Protein AF-0000000087572435 (afdb_homodimer)

InterPro domains:
  IPR036866 Ribonuclease Z/Hydroxyacylglutathione hydrolase-like [G3DSA:3.60.15.10] (40-345)
  IPR036866 Ribonuclease Z/Hydroxyacylglutathione hydrolase-like [SSF56281] (48-339)

Solvent-accessible surface area (backbone atoms only — not comparable to full-atom values): 39870 Å² total; per-residue (Å²): 115,62,58,42,91,60,35,32,47,54,36,34,42,26,31,49,68,38,15,25,31,36,24,36,30,47,57,80,67,85,77,69,50,81,76,65,60,66,70,75,67,80,70,54,29,34,28,45,26,33,12,35,29,54,57,36,73,73,46,32,71,28,46,43,32,43,37,25,44,50,40,44,26,31,40,22,15,43,68,24,36,27,41,27,21,14,70,73,52,84,62,42,53,31,36,35,39,31,40,50,89,47,46,68,36,50,50,47,28,49,49,25,48,22,51,33,43,54,47,51,71,73,64,77,77,76,71,73,79,65,65,63,91,56,65,58,64,46,65,43,79,40,66,40,50,68,66,40,70,46,72,44,80,93,47,62,55,70,94,47,27,39,37,34,37,32,29,19,61,39,28,29,60,45,29,64,38,26,17,38,28,37,30,37,38,31,59,33,53,67,28,78,89,52,63,80,53,54,70,68,57,50,50,51,39,49,73,70,66,49,82,53,52,38,73,63,47,74,45,45,33,34,12,35,42,42,67,24,15,57,81,30,60,38,60,72,76,73,68,80,61,86,70,84,72,64,68,90,65,72,57,51,67,57,44,28,74,63,14,33,28,26,40,39,53,39,40,37,44,65,58,85,53,54,70,66,52,47,50,50,26,39,67,67,8,27,24,31,41,73,45,49,55,62,32,40,46,57,67,65,58,46,61,83,70,85,80,71,68,71,38,33,38,32,36,29,34,35,38,69,87,39,53,39,35,68,53,40,49,51,33,44,68,69,33,52,55,66,48,46,67,72,40,29,48,48,30,34,40,35,57,63,32,54,38,77,67,50,68,70,30,61,80,61,48,67,58,42,34,88,22,24,32,27,46,49,67,60,48,53,53,51,54,52,57,71,72,54,131,111,61,58,42,93,58,34,32,48,53,36,35,42,27,31,48,68,37,13,25,32,36,25,36,30,47,56,82,68,85,75,71,53,81,74,65,61,65,70,75,66,79,67,54,29,34,28,45,26,33,12,35,30,55,56,35,74,72,46,32,70,26,45,42,33,43,37,24,44,50,42,44,26,31,41,21,16,42,67,25,35,27,40,25,21,14,68,73,52,82,61,43,53,30,35,37,40,32,41,49,88,46,46,68,38,51,50,45,28,48,52,28,49,22,50,33,44,54,48,51,70,72,63,76,77,77,69,72,78,65,68,62,92,55,66,58,63,46,64,44,80,40,66,40,50,68,65,42,71,46,72,44,79,94,49,60,53,70,94,48,27,39,38,35,36,32,29,19,62,39,29,28,59,46,31,65,36,25,17,37,28,37,30,40,37,32,59,33,53,67,29,78,90,52,64,81,51,53,70,68,58,50,49,50,39,49,72,71,67,48,81,53,51,39,72,64,48,74,45,44,33,34,12,36,42,42,67,24,15,58,82,31,59,39,63,73,77,73,69,79,60,85,69,82,71,64,69,89,65,71,57,51,65,57,44,27,75,62,14,34,27,26,38,39,52,39,39,37,43,65,56,84,53,55,69,66,54,46,50,50,27,38,66,67,9,27,24,31,42,73,47,48,54,61,32,40,45,57,67,65,57,46,62,83,69,85,79,72,68,70,38,34,37,34,37,29,34,36,38,71,87,40,53,38,35,68,54,39,50,50,33,44,67,69,32,52,54,67,48,47,65,69,42,30,50,46,31,34,38,37,57,64,31,53,36,74,68,50,69,69,30,60,82,59,48,68,56,42,33,88,22,24,31,27,47,49,67,60,48,54,53,52,54,51,59,71,72,54,131

pLDDT: mean 88.49, std 17.12, range [31.52, 98.94]

Nearest PDB structures (foldseek):
  7xgt-assembly1_B  TM=8.348E-01  e=1.301E-19  Oryza sativa
  2e7y-assembly1_A  TM=7.370E-01  e=1.305E-14  Thermotoga maritima
  1y44-assembly1_A  TM=6.877E-01  e=3.821E-13  Bacillus subtilis
  1ww1-assembly1_B  TM=7.590E-01  e=1.812E-11  Thermotoga maritima MSB8
  2cbn-assembly1_A-2  TM=6.525E-01  e=8.274E-12  Escherichia coli

Secondary structure (DSSP, 8-state):
--B-SSEEEEEEEEETTTEEEEEEEEPPPS---GGGGGS-----EEEE---S-TTHHHHTTEEEEE--B--HHHHTTHHHHHHHHHHHTTTPPPEEEEEGGGHHHHHHHHHHHHHHHH--SS----S----TT------EEEEE-TT-EEEEEEEEETTTEEEEEEEEE--BTTB-BEEEEEEEEE---B-GGGTTS-HHHHHHHHHTT---BPPPEEEEEEEE--S--GGGTSPP-----SSS---SS--HHHHHHTSSEEEEE--B--TTS-HHHHHHHHHTT--BGGGHHHHHHHTT-SS--SS----EEEEE---GGG-SHHHHHHHHHHHS-HHHHHHSEEEEE-GGG--HHHHH-HHHHTTB-TTSEEEHHHHHHHHHHHH--/--B-SSEEEEEEEEETTTEEEEEEEEPPPS---GGGGGS-----EEEE---S-TTHHHHTTEEEEE--B--HHHHTTHHHHHHHHHHHTTTPPPEEEEEGGGHHHHHHHHHHHHHHHH--SS---------TT------EEEEE-TT-EEEEEEEEETTTEEEEEEEEE--BTTB-BEEEEEEEEE---B-GGGTTS-HHHHHHHHHTT---BPPPEEEEEEEE--S--GGGTSPP-----SSS---SS--HHHHHHTSSEEEEE--B--TTS-HHHHHHHHHTT--BGGGHHHHHHHTT-SS--SS----EEEEE---GGG-SHHHHHHHHHHHS-HHHHHHSEEEEE-GGG--HHHHH-HHHHTTB-TTSEEEHHHHHHHHHHHH--

Foldseek 3Di:
DDFFDFKDFQAFFAAAPAATKTKIWGDAAPDDDPVVVPPPPDTEMAMEFGADGPCNVVHLRHQEYEYFFDRRRRHVCVLVSLQSNCVVPVRDGGEYEYAQVCVVVVVVVQVVVLCVVPDDPPPPCPPDPPCVVSPGSGHHYDHDDAFDKDWPPPDARPDFKTKMKGWHFAAQQPTRGTKMWIKMKGWFAFDPVCVPPDPVVVVVCVVVVHDRGDHIDMATAEIGGPQAELRRQADDDPPPPPDPPPVPDGRPSLRNLRHQEYEAEEAAQAQPDDPVVSVVCNNRGHYHLLSQCRRCVNSVNLPQPPDDLRHEYEYHNYHQVQAAQLSSLVSNVVRHDPSCVVRHFYKYQRQNRHDPVQVPPPLNCVQADSNRIGTSVVSVVSVVVVVDD/DDFFDFKDFQAFFAAAPAATKTKIWGDAAPDDDPVVVPPPPDTEMAMEFGADGPCNVVHLRHQEYEYFFDRRRRHVCVLVSLQSNCVVPVRDGGEYEYAPVCVVVVVVVQVVVLCVVPDDPPPVCPPDPPCPVSPGSGHHYDHDDAFDKDWPPPDARPDFKTKMKGWHFAAQQPTRGTKMWIKMKGWFAFDPVCVPPDPVVVVVCVVVVHDRGDHIDMATAEIGGPQAELRRQADDDPPPDPDPPPVPDGRPSLRRLRHQEYEAEEAAQAQPDDPVVSVVCNNRGHYHLLSQCRRCVNSVNLPQPPDDLRHEYEYHNYHQVQAAQLSSLVSNVVSHDPSCVVRHFYKYQRQNRHDPVQVPPPLNCVQADSNRIGTSVVSVVSVVVVPDD

Organism: Thalassiosira oceanica (NCBI:txid159749)

Structure (mmCIF, N/CA/C/O backbone):
data_AF-0000000087572435-model_v1
#
loop_
_entity.id
_entity.type
_entity.pdbx_description
1 polymer 'Metallo-beta-lactamase domain-containing protein'
#
loop_
_atom_site.group_PDB
_atom_site.id
_atom_site.type_symbol
_atom_site.label_atom_id
_atom_site.label_alt_id
_atom_site.label_comp_id
_atom_site.label_asym_id
_atom_site.label_entity_id
_atom_site.label_seq_id
_atom_site.pdbx_PDB_ins_code
_atom_site.Cartn_x
_atom_site.Cartn_y
_atom_site.Cartn_z
_atom_site.occupancy
_atom_site.B_iso_or_equiv
_atom_site.auth_seq_id
_atom_site.auth_comp_id
_atom_site.auth_asym_id
_atom_site.auth_atom_id
_atom_site.pdbx_PDB_model_num
ATOM 1 N N . MET A 1 1 ? -0.764 22.094 -8 1 85.44 1 MET A N 1
ATOM 2 C CA . MET A 1 1 ? -0.539 21.203 -6.855 1 85.44 1 MET A CA 1
ATOM 3 C C . MET A 1 1 ? -0.64 21.984 -5.547 1 85.44 1 MET A C 1
ATOM 5 O O . MET A 1 1 ? -0.393 23.188 -5.516 1 85.44 1 MET A O 1
ATOM 9 N N . VAL A 1 2 ? -1.105 21.297 -4.531 1 96.38 2 VAL A N 1
ATOM 10 C CA . VAL A 1 2 ? -1.151 21.922 -3.207 1 96.38 2 VAL A CA 1
ATOM 11 C C . VAL A 1 2 ? 0.268 22.109 -2.678 1 96.38 2 VAL A C 1
ATOM 13 O O . VAL A 1 2 ? 1.104 21.203 -2.785 1 96.38 2 VAL A O 1
ATOM 16 N N . SER A 1 3 ? 0.547 23.328 -2.188 1 96.69 3 SER A N 1
ATOM 17 C CA . SER A 1 3 ? 1.91 23.562 -1.721 1 96.69 3 SER A CA 1
ATOM 18 C C . SER A 1 3 ? 1.953 24.656 -0.661 1 96.69 3 SER A C 1
ATOM 20 O O . SER A 1 3 ? 1.012 25.453 -0.534 1 96.69 3 SER A O 1
ATOM 22 N N . SER A 1 4 ? 2.941 24.625 0.146 1 96.5 4 SER A N 1
ATOM 23 C CA . SER A 1 4 ? 3.342 25.703 1.047 1 96.5 4 SER A CA 1
ATOM 24 C C . SER A 1 4 ? 4.57 26.438 0.52 1 96.5 4 SER A C 1
ATOM 26 O O . SER A 1 4 ? 4.898 26.344 -0.665 1 96.5 4 SER A O 1
ATOM 28 N N . GLU A 1 5 ? 5.148 27.219 1.38 1 94.25 5 GLU A N 1
ATOM 29 C CA . GLU A 1 5 ? 6.305 28 0.966 1 94.25 5 GLU A CA 1
ATOM 30 C C . GLU A 1 5 ? 7.457 27.094 0.537 1 94.25 5 GLU A C 1
ATOM 32 O O . GLU A 1 5 ? 8.086 27.328 -0.501 1 94.25 5 GLU A O 1
ATOM 37 N N . HIS A 1 6 ? 7.703 26.031 1.288 1 96.25 6 HIS A N 1
ATOM 38 C CA . HIS A 1 6 ? 8.922 25.266 1.032 1 96.25 6 HIS A CA 1
ATOM 39 C C . HIS A 1 6 ? 8.594 23.844 0.632 1 96.25 6 HIS A C 1
ATOM 41 O O . HIS A 1 6 ? 9.484 23.078 0.238 1 96.25 6 HIS A O 1
ATOM 47 N N . TRP A 1 7 ? 7.293 23.422 0.744 1 97.44 7 TRP A N 1
ATOM 48 C CA . TRP A 1 7 ? 6.945 22.031 0.52 1 97.44 7 TRP A CA 1
ATOM 49 C C . TRP A 1 7 ? 5.816 21.906 -0.5 1 97.44 7 TRP A C 1
ATOM 51 O O . TRP A 1 7 ? 4.895 22.719 -0.516 1 97.44 7 TRP A O 1
ATOM 61 N N . ASN A 1 8 ? 5.883 20.875 -1.285 1 97.62 8 ASN A N 1
ATOM 62 C CA . ASN A 1 8 ? 4.777 20.422 -2.129 1 97.62 8 ASN A CA 1
ATOM 63 C C . ASN A 1 8 ? 4.109 19.172 -1.564 1 97.62 8 ASN A C 1
ATOM 65 O O . ASN A 1 8 ? 4.781 18.297 -1.031 1 97.62 8 ASN A O 1
ATOM 69 N N . VAL A 1 9 ? 2.771 19.141 -1.661 1 98.5 9 VAL A N 1
ATOM 70 C CA . VAL A 1 9 ? 2.131 17.844 -1.465 1 98.5 9 VAL A CA 1
ATOM 71 C C . VAL A 1 9 ? 2.455 16.922 -2.641 1 98.5 9 VAL A C 1
ATOM 73 O O . VAL A 1 9 ? 2.074 17.203 -3.779 1 98.5 9 VAL A O 1
ATOM 76 N N . HIS A 1 10 ? 3.166 15.883 -2.326 1 97.75 10 HIS A N 1
ATOM 77 C CA . HIS A 1 10 ? 3.555 14.945 -3.375 1 97.75 10 HIS A CA 1
ATOM 78 C C . HIS A 1 10 ? 2.43 13.961 -3.676 1 97.75 10 HIS A C 1
ATOM 80 O O . HIS A 1 10 ? 2.117 13.711 -4.844 1 97.75 10 HIS A O 1
ATOM 86 N N . THR A 1 11 ? 1.876 13.398 -2.658 1 97.81 11 THR A N 1
ATOM 87 C CA . THR A 1 11 ? 0.715 12.523 -2.797 1 97.81 11 THR A CA 1
ATOM 88 C C . THR A 1 11 ? -0.183 12.617 -1.566 1 97.81 11 THR A C 1
ATOM 90 O O . THR A 1 11 ? 0.306 12.727 -0.44 1 97.81 11 THR A O 1
ATOM 93 N N . ALA A 1 12 ? -1.454 12.609 -1.806 1 98.62 12 ALA A N 1
ATOM 94 C CA . ALA A 1 12 ? -2.471 12.508 -0.761 1 98.62 12 ALA A CA 1
ATOM 95 C C . ALA A 1 12 ? -3.461 11.391 -1.065 1 98.62 12 ALA A C 1
ATOM 97 O O . ALA A 1 12 ? -4.371 11.562 -1.88 1 98.62 12 ALA A O 1
ATOM 98 N N . TRP A 1 13 ? -3.273 10.273 -0.483 1 98.69 13 TRP A N 1
ATOM 99 C CA . TRP A 1 13 ? -4.176 9.133 -0.631 1 98.69 13 TRP A CA 1
ATOM 100 C C . TRP A 1 13 ? -4.789 8.75 0.711 1 98.69 13 TRP A C 1
ATOM 102 O O . TRP A 1 13 ? -4.07 8.438 1.662 1 98.69 13 TRP A O 1
ATOM 112 N N . SER A 1 14 ? -6.07 8.844 0.78 1 98.75 14 SER A N 1
ATOM 113 C CA . SER A 1 14 ? -6.73 8.586 2.055 1 98.75 14 SER A CA 1
ATOM 114 C C . SER A 1 14 ? -8.172 8.117 1.849 1 98.75 14 SER A C 1
ATOM 116 O O . SER A 1 14 ? -8.914 8.719 1.075 1 98.75 14 SER A O 1
ATOM 118 N N . LEU A 1 15 ? -8.516 7.062 2.42 1 98.5 15 LEU A N 1
ATOM 119 C CA . LEU A 1 15 ? -9.867 6.516 2.486 1 98.5 15 LEU A CA 1
ATOM 120 C C . LEU A 1 15 ? -10.156 5.965 3.877 1 98.5 15 LEU A C 1
ATOM 122 O O . LEU A 1 15 ? -9.438 5.098 4.375 1 98.5 15 LEU A O 1
ATOM 126 N N . ALA A 1 16 ? -11.234 6.492 4.469 1 98.12 16 ALA A N 1
ATOM 127 C CA . ALA A 1 16 ? -11.586 6.133 5.844 1 98.12 16 ALA A CA 1
ATOM 128 C C . ALA A 1 16 ? -11.68 4.617 6.004 1 98.12 16 ALA A C 1
ATOM 130 O O . ALA A 1 16 ? -12.375 3.949 5.234 1 98.12 16 ALA A O 1
ATOM 131 N N . GLY A 1 17 ? -10.977 4.102 6.949 1 96.56 17 GLY A N 1
ATOM 132 C CA . GLY A 1 17 ? -11.039 2.688 7.281 1 96.56 17 GLY A CA 1
ATOM 133 C C . GLY A 1 17 ? -10.18 1.824 6.375 1 96.56 17 GLY A C 1
ATOM 134 O O . GLY A 1 17 ? -10.008 0.63 6.629 1 96.56 17 GLY A O 1
ATOM 135 N N . VAL A 1 18 ? -9.531 2.404 5.391 1 97.5 18 VAL A N 1
ATOM 136 C CA . VAL A 1 18 ? -8.844 1.613 4.375 1 97.5 18 VAL A CA 1
ATOM 137 C C . VAL A 1 18 ? -7.355 1.936 4.391 1 97.5 18 VAL A C 1
ATOM 139 O O . VAL A 1 18 ? -6.523 1.04 4.559 1 97.5 18 VAL A O 1
ATOM 142 N N . GLY A 1 19 ? -7.039 3.15 4.25 1 98.38 19 GLY A N 1
ATOM 143 C CA . GLY A 1 19 ? -5.652 3.586 4.25 1 98.38 19 GLY A CA 1
ATOM 144 C C . GLY A 1 19 ? -5.5 5.094 4.188 1 98.38 19 GLY A C 1
ATOM 145 O O . GLY A 1 19 ? -6.305 5.781 3.557 1 98.38 19 GLY A O 1
ATOM 146 N N . THR A 1 20 ? -4.441 5.617 4.824 1 98.81 20 THR A N 1
ATOM 147 C CA . THR A 1 20 ? -4.145 7.047 4.805 1 98.81 20 THR A CA 1
ATOM 148 C C . THR A 1 20 ? -2.635 7.281 4.785 1 98.81 20 THR A C 1
ATOM 150 O O . THR A 1 20 ? -1.906 6.734 5.617 1 98.81 20 THR A O 1
ATOM 153 N N . SER A 1 21 ? -2.176 7.996 3.826 1 98.88 21 SER A N 1
ATOM 154 C CA . SER A 1 21 ? -0.793 8.453 3.74 1 98.88 21 SER A CA 1
ATOM 155 C C . SER A 1 21 ? -0.692 9.766 2.969 1 98.88 21 SER A C 1
ATOM 157 O O . SER A 1 21 ? -1.186 9.875 1.845 1 98.88 21 SER A O 1
ATOM 159 N N . ILE A 1 22 ? -0.144 10.766 3.582 1 98.88 22 ILE A N 1
ATOM 160 C CA . ILE A 1 22 ? 0.121 12.055 2.953 1 98.88 22 ILE A CA 1
ATOM 161 C C . ILE A 1 22 ? 1.628 12.289 2.875 1 98.88 22 ILE A C 1
ATOM 163 O O . ILE A 1 22 ? 2.318 12.281 3.896 1 98.88 22 ILE A O 1
ATOM 167 N N . VAL A 1 23 ? 2.135 12.5 1.679 1 98.81 23 VAL A N 1
ATOM 168 C CA . VAL A 1 23 ? 3.572 12.633 1.472 1 98.81 23 VAL A CA 1
ATOM 169 C C . VAL A 1 23 ? 3.895 14.047 0.996 1 98.81 23 VAL A C 1
ATOM 171 O O . VAL A 1 23 ? 3.262 14.555 0.067 1 98.81 23 VAL A O 1
ATOM 174 N N . LEU A 1 24 ? 4.809 14.688 1.668 1 98.69 24 LEU A N 1
ATOM 175 C CA . LEU A 1 24 ? 5.301 16 1.282 1 98.69 24 LEU A CA 1
ATOM 176 C C . LEU A 1 24 ? 6.711 15.914 0.709 1 98.69 24 LEU A C 1
ATOM 178 O O . LEU A 1 24 ? 7.5 15.062 1.126 1 98.69 24 LEU A O 1
ATOM 182 N N . GLU A 1 25 ? 6.984 16.75 -0.183 1 97.94 25 GLU A N 1
ATOM 183 C CA . GLU A 1 25 ? 8.305 16.828 -0.799 1 97.94 25 GLU A CA 1
ATOM 184 C C . GLU A 1 25 ? 8.852 18.25 -0.757 1 97.94 25 GLU A C 1
ATOM 186 O O . GLU A 1 25 ? 8.148 19.203 -1.091 1 97.94 25 GLU A O 1
ATOM 191 N N . LEU A 1 26 ? 10.07 18.375 -0.339 1 97.44 26 LEU A N 1
ATOM 192 C CA . LEU A 1 26 ? 10.719 19.672 -0.265 1 97.44 26 LEU A CA 1
ATOM 193 C C . LEU A 1 26 ? 10.953 20.25 -1.66 1 97.44 26 LEU A C 1
ATOM 195 O O . LEU A 1 26 ? 11.391 19.531 -2.564 1 97.44 26 LEU A O 1
ATOM 199 N N . LYS A 1 27 ? 10.648 21.547 -1.798 1 95.31 27 LYS A N 1
ATOM 200 C CA . LYS A 1 27 ? 10.898 22.234 -3.059 1 95.31 27 LYS A CA 1
ATOM 201 C C . LYS A 1 27 ? 12.398 22.422 -3.291 1 95.31 27 LYS A C 1
ATOM 203 O O . LYS A 1 27 ? 13.18 22.469 -2.338 1 95.31 27 LYS A O 1
ATOM 208 N N . ALA A 1 28 ? 12.75 22.531 -4.605 1 89.06 28 ALA A N 1
ATOM 209 C CA . ALA A 1 28 ? 14.125 22.906 -4.93 1 89.06 28 ALA A CA 1
ATOM 210 C C . ALA A 1 28 ? 14.398 24.359 -4.594 1 89.06 28 ALA A C 1
ATOM 212 O O . ALA A 1 28 ? 13.578 25.234 -4.887 1 89.06 28 ALA A O 1
ATOM 213 N N . PRO A 1 29 ? 15.555 24.641 -3.92 1 82 29 PRO A N 1
ATOM 214 C CA . PRO A 1 29 ? 15.859 26.047 -3.643 1 82 29 PRO A CA 1
ATOM 215 C C . PRO A 1 29 ? 16.172 26.844 -4.906 1 82 29 PRO A C 1
ATOM 217 O O . PRO A 1 29 ? 16.594 26.266 -5.918 1 82 29 PRO A O 1
ATOM 220 N N . PRO A 1 30 ? 15.664 28.125 -5.102 1 67.19 30 PRO A N 1
ATOM 221 C CA . PRO A 1 30 ? 15.906 28.922 -6.301 1 67.19 30 PRO A CA 1
ATOM 222 C C . PRO A 1 30 ? 17.375 28.953 -6.719 1 67.19 30 PRO A C 1
ATOM 224 O O . PRO A 1 30 ? 17.688 28.859 -7.906 1 67.19 30 PRO A O 1
ATOM 227 N N . GLN A 1 31 ? 18.297 29.812 -6.113 1 57.97 31 GLN A N 1
ATOM 228 C CA . GLN A 1 31 ? 19.562 30.328 -6.582 1 57.97 31 GLN A CA 1
ATOM 229 C C . GLN A 1 31 ? 20.641 29.234 -6.586 1 57.97 31 GLN A C 1
ATOM 231 O O . GLN A 1 31 ? 21.828 29.531 -6.664 1 57.97 31 GLN A O 1
ATOM 236 N N . GLN A 1 32 ? 20.422 27.984 -6.41 1 49.59 32 GLN A N 1
ATOM 237 C CA . GLN A 1 32 ? 21.75 27.422 -6.254 1 49.59 32 GLN A CA 1
ATOM 238 C C . GLN A 1 32 ? 22.531 27.484 -7.566 1 49.59 32 GLN A C 1
ATOM 240 O O . GLN A 1 32 ? 21.953 27.297 -8.641 1 49.59 32 GLN A O 1
ATOM 245 N N . SER A 1 33 ? 23.609 28.125 -7.52 1 41.78 33 SER A N 1
ATOM 246 C CA . SER A 1 33 ? 24.547 28.219 -8.633 1 41.78 33 SER A CA 1
ATOM 247 C C . SER A 1 33 ? 24.656 26.891 -9.375 1 41.78 33 SER A C 1
ATOM 249 O O . SER A 1 33 ? 24.344 25.828 -8.828 1 41.78 33 SER A O 1
ATOM 251 N N . ALA A 1 34 ? 25.047 27.109 -10.703 1 42 34 ALA A N 1
ATOM 252 C CA . ALA A 1 34 ? 25.312 26.031 -11.648 1 42 34 ALA A CA 1
ATOM 253 C C . ALA A 1 34 ? 25.984 24.844 -10.953 1 42 34 ALA A C 1
ATOM 255 O O . ALA A 1 34 ? 25.891 23.703 -11.422 1 42 34 ALA A O 1
ATOM 256 N N . ALA A 1 35 ? 26.781 25.219 -10.266 1 42.72 35 ALA A N 1
ATOM 257 C CA . ALA A 1 35 ? 27.734 24.219 -9.797 1 42.72 35 ALA A CA 1
ATOM 258 C C . ALA A 1 35 ? 27.078 23.234 -8.828 1 42.72 35 ALA A C 1
ATOM 260 O O . ALA A 1 35 ? 27.547 22.109 -8.664 1 42.72 35 ALA A O 1
ATOM 261 N N . SER A 1 36 ? 26.156 23.797 -8.055 1 44.12 36 SER A N 1
ATOM 262 C CA . SER A 1 36 ? 25.641 22.828 -7.098 1 44.12 36 SER A CA 1
ATOM 263 C C . SER A 1 36 ? 24.547 21.953 -7.727 1 44.12 36 SER A C 1
ATOM 265 O O . SER A 1 36 ? 23.875 21.188 -7.035 1 44.12 36 SER A O 1
ATOM 267 N N . LYS A 1 37 ? 24.188 22.203 -8.906 1 42.12 37 LYS A N 1
ATOM 268 C CA . LYS A 1 37 ? 23.188 21.391 -9.617 1 42.12 37 LYS A CA 1
ATOM 269 C C . LYS A 1 37 ? 23.578 19.922 -9.625 1 42.12 37 LYS A C 1
ATOM 271 O O . LYS A 1 37 ? 22.781 19.062 -10.016 1 42.12 37 LYS A O 1
ATOM 276 N N . LYS A 1 38 ? 24.922 19.812 -9.633 1 40.34 38 LYS A N 1
ATOM 277 C CA . LYS A 1 38 ? 25.234 18.453 -10.047 1 40.34 38 LYS A CA 1
ATOM 278 C C . LYS A 1 38 ? 24.641 17.422 -9.086 1 40.34 38 LYS A C 1
ATOM 280 O O . LYS A 1 38 ? 24.547 16.234 -9.414 1 40.34 38 LYS A O 1
ATOM 285 N N . LYS A 1 39 ? 24.891 17.578 -7.758 1 40.84 39 LYS A N 1
ATOM 286 C CA . LYS A 1 39 ? 24.562 16.344 -7.078 1 40.84 39 LYS A CA 1
ATOM 287 C C . LYS A 1 39 ? 23.062 16.219 -6.863 1 40.84 39 LYS A C 1
ATOM 289 O O . LYS A 1 39 ? 22.438 17.062 -6.219 1 40.84 39 LYS A O 1
ATOM 294 N N . SER A 1 40 ? 22.297 15.781 -7.75 1 45.41 40 SER A N 1
ATOM 295 C CA . SER A 1 40 ? 20.938 15.305 -7.906 1 45.41 40 SER A CA 1
ATOM 296 C C . SER A 1 40 ? 20.391 14.734 -6.602 1 45.41 40 SER A C 1
ATOM 298 O O . SER A 1 40 ? 20.422 13.516 -6.391 1 45.41 40 SER A O 1
ATOM 300 N N . ARG A 1 41 ? 20.797 15.375 -5.457 1 48 41 ARG A N 1
ATOM 301 C CA . ARG A 1 41 ? 20.375 14.781 -4.188 1 48 41 ARG A CA 1
ATOM 302 C C . ARG A 1 41 ? 18.859 14.609 -4.141 1 48 41 ARG A C 1
ATOM 304 O O . ARG A 1 41 ? 18.125 15.445 -4.664 1 48 41 ARG A O 1
ATOM 311 N N . SER A 1 42 ? 18.375 13.32 -3.969 1 59.75 42 SER A N 1
ATOM 312 C CA . SER A 1 42 ? 17 12.898 -3.736 1 59.75 42 SER A CA 1
ATOM 313 C C . SER A 1 42 ? 16.25 13.906 -2.877 1 59.75 42 SER A C 1
ATOM 315 O O . SER A 1 42 ? 16.75 14.344 -1.842 1 59.75 42 SER A O 1
ATOM 317 N N . THR A 1 43 ? 15.211 14.672 -3.42 1 84 43 THR A N 1
ATOM 318 C CA . THR A 1 43 ? 14.32 15.625 -2.764 1 84 43 THR A CA 1
ATOM 319 C C . THR A 1 43 ? 13.766 15.039 -1.47 1 84 43 THR A C 1
ATOM 321 O O . THR A 1 43 ? 13.352 13.883 -1.435 1 84 43 THR A O 1
ATOM 324 N N . ALA A 1 44 ? 14.039 15.781 -0.377 1 94.88 44 ALA A N 1
ATOM 325 C CA . ALA A 1 44 ? 13.602 15.344 0.945 1 94.88 44 ALA A CA 1
ATOM 326 C C . ALA A 1 44 ? 12.086 15.156 0.985 1 94.88 44 ALA A C 1
ATOM 328 O O . ALA A 1 44 ? 11.344 15.953 0.409 1 94.88 44 ALA A O 1
ATOM 329 N N . ARG A 1 45 ? 11.719 14.008 1.628 1 98 45 ARG A N 1
ATOM 330 C CA . ARG A 1 45 ? 10.289 13.75 1.805 1 98 45 ARG A CA 1
ATOM 331 C C . ARG A 1 45 ? 9.969 13.438 3.262 1 98 45 ARG A C 1
ATOM 333 O O . ARG A 1 45 ? 10.805 12.906 3.988 1 98 45 ARG A O 1
ATOM 340 N N . VAL A 1 46 ? 8.82 13.852 3.684 1 98.81 46 VAL A N 1
ATOM 341 C CA . VAL A 1 46 ? 8.227 13.461 4.957 1 98.81 46 VAL A CA 1
ATOM 342 C C . VAL A 1 46 ? 6.805 12.961 4.734 1 98.81 46 VAL A C 1
ATOM 344 O O . VAL A 1 46 ? 6.223 13.18 3.67 1 98.81 46 VAL A O 1
ATOM 347 N N . ALA A 1 47 ? 6.293 12.234 5.73 1 98.88 47 ALA A N 1
ATOM 348 C CA . ALA A 1 47 ? 4.945 11.703 5.547 1 98.88 47 ALA A CA 1
ATOM 349 C C . ALA A 1 47 ? 4.129 11.82 6.832 1 98.88 47 ALA A C 1
ATOM 351 O O . ALA A 1 47 ? 4.676 11.758 7.934 1 98.88 47 ALA A O 1
ATOM 352 N N . PHE A 1 48 ? 2.85 12.117 6.66 1 98.94 48 PHE A N 1
ATOM 353 C CA . PHE A 1 48 ? 1.869 11.938 7.723 1 98.94 48 PHE A CA 1
ATOM 354 C C . PHE A 1 48 ? 1.156 10.594 7.574 1 98.94 48 PHE A C 1
ATOM 356 O O . PHE A 1 48 ? 0.479 10.352 6.574 1 98.94 48 PHE A O 1
ATOM 363 N N . ASP A 1 49 ? 1.339 9.695 8.547 1 98.94 49 ASP A N 1
ATOM 364 C CA . ASP A 1 49 ? 0.773 8.352 8.586 1 98.94 49 ASP A CA 1
ATOM 365 C C . ASP A 1 49 ? 1.238 7.523 7.391 1 98.94 49 ASP A C 1
ATOM 367 O O . ASP A 1 49 ? 1.553 8.07 6.332 1 98.94 49 ASP A O 1
ATOM 371 N N . ILE A 1 50 ? 1.321 6.254 7.574 1 98.75 50 ILE A N 1
ATOM 372 C CA . ILE A 1 50 ? 1.654 5.281 6.539 1 98.75 50 ILE A CA 1
ATOM 373 C C . ILE A 1 50 ? 0.674 4.109 6.598 1 98.75 50 ILE A C 1
ATOM 375 O O . ILE A 1 50 ? 0.985 3.061 7.16 1 98.75 50 ILE A O 1
ATOM 379 N N . GLY A 1 51 ? -0.476 4.293 6.078 1 98.62 51 GLY A N 1
ATOM 380 C CA . GLY A 1 51 ? -1.312 3.156 5.73 1 98.62 51 GLY A CA 1
ATOM 381 C C . GLY A 1 51 ? -0.871 2.453 4.461 1 98.62 51 GLY A C 1
ATOM 382 O O . GLY A 1 51 ? 0.02 2.936 3.758 1 98.62 51 GLY A O 1
ATOM 383 N N . ALA A 1 52 ? -1.391 1.265 4.238 1 98.19 52 ALA A N 1
ATOM 384 C CA . ALA A 1 52 ? -1.218 0.654 2.924 1 98.19 52 ALA A CA 1
ATOM 385 C C . ALA A 1 52 ? -2.094 1.343 1.881 1 98.19 52 ALA A C 1
ATOM 387 O O . ALA A 1 52 ? -3.322 1.336 1.99 1 98.19 52 ALA A O 1
ATOM 388 N N . THR A 1 53 ? -1.439 2.027 0.919 1 98.25 53 THR A N 1
ATOM 389 C CA . THR A 1 53 ? -2.168 2.846 -0.044 1 98.25 53 THR A CA 1
ATOM 390 C C . THR A 1 53 ? -1.603 2.658 -1.449 1 98.25 53 THR A C 1
ATOM 392 O O . THR A 1 53 ? -0.518 2.098 -1.618 1 98.25 53 THR A O 1
ATOM 395 N N . ASP A 1 54 ? -2.324 3.094 -2.484 1 97.06 54 ASP A N 1
ATOM 396 C CA . ASP A 1 54 ? -1.853 3.055 -3.865 1 97.06 54 ASP A CA 1
ATOM 397 C C . ASP A 1 54 ? -0.701 4.035 -4.082 1 97.06 54 ASP A C 1
ATOM 399 O O . ASP A 1 54 ? -0.078 4.043 -5.145 1 97.06 54 ASP A O 1
ATOM 403 N N . GLY A 1 55 ? -0.239 4.738 -3.199 1 94.5 55 GLY A N 1
ATOM 404 C CA . GLY A 1 55 ? 0.898 5.641 -3.262 1 94.5 55 GLY A CA 1
ATOM 405 C C . GLY A 1 55 ? 2.035 5.234 -2.346 1 94.5 55 GLY A C 1
ATOM 406 O O . GLY A 1 55 ? 2.844 6.074 -1.942 1 94.5 55 GLY A O 1
ATOM 407 N N . PHE A 1 56 ? 2.057 3.975 -2.027 1 98.06 56 PHE A N 1
ATOM 408 C CA . PHE A 1 56 ? 3.021 3.479 -1.055 1 98.06 56 PHE A CA 1
ATOM 409 C C . PHE A 1 56 ? 4.449 3.756 -1.518 1 98.06 56 PHE A C 1
ATOM 411 O O . PHE A 1 56 ? 5.293 4.176 -0.724 1 98.06 56 PHE A O 1
ATOM 418 N N . SER A 1 57 ? 4.77 3.506 -2.797 1 96.81 57 SER A N 1
ATOM 419 C CA . SER A 1 57 ? 6.125 3.686 -3.305 1 96.81 57 SER A CA 1
ATOM 420 C C . SER A 1 57 ? 6.594 5.125 -3.129 1 96.81 57 SER A C 1
ATOM 422 O O . SER A 1 57 ? 7.785 5.375 -2.918 1 96.81 57 SER A O 1
ATOM 424 N N . GLU A 1 58 ? 5.641 6.078 -3.104 1 96.38 58 GLU A N 1
ATOM 425 C CA . GLU A 1 58 ? 5.977 7.492 -2.979 1 96.38 58 GLU A CA 1
ATOM 426 C C . GLU A 1 58 ? 6.32 7.855 -1.535 1 96.38 58 GLU A C 1
ATOM 428 O O . GLU A 1 58 ? 6.938 8.891 -1.279 1 96.38 58 GLU A O 1
ATOM 433 N N . ALA A 1 59 ? 5.922 7.035 -0.63 1 98.25 59 ALA A N 1
ATOM 434 C CA . ALA A 1 59 ? 6.172 7.289 0.786 1 98.25 59 ALA A CA 1
ATOM 435 C C . ALA A 1 59 ? 7.527 6.727 1.213 1 98.25 59 ALA A C 1
ATOM 437 O O . ALA A 1 59 ? 8.062 7.109 2.256 1 98.25 59 ALA A O 1
ATOM 438 N N . ILE A 1 60 ? 8.086 5.844 0.428 1 98.19 60 ILE A N 1
ATOM 439 C CA . ILE A 1 60 ? 9.258 5.074 0.815 1 98.19 60 ILE A CA 1
ATOM 440 C C . ILE A 1 60 ? 10.422 6.02 1.108 1 98.19 60 ILE A C 1
ATOM 442 O O . ILE A 1 60 ? 11.141 5.844 2.098 1 98.19 60 ILE A O 1
ATOM 446 N N . PRO A 1 61 ? 10.609 7.137 0.36 1 97.62 61 PRO A N 1
ATOM 447 C CA . PRO A 1 61 ? 11.758 8.016 0.608 1 97.62 61 PRO A CA 1
ATOM 448 C C . PRO A 1 61 ? 11.578 8.875 1.859 1 97.62 61 PRO A C 1
ATOM 450 O O . PRO A 1 61 ? 12.516 9.562 2.279 1 97.62 61 PRO A O 1
ATOM 453 N N . ALA A 1 62 ? 10.422 8.883 2.457 1 98.44 62 ALA A N 1
ATOM 454 C CA . ALA A 1 62 ? 10.203 9.727 3.627 1 98.44 62 ALA A CA 1
ATOM 455 C C . ALA A 1 62 ? 11.125 9.336 4.773 1 98.44 62 ALA A C 1
ATOM 457 O O . ALA A 1 62 ? 11.039 8.219 5.297 1 98.44 62 ALA A O 1
ATOM 458 N N . LYS A 1 63 ? 11.914 10.289 5.148 1 97.88 63 LYS A N 1
ATOM 459 C CA . LYS A 1 63 ? 12.859 10.078 6.242 1 97.88 63 LYS A CA 1
ATOM 460 C C . LYS A 1 63 ? 12.18 10.219 7.598 1 97.88 63 LYS A C 1
ATOM 462 O O . LYS A 1 63 ? 12.555 9.555 8.562 1 97.88 63 LYS A O 1
ATOM 467 N N . TYR A 1 64 ? 11.281 11.125 7.68 1 98.81 64 TYR A N 1
ATOM 468 C CA . TYR A 1 64 ? 10.492 11.375 8.883 1 98.81 64 TYR A CA 1
ATOM 469 C C . TYR A 1 64 ? 9.016 11.094 8.625 1 98.81 64 TYR A C 1
ATOM 471 O O . TYR A 1 64 ? 8.453 11.531 7.621 1 98.81 64 TYR A O 1
ATOM 479 N N . VAL A 1 65 ? 8.461 10.305 9.5 1 98.94 65 VAL A N 1
ATOM 480 C CA . VAL A 1 65 ? 7.039 9.977 9.438 1 98.94 65 VAL A CA 1
ATOM 481 C C . VAL A 1 65 ? 6.352 10.391 10.742 1 98.94 65 VAL A C 1
ATOM 483 O O . VAL A 1 65 ? 6.824 10.062 11.828 1 98.94 65 VAL A O 1
ATOM 486 N N . PHE A 1 66 ? 5.293 11.148 10.625 1 98.94 66 PHE A N 1
ATOM 487 C CA . PHE A 1 66 ? 4.488 11.57 11.766 1 98.94 66 PHE A CA 1
ATOM 488 C C . PHE A 1 66 ? 3.227 10.719 11.875 1 98.94 66 PHE A C 1
ATOM 490 O O . PHE A 1 66 ? 2.299 10.867 11.078 1 98.94 66 PHE A O 1
ATOM 497 N N . VAL A 1 67 ? 3.176 9.867 12.875 1 98.94 67 VAL A N 1
ATOM 498 C CA . VAL A 1 67 ? 2.074 8.93 13.062 1 98.94 67 VAL A CA 1
ATOM 499 C C . VAL A 1 67 ? 1.005 9.562 13.953 1 98.94 67 VAL A C 1
ATOM 501 O O . VAL A 1 67 ? 1.278 9.93 15.094 1 98.94 67 VAL A O 1
ATOM 504 N N . SER A 1 68 ? -0.154 9.672 13.43 1 98.81 68 SER A N 1
ATOM 505 C CA . SER A 1 68 ? -1.222 10.305 14.195 1 98.81 68 SER A CA 1
ATOM 506 C C . SER A 1 68 ? -1.748 9.375 15.281 1 98.81 68 SER A C 1
ATOM 508 O O . SER A 1 68 ? -1.812 9.758 16.453 1 98.81 68 SER A O 1
ATOM 510 N N . HIS A 1 69 ? -2.111 8.148 14.891 1 98.62 69 HIS A N 1
ATOM 511 C CA . HIS A 1 69 ? -2.658 7.188 15.836 1 98.62 69 HIS A CA 1
ATOM 512 C C . HIS A 1 69 ? -2.492 5.762 15.336 1 98.62 69 HIS A C 1
ATOM 514 O O . HIS A 1 69 ? -1.844 5.531 14.305 1 98.62 69 HIS A O 1
ATOM 520 N N . GLY A 1 70 ? -3.053 4.793 16.109 1 98.19 70 GLY A N 1
ATOM 521 C CA . GLY A 1 70 ? -2.631 3.414 15.914 1 98.19 70 GLY A CA 1
ATOM 522 C C . GLY A 1 70 ? -3.604 2.602 15.078 1 98.19 70 GLY A C 1
ATOM 523 O O . GLY A 1 70 ? -3.396 1.405 14.867 1 98.19 70 GLY A O 1
ATOM 524 N N . HIS A 1 71 ? -4.66 3.219 14.578 1 97.88 71 HIS A N 1
ATOM 525 C CA . HIS A 1 71 ? -5.57 2.438 13.742 1 97.88 71 HIS A CA 1
ATOM 526 C C . HIS A 1 71 ? -4.879 1.94 12.484 1 97.88 71 HIS A C 1
ATOM 528 O O . HIS A 1 71 ? -4.066 2.656 11.891 1 97.88 71 HIS A O 1
ATOM 534 N N . VAL A 1 72 ? -5.289 0.842 11.984 1 97.94 72 VAL A N 1
ATOM 535 C CA . VAL A 1 72 ? -4.598 0.085 10.945 1 97.94 72 VAL A CA 1
ATOM 536 C C . VAL A 1 72 ? -4.574 0.889 9.648 1 97.94 72 VAL A C 1
ATOM 538 O O . VAL A 1 72 ? -3.59 0.858 8.906 1 97.94 72 VAL A O 1
ATOM 541 N N . ASP A 1 73 ? -5.641 1.61 9.367 1 97.88 73 ASP A N 1
ATOM 542 C CA . ASP A 1 73 ? -5.668 2.357 8.109 1 97.88 73 ASP A CA 1
ATOM 543 C C . ASP A 1 73 ? -4.684 3.523 8.141 1 97.88 73 ASP A C 1
ATOM 545 O O . ASP A 1 73 ? -4.402 4.133 7.105 1 97.88 73 ASP A O 1
ATOM 549 N N . HIS A 1 74 ? -4.039 3.83 9.234 1 98.81 74 HIS A N 1
ATOM 550 C CA . HIS A 1 74 ? -3.045 4.891 9.328 1 98.81 74 HIS A CA 1
ATOM 551 C C . HIS A 1 74 ? -1.646 4.32 9.539 1 98.81 74 HIS A C 1
ATOM 553 O O . HIS A 1 74 ? -0.648 5.008 9.312 1 98.81 74 HIS A O 1
ATOM 559 N N . VAL A 1 75 ? -1.551 3.029 9.938 1 98.75 75 VAL A N 1
ATOM 560 C CA . VAL A 1 75 ? -0.232 2.504 10.281 1 98.75 75 VAL A CA 1
ATOM 561 C C . VAL A 1 75 ? -0.019 1.158 9.594 1 98.75 75 VAL A C 1
ATOM 563 O O . VAL A 1 75 ? 1.01 0.508 9.789 1 98.75 75 VAL A O 1
ATOM 566 N N . GLY A 1 76 ? -0.949 0.711 8.805 1 98.31 76 GLY A N 1
ATOM 567 C CA . GLY A 1 76 ? -0.922 -0.618 8.219 1 98.31 76 GLY A CA 1
ATOM 568 C C . GLY A 1 76 ? 0.252 -0.832 7.281 1 98.31 76 GLY A C 1
ATOM 569 O O . GLY A 1 76 ? 0.567 -1.969 6.922 1 98.31 76 GLY A O 1
ATOM 570 N N . GLY A 1 77 ? 0.946 0.164 6.82 1 98.62 77 GLY A N 1
ATOM 571 C CA . GLY A 1 77 ? 2.107 0.07 5.949 1 98.62 77 GLY A CA 1
ATOM 572 C C . GLY A 1 77 ? 3.4 0.468 6.637 1 98.62 77 GLY A C 1
ATOM 573 O O . GLY A 1 77 ? 4.449 0.556 5.996 1 98.62 77 GLY A O 1
ATOM 574 N N . LEU A 1 78 ? 3.387 0.708 7.938 1 98.62 78 LEU A N 1
ATOM 575 C CA . LEU A 1 78 ? 4.492 1.313 8.672 1 98.62 78 LEU A CA 1
ATOM 576 C C . LEU A 1 78 ? 5.73 0.428 8.609 1 98.62 78 LEU A C 1
ATOM 578 O O . LEU A 1 78 ? 6.824 0.9 8.289 1 98.62 78 LEU A O 1
ATOM 582 N N . PHE A 1 79 ? 5.609 -0.862 8.836 1 98.31 79 PHE A N 1
ATOM 583 C CA . PHE A 1 79 ? 6.754 -1.758 8.938 1 98.31 79 PHE A CA 1
ATOM 584 C C . PHE A 1 79 ? 7.289 -2.117 7.555 1 98.31 79 PHE A C 1
ATOM 586 O O . PHE A 1 79 ? 8.5 -2.281 7.375 1 98.31 79 PHE A O 1
ATOM 593 N N . ALA A 1 80 ? 6.352 -2.244 6.617 1 98.56 80 ALA A N 1
ATOM 594 C CA . ALA A 1 80 ? 6.773 -2.379 5.227 1 98.56 80 ALA A CA 1
ATOM 595 C C . ALA A 1 80 ? 7.578 -1.162 4.777 1 98.56 80 ALA A C 1
ATOM 597 O O . ALA A 1 80 ? 8.57 -1.297 4.051 1 98.56 80 ALA A O 1
ATOM 598 N N . HIS A 1 81 ? 7.121 0.016 5.242 1 98.81 81 HIS A N 1
ATOM 599 C CA . HIS A 1 81 ? 7.824 1.252 4.914 1 98.81 81 HIS A CA 1
ATOM 600 C C . HIS A 1 81 ? 9.242 1.242 5.465 1 98.81 81 HIS A C 1
ATOM 602 O O . HIS A 1 81 ? 10.195 1.587 4.758 1 98.81 81 HIS A O 1
ATOM 608 N N . ALA A 1 82 ? 9.383 0.889 6.668 1 98.62 82 ALA A N 1
ATOM 609 C CA . ALA A 1 82 ? 10.695 0.85 7.305 1 98.62 82 ALA A CA 1
ATOM 610 C C . ALA A 1 82 ? 11.648 -0.068 6.539 1 98.62 82 ALA A C 1
ATOM 612 O O . ALA A 1 82 ? 12.789 0.306 6.258 1 98.62 82 ALA A O 1
ATOM 613 N N . ARG A 1 83 ? 11.141 -1.241 6.23 1 97.12 83 ARG A N 1
ATOM 614 C CA . ARG A 1 83 ? 11.953 -2.207 5.504 1 97.12 83 ARG A CA 1
ATOM 615 C C . ARG A 1 83 ? 12.305 -1.691 4.109 1 97.12 83 ARG A C 1
ATOM 617 O O . ARG A 1 83 ? 13.461 -1.729 3.701 1 97.12 83 ARG A O 1
ATOM 624 N N . ALA A 1 84 ? 11.328 -1.241 3.379 1 97.94 84 ALA A N 1
ATOM 625 C CA . ALA A 1 84 ? 11.531 -0.755 2.018 1 97.94 84 ALA A CA 1
ATOM 626 C C . ALA A 1 84 ? 12.484 0.438 1.996 1 97.94 84 ALA A C 1
ATOM 628 O O . ALA A 1 84 ? 13.336 0.544 1.112 1 97.94 84 ALA A O 1
ATOM 629 N N . HIS A 1 85 ? 12.297 1.362 2.99 1 97.81 85 HIS A N 1
ATOM 630 C CA . HIS A 1 85 ? 13.195 2.506 3.09 1 97.81 85 HIS A CA 1
ATOM 631 C C . HIS A 1 85 ? 14.633 2.059 3.318 1 97.81 85 HIS A C 1
ATOM 633 O O . HIS A 1 85 ? 15.555 2.541 2.652 1 97.81 85 HIS A O 1
ATOM 639 N N . ALA A 1 86 ? 14.836 1.155 4.219 1 95.81 86 ALA A N 1
ATOM 640 C CA . ALA A 1 86 ? 16.172 0.669 4.531 1 95.81 86 ALA A CA 1
ATOM 641 C C . ALA A 1 86 ? 16.828 0.012 3.316 1 95.81 86 ALA A C 1
ATOM 643 O O . ALA A 1 86 ? 18 0.257 3.02 1 95.81 86 ALA A O 1
ATOM 644 N N . VAL A 1 87 ? 16.047 -0.797 2.596 1 93.81 87 VAL A N 1
ATOM 645 C CA . VAL A 1 87 ? 16.547 -1.495 1.415 1 93.81 87 VAL A CA 1
ATOM 646 C C . VAL A 1 87 ? 16.906 -0.484 0.326 1 93.81 87 VAL A C 1
ATOM 648 O O . VAL A 1 87 ? 17.906 -0.637 -0.372 1 93.81 87 VAL A O 1
ATOM 651 N N . SER A 1 88 ? 16.125 0.592 0.24 1 94.38 88 SER A N 1
ATOM 652 C CA . SER A 1 88 ? 16.266 1.549 -0.854 1 94.38 88 SER A CA 1
ATOM 653 C C . SER A 1 88 ? 17.297 2.615 -0.534 1 94.38 88 SER A C 1
ATOM 655 O O . SER A 1 88 ? 17.844 3.26 -1.438 1 94.38 88 SER A O 1
ATOM 657 N N . PHE A 1 89 ? 17.547 2.814 0.765 1 94.31 89 PHE A N 1
ATOM 658 C CA . PHE A 1 89 ? 18.406 3.918 1.153 1 94.31 89 PHE A CA 1
ATOM 659 C C . PHE A 1 89 ? 19.562 3.42 2.008 1 94.31 89 PHE A C 1
ATOM 661 O O . PHE A 1 89 ? 19.891 4.023 3.031 1 94.31 89 PHE A O 1
ATOM 668 N N . GLY A 1 90 ? 20.188 2.309 1.603 1 91.75 90 GLY A N 1
ATOM 669 C CA . GLY A 1 90 ? 21.453 1.84 2.121 1 91.75 90 GLY A CA 1
ATOM 670 C C . GLY A 1 90 ? 21.375 1.383 3.564 1 91.75 90 GLY A C 1
ATOM 671 O O . GLY A 1 90 ? 22.344 1.554 4.324 1 91.75 90 GLY A O 1
ATOM 672 N N . GLY A 1 91 ? 20.25 0.984 3.949 1 93.69 91 GLY A N 1
ATOM 673 C CA . GLY A 1 91 ? 20.109 0.424 5.285 1 93.69 91 GLY A CA 1
ATOM 674 C C . GLY A 1 91 ? 19.734 1.459 6.328 1 93.69 91 GLY A C 1
ATOM 675 O O . GLY A 1 91 ? 19.641 1.143 7.52 1 93.69 91 GLY A O 1
ATOM 676 N N . GLN A 1 92 ? 19.484 2.691 5.914 1 95.25 92 GLN A N 1
ATOM 677 C CA . GLN A 1 92 ? 19.141 3.754 6.852 1 95.25 92 GLN A CA 1
ATOM 678 C C . GLN A 1 92 ? 17.734 3.555 7.414 1 95.25 92 GLN A C 1
ATOM 680 O O . GLN A 1 92 ? 16.797 3.209 6.676 1 95.25 92 GLN A O 1
ATOM 685 N N . ALA A 1 93 ? 17.594 3.725 8.711 1 97.12 93 ALA A N 1
ATOM 686 C CA . ALA A 1 93 ? 16.281 3.629 9.359 1 97.12 93 ALA A CA 1
ATOM 687 C C . ALA A 1 93 ? 15.547 4.961 9.305 1 97.12 93 ALA A C 1
ATOM 689 O O . ALA A 1 93 ? 16.109 6.008 9.617 1 97.12 93 ALA A O 1
ATOM 690 N N . PRO A 1 94 ? 14.344 4.938 8.891 1 98.19 94 PRO A N 1
ATOM 691 C CA . PRO A 1 94 ? 13.539 6.156 9.023 1 98.19 94 PRO A CA 1
ATOM 692 C C . PRO A 1 94 ? 13.164 6.453 10.477 1 98.19 94 PRO A C 1
ATOM 694 O O . PRO A 1 94 ? 13.289 5.582 11.344 1 98.19 94 PRO A O 1
ATOM 697 N N . THR A 1 95 ? 12.781 7.715 10.742 1 98.81 95 THR A N 1
ATOM 698 C CA . THR A 1 95 ? 12.336 8.133 12.062 1 98.81 95 THR A CA 1
ATOM 699 C C . THR A 1 95 ? 10.82 8.281 12.102 1 98.81 95 THR A C 1
ATOM 701 O O . THR A 1 95 ? 10.227 8.922 11.227 1 98.81 95 THR A O 1
ATOM 704 N N . TYR A 1 96 ? 10.273 7.652 13.07 1 98.88 96 TYR A N 1
ATOM 705 C CA . TYR A 1 96 ? 8.828 7.73 13.281 1 98.88 96 TYR A CA 1
ATOM 706 C C . TYR A 1 96 ? 8.516 8.445 14.586 1 98.88 96 TYR A C 1
ATOM 708 O O . TYR A 1 96 ? 8.977 8.039 15.656 1 98.88 96 TYR A O 1
ATOM 716 N N . PHE A 1 97 ? 7.793 9.531 14.516 1 98.94 97 PHE A N 1
ATOM 717 C CA . PHE A 1 97 ? 7.238 10.18 15.695 1 98.94 97 PHE A CA 1
ATOM 718 C C . PHE A 1 97 ? 5.855 9.625 16.016 1 98.94 97 PHE A C 1
ATOM 720 O O . PHE A 1 97 ? 4.953 9.672 15.172 1 98.94 97 PHE A O 1
ATOM 727 N N . VAL A 1 98 ? 5.703 9.086 17.188 1 98.81 98 VAL A N 1
ATOM 728 C CA . VAL A 1 98 ? 4.48 8.367 17.531 1 98.81 98 VAL A CA 1
ATOM 729 C C . VAL A 1 98 ? 3.939 8.875 18.859 1 98.81 98 VAL A C 1
ATOM 731 O O . VAL A 1 98 ? 4.707 9.297 19.734 1 98.81 98 VAL A O 1
ATOM 734 N N . PRO A 1 99 ? 2.602 8.906 19.031 1 98.5 99 PRO A N 1
ATOM 735 C CA . PRO A 1 99 ? 2.086 9.203 20.359 1 98.5 99 PRO A CA 1
ATOM 736 C C . PRO A 1 99 ? 2.701 8.312 21.438 1 98.5 99 PRO A C 1
ATOM 738 O O . PRO A 1 99 ? 2.777 7.094 21.281 1 98.5 99 PRO A O 1
ATOM 741 N N . ALA A 1 100 ? 3.07 8.93 22.484 1 98.38 100 ALA A N 1
ATOM 742 C CA . ALA A 1 100 ? 3.816 8.242 23.531 1 98.38 100 ALA A CA 1
ATOM 743 C C . ALA A 1 100 ? 3.064 7.012 24.031 1 98.38 100 ALA A C 1
ATOM 745 O O . ALA A 1 100 ? 3.67 5.965 24.281 1 98.38 100 ALA A O 1
ATOM 746 N N . GLN A 1 101 ? 1.778 7.027 24.125 1 97.19 101 GLN A N 1
ATOM 747 C CA . GLN A 1 101 ? 0.95 5.957 24.672 1 97.19 101 GLN A CA 1
ATOM 748 C C . GLN A 1 101 ? 0.963 4.734 23.766 1 97.19 101 GLN A C 1
ATOM 750 O O . GLN A 1 101 ? 0.615 3.631 24.188 1 97.19 101 GLN A O 1
ATOM 755 N N . LEU A 1 102 ? 1.347 4.906 22.516 1 98.06 102 LEU A N 1
ATOM 756 C CA . LEU A 1 102 ? 1.256 3.826 21.547 1 98.06 102 LEU A CA 1
ATOM 757 C C . LEU A 1 102 ? 2.613 3.156 21.344 1 98.06 102 LEU A C 1
ATOM 759 O O . LEU A 1 102 ? 2.705 2.111 20.703 1 98.06 102 LEU A O 1
ATOM 763 N N . LEU A 1 103 ? 3.674 3.742 21.891 1 98.31 103 LEU A N 1
ATOM 764 C CA . LEU A 1 103 ? 5.035 3.289 21.625 1 98.31 103 LEU A CA 1
ATOM 765 C C . LEU A 1 103 ? 5.191 1.811 21.969 1 98.31 103 LEU A C 1
ATOM 767 O O . LEU A 1 103 ? 5.688 1.031 21.156 1 98.31 103 LEU A O 1
ATOM 771 N N . PRO A 1 104 ? 4.68 1.286 23.141 1 97.75 104 PRO A N 1
ATOM 772 C CA . PRO A 1 104 ? 4.863 -0.134 23.453 1 97.75 104 PRO A CA 1
ATOM 773 C C . PRO A 1 104 ? 4.191 -1.05 22.438 1 97.75 104 PRO A C 1
ATOM 775 O O . PRO A 1 104 ? 4.762 -2.076 22.047 1 97.75 104 PRO A O 1
ATOM 778 N N . GLN A 1 105 ? 3.023 -0.657 22 1 97.25 105 GLN A N 1
ATOM 779 C CA . GLN A 1 105 ? 2.297 -1.487 21.047 1 97.25 105 GLN A CA 1
ATOM 780 C C . GLN A 1 105 ? 2.971 -1.47 19.688 1 97.25 105 GLN A C 1
ATOM 782 O O . GLN A 1 105 ? 2.992 -2.484 18.984 1 97.25 105 GLN A O 1
ATOM 787 N N . ILE A 1 106 ? 3.479 -0.325 19.297 1 98.31 106 ILE A N 1
ATOM 788 C CA . ILE A 1 106 ? 4.168 -0.23 18.016 1 98.31 106 ILE A CA 1
ATOM 789 C C . ILE A 1 106 ? 5.438 -1.08 18.047 1 98.31 106 ILE A C 1
ATOM 791 O O . ILE A 1 106 ? 5.754 -1.771 17.078 1 98.31 106 ILE A O 1
ATOM 795 N N . GLU A 1 107 ? 6.168 -1.05 19.141 1 98.12 107 GLU A N 1
ATOM 796 C CA . GLU A 1 107 ? 7.352 -1.883 19.312 1 98.12 107 GLU A CA 1
ATOM 797 C C . GLU A 1 107 ? 7 -3.365 19.266 1 98.12 107 GLU A C 1
ATOM 799 O O . GLU A 1 107 ? 7.727 -4.164 18.656 1 98.12 107 GLU A O 1
ATOM 804 N N . LYS A 1 108 ? 5.879 -3.711 19.891 1 97.75 108 LYS A N 1
ATOM 805 C CA . LYS A 1 108 ? 5.414 -5.094 19.828 1 97.75 108 LYS A CA 1
ATOM 806 C C . LYS A 1 108 ? 5.129 -5.523 18.391 1 97.75 108 LYS A C 1
ATOM 808 O O . LYS A 1 108 ? 5.469 -6.641 18 1 97.75 108 LYS A O 1
ATOM 813 N N . CYS A 1 109 ? 4.488 -4.672 17.688 1 98.06 109 CYS A N 1
ATOM 814 C CA . CYS A 1 109 ? 4.223 -4.957 16.281 1 98.06 109 CYS A CA 1
ATOM 815 C C . CYS A 1 109 ? 5.523 -5.129 15.516 1 98.06 109 CYS A C 1
ATOM 817 O O . CYS A 1 109 ? 5.664 -6.074 14.734 1 98.06 109 CYS A O 1
ATOM 819 N N . ARG A 1 110 ? 6.457 -4.172 15.695 1 97.88 110 ARG A N 1
ATOM 820 C CA . ARG A 1 110 ? 7.766 -4.254 15.055 1 97.88 110 ARG A CA 1
ATOM 821 C C . ARG A 1 110 ? 8.445 -5.582 15.352 1 97.88 110 ARG A C 1
ATOM 823 O O . ARG A 1 110 ? 8.961 -6.238 14.445 1 97.88 110 ARG A O 1
ATOM 830 N N . ASP A 1 111 ? 8.43 -5.973 16.594 1 97.31 111 ASP A N 1
ATOM 831 C CA . ASP A 1 111 ? 9.094 -7.203 17.016 1 97.31 111 ASP A CA 1
ATOM 832 C C . ASP A 1 111 ? 8.422 -8.43 16.406 1 97.31 111 ASP A C 1
ATOM 834 O O . ASP A 1 111 ? 9.102 -9.359 15.969 1 97.31 111 ASP A O 1
ATOM 838 N N . ALA A 1 112 ? 7.105 -8.453 16.391 1 97.56 112 ALA A N 1
ATOM 839 C CA . ALA A 1 112 ? 6.371 -9.562 15.789 1 97.56 112 ALA A CA 1
ATOM 840 C C . ALA A 1 112 ? 6.68 -9.695 14.305 1 97.56 112 ALA A C 1
ATOM 842 O O . ALA A 1 112 ? 6.965 -10.789 13.82 1 97.56 112 ALA A O 1
ATOM 843 N N . MET A 1 113 ? 6.633 -8.609 13.609 1 97.31 113 MET A N 1
ATOM 844 C CA . MET A 1 113 ? 6.93 -8.617 12.18 1 97.31 113 MET A CA 1
ATOM 845 C C . MET A 1 113 ? 8.367 -9.055 11.922 1 97.31 113 MET A C 1
ATOM 847 O O . MET A 1 113 ? 8.641 -9.773 10.961 1 97.31 113 MET A O 1
ATOM 851 N N . SER A 1 114 ? 9.266 -8.586 12.766 1 96.56 114 SER A N 1
ATOM 852 C CA . SER A 1 114 ? 10.664 -8.969 12.656 1 96.56 114 SER A CA 1
ATOM 853 C C . SER A 1 114 ? 10.844 -10.469 12.836 1 96.56 114 SER A C 1
ATOM 855 O O . SER A 1 114 ? 11.625 -11.102 12.125 1 96.56 114 SER A O 1
ATOM 857 N N . SER A 1 115 ? 10.141 -10.953 13.781 1 95.5 115 SER A N 1
ATOM 858 C CA . SER A 1 115 ? 10.211 -12.391 14.047 1 95.5 115 SER A CA 1
ATOM 859 C C . SER A 1 115 ? 9.688 -13.195 12.859 1 95.5 115 SER A C 1
ATOM 861 O O . SER A 1 115 ? 10.273 -14.219 12.492 1 95.5 115 SER A O 1
ATOM 863 N N . LEU A 1 116 ? 8.641 -12.766 12.281 1 96.31 116 LEU A N 1
ATOM 864 C CA . LEU A 1 116 ? 8.078 -13.414 11.102 1 96.31 116 LEU A CA 1
ATOM 865 C C . LEU A 1 116 ? 9.062 -13.383 9.938 1 96.31 116 LEU A C 1
ATOM 867 O O . LEU A 1 116 ? 9.266 -14.398 9.266 1 96.31 116 LEU A O 1
ATOM 871 N N . ASP A 1 117 ? 9.656 -12.289 9.781 1 93.5 117 ASP A N 1
ATOM 872 C CA . ASP A 1 117 ? 10.609 -12.07 8.695 1 93.5 117 ASP A CA 1
ATOM 873 C C . ASP A 1 117 ? 11.852 -12.945 8.867 1 93.5 117 ASP A C 1
ATOM 875 O O . ASP A 1 117 ? 12.453 -13.375 7.879 1 93.5 117 ASP A O 1
ATOM 879 N N . ALA A 1 118 ? 12.227 -13.273 10.055 1 91.19 118 ALA A N 1
ATOM 880 C CA . ALA A 1 118 ? 13.508 -13.898 10.359 1 91.19 118 ALA A CA 1
ATOM 881 C C . ALA A 1 118 ? 13.352 -15.414 10.516 1 91.19 118 ALA A C 1
ATOM 883 O O . ALA A 1 118 ? 14.344 -16.125 10.727 1 91.19 118 ALA A O 1
ATOM 884 N N . VAL A 1 119 ? 12.195 -15.906 10.398 1 84.12 119 VAL A N 1
ATOM 885 C CA . VAL A 1 119 ? 12.008 -17.344 10.602 1 84.12 119 VAL A CA 1
ATOM 886 C C . VAL A 1 119 ? 12.93 -18.125 9.672 1 84.12 119 VAL A C 1
ATOM 888 O O . VAL A 1 119 ? 13.094 -17.766 8.5 1 84.12 119 VAL A O 1
ATOM 891 N N . CYS A 1 120 ? 13.656 -19.094 10.18 1 73.19 120 CYS A N 1
ATOM 892 C CA . CYS A 1 120 ? 14.516 -19.984 9.391 1 73.19 120 CYS A CA 1
ATOM 893 C C . CYS A 1 120 ? 14.25 -21.453 9.734 1 73.19 120 CYS A C 1
ATOM 895 O O . CYS A 1 120 ? 14.289 -21.828 10.906 1 73.19 120 CYS A O 1
ATOM 897 N N . ALA A 1 121 ? 13.742 -22.359 8.883 1 59.62 121 ALA A N 1
ATOM 898 C CA . ALA A 1 121 ? 13.453 -23.781 9.086 1 59.62 121 ALA A CA 1
ATOM 899 C C . ALA A 1 121 ? 14.711 -24.547 9.477 1 59.62 121 ALA A C 1
ATOM 901 O O . ALA A 1 121 ? 14.633 -25.578 10.148 1 59.62 121 ALA A O 1
ATOM 902 N N . THR A 1 122 ? 15.969 -24.406 8.992 1 50.62 122 THR A N 1
ATOM 903 C CA . THR A 1 122 ? 17.141 -25.25 9.211 1 50.62 122 THR A CA 1
ATOM 904 C C . THR A 1 122 ? 17.781 -24.938 10.562 1 50.62 122 THR A C 1
ATOM 906 O O . THR A 1 122 ? 18.75 -25.594 10.961 1 50.62 122 THR A O 1
ATOM 909 N N . SER A 1 123 ? 17.547 -23.938 11.156 1 45.56 123 SER A N 1
ATOM 910 C CA . SER A 1 123 ? 18.359 -23.75 12.352 1 45.56 123 SER A CA 1
ATOM 911 C C . SER A 1 123 ? 17.797 -24.547 13.523 1 45.56 123 SER A C 1
ATOM 913 O O . SER A 1 123 ? 16.656 -24.344 13.945 1 45.56 123 SER A O 1
ATOM 915 N N . ALA A 1 124 ? 18.203 -25.938 13.688 1 36.66 124 ALA A N 1
ATOM 916 C CA . ALA A 1 124 ? 18.062 -26.812 14.844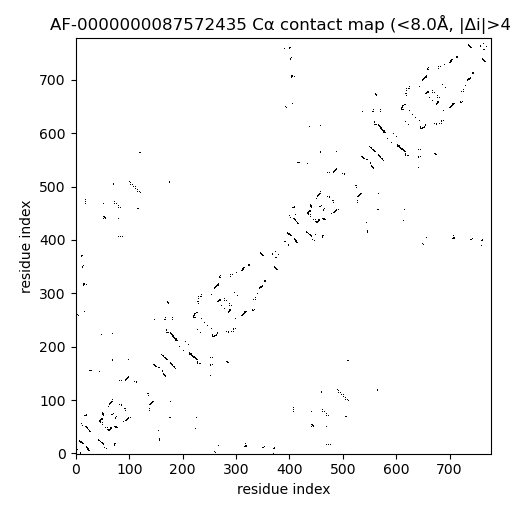 1 36.66 124 ALA A CA 1
ATOM 917 C C . ALA A 1 124 ? 18.094 -26.016 16.141 1 36.66 124 ALA A C 1
ATOM 919 O O . ALA A 1 124 ? 17.875 -26.562 17.234 1 36.66 124 ALA A O 1
ATOM 920 N N . ASP A 1 125 ? 19.078 -25.125 16.438 1 35.44 125 ASP A N 1
ATOM 921 C CA . ASP A 1 125 ? 19.234 -24.562 17.766 1 35.44 125 ASP A CA 1
ATOM 922 C C . ASP A 1 125 ? 17.969 -23.844 18.219 1 35.44 125 ASP A C 1
ATOM 924 O O . ASP A 1 125 ? 17.703 -22.719 17.781 1 35.44 125 ASP A O 1
ATOM 928 N N . GLU A 1 126 ? 16.891 -24.578 18.359 1 38.47 126 GLU A N 1
ATOM 929 C CA . GLU A 1 126 ? 15.656 -24.219 19.047 1 38.47 126 GLU A CA 1
ATOM 930 C C . GLU A 1 126 ? 15.914 -23.203 20.156 1 38.47 126 GLU A C 1
ATOM 932 O O . GLU A 1 126 ? 14.992 -22.547 20.625 1 38.47 126 GLU A O 1
ATOM 937 N N . ASN A 1 127 ? 16.875 -23.625 21.156 1 33.38 127 ASN A N 1
ATOM 938 C CA . ASN A 1 127 ? 17.016 -23.141 22.531 1 33.38 127 ASN A CA 1
ATOM 939 C C . ASN A 1 127 ? 17.359 -21.641 22.562 1 33.38 127 ASN A C 1
ATOM 941 O O . ASN A 1 127 ? 17.25 -21 23.609 1 33.38 127 ASN A O 1
ATOM 945 N N . ASP A 1 128 ? 18.766 -21.391 22.156 1 31.59 128 ASP A N 1
ATOM 946 C CA . ASP A 1 128 ? 19.203 -20.109 22.703 1 31.59 128 ASP A CA 1
ATOM 947 C C . ASP A 1 128 ? 18.312 -18.969 22.188 1 31.59 128 ASP A C 1
ATOM 949 O O . ASP A 1 128 ? 17.969 -18.938 21.016 1 31.59 128 ASP A O 1
ATOM 953 N N . GLY A 1 129 ? 17.344 -18.484 22.734 1 34.66 129 GLY A N 1
ATOM 954 C CA . GLY A 1 129 ? 16.656 -17.203 22.906 1 34.66 129 GLY A CA 1
ATOM 955 C C . GLY A 1 129 ? 17.281 -16.078 22.094 1 34.66 129 GLY A C 1
ATOM 956 O O . GLY A 1 129 ? 16.875 -14.922 22.25 1 34.66 129 GLY A O 1
ATOM 957 N N . SER A 1 130 ? 18.625 -16.219 22.016 1 33.53 130 SER A N 1
ATOM 958 C CA . SER A 1 130 ? 19.297 -15.047 21.453 1 33.53 130 SER A CA 1
ATOM 959 C C . SER A 1 130 ? 18.828 -14.773 20.031 1 33.53 130 SER A C 1
ATOM 961 O O . SER A 1 130 ? 18.797 -15.68 19.188 1 33.53 130 SER A O 1
ATOM 963 N N . LEU A 1 131 ? 17.812 -14.102 19.844 1 39.28 131 LEU A N 1
ATOM 964 C CA . LEU A 1 131 ? 17.484 -13.32 18.656 1 39.28 131 LEU A CA 1
ATOM 965 C C . LEU A 1 131 ? 18.719 -13.125 17.781 1 39.28 131 LEU A C 1
ATOM 967 O O . LEU A 1 131 ? 19.453 -12.148 17.938 1 39.28 131 LEU A O 1
ATOM 971 N N . ARG A 1 132 ? 19.781 -14.047 17.922 1 37.44 132 ARG A N 1
ATOM 972 C CA . ARG A 1 132 ? 21.016 -13.727 17.234 1 37.44 132 ARG A CA 1
ATOM 973 C C . ARG A 1 132 ? 20.781 -12.711 16.125 1 37.44 132 ARG A C 1
ATOM 975 O O . ARG A 1 132 ? 20.516 -11.539 16.391 1 37.44 132 ARG A O 1
ATOM 982 N N . GLY A 1 133 ? 21.25 -13.117 14.672 1 40.53 133 GLY A N 1
ATOM 983 C CA . GLY A 1 133 ? 21.234 -12.117 13.609 1 40.53 133 GLY A CA 1
ATOM 984 C C . GLY A 1 133 ? 19.875 -11.516 13.375 1 40.53 133 GLY A C 1
ATOM 985 O O . GLY A 1 133 ? 19.359 -11.531 12.25 1 40.53 133 GLY A O 1
ATOM 986 N N . LYS A 1 134 ? 18.969 -11.719 14.125 1 49.53 134 LYS A N 1
ATOM 987 C CA . LYS A 1 134 ? 17.562 -11.289 14.031 1 49.53 134 LYS A CA 1
ATOM 988 C C . LYS A 1 134 ? 17.469 -9.852 13.547 1 49.53 134 LYS A C 1
ATOM 990 O O . LYS A 1 134 ? 17.922 -8.922 14.227 1 49.53 134 LYS A O 1
ATOM 995 N N . SER A 1 135 ? 17.516 -9.711 12.258 1 64.31 135 SER A N 1
ATOM 996 C CA . SER A 1 135 ? 17.484 -8.422 11.578 1 64.31 135 SER A CA 1
ATOM 997 C C . SER A 1 135 ? 16.172 -7.699 11.812 1 64.31 135 SER A C 1
ATOM 999 O O . SER A 1 135 ? 15.133 -8.086 11.258 1 64.31 135 SER A O 1
ATOM 1001 N N . LEU A 1 136 ? 16.109 -7.152 13.102 1 75.44 136 LEU A N 1
ATOM 1002 C CA . LEU A 1 136 ? 14.992 -6.254 13.391 1 75.44 136 LEU A CA 1
ATOM 1003 C C . LEU A 1 136 ? 14.797 -5.25 12.266 1 75.44 136 LEU A C 1
ATOM 1005 O O . LEU A 1 136 ? 15.766 -4.781 11.664 1 75.44 136 LEU A O 1
ATOM 1009 N N . ILE A 1 137 ? 13.508 -5.176 12.016 1 93.56 137 ILE A N 1
ATOM 1010 C CA . ILE A 1 137 ? 13.18 -4.051 11.141 1 93.56 137 ILE A CA 1
ATOM 1011 C C . ILE A 1 137 ? 13.727 -2.758 11.75 1 93.56 137 ILE A C 1
ATOM 1013 O O . ILE A 1 137 ? 13.398 -2.414 12.891 1 93.56 137 ILE A O 1
ATOM 1017 N N . LYS A 1 138 ? 14.547 -2.121 11.086 1 94.38 138 LYS A N 1
ATOM 1018 C CA . LYS A 1 138 ? 15.219 -0.917 11.57 1 94.38 138 LYS A CA 1
ATOM 1019 C C . LYS A 1 138 ? 14.281 0.282 11.555 1 94.38 138 LYS A C 1
ATOM 1021 O O . LYS A 1 138 ? 13.867 0.742 10.484 1 94.38 138 LYS A O 1
ATOM 1026 N N . MET A 1 139 ? 13.914 0.773 12.734 1 97.69 139 MET A N 1
ATOM 1027 C CA . MET A 1 139 ? 13.047 1.933 12.938 1 97.69 139 MET A CA 1
ATOM 1028 C C . MET A 1 139 ? 13.586 2.824 14.047 1 97.69 139 MET A C 1
ATOM 1030 O O . MET A 1 139 ? 13.945 2.334 15.125 1 97.69 139 MET A O 1
ATOM 1034 N N . ASN A 1 140 ? 13.742 4.062 13.797 1 98.38 140 ASN A N 1
ATOM 1035 C CA . ASN A 1 140 ? 13.93 5.027 14.875 1 98.38 140 ASN A CA 1
ATOM 1036 C C . ASN A 1 140 ? 12.594 5.531 15.414 1 98.38 140 ASN A C 1
ATOM 1038 O O . ASN A 1 140 ? 11.969 6.406 14.82 1 98.38 140 ASN A O 1
ATOM 1042 N N . LEU A 1 141 ? 12.172 4.973 16.547 1 98.62 141 LEU A N 1
ATOM 1043 C CA . LEU A 1 141 ? 10.898 5.352 17.156 1 98.62 141 LEU A CA 1
ATOM 1044 C C . LEU A 1 141 ? 11.094 6.438 18.203 1 98.62 141 LEU A C 1
ATOM 1046 O O . LEU A 1 141 ? 11.883 6.27 19.141 1 98.62 141 LEU A O 1
ATOM 1050 N N . VAL A 1 142 ? 10.398 7.547 18 1 98.75 142 VAL A N 1
ATOM 1051 C CA . VAL A 1 142 ? 10.461 8.664 18.938 1 98.75 142 VAL A CA 1
ATOM 1052 C C . VAL A 1 142 ? 9.062 8.961 19.469 1 98.75 142 VAL A C 1
ATOM 1054 O O . VAL A 1 142 ? 8.148 9.289 18.703 1 98.75 142 VAL A O 1
ATOM 1057 N N . SER A 1 143 ? 8.828 8.828 20.703 1 98.31 143 SER A N 1
ATOM 1058 C CA . SER A 1 143 ? 7.531 9.148 21.297 1 98.31 143 SER A CA 1
ATOM 1059 C C . SER A 1 143 ? 7.371 10.656 21.484 1 98.31 143 SER A C 1
ATOM 1061 O O . SER A 1 143 ? 8.336 11.344 21.844 1 98.31 143 SER A O 1
ATOM 1063 N N . VAL A 1 144 ? 6.266 11.164 21.234 1 98.5 144 VAL A N 1
ATOM 1064 C CA . VAL A 1 144 ? 5.973 12.586 21.406 1 98.5 144 VAL A CA 1
ATOM 1065 C C . VAL A 1 144 ? 4.629 12.758 22.109 1 98.5 144 VAL A C 1
ATOM 1067 O O . VAL A 1 144 ? 3.779 11.867 22.062 1 98.5 144 VAL A O 1
ATOM 1070 N N . GLU A 1 145 ? 4.504 13.852 22.797 1 97.69 145 GLU A N 1
ATOM 1071 C CA . GLU A 1 145 ? 3.283 14.289 23.469 1 97.69 145 GLU A CA 1
ATOM 1072 C C . GLU A 1 145 ? 2.863 15.68 23 1 97.69 145 GLU A C 1
ATOM 1074 O O . GLU A 1 145 ? 3.59 16.328 22.25 1 97.69 145 GLU A O 1
ATOM 1079 N N . ASP A 1 146 ? 1.684 16.031 23.422 1 96.44 146 ASP A N 1
ATOM 1080 C CA . ASP A 1 146 ? 1.157 17.344 23.047 1 96.44 146 ASP A CA 1
ATOM 1081 C C . ASP A 1 146 ? 2.174 18.453 23.328 1 96.44 146 ASP A C 1
ATOM 1083 O O . ASP A 1 146 ? 2.721 18.531 24.422 1 96.44 146 ASP A O 1
ATOM 1087 N N . GLY A 1 147 ? 2.465 19.203 22.344 1 95.56 147 GLY A N 1
ATOM 1088 C CA . GLY A 1 147 ? 3.32 20.359 22.516 1 95.56 147 GLY A CA 1
ATOM 1089 C C . GLY A 1 147 ? 4.785 20.078 22.234 1 95.56 147 GLY A C 1
ATOM 1090 O O . GLY A 1 147 ? 5.582 21 22.062 1 95.56 147 GLY A O 1
ATOM 1091 N N . ASP A 1 148 ? 5.207 18.75 22.172 1 97.62 148 ASP A N 1
ATOM 1092 C CA . ASP A 1 148 ? 6.594 18.406 21.891 1 97.62 148 ASP A CA 1
ATOM 1093 C C . ASP A 1 148 ? 7.008 18.922 20.5 1 97.62 148 ASP A C 1
ATOM 1095 O O . ASP A 1 148 ? 6.234 18.828 19.547 1 97.62 148 ASP A O 1
ATOM 1099 N N . GLU A 1 149 ? 8.148 19.516 20.438 1 97.56 149 GLU A N 1
ATOM 1100 C CA . GLU A 1 149 ? 8.742 19.953 19.188 1 97.56 149 GLU A CA 1
ATOM 1101 C C . GLU A 1 149 ? 9.945 19.094 18.812 1 97.56 149 GLU A C 1
ATOM 1103 O O . GLU A 1 149 ? 10.773 18.781 19.672 1 97.56 149 GLU A O 1
ATOM 1108 N N . VAL A 1 150 ? 10.016 18.688 17.578 1 98.06 150 VAL A N 1
ATOM 1109 C CA . VAL A 1 150 ? 11.164 17.938 17.078 1 98.06 150 VAL A CA 1
ATOM 1110 C C . VAL A 1 150 ? 11.758 18.641 15.859 1 98.06 150 VAL A C 1
ATOM 1112 O O . VAL A 1 150 ? 11.023 19.219 15.047 1 98.06 150 VAL A O 1
ATOM 1115 N N . GLN A 1 151 ? 13.07 18.578 15.766 1 97.56 151 GLN A N 1
ATOM 1116 C CA . GLN A 1 151 ? 13.758 19.141 14.609 1 97.56 151 GLN A CA 1
ATOM 1117 C C . GLN A 1 151 ? 13.953 18.094 13.516 1 97.56 151 GLN A C 1
ATOM 1119 O O . GLN A 1 151 ? 14.258 16.938 13.812 1 97.56 151 GLN A O 1
ATOM 1124 N N . LEU A 1 152 ? 13.719 18.438 12.336 1 98.12 152 LEU A N 1
ATOM 1125 C CA . LEU A 1 152 ? 13.984 17.547 11.211 1 98.12 152 LEU A CA 1
ATOM 1126 C C . LEU A 1 152 ? 15.43 17.703 10.734 1 98.12 152 LEU A C 1
ATOM 1128 O O . LEU A 1 152 ? 15.672 18.297 9.672 1 98.12 152 LEU A O 1
ATOM 1132 N N . LYS A 1 153 ? 16.266 17.062 11.43 1 96.56 153 LYS A N 1
ATOM 1133 C CA . LYS A 1 153 ? 17.688 17.172 11.172 1 96.56 153 LYS A CA 1
ATOM 1134 C C . LYS A 1 153 ? 18.031 16.672 9.766 1 96.56 153 LYS A C 1
ATOM 1136 O O . LYS A 1 153 ? 17.5 15.664 9.312 1 96.56 153 LYS A O 1
ATOM 1141 N N . GLY A 1 154 ? 18.875 17.391 9.117 1 94.19 154 GLY A N 1
ATOM 1142 C CA . GLY A 1 154 ? 19.328 16.969 7.805 1 94.19 154 GLY A CA 1
ATOM 1143 C C . GLY A 1 154 ? 18.469 17.5 6.672 1 94.19 154 GLY A C 1
ATOM 1144 O O . GLY A 1 154 ? 18.797 17.328 5.5 1 94.19 154 GLY A O 1
ATOM 1145 N N . ILE A 1 155 ? 17.359 18.062 6.992 1 96.12 155 ILE A N 1
ATOM 1146 C CA . ILE A 1 155 ? 16.516 18.672 5.984 1 96.12 155 ILE A CA 1
ATOM 1147 C C . ILE A 1 155 ? 16.578 20.188 6.105 1 96.12 155 ILE A C 1
ATOM 1149 O O . ILE A 1 155 ? 16.188 20.766 7.129 1 96.12 155 ILE A O 1
ATOM 1153 N N . GLN A 1 156 ? 17.062 20.828 5.027 1 94.25 156 GLN A N 1
ATOM 1154 C CA . GLN A 1 156 ? 17.219 22.281 5.012 1 94.25 156 GLN A CA 1
ATOM 1155 C C . GLN A 1 156 ? 16.875 22.859 3.641 1 94.25 156 GLN A C 1
ATOM 1157 O O . GLN A 1 156 ? 16.969 22.156 2.627 1 94.25 156 GLN A O 1
ATOM 1162 N N . TYR A 1 157 ? 16.312 23.984 3.684 1 94.19 157 TYR A N 1
ATOM 1163 C CA . TYR A 1 157 ? 16.125 24.766 2.469 1 94.19 157 TYR A CA 1
ATOM 1164 C C . TYR A 1 157 ? 17.125 25.906 2.391 1 94.19 157 TYR A C 1
ATOM 1166 O O . TYR A 1 157 ? 17.031 26.875 3.137 1 94.19 157 TYR A O 1
ATOM 1174 N N . GLY A 1 158 ? 18.031 25.812 1.518 1 88.25 158 GLY A N 1
ATOM 1175 C CA . GLY A 1 158 ? 19.156 26.734 1.537 1 88.25 158 GLY A CA 1
ATOM 1176 C C . GLY A 1 158 ? 20.016 26.625 2.783 1 88.25 158 GLY A C 1
ATOM 1177 O O . GLY A 1 158 ? 20.094 25.547 3.381 1 88.25 158 GLY A O 1
ATOM 1178 N N . SER A 1 159 ? 20.688 27.688 3.084 1 85.88 159 SER A N 1
ATOM 1179 C CA . SER A 1 159 ? 21.594 27.656 4.227 1 85.88 159 SER A CA 1
ATOM 1180 C C . SER A 1 159 ? 20.922 28.219 5.477 1 85.88 159 SER A C 1
ATOM 1182 O O . SER A 1 159 ? 21.453 28.094 6.582 1 85.88 159 SER A O 1
ATOM 1184 N N . LYS A 1 160 ? 19.781 28.672 5.352 1 88.56 160 LYS A N 1
ATOM 1185 C CA . LYS A 1 160 ? 19.266 29.484 6.461 1 88.56 160 LYS A CA 1
ATOM 1186 C C . LYS A 1 160 ? 17.969 28.906 7.02 1 88.56 160 LYS A C 1
ATOM 1188 O O . LYS A 1 160 ? 17.531 29.281 8.102 1 88.56 160 LYS A O 1
ATOM 1193 N N . THR A 1 161 ? 17.359 28 6.262 1 94.94 161 THR A N 1
ATOM 1194 C CA . THR A 1 161 ? 16.031 27.578 6.672 1 94.94 161 THR A CA 1
ATOM 1195 C C . THR A 1 161 ? 16.047 26.109 7.117 1 94.94 161 THR A C 1
ATOM 1197 O O . THR A 1 161 ? 16.484 25.234 6.367 1 94.94 161 THR A O 1
ATOM 1200 N N . SER A 1 162 ? 15.625 25.875 8.344 1 96.75 162 SER A N 1
ATOM 1201 C CA . SER A 1 162 ? 15.453 24.547 8.898 1 96.75 162 SER A CA 1
ATOM 1202 C C . SER A 1 162 ? 13.977 24.25 9.164 1 96.75 162 SER A C 1
ATOM 1204 O O . SER A 1 162 ? 13.125 25.109 9.008 1 96.75 162 SER A O 1
ATOM 1206 N N . PHE A 1 163 ? 13.711 22.969 9.508 1 98 163 PHE A N 1
ATOM 1207 C CA . PHE A 1 163 ? 12.32 22.562 9.672 1 98 163 PHE A CA 1
ATOM 1208 C C . PHE A 1 163 ? 12.109 21.859 11.008 1 98 163 PHE A C 1
ATOM 1210 O O . PHE A 1 163 ? 13.031 21.219 11.531 1 98 163 PHE A O 1
ATOM 1217 N N . TYR A 1 164 ? 10.883 22.062 11.508 1 97.81 164 TYR A N 1
ATOM 1218 C CA . TYR A 1 164 ? 10.492 21.406 12.758 1 97.81 164 TYR A CA 1
ATOM 1219 C C . TYR A 1 164 ? 9.055 20.906 12.68 1 97.81 164 TYR A C 1
ATOM 1221 O O . TYR A 1 164 ? 8.312 21.281 11.773 1 97.81 164 TYR A O 1
ATOM 1229 N N . ALA A 1 165 ? 8.711 20 13.578 1 98.38 165 ALA A N 1
ATOM 1230 C CA . ALA A 1 165 ? 7.336 19.531 13.734 1 98.38 165 ALA A CA 1
ATOM 1231 C C . ALA A 1 165 ? 6.902 19.594 15.195 1 98.38 165 ALA A C 1
ATOM 1233 O O . ALA A 1 165 ? 7.719 19.391 16.094 1 98.38 165 ALA A O 1
ATOM 1234 N N . ARG A 1 166 ? 5.691 19.953 15.406 1 98.12 166 ARG A N 1
ATOM 1235 C CA . ARG A 1 166 ? 5.102 19.984 16.75 1 98.12 166 ARG A CA 1
ATOM 1236 C C . ARG A 1 166 ? 3.871 19.078 16.812 1 98.12 166 ARG A C 1
ATOM 1238 O O . ARG A 1 166 ? 3.059 19.062 15.891 1 98.12 166 ARG A O 1
ATOM 1245 N N . ALA A 1 167 ? 3.809 18.312 17.859 1 98.5 167 ALA A N 1
ATOM 1246 C CA . ALA A 1 167 ? 2.639 17.469 18.078 1 98.5 167 ALA A CA 1
ATOM 1247 C C . ALA A 1 167 ? 1.495 18.266 18.688 1 98.5 167 ALA A C 1
ATOM 1249 O O . ALA A 1 167 ? 1.721 19.125 19.547 1 98.5 167 ALA A O 1
ATOM 1250 N N . VAL A 1 168 ? 0.312 18 18.297 1 97.62 168 VAL A N 1
ATOM 1251 C CA . VAL A 1 168 ? -0.88 18.703 18.75 1 97.62 168 VAL A CA 1
ATOM 1252 C C . VAL A 1 168 ? -1.92 17.688 19.234 1 97.62 168 VAL A C 1
ATOM 1254 O O . VAL A 1 168 ? -2.299 16.781 18.5 1 97.62 168 VAL A O 1
ATOM 1257 N N . GLN A 1 169 ? -2.365 17.859 20.422 1 96.81 169 GLN A N 1
ATOM 1258 C CA . GLN A 1 169 ? -3.396 16.984 20.953 1 96.81 169 GLN A CA 1
ATOM 1259 C C . GLN A 1 169 ? -4.73 17.203 20.234 1 96.81 169 GLN A C 1
ATOM 1261 O O . GLN A 1 169 ? -5.215 18.328 20.156 1 96.81 169 GLN A O 1
ATOM 1266 N N . VAL A 1 170 ? -5.281 16.141 19.719 1 97.62 170 VAL A N 1
ATOM 1267 C CA . VAL A 1 170 ? -6.633 16.141 19.172 1 97.62 170 VAL A CA 1
ATOM 1268 C C . VAL A 1 170 ? -7.461 15.055 19.859 1 97.62 170 VAL A C 1
ATOM 1270 O O . VAL A 1 170 ? -7.141 14.633 20.969 1 97.62 170 VAL A O 1
ATOM 1273 N N . ASP A 1 171 ? -8.688 14.742 19.219 1 96.62 171 ASP A N 1
ATOM 1274 C CA . ASP A 1 171 ? -9.578 13.828 19.922 1 96.62 171 ASP A CA 1
ATOM 1275 C C . ASP A 1 171 ? -10.172 12.797 18.969 1 96.62 171 ASP A C 1
ATOM 1277 O O . ASP A 1 171 ? -10.961 13.141 18.078 1 96.62 171 ASP A O 1
ATOM 1281 N N . HIS A 1 172 ? -9.812 11.57 19.172 1 97.25 172 HIS A N 1
ATOM 1282 C CA . HIS A 1 172 ? -10.289 10.484 18.328 1 97.25 172 HIS A CA 1
ATOM 1283 C C . HIS A 1 172 ? -11 9.414 19.156 1 97.25 172 HIS A C 1
ATOM 1285 O O . HIS A 1 172 ? -10.672 8.234 19.078 1 97.25 172 HIS A O 1
ATOM 1291 N N . ALA A 1 173 ? -11.891 9.875 19.984 1 92.62 173 ALA A N 1
ATOM 1292 C CA . ALA A 1 173 ? -12.844 9.07 20.75 1 92.62 173 ALA A CA 1
ATOM 1293 C C . ALA A 1 173 ? -12.125 8.07 21.641 1 92.62 173 ALA A C 1
ATOM 1295 O O . ALA A 1 173 ? -12.438 6.879 21.641 1 92.62 173 ALA A O 1
ATOM 1296 N N . GLY A 1 174 ? -11.141 8.5 22.328 1 91.19 174 GLY A N 1
ATOM 1297 C CA . GLY A 1 174 ? -10.492 7.688 23.359 1 91.19 174 GLY A CA 1
ATOM 1298 C C . GLY A 1 174 ? -9.211 7.043 22.875 1 91.19 174 GLY A C 1
ATOM 1299 O O . GLY A 1 174 ? -8.359 6.664 23.688 1 91.19 174 GLY A O 1
ATOM 1300 N N . HIS A 1 175 ? -9.023 6.863 21.609 1 94.69 175 HIS A N 1
ATOM 1301 C CA . HIS A 1 175 ? -7.773 6.336 21.078 1 94.69 175 HIS A CA 1
ATOM 1302 C C . HIS A 1 175 ? -6.672 7.391 21.109 1 94.69 175 HIS A C 1
ATOM 1304 O O . HIS A 1 175 ? -6.887 8.531 20.688 1 94.69 175 HIS A O 1
ATOM 1310 N N . PRO A 1 176 ? -5.531 7.035 21.719 1 97.25 176 PRO A N 1
ATOM 1311 C CA . PRO A 1 176 ? -4.445 8.016 21.672 1 97.25 176 PRO A CA 1
ATOM 1312 C C . PRO A 1 176 ? -4.188 8.555 20.266 1 97.25 176 PRO A C 1
ATOM 1314 O O . PRO A 1 176 ? -4.039 7.781 19.328 1 97.25 176 PRO A O 1
ATOM 1317 N N . THR A 1 177 ? -4.242 9.828 20.125 1 98.06 177 THR A N 1
ATOM 1318 C CA . THR A 1 177 ? -4.148 10.445 18.812 1 98.06 177 THR A CA 1
ATOM 1319 C C . THR A 1 177 ? -3.488 11.812 18.891 1 98.06 177 THR A C 1
ATOM 1321 O O . THR A 1 177 ? -3.641 12.523 19.891 1 98.06 177 THR A O 1
ATOM 1324 N N . LEU A 1 178 ? -2.684 12.094 17.938 1 98.56 178 LEU A N 1
ATOM 1325 C CA . LEU A 1 178 ? -2.061 13.406 17.781 1 98.56 178 LEU A CA 1
ATOM 1326 C C . LEU A 1 178 ? -2.229 13.922 16.359 1 98.56 178 LEU A C 1
ATOM 1328 O O . LEU A 1 178 ? -2.25 13.141 15.414 1 98.56 178 LEU A O 1
ATOM 1332 N N . GLY A 1 179 ? -2.436 15.203 16.219 1 98.69 179 GLY A N 1
ATOM 1333 C CA . GLY A 1 179 ? -2.105 15.906 14.992 1 98.69 179 GLY A CA 1
ATOM 1334 C C . GLY A 1 179 ? -0.689 16.453 14.977 1 98.69 179 GLY A C 1
ATOM 1335 O O . GLY A 1 179 ? 0.061 16.266 15.938 1 98.69 179 GLY A O 1
ATOM 1336 N N . TYR A 1 180 ? -0.351 17.141 13.859 1 98.81 180 TYR A N 1
ATOM 1337 C CA . TYR A 1 180 ? 1.006 17.656 13.75 1 98.81 180 TYR A CA 1
ATOM 1338 C C . TYR A 1 180 ? 1.02 18.984 12.992 1 98.81 180 TYR A C 1
ATOM 1340 O O . TYR A 1 180 ? 0.156 19.219 12.148 1 98.81 180 TYR A O 1
ATOM 1348 N N . VAL A 1 181 ? 1.963 19.766 13.375 1 97.81 181 VAL A N 1
ATOM 1349 C CA . VAL A 1 181 ? 2.318 20.984 12.656 1 97.81 181 VAL A CA 1
ATOM 1350 C C . VAL A 1 181 ? 3.73 20.859 12.086 1 97.81 181 VAL A C 1
ATOM 1352 O O . VAL A 1 181 ? 4.645 20.406 12.781 1 97.81 181 VAL A O 1
ATOM 1355 N N . LEU A 1 182 ? 3.891 21.125 10.836 1 98.44 182 LEU A N 1
ATOM 1356 C CA . LEU A 1 182 ? 5.199 21.25 10.203 1 98.44 182 LEU A CA 1
ATOM 1357 C C . LEU A 1 182 ? 5.535 22.719 9.938 1 98.44 182 LEU A C 1
ATOM 1359 O O . LEU A 1 182 ? 4.762 23.422 9.289 1 98.44 182 LEU A O 1
ATOM 1363 N N . GLY A 1 183 ? 6.625 23.141 10.492 1 97.5 183 GLY A N 1
ATOM 1364 C CA . GLY A 1 183 ? 6.992 24.531 10.352 1 97.5 183 GLY A CA 1
ATOM 1365 C C . GLY A 1 183 ? 8.414 24.734 9.852 1 97.5 183 GLY A C 1
ATOM 1366 O O . GLY A 1 183 ? 9.188 23.781 9.781 1 97.5 183 GLY A O 1
ATOM 1367 N N . SER A 1 184 ? 8.719 25.906 9.43 1 97.38 184 SER A N 1
ATOM 1368 C CA . SER A 1 184 ? 10.055 26.328 9.023 1 97.38 184 SER A CA 1
ATOM 1369 C C . SER A 1 184 ? 10.594 27.422 9.938 1 97.38 184 SER A C 1
ATOM 1371 O O . SER A 1 184 ? 9.82 28.203 10.5 1 97.38 184 SER A O 1
ATOM 1373 N N . ARG A 1 185 ? 11.82 27.406 10.141 1 95.94 185 ARG A N 1
ATOM 1374 C CA . ARG A 1 185 ? 12.555 28.438 10.867 1 95.94 185 ARG A CA 1
ATOM 1375 C C . ARG A 1 185 ? 13.688 29 10.016 1 95.94 185 ARG A C 1
ATOM 1377 O O . ARG A 1 185 ? 14.617 28.281 9.656 1 95.94 185 ARG A O 1
ATOM 1384 N N . THR A 1 186 ? 13.57 30.25 9.703 1 94.31 186 THR A N 1
ATOM 1385 C CA . THR A 1 186 ? 14.594 30.922 8.898 1 94.31 186 THR A CA 1
ATOM 1386 C C . THR A 1 186 ? 15.43 31.859 9.758 1 94.31 186 THR A C 1
ATOM 1388 O O . THR A 1 186 ? 14.883 32.719 10.469 1 94.31 186 THR A O 1
ATOM 1391 N N . ALA A 1 187 ? 16.75 31.656 9.68 1 90.88 187 ALA A N 1
ATOM 1392 C CA . ALA A 1 187 ? 17.641 32.531 10.453 1 90.88 187 ALA A CA 1
ATOM 1393 C C . ALA A 1 187 ? 17.5 33.969 10.031 1 90.88 187 ALA A C 1
ATOM 1395 O O . ALA A 1 187 ? 17.328 34.281 8.852 1 90.88 187 ALA A O 1
ATOM 1396 N N . GLY A 1 188 ? 17.578 34.719 11.062 1 86.88 188 GLY A N 1
ATOM 1397 C CA . GLY A 1 188 ? 17.5 36.156 10.781 1 86.88 188 GLY A CA 1
ATOM 1398 C C . GLY A 1 188 ? 18.75 36.656 10.078 1 86.88 188 GLY A C 1
ATOM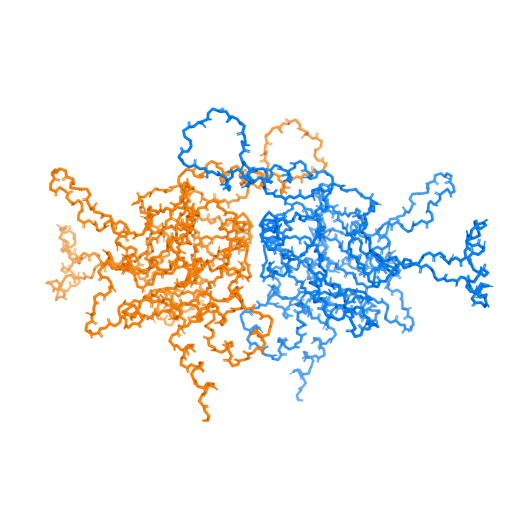 1399 O O . GLY A 1 188 ? 19.844 36.156 10.281 1 86.88 188 GLY A O 1
ATOM 1400 N N . GLY A 1 189 ? 18.578 37.531 9.148 1 83.25 189 GLY A N 1
ATOM 1401 C CA . GLY A 1 189 ? 19.703 38.219 8.547 1 83.25 189 GLY A CA 1
ATOM 1402 C C . GLY A 1 189 ? 20.297 39.281 9.453 1 83.25 189 GLY A C 1
ATOM 1403 O O . GLY A 1 189 ? 19.922 39.406 10.617 1 83.25 189 GLY A O 1
ATOM 1404 N N . LEU A 1 190 ? 21.312 39.875 8.914 1 85.88 190 LEU A N 1
ATOM 1405 C CA . LEU A 1 190 ? 21.922 40.969 9.648 1 85.88 190 LEU A CA 1
ATOM 1406 C C . LEU A 1 190 ? 20.891 42.062 9.977 1 85.88 190 LEU A C 1
ATOM 1408 O O . LEU A 1 190 ? 20.094 42.438 9.117 1 85.88 190 LEU A O 1
ATOM 1412 N N . LYS A 1 191 ? 20.891 42.406 11.219 1 88.94 191 LYS A N 1
ATOM 1413 C CA . LYS A 1 191 ? 20.016 43.531 11.609 1 88.94 191 LYS A CA 1
ATOM 1414 C C . LYS A 1 191 ? 20.281 44.75 10.758 1 88.94 191 LYS A C 1
ATOM 1416 O O . LYS A 1 191 ? 21.406 45 10.32 1 88.94 191 LYS A O 1
ATOM 1421 N N . PRO A 1 192 ? 19.172 45.469 10.523 1 86.62 192 PRO A N 1
ATOM 1422 C CA . PRO A 1 192 ? 19.297 46.625 9.648 1 86.62 192 PRO A CA 1
ATOM 1423 C C . PRO A 1 192 ? 20.406 47.594 10.094 1 86.62 192 PRO A C 1
ATOM 1425 O O . PRO A 1 192 ? 21.094 48.156 9.25 1 86.62 192 PRO A O 1
ATOM 1428 N N . GLU A 1 193 ? 20.625 47.688 11.359 1 87.38 193 GLU A N 1
ATOM 1429 C CA . GLU A 1 193 ? 21.578 48.656 11.898 1 87.38 193 GLU A CA 1
ATOM 1430 C C . GLU A 1 193 ? 23.016 48.219 11.578 1 87.38 193 GLU A C 1
ATOM 1432 O O . GLU A 1 193 ? 23.922 49.062 11.586 1 87.38 193 GLU A O 1
ATOM 1437 N N . TYR A 1 194 ? 23.109 46.969 11.258 1 89.25 194 TYR A N 1
ATOM 1438 C CA . TYR A 1 194 ? 24.469 46.5 11.016 1 89.25 194 TYR A CA 1
ATOM 1439 C C . TYR A 1 194 ? 24.703 46.281 9.531 1 89.25 194 TYR A C 1
ATOM 1441 O O . TYR A 1 194 ? 25.797 45.875 9.133 1 89.25 194 TYR A O 1
ATOM 1449 N N . ARG A 1 195 ? 23.719 46.438 8.641 1 85.81 195 ARG A N 1
ATOM 1450 C CA . ARG A 1 195 ? 23.781 46.094 7.23 1 85.81 195 ARG A CA 1
ATOM 1451 C C . ARG A 1 195 ? 24.797 46.969 6.492 1 85.81 195 ARG A C 1
ATOM 1453 O O . ARG A 1 195 ? 25.344 46.562 5.461 1 85.81 195 ARG A O 1
ATOM 1460 N N . GLN A 1 196 ? 25.109 48.062 7.031 1 86.12 196 GLN A N 1
ATOM 1461 C CA . GLN A 1 196 ? 26.016 49 6.359 1 86.12 196 GLN A CA 1
ATOM 1462 C C . GLN A 1 196 ? 27.469 48.75 6.785 1 86.12 196 GLN A C 1
ATOM 1464 O O . GLN A 1 196 ? 28.391 49.344 6.227 1 86.12 196 GLN A O 1
ATOM 1469 N N . LEU A 1 197 ? 27.578 47.938 7.723 1 86.19 197 LEU A N 1
ATOM 1470 C CA . LEU A 1 197 ? 28.922 47.688 8.234 1 86.19 197 LEU A CA 1
ATOM 1471 C C . LEU A 1 197 ? 29.688 46.719 7.336 1 86.19 197 LEU A C 1
ATOM 1473 O O . LEU A 1 197 ? 29.078 45.906 6.641 1 86.19 197 LEU A O 1
ATOM 1477 N N . ASN A 1 198 ? 30.984 47.031 7.234 1 86 198 ASN A N 1
ATOM 1478 C CA . ASN A 1 198 ? 31.797 46.125 6.441 1 86 198 ASN A CA 1
ATOM 1479 C C . ASN A 1 198 ? 32.062 44.812 7.191 1 86 198 ASN A C 1
ATOM 1481 O O . ASN A 1 198 ? 31.781 44.719 8.391 1 86 198 ASN A O 1
ATOM 1485 N N . GLY A 1 199 ? 32.562 43.75 6.559 1 85.5 199 GLY A N 1
ATOM 1486 C CA . GLY A 1 199 ? 32.781 42.438 7.078 1 85.5 199 GLY A CA 1
ATOM 1487 C C . GLY A 1 199 ? 33.688 42.406 8.297 1 85.5 199 GLY A C 1
ATOM 1488 O O . GLY A 1 199 ? 33.406 41.656 9.25 1 85.5 199 GLY A O 1
ATOM 1489 N N . ALA A 1 200 ? 34.688 43.219 8.266 1 87.44 200 ALA A N 1
ATOM 1490 C CA . ALA A 1 200 ? 35.625 43.25 9.383 1 87.44 200 ALA A CA 1
ATOM 1491 C C . ALA A 1 200 ? 34.969 43.75 10.656 1 87.44 200 ALA A C 1
ATOM 1493 O O . ALA A 1 200 ? 35.156 43.188 11.734 1 87.44 200 ALA A O 1
ATOM 1494 N N . ARG A 1 201 ? 34.156 44.781 10.492 1 88.44 201 ARG A N 1
ATOM 1495 C CA . ARG A 1 201 ? 33.438 45.344 11.633 1 88.44 201 ARG A CA 1
ATOM 1496 C C . ARG A 1 201 ? 32.406 44.375 12.164 1 88.44 201 ARG A C 1
ATOM 1498 O O . ARG A 1 201 ? 32.219 44.25 13.383 1 88.44 201 ARG A O 1
ATOM 1505 N N . ILE A 1 202 ? 31.766 43.688 11.234 1 89.94 202 ILE A N 1
ATOM 1506 C CA . ILE A 1 202 ? 30.766 42.688 11.609 1 89.94 202 ILE A CA 1
ATOM 1507 C C . ILE A 1 202 ? 31.406 41.562 12.414 1 89.94 202 ILE A C 1
ATOM 1509 O O . ILE A 1 202 ? 30.891 41.156 13.453 1 89.94 202 ILE A O 1
ATOM 1513 N N . ARG A 1 203 ? 32.562 41.219 12.008 1 89.5 203 ARG A N 1
ATOM 1514 C CA . ARG A 1 203 ? 33.312 40.156 12.711 1 89.5 203 ARG A CA 1
ATOM 1515 C C . ARG A 1 203 ? 33.656 40.625 14.117 1 89.5 203 ARG A C 1
ATOM 1517 O O . ARG A 1 203 ? 33.594 39.812 15.062 1 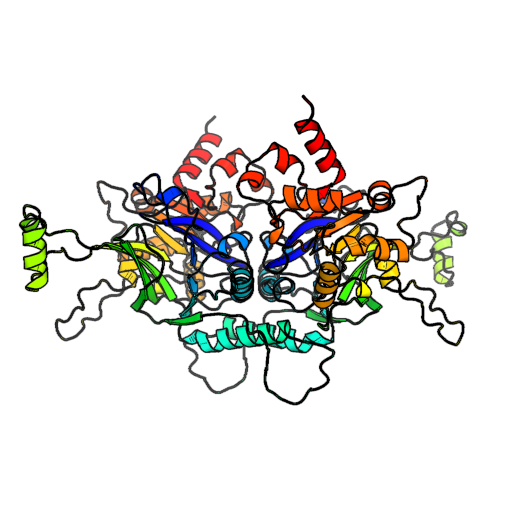89.5 203 ARG A O 1
ATOM 1524 N N . GLU A 1 204 ? 34.031 41.812 14.188 1 88.69 204 GLU A N 1
ATOM 1525 C CA . GLU A 1 204 ? 34.406 42.375 15.484 1 88.69 204 GLU A CA 1
ATOM 1526 C C . GLU A 1 204 ? 33.188 42.375 16.438 1 88.69 204 GLU A C 1
ATOM 1528 O O . GLU A 1 204 ? 33.344 42.094 17.625 1 88.69 204 GLU A O 1
ATOM 1533 N N . LEU A 1 205 ? 32.156 42.781 15.828 1 89.94 205 LEU A N 1
ATOM 1534 C CA . LEU A 1 205 ? 30.938 42.844 16.641 1 89.94 205 LEU A CA 1
ATOM 1535 C C . LEU A 1 205 ? 30.516 41.469 17.125 1 89.94 205 LEU A C 1
ATOM 1537 O O . LEU A 1 205 ? 30.156 41.312 18.281 1 89.94 205 LEU A O 1
ATOM 1541 N N . VAL A 1 206 ? 30.609 40.5 16.234 1 87.38 206 VAL A N 1
ATOM 1542 C CA . VAL A 1 206 ? 30.25 39.125 16.578 1 87.38 206 VAL A CA 1
ATOM 1543 C C . VAL A 1 206 ? 31.188 38.594 17.656 1 87.38 206 VAL A C 1
ATOM 1545 O O . VAL A 1 206 ? 30.75 37.969 18.625 1 87.38 206 VAL A O 1
ATOM 1548 N N . LYS A 1 207 ? 32.406 38.938 17.594 1 89.56 207 LYS A N 1
ATOM 1549 C CA . LYS A 1 207 ? 33.406 38.5 18.562 1 89.56 207 LYS A CA 1
ATOM 1550 C C . LYS A 1 207 ? 33.156 39.125 19.922 1 89.56 207 LYS A C 1
ATOM 1552 O O . LYS A 1 207 ? 33.469 38.531 20.953 1 89.56 207 LYS A O 1
ATOM 1557 N N . SER A 1 208 ? 32.594 40.25 19.891 1 90.25 208 SER A N 1
ATOM 1558 C CA . SER A 1 208 ? 32.344 41 21.141 1 90.25 208 SER A CA 1
ATOM 1559 C C . SER A 1 208 ? 31.047 40.531 21.781 1 90.25 208 SER A C 1
ATOM 1561 O O . SER A 1 208 ? 30.656 41.031 22.844 1 90.25 208 SER A O 1
ATOM 1563 N N . GLY A 1 209 ? 30.281 39.625 21.078 1 87.25 209 GLY A N 1
ATOM 1564 C CA . GLY A 1 209 ? 29.094 39.031 21.672 1 87.25 209 GLY A CA 1
ATOM 1565 C C . GLY A 1 209 ? 27.812 39.75 21.297 1 87.25 209 GLY A C 1
ATOM 1566 O O . GLY A 1 209 ? 26.766 39.5 21.875 1 87.25 209 GLY A O 1
ATOM 1567 N N . VAL A 1 210 ? 28 40.812 20.406 1 86.88 210 VAL A N 1
ATOM 1568 C CA . VAL A 1 210 ? 26.828 41.562 19.984 1 86.88 210 VAL A CA 1
ATOM 1569 C C . VAL A 1 210 ? 25.984 40.719 19.047 1 86.88 210 VAL A C 1
ATOM 1571 O O . VAL A 1 210 ? 26.516 40.094 18.125 1 86.88 210 VAL A O 1
ATOM 1574 N N . SER A 1 211 ? 24.688 40.625 19.344 1 85.44 211 SER A N 1
ATOM 1575 C CA . SER A 1 211 ? 23.766 39.906 18.453 1 85.44 211 SER A CA 1
ATOM 1576 C C . SER A 1 211 ? 23.469 40.719 17.203 1 85.44 211 SER A C 1
ATOM 1578 O O . SER A 1 211 ? 22.672 41.656 17.234 1 85.44 211 SER A O 1
ATOM 1580 N N . ILE A 1 212 ? 24.109 40.406 16.109 1 87.12 212 ILE A N 1
ATOM 1581 C CA . ILE A 1 212 ? 24 41.219 14.891 1 87.12 212 ILE A CA 1
ATOM 1582 C C . ILE A 1 212 ? 22.922 40.625 13.984 1 87.12 212 ILE A C 1
ATOM 1584 O O . ILE A 1 212 ? 22.484 41.281 13.031 1 87.12 212 ILE A O 1
ATOM 1588 N N . LYS A 1 213 ? 22.516 39.438 14.281 1 87.38 213 LYS A N 1
ATOM 1589 C CA . LYS A 1 213 ? 21.5 38.781 13.445 1 87.38 213 LYS A CA 1
ATOM 1590 C C . LYS A 1 213 ? 20.109 38.969 14.039 1 87.38 213 LYS A C 1
ATOM 1592 O O . LYS A 1 213 ? 19.953 39.031 15.258 1 87.38 213 LYS A O 1
ATOM 1597 N N . GLY A 1 214 ? 19.156 39.156 13.164 1 86.12 214 GLY A N 1
ATOM 1598 C CA . GLY A 1 214 ? 17.781 39.219 13.602 1 86.12 214 GLY A CA 1
ATOM 1599 C C . GLY A 1 214 ? 17.281 37.906 14.156 1 86.12 214 GLY A C 1
ATOM 1600 O O . GLY A 1 214 ? 17.953 36.875 14.031 1 86.12 214 GLY A O 1
ATOM 1601 N N . ASP A 1 215 ? 16.156 38 14.883 1 87.69 215 ASP A N 1
ATOM 1602 C CA . ASP A 1 215 ? 15.531 36.781 15.398 1 87.69 215 ASP A CA 1
ATOM 1603 C C . ASP A 1 215 ? 15.055 35.875 14.258 1 87.69 215 ASP A C 1
ATOM 1605 O O . ASP A 1 215 ? 14.633 36.375 13.211 1 87.69 215 ASP A O 1
ATOM 1609 N N . PRO A 1 216 ? 15.172 34.656 14.477 1 90.81 216 PRO A N 1
ATOM 1610 C CA . PRO A 1 216 ? 14.641 33.719 13.461 1 90.81 216 PRO A CA 1
ATOM 1611 C C . PRO A 1 216 ? 13.141 33.906 13.242 1 90.81 216 PRO A C 1
ATOM 1613 O O . PRO A 1 216 ? 12.414 34.25 14.172 1 90.81 216 PRO A O 1
ATOM 1616 N N . VAL A 1 217 ? 12.727 33.75 12.047 1 92.12 217 VAL A N 1
ATOM 1617 C CA . VAL A 1 217 ? 11.32 33.812 11.688 1 92.12 217 VAL A CA 1
ATOM 1618 C C . VAL A 1 217 ? 10.75 32.406 11.5 1 92.12 217 VAL A C 1
ATOM 1620 O O . VAL A 1 217 ? 11.312 31.609 10.75 1 92.12 217 VAL A O 1
ATOM 1623 N N . GLU A 1 218 ? 9.656 32.156 12.227 1 92.94 218 GLU A N 1
ATOM 1624 C CA . GLU A 1 218 ? 8.992 30.859 12.109 1 92.94 218 GLU A CA 1
ATOM 1625 C C . GLU A 1 218 ? 7.719 30.969 11.273 1 92.94 218 GLU A C 1
ATOM 1627 O O . GLU A 1 218 ? 7.004 31.969 11.344 1 92.94 218 GLU A O 1
ATOM 1632 N N . ARG A 1 219 ? 7.473 30.031 10.5 1 93.44 219 ARG A N 1
ATOM 1633 C CA . ARG A 1 219 ? 6.242 29.906 9.727 1 93.44 219 ARG A CA 1
ATOM 1634 C C . ARG A 1 219 ? 5.668 28.484 9.828 1 93.44 219 ARG A C 1
ATOM 1636 O O . ARG A 1 219 ? 6.414 27.516 9.805 1 93.44 219 ARG A O 1
ATOM 1643 N N . VAL A 1 220 ? 4.355 28.438 10.008 1 95.5 220 VAL A N 1
ATOM 1644 C CA . VAL A 1 220 ? 3.682 27.141 10 1 95.5 220 VAL A CA 1
ATOM 1645 C C . VAL A 1 220 ? 3.268 26.797 8.57 1 95.5 220 VAL A C 1
ATOM 1647 O O . VAL A 1 220 ? 2.406 27.453 7.984 1 95.5 220 VAL A O 1
ATOM 1650 N N . GLU A 1 221 ? 3.877 25.812 8.094 1 97.19 221 GLU A N 1
ATOM 1651 C CA . GLU A 1 221 ? 3.668 25.484 6.688 1 97.19 221 GLU A CA 1
ATOM 1652 C C . GLU A 1 221 ? 2.486 24.531 6.512 1 97.19 221 GLU A C 1
ATOM 1654 O O . GLU A 1 221 ? 1.582 24.797 5.715 1 97.19 221 GLU A O 1
ATOM 1659 N N . PHE A 1 222 ? 2.482 23.469 7.348 1 98.31 222 PHE A N 1
ATOM 1660 C CA . PHE A 1 222 ? 1.398 22.5 7.254 1 98.31 222 PHE A CA 1
ATOM 1661 C C . PHE A 1 222 ? 0.8 22.219 8.625 1 98.31 222 PHE A C 1
ATOM 1663 O O . PHE A 1 222 ? 1.519 22.188 9.633 1 98.31 222 PHE A O 1
ATOM 1670 N N . GLY A 1 223 ? -0.464 22.062 8.688 1 98.31 223 GLY A N 1
ATOM 1671 C CA . GLY A 1 223 ? -1.183 21.406 9.773 1 98.31 223 GLY A CA 1
ATOM 1672 C C . GLY A 1 223 ? -1.837 20.109 9.359 1 98.31 223 GLY A C 1
ATOM 1673 O O . GLY A 1 223 ? -2.381 20 8.258 1 98.31 223 GLY A O 1
ATOM 1674 N N . TYR A 1 224 ? -1.759 19.094 10.195 1 98.81 224 TYR A N 1
ATOM 1675 C CA . TYR A 1 224 ? -2.34 17.781 9.977 1 98.81 224 TYR A CA 1
ATOM 1676 C C . TYR A 1 224 ? -3.17 17.344 11.18 1 98.81 224 TYR A C 1
ATOM 1678 O O . TYR A 1 224 ? -2.631 17.109 12.266 1 98.81 224 TYR A O 1
ATOM 1686 N N . THR A 1 225 ? -4.43 17.156 10.953 1 98.75 225 THR A N 1
ATOM 1687 C CA . THR A 1 225 ? -5.301 16.922 12.102 1 98.75 225 THR A CA 1
ATOM 1688 C C . THR A 1 225 ? -5.242 15.469 12.555 1 98.75 225 THR A C 1
ATOM 1690 O O . THR A 1 225 ? -5.516 15.156 13.711 1 98.75 225 THR A O 1
ATOM 1693 N N . GLY A 1 226 ? -4.863 14.523 11.609 1 98.56 226 GLY A N 1
ATOM 1694 C CA . GLY A 1 226 ? -5.207 13.133 11.883 1 98.56 226 GLY A CA 1
ATOM 1695 C C . GLY A 1 226 ? -6.707 12.898 11.953 1 98.56 226 GLY A C 1
ATOM 1696 O O . GLY A 1 226 ? -7.492 13.695 11.438 1 98.56 226 GLY A O 1
ATOM 1697 N N . ASP A 1 227 ? -7.062 11.758 12.461 1 98.5 227 ASP A N 1
ATOM 1698 C CA . ASP A 1 227 ? -8.469 11.523 12.75 1 98.5 227 ASP A CA 1
ATOM 1699 C C . ASP A 1 227 ? -8.883 12.195 14.062 1 98.5 227 ASP A C 1
ATOM 1701 O O . ASP A 1 227 ? -8.156 12.117 15.055 1 98.5 227 ASP A O 1
ATOM 1705 N N . THR A 1 228 ? -9.969 12.875 14 1 98.31 228 THR A N 1
ATOM 1706 C CA . THR A 1 228 ? -10.391 13.633 15.18 1 98.31 228 THR A CA 1
ATOM 1707 C C . THR A 1 228 ? -11.859 14.023 15.07 1 98.31 228 THR A C 1
ATOM 1709 O O . THR A 1 228 ? -12.43 14.031 13.977 1 98.31 228 THR A O 1
ATOM 1712 N N . CYS A 1 229 ? -12.477 14.297 16.188 1 97.12 229 CYS A N 1
ATOM 1713 C CA . CYS A 1 229 ? -13.812 14.867 16.219 1 97.12 229 CYS A CA 1
ATOM 1714 C C . CYS A 1 229 ? -13.758 16.375 16.469 1 97.12 229 CYS A C 1
ATOM 1716 O O . CYS A 1 229 ? -12.672 16.953 16.531 1 97.12 229 CYS A O 1
ATOM 1718 N N . ALA A 1 230 ? -14.891 17 16.562 1 95.38 230 ALA A N 1
ATOM 1719 C CA . ALA A 1 230 ? -14.992 18.438 16.672 1 95.38 230 ALA A CA 1
ATOM 1720 C C . ALA A 1 230 ? -14.297 18.953 17.938 1 95.38 230 ALA A C 1
ATOM 1722 O O . ALA A 1 230 ? -13.609 19.969 17.906 1 95.38 230 ALA A O 1
ATOM 1723 N N . ARG A 1 231 ? -14.375 18.219 19 1 93.88 231 ARG A N 1
ATOM 1724 C CA . ARG A 1 231 ? -13.797 18.625 20.281 1 93.88 231 ARG A CA 1
ATOM 1725 C C . ARG A 1 231 ? -12.281 18.75 20.188 1 93.88 231 ARG A C 1
ATOM 1727 O O . ARG A 1 231 ? -11.672 19.578 20.875 1 93.88 231 ARG A O 1
ATOM 1734 N N . GLY A 1 232 ? -11.734 17.969 19.297 1 95.44 232 GLY A N 1
ATOM 1735 C CA . GLY A 1 232 ? -10.281 17.969 19.156 1 95.44 232 GLY A CA 1
ATOM 1736 C C . GLY A 1 232 ? -9.75 19.156 18.375 1 95.44 232 GLY A C 1
ATOM 1737 O O . GLY A 1 232 ? -8.547 19.406 18.359 1 95.44 232 GLY A O 1
ATOM 1738 N N . LEU A 1 233 ? -10.656 19.953 17.781 1 96.44 233 LEU A N 1
ATOM 1739 C CA . LEU A 1 233 ? -10.164 20.969 16.875 1 96.44 233 LEU A CA 1
ATOM 1740 C C . LEU A 1 233 ? -10.648 22.359 17.297 1 96.44 233 LEU A C 1
ATOM 1742 O O . LEU A 1 233 ? -10.141 23.375 16.828 1 96.44 233 LEU A O 1
ATOM 1746 N N . VAL A 1 234 ? -11.586 22.422 18.203 1 93.62 234 VAL A N 1
ATOM 1747 C CA . VAL A 1 234 ? -12.078 23.719 18.656 1 93.62 234 VAL A CA 1
ATOM 1748 C C . VAL A 1 234 ? -11 24.422 19.469 1 93.62 234 VAL A C 1
ATOM 1750 O O . VAL A 1 234 ? -10.211 23.781 20.156 1 93.62 234 VAL A O 1
ATOM 1753 N N . LYS A 1 235 ? -11.023 25.703 19.312 1 89.75 235 LYS A N 1
ATOM 1754 C CA . LYS A 1 235 ? -10.047 26.516 20.031 1 89.75 235 LYS A CA 1
ATOM 1755 C C . LYS A 1 235 ? -10.156 26.281 21.547 1 89.75 235 LYS A C 1
ATOM 1757 O O . LYS A 1 235 ? -11.258 26.234 22.094 1 89.75 235 LYS A O 1
ATOM 1762 N N . ARG A 1 236 ? -9.008 25.984 22.094 1 76.88 236 ARG A N 1
ATOM 1763 C CA . ARG A 1 236 ? -8.977 25.75 23.531 1 76.88 236 ARG A CA 1
ATOM 1764 C C . ARG A 1 236 ? -8.758 27.047 24.312 1 76.88 236 ARG A C 1
ATOM 1766 O O . ARG A 1 236 ? -8.016 27.922 23.859 1 76.88 236 ARG A O 1
ATOM 1773 N N . GLN A 1 237 ? -9.773 27.328 25.156 1 63.22 237 GLN A N 1
ATOM 1774 C CA . GLN A 1 237 ? -9.617 28.5 26.016 1 63.22 237 GLN A CA 1
ATOM 1775 C C . GLN A 1 237 ? -8.367 28.391 26.875 1 63.22 237 GLN A C 1
ATOM 1777 O O . GLN A 1 237 ? -8.062 27.312 27.406 1 63.22 237 GLN A O 1
ATOM 1782 N N . ALA A 1 238 ? -7.371 29.062 26.562 1 53.69 238 ALA A N 1
ATOM 1783 C CA . ALA A 1 238 ? -6.184 29.078 27.422 1 53.69 238 ALA A CA 1
ATOM 1784 C C . ALA A 1 238 ? -6.562 29.047 28.891 1 53.69 238 ALA A C 1
ATOM 1786 O O . ALA A 1 238 ? -7.461 29.781 29.328 1 53.69 238 ALA A O 1
ATOM 1787 N N . ALA A 1 239 ? -6.516 27.859 29.562 1 47.84 239 ALA A N 1
ATOM 1788 C CA . ALA A 1 239 ? -6.699 27.953 31.016 1 47.84 239 ALA A CA 1
ATOM 1789 C C . ALA A 1 239 ? -5.988 29.188 31.578 1 47.84 239 ALA A C 1
ATOM 1791 O O . ALA A 1 239 ? -4.852 29.469 31.188 1 47.84 239 ALA A O 1
ATOM 1792 N N . PRO A 1 240 ? -6.777 30.047 32.156 1 42.12 240 PRO A N 1
ATOM 1793 C CA . PRO A 1 240 ? -6.062 31.141 32.812 1 42.12 240 PRO A CA 1
ATOM 1794 C C . PRO A 1 240 ? -4.898 30.641 33.656 1 42.12 240 PRO A C 1
ATOM 1796 O O . PRO A 1 240 ? -5.066 29.734 34.469 1 42.12 240 PRO A O 1
ATOM 1799 N N . THR A 1 241 ? -3.754 30.281 33.094 1 41.5 241 THR A N 1
ATOM 1800 C CA . THR A 1 241 ? -2.723 30.016 34.094 1 41.5 241 THR A CA 1
ATOM 1801 C C . THR A 1 241 ? -2.719 31.094 35.188 1 41.5 241 THR A C 1
ATOM 1803 O O . THR A 1 241 ? -3.109 32.25 34.906 1 41.5 241 THR A O 1
ATOM 1806 N N . GLU A 1 242 ? -2.695 30.672 36.5 1 38.31 242 GLU A N 1
ATOM 1807 C CA . GLU A 1 242 ? -2.52 31.734 37.5 1 38.31 242 GLU A CA 1
ATOM 1808 C C . GLU A 1 242 ? -1.691 32.875 36.938 1 38.31 242 GLU A C 1
ATOM 1810 O O . GLU A 1 242 ? -2.092 34.062 37.031 1 38.31 242 GLU A O 1
ATOM 1815 N N . GLU A 1 243 ? -0.229 32.781 37.469 1 36.78 243 GLU A N 1
ATOM 1816 C CA . GLU A 1 243 ? 0.688 33.875 37.125 1 36.78 243 GLU A CA 1
ATOM 1817 C C . GLU A 1 243 ? 0.812 34.094 35.625 1 36.78 243 GLU A C 1
ATOM 1819 O O . GLU A 1 243 ? 0.605 33.156 34.844 1 36.78 243 GLU A O 1
ATOM 1824 N N . GLY A 1 244 ? 0.815 35.25 35.062 1 35.16 244 GLY A N 1
ATOM 1825 C CA . GLY A 1 244 ? 1.094 35.969 33.844 1 35.16 244 GLY A CA 1
ATOM 1826 C C . GLY A 1 244 ? 1.87 35.156 32.812 1 35.16 244 GLY A C 1
ATOM 1827 O O . GLY A 1 244 ? 2.453 35.688 31.891 1 35.16 244 GLY A O 1
ATOM 1828 N N . LEU A 1 245 ? 2.541 34.062 33.281 1 33.28 245 LEU A N 1
ATOM 1829 C CA . LEU A 1 245 ? 3.512 33.594 32.281 1 33.28 245 LEU A CA 1
ATOM 1830 C C . LEU A 1 245 ? 2.811 32.938 31.109 1 33.28 245 LEU A C 1
ATOM 1832 O O . LEU A 1 245 ? 2.361 31.781 31.203 1 33.28 245 LEU A O 1
ATOM 1836 N N . CYS A 1 246 ? 1.794 33.562 30.516 1 34.47 246 CYS A N 1
ATOM 1837 C CA . CYS A 1 246 ? 1.437 33.156 29.156 1 34.47 246 CYS A CA 1
ATOM 1838 C C . CYS A 1 246 ? 2.656 32.656 28.406 1 34.47 246 CYS A C 1
ATOM 1840 O O . CYS A 1 246 ? 3.619 33.406 28.203 1 34.47 246 CYS A O 1
ATOM 1842 N N . SER A 1 247 ? 3.166 31.578 28.641 1 37.06 247 SER A N 1
ATOM 1843 C CA . SER A 1 247 ? 4.164 31.219 27.641 1 37.06 247 SER A CA 1
ATOM 1844 C C . SER A 1 247 ? 3.793 31.781 26.266 1 37.06 247 SER A C 1
ATOM 1846 O O . SER A 1 247 ? 2.629 31.719 25.859 1 37.06 247 SER A O 1
ATOM 1848 N N . ASP A 1 248 ? 4.301 32.812 25.75 1 43.69 248 ASP A N 1
ATOM 1849 C CA . ASP A 1 248 ? 4.262 33.625 24.516 1 43.69 248 ASP A CA 1
ATOM 1850 C C . ASP A 1 248 ? 3.852 32.75 23.328 1 43.69 248 ASP A C 1
ATOM 1852 O O . ASP A 1 248 ? 3.648 33.281 22.219 1 43.69 248 ASP A O 1
ATOM 1856 N N . GLY A 1 249 ? 3.791 31.406 23.312 1 56.47 249 GLY A N 1
ATOM 1857 C CA . GLY A 1 249 ? 3.58 30.734 22.047 1 56.47 249 GLY A CA 1
ATOM 1858 C C . GLY A 1 249 ? 2.164 30.219 21.875 1 56.47 249 GLY A C 1
ATOM 1859 O O . GLY A 1 249 ? 1.448 30.016 22.859 1 56.47 249 GLY A O 1
ATOM 1860 N N . LEU A 1 250 ? 1.37 30.5 20.797 1 67.12 250 LEU A N 1
ATOM 1861 C CA . LEU A 1 250 ? 0.058 29.969 20.422 1 67.12 250 LEU A CA 1
ATOM 1862 C C . LEU A 1 250 ? -0.061 28.5 20.766 1 67.12 250 LEU A C 1
ATOM 1864 O O . LEU A 1 250 ? 0.88 27.734 20.547 1 67.12 250 LEU A O 1
ATOM 1868 N N . PRO A 1 251 ? -1.192 28.203 21.562 1 79.88 251 PRO A N 1
ATOM 1869 C CA . PRO A 1 251 ? -1.425 26.766 21.75 1 79.88 251 PRO A CA 1
ATOM 1870 C C . PRO A 1 251 ? -1.265 25.969 20.469 1 79.88 251 PRO A C 1
ATOM 1872 O O . PRO A 1 251 ? -1.512 26.5 19.375 1 79.88 251 PRO A O 1
ATOM 1875 N N . PRO A 1 252 ? -0.779 24.828 20.609 1 84.31 252 PRO A N 1
ATOM 1876 C CA . PRO A 1 252 ? -0.489 24.031 19.422 1 84.31 252 PRO A CA 1
ATOM 1877 C C . PRO A 1 252 ? -1.675 23.938 18.469 1 84.31 252 PRO A C 1
ATOM 1879 O O . PRO A 1 252 ? -1.494 23.984 17.25 1 84.31 252 PRO A O 1
ATOM 1882 N N . ILE A 1 253 ? -2.832 23.906 18.984 1 89.88 253 ILE A N 1
ATOM 1883 C CA . ILE A 1 253 ? -4.012 23.766 18.125 1 89.88 253 ILE A CA 1
ATOM 1884 C C . ILE A 1 253 ? -4.215 25.047 17.312 1 89.88 253 ILE A C 1
ATOM 1886 O O . ILE A 1 253 ? -4.633 25 16.156 1 89.88 253 ILE A O 1
ATOM 1890 N N . ASP A 1 254 ? -3.891 26.203 17.938 1 89.12 254 ASP A N 1
ATOM 1891 C CA . ASP A 1 254 ? -4.008 27.469 17.234 1 89.12 254 ASP A CA 1
ATOM 1892 C C . ASP A 1 254 ? -2.971 27.578 16.109 1 89.12 254 ASP A C 1
ATOM 1894 O O . ASP A 1 254 ? -3.25 28.125 15.047 1 89.12 254 ASP A O 1
ATOM 1898 N N . GLN A 1 255 ? -1.833 27.062 16.391 1 89.69 255 GLN A N 1
ATOM 1899 C CA . GLN A 1 255 ? -0.789 27.047 15.375 1 89.69 255 GLN A CA 1
ATOM 1900 C C . GLN A 1 255 ? -1.22 26.219 14.164 1 89.69 255 GLN A C 1
ATOM 1902 O O . GLN A 1 255 ? -0.986 26.609 13.016 1 89.69 255 GLN A O 1
ATOM 1907 N N . MET A 1 256 ? -1.844 25.109 14.391 1 94.5 256 MET A N 1
ATOM 1908 C CA . MET A 1 256 ? -2.297 24.234 13.312 1 94.5 256 MET A CA 1
ATOM 1909 C C . MET A 1 256 ? -3.223 24.984 12.359 1 94.5 256 MET A C 1
ATOM 1911 O O . MET A 1 256 ? -3.08 24.891 11.141 1 94.5 256 MET A O 1
ATOM 1915 N N . PHE A 1 257 ? -4.09 25.844 12.883 1 93.12 257 PHE A N 1
ATOM 1916 C CA . PHE A 1 257 ? -5.078 26.547 12.07 1 93.12 257 PHE A CA 1
ATOM 1917 C C . PHE A 1 257 ? -4.469 27.781 11.422 1 93.12 257 PHE A C 1
ATOM 1919 O O . PHE A 1 257 ? -5.086 28.391 10.547 1 93.12 257 PHE A O 1
ATOM 1926 N N . SER A 1 258 ? -3.271 28.141 11.781 1 91 258 SER A N 1
ATOM 1927 C CA . SER A 1 258 ? -2.559 29.234 11.141 1 91 258 SER A CA 1
ATOM 1928 C C . SER A 1 258 ? -1.692 28.734 9.984 1 91 258 SER A C 1
ATOM 1930 O O . SER A 1 258 ? -1.025 29.531 9.32 1 91 258 SER A O 1
ATOM 1932 N N . ALA A 1 259 ? -1.711 27.438 9.727 1 95.5 259 ALA A N 1
ATOM 1933 C CA . ALA A 1 259 ? -0.859 26.828 8.719 1 95.5 259 ALA A CA 1
ATOM 1934 C C . ALA A 1 259 ? -1.211 27.344 7.32 1 95.5 259 ALA A C 1
ATOM 1936 O O . ALA A 1 259 ? -2.367 27.672 7.051 1 95.5 259 ALA A O 1
ATOM 1937 N N . GLN A 1 260 ? -0.216 27.391 6.48 1 95.88 260 GLN A N 1
ATOM 1938 C CA . GLN A 1 260 ? -0.455 27.719 5.078 1 95.88 260 GLN A CA 1
ATOM 1939 C C . GLN A 1 260 ? -1.356 26.688 4.414 1 95.88 260 GLN A C 1
ATOM 1941 O O . GLN A 1 260 ? -2.215 27.031 3.6 1 95.88 260 GLN A O 1
ATOM 1946 N N . VAL A 1 261 ? -1.158 25.422 4.742 1 98 261 VAL A N 1
ATOM 1947 C CA . VAL A 1 261 ? -2.004 24.328 4.27 1 98 261 VAL A CA 1
ATOM 1948 C C . VAL A 1 261 ? -2.465 23.484 5.453 1 98 261 VAL A C 1
ATOM 1950 O O . VAL A 1 261 ? -1.64 22.938 6.191 1 98 261 VAL A O 1
ATOM 1953 N N . LEU A 1 262 ? -3.717 23.406 5.625 1 97.75 262 LEU A N 1
ATOM 1954 C CA . LEU A 1 262 ? -4.289 22.562 6.668 1 97.75 262 LEU A CA 1
ATOM 1955 C C . LEU A 1 262 ? -4.906 21.297 6.074 1 97.75 262 LEU A C 1
ATOM 1957 O O . LEU A 1 262 ? -5.844 21.375 5.273 1 97.75 262 LEU A O 1
ATOM 1961 N N . PHE A 1 263 ? -4.355 20.141 6.402 1 98.75 263 PHE A N 1
ATOM 1962 C CA . PHE A 1 263 ? -5.035 18.875 6.145 1 98.75 263 PHE A CA 1
ATOM 1963 C C . PHE A 1 263 ? -6.055 18.578 7.238 1 98.75 263 PHE A C 1
ATOM 1965 O O . PHE A 1 263 ? -5.688 18.344 8.391 1 98.75 263 PHE A O 1
ATOM 1972 N N . CYS A 1 264 ? -7.281 18.516 6.871 1 98.56 264 CYS A N 1
ATOM 1973 C CA . CYS A 1 264 ? -8.367 18.359 7.828 1 98.56 264 CYS A CA 1
ATOM 1974 C C . CYS A 1 264 ? -9.219 17.141 7.492 1 98.56 264 CYS A C 1
ATOM 1976 O O . CYS A 1 264 ? -9.781 17.047 6.395 1 98.56 264 CYS A O 1
ATOM 1978 N N . GLU A 1 265 ? -9.336 16.188 8.406 1 98.06 265 GLU A N 1
ATOM 1979 C CA . GLU A 1 265 ? -10.18 15.031 8.109 1 98.06 265 GLU A CA 1
ATOM 1980 C C . GLU A 1 265 ? -11.641 15.438 7.969 1 98.06 265 GLU A C 1
ATOM 1982 O O . GLU A 1 265 ? -12.102 16.359 8.633 1 98.06 265 GLU A O 1
ATOM 1987 N N . LEU A 1 266 ? -12.312 14.867 7.125 1 98.06 266 LEU A N 1
ATOM 1988 C CA . LEU A 1 266 ? -13.742 15.062 6.902 1 98.06 266 LEU A CA 1
ATOM 1989 C C . LEU A 1 266 ? -14.406 13.766 6.469 1 98.06 266 LEU A C 1
ATOM 1991 O O . LEU A 1 266 ? -14.648 13.555 5.277 1 98.06 266 LEU A O 1
ATOM 1995 N N . THR A 1 267 ? -14.781 12.922 7.438 1 98 267 THR A N 1
ATOM 1996 C CA . THR A 1 267 ? -15.25 11.562 7.184 1 98 267 THR A CA 1
ATOM 1997 C C . THR A 1 267 ? -16.719 11.57 6.758 1 98 267 THR A C 1
ATOM 1999 O O . THR A 1 267 ? -17.109 10.852 5.836 1 98 267 THR A O 1
ATOM 2002 N N . PHE A 1 268 ? -17.562 12.438 7.41 1 97.5 268 PHE A N 1
ATOM 2003 C CA . PHE A 1 268 ? -18.984 12.445 7.152 1 97.5 268 PHE A CA 1
ATOM 2004 C C . PHE A 1 268 ? -19.406 13.703 6.391 1 97.5 268 PHE A C 1
ATOM 2006 O O . PHE A 1 268 ? -19.141 14.82 6.844 1 97.5 268 PHE A O 1
ATOM 2013 N N . LEU A 1 269 ? -20.156 13.523 5.281 1 97.12 269 LEU A N 1
ATOM 2014 C CA . LEU A 1 269 ? -20.25 14.625 4.332 1 97.12 269 LEU A CA 1
ATOM 2015 C C . LEU A 1 269 ? -21.703 15.07 4.16 1 97.12 269 LEU A C 1
ATOM 2017 O O . LEU A 1 269 ? -21.969 16.109 3.555 1 97.12 269 LEU A O 1
ATOM 2021 N N . ASP A 1 270 ? -22.672 14.359 4.621 1 94.56 270 ASP A N 1
ATOM 2022 C CA . ASP A 1 270 ? -24.062 14.664 4.32 1 94.56 270 ASP A CA 1
ATOM 2023 C C . ASP A 1 270 ? -24.609 15.727 5.266 1 94.56 270 ASP A C 1
ATOM 2025 O O . ASP A 1 270 ? -25.016 15.422 6.387 1 94.56 270 ASP A O 1
ATOM 2029 N N . SER A 1 271 ? -24.766 16.891 4.762 1 92.69 271 SER A N 1
ATOM 2030 C CA . SER A 1 271 ? -25.156 18.031 5.578 1 92.69 271 SER A CA 1
ATOM 2031 C C . SER A 1 271 ? -26.641 17.953 5.953 1 92.69 271 SER A C 1
ATOM 2033 O O . SER A 1 271 ? -27.094 18.672 6.848 1 92.69 271 SER A O 1
ATOM 2035 N N . ASN A 1 272 ? -27.344 17.125 5.234 1 89.56 272 ASN A N 1
ATOM 2036 C CA . ASN A 1 272 ? -28.781 17.031 5.477 1 89.56 272 ASN A CA 1
ATOM 2037 C C . ASN A 1 272 ? -29.094 16.094 6.633 1 89.56 272 ASN A C 1
ATOM 2039 O O . ASN A 1 272 ? -30.25 15.992 7.062 1 89.56 272 ASN A O 1
ATOM 2043 N N . GLU A 1 273 ? -28.031 15.477 7.055 1 82.56 273 GLU A N 1
ATOM 2044 C CA . GLU A 1 273 ? -28.234 14.555 8.164 1 82.56 273 GLU A CA 1
ATOM 2045 C C . GLU A 1 273 ? -28.531 15.305 9.461 1 82.56 273 GLU A C 1
ATOM 2047 O O . GLU A 1 273 ? -28.125 16.453 9.617 1 82.56 273 GLU A O 1
ATOM 2052 N N . ASP A 1 274 ? -29.219 14.711 10.305 1 78.75 274 ASP A N 1
ATOM 2053 C CA . ASP A 1 274 ? -29.688 15.359 11.516 1 78.75 274 ASP A CA 1
ATOM 2054 C C . ASP A 1 274 ? -28.594 15.422 12.578 1 78.75 274 ASP A C 1
ATOM 2056 O O . ASP A 1 274 ? -27.453 15.055 12.312 1 78.75 274 ASP A O 1
ATOM 2060 N N . GLU A 1 275 ? -28.953 15.984 13.641 1 86.44 275 GLU A N 1
ATOM 2061 C CA . GLU A 1 275 ? -28.031 16.172 14.758 1 86.44 275 GLU A CA 1
ATOM 2062 C C . GLU A 1 275 ? -27.531 14.844 15.305 1 86.44 275 GLU A C 1
ATOM 2064 O O . GLU A 1 275 ? -26.406 14.75 15.805 1 86.44 275 GLU A O 1
ATOM 2069 N N . LEU A 1 276 ? -28.344 13.906 15.094 1 87.5 276 LEU A N 1
ATOM 2070 C CA . LEU A 1 276 ? -27.953 12.578 15.562 1 87.5 276 LEU A CA 1
ATOM 2071 C C . LEU A 1 276 ? -26.766 12.039 14.773 1 87.5 276 LEU A C 1
ATOM 2073 O O . LEU A 1 276 ? -25.891 11.391 15.336 1 87.5 276 LEU A O 1
ATOM 2077 N N . ALA A 1 277 ? -26.734 12.398 13.516 1 87.56 277 ALA A N 1
ATOM 2078 C CA . ALA A 1 277 ? -25.625 11.969 12.68 1 87.56 277 ALA A CA 1
ATOM 2079 C C . ALA A 1 277 ? -24.328 12.664 13.102 1 87.56 277 ALA A C 1
ATOM 2081 O O . ALA A 1 277 ? -23.25 12.055 13.094 1 87.56 277 ALA A O 1
ATOM 2082 N N . GLN A 1 278 ? -24.438 13.883 13.453 1 90.56 278 GLN A N 1
ATOM 2083 C CA . GLN A 1 278 ? -23.281 14.625 13.945 1 90.56 278 GLN A CA 1
ATOM 2084 C C . GLN A 1 278 ? -22.766 14.039 15.25 1 90.56 278 GLN A C 1
ATOM 2086 O O . GLN A 1 278 ? -21.562 13.898 15.438 1 90.56 278 GLN A O 1
ATOM 2091 N N . GLN A 1 279 ? -23.703 13.719 16.062 1 91.56 279 GLN A N 1
ATOM 2092 C CA . GLN A 1 279 ? -23.328 13.109 17.344 1 91.56 279 GLN A CA 1
ATOM 2093 C C . GLN A 1 279 ? -22.656 11.766 17.141 1 91.56 279 GLN A C 1
ATOM 2095 O O . GLN A 1 279 ? -21.688 11.438 17.828 1 91.56 279 GLN A O 1
ATOM 2100 N N . LYS A 1 280 ? -23.188 11.078 16.234 1 90.81 280 LYS A N 1
ATOM 2101 C CA . LYS A 1 280 ? -22.578 9.789 15.922 1 90.81 280 LYS A CA 1
ATOM 2102 C C . LYS A 1 280 ? -21.156 9.953 15.398 1 90.81 280 LYS A C 1
ATOM 2104 O O . LYS A 1 280 ? -20.266 9.172 15.734 1 90.81 280 LYS A O 1
ATOM 2109 N N . ALA A 1 281 ? -20.953 10.914 14.539 1 93.69 281 ALA A N 1
ATOM 2110 C CA . ALA A 1 281 ? -19.609 11.211 14.039 1 93.69 281 ALA A CA 1
ATOM 2111 C C . ALA A 1 281 ? -18.656 11.523 15.188 1 93.69 281 ALA A C 1
ATOM 2113 O O . ALA A 1 281 ? -17.547 11 15.234 1 93.69 281 ALA A O 1
ATOM 2114 N N . ASP A 1 282 ? -19.141 12.297 16.141 1 92.75 282 ASP A N 1
ATOM 2115 C CA . ASP A 1 282 ? -18.344 12.664 17.297 1 92.75 282 ASP A CA 1
ATOM 2116 C C . ASP A 1 282 ? -18.016 11.445 18.156 1 92.75 282 ASP A C 1
ATOM 2118 O O . ASP A 1 282 ? -16.891 11.289 18.625 1 92.75 282 ASP A O 1
ATOM 2122 N N . GLU A 1 283 ? -18.984 10.625 18.328 1 92.56 283 GLU A N 1
ATOM 2123 C CA . GLU A 1 283 ? -18.812 9.422 19.141 1 92.56 283 GLU A CA 1
ATOM 2124 C C . GLU A 1 283 ? -17.812 8.469 18.5 1 92.56 283 GLU A C 1
ATOM 2126 O O . GLU A 1 283 ? -17.109 7.727 19.203 1 92.56 283 GLU A O 1
ATOM 2131 N N . ARG A 1 284 ? -17.703 8.57 17.25 1 92.88 284 ARG A N 1
ATOM 2132 C CA . ARG A 1 284 ? -16.766 7.719 16.531 1 92.88 284 ARG A CA 1
ATOM 2133 C C . ARG A 1 284 ? -15.414 8.406 16.359 1 92.88 284 ARG A C 1
ATOM 2135 O O . ARG A 1 284 ? -14.492 7.832 15.766 1 92.88 284 ARG A O 1
ATOM 2142 N N . GLY A 1 285 ? -15.328 9.609 16.844 1 96.81 285 GLY A N 1
ATOM 2143 C CA . GLY A 1 285 ? -14.062 10.328 16.797 1 96.81 285 GLY A CA 1
ATOM 2144 C C . GLY A 1 285 ? -13.766 10.914 15.422 1 96.81 285 GLY A C 1
ATOM 2145 O O . GLY A 1 285 ? -12.602 10.977 15.008 1 96.81 285 GLY A O 1
ATOM 2146 N N . HIS A 1 286 ? -14.789 11.297 14.672 1 98 286 HIS A N 1
ATOM 2147 C CA . HIS A 1 286 ? -14.594 11.836 13.328 1 98 286 HIS A CA 1
ATOM 2148 C C . HIS A 1 286 ? -15.383 13.133 13.141 1 98 286 HIS A C 1
ATOM 2150 O O . HIS A 1 286 ? -16.219 13.477 13.977 1 98 286 HIS A O 1
ATOM 2156 N N . LEU A 1 287 ? -15.133 13.812 12.086 1 97.56 287 LEU A N 1
ATOM 2157 C CA . LEU A 1 287 ? -15.773 15.086 11.789 1 97.56 287 LEU A CA 1
ATOM 2158 C C . LEU A 1 287 ? -16.938 14.898 10.82 1 97.56 287 LEU A C 1
ATOM 2160 O O . LEU A 1 287 ? -16.875 14.07 9.914 1 97.56 287 LEU A O 1
ATOM 2164 N N . HIS A 1 288 ? -17.953 15.617 11.102 1 97.19 288 HIS A N 1
ATOM 2165 C CA . HIS A 1 288 ? -19.062 15.836 10.188 1 97.19 288 HIS A CA 1
ATOM 2166 C C . HIS A 1 288 ? -19 17.219 9.555 1 97.19 288 HIS A C 1
ATOM 2168 O O . HIS A 1 288 ? -18.547 18.172 10.188 1 97.19 288 HIS A O 1
ATOM 2174 N N . VAL A 1 289 ? -19.391 17.297 8.336 1 97.25 289 VAL A N 1
ATOM 2175 C CA . VAL A 1 289 ? -19.281 18.547 7.578 1 97.25 289 VAL A CA 1
ATOM 2176 C C . VAL A 1 289 ? -19.953 19.688 8.344 1 97.25 289 VAL A C 1
ATOM 2178 O O . VAL A 1 289 ? -19.5 20.828 8.289 1 97.25 289 VAL A O 1
ATOM 2181 N N . ASN A 1 290 ? -20.953 19.438 9.125 1 95.88 290 ASN A N 1
ATOM 2182 C CA . ASN A 1 290 ? -21.688 20.453 9.867 1 95.88 290 ASN A CA 1
ATOM 2183 C C . ASN A 1 290 ? -20.891 20.969 11.062 1 95.88 290 ASN A C 1
ATOM 2185 O O . ASN A 1 290 ? -21.234 21.984 11.648 1 95.88 290 ASN A O 1
ATOM 2189 N N . HIS A 1 291 ? -19.812 20.297 11.398 1 96.25 291 HIS A N 1
ATOM 2190 C CA . HIS A 1 291 ? -18.953 20.734 12.5 1 96.25 291 HIS A CA 1
ATOM 2191 C C . HIS A 1 291 ? -18.047 21.875 12.07 1 96.25 291 HIS A C 1
ATOM 2193 O O . HIS A 1 291 ? -17.5 22.594 12.914 1 96.25 291 HIS A O 1
ATOM 2199 N N . LEU A 1 292 ? -17.875 22.078 10.797 1 96.06 292 LEU A N 1
ATOM 2200 C CA . LEU A 1 292 ? -16.828 22.953 10.266 1 96.06 292 LEU A CA 1
ATOM 2201 C C . LEU A 1 292 ? -17.109 24.406 10.633 1 96.06 292 LEU A C 1
ATOM 2203 O O . LEU A 1 292 ? -16.172 25.172 10.93 1 96.06 292 LEU A O 1
ATOM 2207 N N . GLU A 1 293 ? -18.344 24.797 10.633 1 94 293 GLU A N 1
ATOM 2208 C CA . GLU A 1 293 ? -18.672 26.188 10.945 1 94 293 GLU A CA 1
ATOM 2209 C C . GLU A 1 293 ? -18.219 26.547 12.352 1 94 293 GLU A C 1
ATOM 2211 O O . GLU A 1 293 ? -17.562 27.578 12.555 1 94 293 GLU A O 1
ATOM 2216 N N . SER A 1 294 ? -18.594 25.703 13.273 1 93.69 294 SER A N 1
ATOM 2217 C CA . SER A 1 294 ? -18.219 25.953 14.664 1 93.69 294 SER A CA 1
ATOM 2218 C C . SER A 1 294 ? -16.703 25.891 14.852 1 93.69 294 SER A C 1
ATOM 2220 O O . SER A 1 294 ? -16.125 26.719 15.555 1 93.69 294 SER A O 1
ATOM 2222 N N . ILE A 1 295 ? -16 24.953 14.25 1 95.19 295 ILE A N 1
ATOM 2223 C CA . ILE A 1 295 ? -14.562 24.75 14.398 1 95.19 295 ILE A CA 1
ATOM 2224 C C . ILE A 1 295 ? -13.828 25.969 13.82 1 95.19 295 ILE A C 1
ATOM 2226 O O . ILE A 1 295 ? -13.062 26.625 14.531 1 95.19 295 ILE A O 1
ATOM 2230 N N . PHE A 1 296 ? -14.094 26.328 12.602 1 93.75 296 PHE A N 1
ATOM 2231 C CA . PHE A 1 296 ? -13.359 27.406 11.945 1 93.75 296 PHE A CA 1
ATOM 2232 C C . PHE A 1 296 ? -13.766 28.75 12.516 1 93.75 296 PHE A C 1
ATOM 2234 O O . PHE A 1 296 ? -12.953 29.688 12.578 1 93.75 296 PHE A O 1
ATOM 2241 N N . GLY A 1 297 ? -15.008 28.859 12.969 1 91.44 297 GLY A N 1
ATOM 2242 C CA . GLY A 1 297 ? -15.43 30.062 13.688 1 91.44 297 GLY A CA 1
ATOM 2243 C C . GLY A 1 297 ? -14.672 30.281 14.977 1 91.44 297 GLY A C 1
ATOM 2244 O O . GLY A 1 297 ? -14.305 31.406 15.297 1 91.44 297 GLY A O 1
ATOM 2245 N N . SER A 1 298 ? -14.445 29.219 15.688 1 92.38 298 SER A N 1
ATOM 2246 C CA . SER A 1 298 ? -13.75 29.312 16.969 1 92.38 298 SER A CA 1
ATOM 2247 C C . SER A 1 298 ? -12.32 29.812 16.797 1 92.38 298 SER A C 1
ATOM 2249 O O . SER A 1 298 ? -11.734 30.375 17.719 1 92.38 298 SER A O 1
ATOM 2251 N N . HIS A 1 299 ? -11.742 29.609 15.609 1 90.81 299 HIS A N 1
ATOM 2252 C CA . HIS A 1 299 ? -10.391 30.047 15.312 1 90.81 299 HIS A CA 1
ATOM 2253 C C . HIS A 1 299 ? -10.391 31.375 14.547 1 90.81 299 HIS A C 1
ATOM 2255 O O . HIS A 1 299 ? -9.359 31.781 13.992 1 90.81 299 HIS A O 1
ATOM 2261 N N . ASP A 1 300 ? -11.562 32.031 14.391 1 87.25 300 ASP A N 1
ATOM 2262 C CA . ASP A 1 300 ? -11.742 33.344 13.758 1 87.25 300 ASP A CA 1
ATOM 2263 C C . ASP A 1 300 ? -11.359 33.281 12.281 1 87.25 300 ASP A C 1
ATOM 2265 O O . ASP A 1 300 ? -10.695 34.188 11.773 1 87.25 300 ASP A O 1
ATOM 2269 N N . LEU A 1 301 ? -11.727 32.188 11.68 1 86.81 301 LEU A N 1
ATOM 2270 C CA . LEU A 1 301 ? -11.336 32 10.289 1 86.81 301 LEU A CA 1
ATOM 2271 C C . LEU A 1 301 ? -12.531 32.156 9.359 1 86.81 301 LEU A C 1
ATOM 2273 O O . LEU A 1 301 ? -12.445 31.844 8.172 1 86.81 301 LEU A O 1
ATOM 2277 N N . LEU A 1 302 ? -13.648 32.531 9.898 1 86.31 302 LEU A N 1
ATOM 2278 C CA . LEU A 1 302 ? -14.836 32.719 9.07 1 86.31 302 LEU A CA 1
ATOM 2279 C C . LEU A 1 302 ? -15.109 34.219 8.852 1 86.31 302 LEU A C 1
ATOM 2281 O O . LEU A 1 302 ? -16.016 34.594 8.109 1 86.31 302 LEU A O 1
ATOM 2285 N N . ALA A 1 303 ? -14.43 35 9.633 1 76 303 ALA A N 1
ATOM 2286 C CA . ALA A 1 303 ? -14.641 36.406 9.445 1 76 303 ALA A CA 1
ATOM 2287 C C . ALA A 1 303 ? -14.109 36.875 8.086 1 76 303 ALA A C 1
ATOM 2289 O O . ALA A 1 303 ? -13.117 36.344 7.586 1 76 303 ALA A O 1
ATOM 2290 N N . SER A 1 304 ? -15 37.594 7.359 1 61.53 304 SER A N 1
ATOM 2291 C CA . SER A 1 304 ? -14.695 38.125 6.027 1 61.53 304 SER A CA 1
ATOM 2292 C C . SER A 1 304 ? -13.383 38.875 6.012 1 61.53 304 SER A C 1
ATOM 2294 O O . SER A 1 304 ? -13.156 39.75 6.852 1 61.53 304 SER A O 1
ATOM 2296 N N . ARG A 1 305 ? -12.352 38.188 5.809 1 57.06 305 ARG A N 1
ATOM 2297 C CA . ARG A 1 305 ? -11.125 38.969 5.629 1 57.06 305 ARG A CA 1
ATOM 2298 C C . ARG A 1 305 ? -11.094 39.625 4.254 1 57.06 305 ARG A C 1
ATOM 2300 O O . ARG A 1 305 ? -11.5 39 3.26 1 57.06 305 ARG A O 1
ATOM 2307 N N . ALA A 1 306 ? -11.359 40.844 4.203 1 49.34 306 ALA A N 1
ATOM 2308 C CA . ALA A 1 306 ? -11.438 41.688 3.014 1 49.34 306 ALA A CA 1
ATOM 2309 C C . ALA A 1 306 ? -10.461 41.219 1.938 1 49.34 306 ALA A C 1
ATOM 2311 O O . ALA A 1 306 ? -10.758 41.281 0.745 1 49.34 306 ALA A O 1
ATOM 2312 N N . GLU A 1 307 ? -9.219 41.156 2.086 1 52.06 307 GLU A N 1
ATOM 2313 C CA . GLU A 1 307 ? -8.336 41.219 0.926 1 52.06 307 GLU A CA 1
ATOM 2314 C C . GLU A 1 307 ? -7.824 39.812 0.546 1 52.06 307 GLU A C 1
ATOM 2316 O O . GLU A 1 307 ? -7.762 39.5 -0.637 1 52.06 307 GLU A O 1
ATOM 2321 N N . SER A 1 308 ? -6.906 39.125 1.158 1 50.12 308 SER A N 1
ATOM 2322 C CA . SER A 1 308 ? -6.023 38.125 0.584 1 50.12 308 SER A CA 1
ATOM 2323 C C . SER A 1 308 ? -6.336 36.719 1.138 1 50.12 308 SER A C 1
ATOM 2325 O O . SER A 1 308 ? -6.508 36.562 2.346 1 50.12 308 SER A O 1
ATOM 2327 N N . VAL A 1 309 ? -7.047 35.875 0.268 1 53.47 309 VAL A N 1
ATOM 2328 C CA . VAL A 1 309 ? -7.148 34.438 0.532 1 53.47 309 VAL A CA 1
ATOM 2329 C C . VAL A 1 309 ? -5.844 33.938 1.151 1 53.47 309 VAL A C 1
ATOM 2331 O O . VAL A 1 309 ? -4.773 34.094 0.554 1 53.47 309 VAL A O 1
ATOM 2334 N N . SER A 1 310 ? -5.93 33.781 2.643 1 65.19 310 SER A N 1
ATOM 2335 C CA . SER A 1 310 ? -4.695 33.344 3.287 1 65.19 310 SER A CA 1
ATOM 2336 C C . SER A 1 310 ? -4.746 31.859 3.619 1 65.19 310 SER A C 1
ATOM 2338 O O . SER A 1 310 ? -5.641 31.406 4.34 1 65.19 310 SER A O 1
ATOM 2340 N N . GLY A 1 311 ? -4.168 30.922 2.734 1 87 311 GLY A N 1
ATOM 2341 C CA . GLY A 1 311 ? -3.883 29.531 3.082 1 87 311 GLY A CA 1
ATOM 2342 C C . GLY A 1 311 ? -4.809 28.547 2.402 1 87 311 GLY A C 1
ATOM 2343 O O . GLY A 1 311 ? -5.676 28.938 1.616 1 87 311 GLY A O 1
ATOM 2344 N N . SER A 1 312 ? -4.676 27.344 2.455 1 95.38 312 SER A N 1
ATOM 2345 C CA . SER A 1 312 ? -5.418 26.266 1.822 1 95.38 312 SER A CA 1
ATOM 2346 C C . SER A 1 312 ? -5.848 25.219 2.846 1 95.38 312 SER A C 1
ATOM 2348 O O . SER A 1 312 ? -5.207 25.062 3.887 1 95.38 312 SER A O 1
ATOM 2350 N N . ILE A 1 313 ? -7.012 24.656 2.613 1 97.19 313 ILE A N 1
ATOM 2351 C CA . ILE A 1 313 ? -7.473 23.5 3.373 1 97.19 313 ILE A CA 1
ATOM 2352 C C . ILE A 1 313 ? -7.609 22.297 2.447 1 97.19 313 ILE A C 1
ATOM 2354 O O . ILE A 1 313 ? -8.133 22.422 1.337 1 97.19 313 ILE A O 1
ATOM 2358 N N . VAL A 1 314 ? -7.094 21.188 2.834 1 98.75 314 VAL A N 1
ATOM 2359 C CA . VAL A 1 314 ? -7.254 19.938 2.111 1 98.75 314 VAL A CA 1
ATOM 2360 C C . VAL A 1 314 ? -8.078 18.953 2.951 1 98.75 314 VAL A C 1
ATOM 2362 O O . VAL A 1 314 ? -7.621 18.5 4.004 1 98.75 314 VAL A O 1
ATOM 2365 N N . PHE A 1 315 ? -9.258 18.641 2.479 1 98.75 315 PHE A N 1
ATOM 2366 C CA . PHE A 1 315 ? -10.07 17.641 3.154 1 98.75 315 PHE A CA 1
ATOM 2367 C C . PHE A 1 315 ? -9.695 16.234 2.689 1 98.75 315 PHE A C 1
ATOM 2369 O O . PHE A 1 315 ? -9.453 16.016 1.5 1 98.75 315 PHE A O 1
ATOM 2376 N N . TYR A 1 316 ? -9.562 15.305 3.637 1 98.75 316 TYR A N 1
ATOM 2377 C CA . TYR 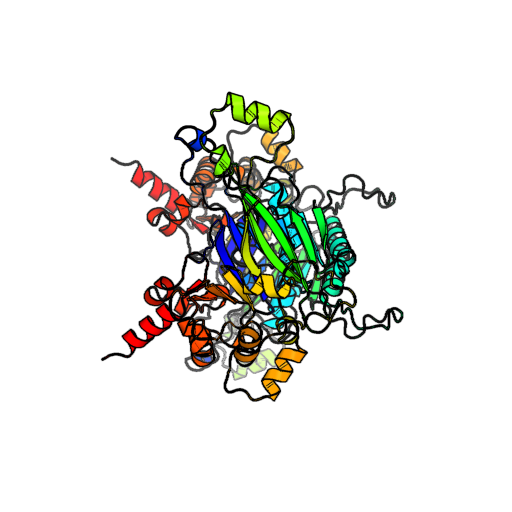A 1 316 ? -9.203 13.914 3.359 1 98.75 316 TYR A CA 1
ATOM 2378 C C . TYR A 1 316 ? -9.969 12.969 4.273 1 98.75 316 TYR A C 1
ATOM 2380 O O . TYR A 1 316 ? -10.852 13.391 5.023 1 98.75 316 TYR A O 1
ATOM 2388 N N . HIS A 1 317 ? -9.672 11.68 4.23 1 98.75 317 HIS A N 1
ATOM 2389 C CA . HIS A 1 317 ? -10.227 10.633 5.074 1 98.75 317 HIS A CA 1
ATOM 2390 C C . HIS A 1 317 ? -11.734 10.508 4.871 1 98.75 317 HIS A C 1
ATOM 2392 O O . HIS A 1 317 ? -12.484 10.336 5.832 1 98.75 317 HIS A O 1
ATOM 2398 N N . LEU A 1 318 ? -12.172 10.711 3.611 1 98.62 318 LEU A N 1
ATOM 2399 C CA . LEU A 1 318 ? -13.578 10.57 3.244 1 98.62 318 LEU A CA 1
ATOM 2400 C C . LEU A 1 318 ? -14.031 9.117 3.35 1 98.62 318 LEU A C 1
ATOM 2402 O O . LEU A 1 318 ? -13.266 8.203 3.057 1 98.62 318 LEU A O 1
ATOM 2406 N N . SER A 1 319 ? -15.289 8.938 3.707 1 97.19 319 SER A N 1
ATOM 2407 C CA . SER A 1 319 ? -15.867 7.598 3.754 1 97.19 319 SER A CA 1
ATOM 2408 C C . SER A 1 319 ? -16.188 7.082 2.354 1 97.19 319 SER A C 1
ATOM 2410 O O . SER A 1 319 ? -16.672 7.832 1.509 1 97.19 319 SER A O 1
ATOM 2412 N N . ALA A 1 320 ? -15.992 5.832 2.191 1 97 320 ALA A N 1
ATOM 2413 C CA . ALA A 1 320 ? -16.25 5.199 0.9 1 97 320 ALA A CA 1
ATOM 2414 C C . ALA A 1 320 ? -17.734 5.246 0.554 1 97 320 ALA A C 1
ATOM 2416 O O . ALA A 1 320 ? -18.109 5.109 -0.612 1 97 320 ALA A O 1
ATOM 2417 N N . LYS A 1 321 ? -18.625 5.461 1.494 1 95.56 321 LYS A N 1
ATOM 2418 C CA . LYS A 1 321 ? -20.062 5.473 1.249 1 95.56 321 LYS A CA 1
ATOM 2419 C C . LYS A 1 321 ? -20.453 6.648 0.358 1 95.56 321 LYS A C 1
ATOM 2421 O O . LYS A 1 321 ? -21.562 6.672 -0.192 1 95.56 321 LYS A O 1
ATOM 2426 N N . TYR A 1 322 ? -19.562 7.562 0.219 1 97.62 322 TYR A N 1
ATOM 2427 C CA . TYR A 1 322 ? -19.875 8.742 -0.582 1 97.62 322 TYR A CA 1
ATOM 2428 C C . TYR A 1 322 ? -19.281 8.633 -1.977 1 97.62 322 TYR A C 1
ATOM 2430 O O . TYR A 1 322 ? -19.312 9.586 -2.756 1 97.62 322 TYR A O 1
ATOM 2438 N N . ARG A 1 323 ? -18.625 7.516 -2.312 1 97.06 323 ARG A N 1
ATOM 2439 C CA . ARG A 1 323 ? -18.156 7.289 -3.676 1 97.06 323 ARG A CA 1
ATOM 2440 C C . ARG A 1 323 ? -19.312 7.348 -4.668 1 97.06 323 ARG A C 1
ATOM 2442 O O . ARG A 1 323 ? -20.453 7.027 -4.328 1 97.06 323 ARG A O 1
ATOM 2449 N N . PRO A 1 324 ? -19.016 7.797 -5.883 1 98 324 PRO A N 1
ATOM 2450 C CA . PRO A 1 324 ? -17.688 8.109 -6.434 1 98 324 PRO A CA 1
ATOM 2451 C C . PRO A 1 324 ? -17.234 9.523 -6.09 1 98 324 PRO A C 1
ATOM 2453 O O . PRO A 1 324 ? -17.875 10.211 -5.293 1 98 324 PRO A O 1
ATOM 2456 N N . ALA A 1 325 ? -16.062 9.953 -6.574 1 98.69 325 ALA A N 1
ATOM 2457 C CA . ALA A 1 325 ? -15.406 11.211 -6.223 1 98.69 325 ALA A CA 1
ATOM 2458 C C . ALA A 1 325 ? -16.344 12.398 -6.465 1 98.69 325 ALA A C 1
ATOM 2460 O O . ALA A 1 325 ? -16.484 13.266 -5.602 1 98.69 325 ALA A O 1
ATOM 2461 N N . ARG A 1 326 ? -17 12.438 -7.555 1 98.31 326 ARG A N 1
ATOM 2462 C CA . ARG A 1 326 ? -17.875 13.555 -7.891 1 98.31 326 ARG A CA 1
ATOM 2463 C C . ARG A 1 326 ? -19 13.703 -6.863 1 98.31 326 ARG A C 1
ATOM 2465 O O . ARG A 1 326 ? -19.344 14.82 -6.48 1 98.31 326 ARG A O 1
ATOM 2472 N N . ARG A 1 327 ? -19.562 12.57 -6.449 1 98.31 327 ARG A N 1
ATOM 2473 C CA . ARG A 1 327 ? -20.609 12.594 -5.434 1 98.31 327 ARG A CA 1
ATOM 2474 C C . ARG A 1 327 ? -20.094 13.188 -4.129 1 98.31 327 ARG A C 1
ATOM 2476 O O . ARG A 1 327 ? -20.75 14.031 -3.516 1 98.31 327 ARG A O 1
ATOM 2483 N N . ALA A 1 328 ? -18.922 12.742 -3.707 1 98.62 328 ALA A N 1
ATOM 2484 C CA . ALA A 1 328 ? -18.312 13.273 -2.488 1 98.62 328 ALA A CA 1
ATOM 2485 C C . ALA A 1 328 ? -18.078 14.781 -2.602 1 98.62 328 ALA A C 1
ATOM 2487 O O . ALA A 1 328 ? -18.359 15.531 -1.664 1 98.62 328 ALA A O 1
ATOM 2488 N N . LEU A 1 329 ? -17.578 15.18 -3.732 1 98.62 329 LEU A N 1
ATOM 2489 C CA . LEU A 1 329 ? -17.312 16.594 -3.973 1 98.62 329 LEU A CA 1
ATOM 2490 C C . LEU A 1 329 ? -18.594 17.406 -3.91 1 98.62 329 LEU A C 1
ATOM 2492 O O . LEU A 1 329 ? -18.609 18.531 -3.377 1 98.62 329 LEU A O 1
ATOM 2496 N N . ASP A 1 330 ? -19.672 16.875 -4.43 1 98.12 330 ASP A N 1
ATOM 2497 C CA . ASP A 1 330 ? -20.953 17.562 -4.367 1 98.12 330 ASP A CA 1
ATOM 2498 C C . ASP A 1 330 ? -21.406 17.734 -2.92 1 98.12 330 ASP A C 1
ATOM 2500 O O . ASP A 1 330 ? -21.891 18.812 -2.545 1 98.12 330 ASP A O 1
ATOM 2504 N N . PHE A 1 331 ? -21.281 16.656 -2.17 1 98 331 PHE A N 1
ATOM 2505 C CA . PHE A 1 331 ? -21.641 16.734 -0.762 1 98 331 PHE A CA 1
ATOM 2506 C C . PHE A 1 331 ? -20.844 17.828 -0.053 1 98 331 PHE A C 1
ATOM 2508 O O . PHE A 1 331 ? -21.391 18.594 0.728 1 98 331 PHE A O 1
ATOM 2515 N N . ILE A 1 332 ? -19.562 17.906 -0.335 1 98 332 ILE A N 1
ATOM 2516 C CA . ILE A 1 332 ? -18.688 18.859 0.322 1 98 332 ILE A CA 1
ATOM 2517 C C . ILE A 1 332 ? -19.047 20.281 -0.105 1 98 332 ILE A C 1
ATOM 2519 O O . ILE A 1 332 ? -19.172 21.172 0.733 1 98 332 ILE A O 1
ATOM 2523 N N . ALA A 1 333 ? -19.25 20.469 -1.38 1 96.94 333 ALA A N 1
ATOM 2524 C CA . ALA A 1 333 ? -19.609 21.797 -1.903 1 96.94 333 ALA A CA 1
ATOM 2525 C C . ALA A 1 333 ? -20.906 22.297 -1.268 1 96.94 333 ALA A C 1
ATOM 2527 O O . ALA A 1 333 ? -21.031 23.484 -0.982 1 96.94 333 ALA A O 1
ATOM 2528 N N . GLU A 1 334 ? -21.766 21.406 -1.063 1 95.75 334 GLU A N 1
ATOM 2529 C CA . GLU A 1 334 ? -23.078 21.766 -0.5 1 95.75 334 GLU A CA 1
ATOM 2530 C C . GLU A 1 334 ? -22.969 22.047 0.996 1 95.75 334 GLU A C 1
ATOM 2532 O O . GLU A 1 334 ? -23.688 22.891 1.523 1 95.75 334 GLU A O 1
ATOM 2537 N N . GLY A 1 335 ? -22.125 21.391 1.636 1 95.56 335 GLY A N 1
ATOM 2538 C CA . GLY A 1 335 ? -22.109 21.422 3.09 1 95.56 335 GLY A CA 1
ATOM 2539 C C . GLY A 1 335 ? -21.156 22.438 3.664 1 95.56 335 GLY A C 1
ATOM 2540 O O . GLY A 1 335 ? -21.281 22.844 4.824 1 95.56 335 GLY A O 1
ATOM 2541 N N . LEU A 1 336 ? -20.219 22.953 2.961 1 95.81 336 LEU A N 1
ATOM 2542 C CA . LEU A 1 336 ? -19.203 23.859 3.473 1 95.81 336 LEU A CA 1
ATOM 2543 C C . LEU A 1 336 ? -19.781 25.234 3.771 1 95.81 336 LEU A C 1
ATOM 2545 O O . LEU A 1 336 ? -20.641 25.734 3.025 1 95.81 336 LEU A O 1
ATOM 2549 N N . PRO A 1 337 ? -19.312 25.859 4.855 1 92.62 337 PRO A N 1
ATOM 2550 C CA . PRO A 1 337 ? -19.703 27.25 5.09 1 92.62 337 PRO A CA 1
ATOM 2551 C C . PRO A 1 337 ? -19.281 28.188 3.951 1 92.62 337 PRO A C 1
ATOM 2553 O O . PRO A 1 337 ? -18.125 28.125 3.494 1 92.62 337 PRO A O 1
ATOM 2556 N N . LYS A 1 338 ? -20.094 29.047 3.562 1 89.38 338 LYS A N 1
ATOM 2557 C CA . LYS A 1 338 ? -19.859 29.938 2.434 1 89.38 338 LYS A CA 1
ATOM 2558 C C . LYS A 1 338 ? -18.625 30.812 2.672 1 89.38 338 LYS A C 1
ATOM 2560 O O . LYS A 1 338 ? -17.844 31.062 1.749 1 89.38 338 LYS A O 1
ATOM 2565 N N . GLN A 1 339 ? -18.453 31.25 3.859 1 88.62 339 GLN A N 1
ATOM 2566 C CA . GLN A 1 339 ? -17.328 32.125 4.195 1 88.62 339 GLN A CA 1
ATOM 2567 C C . GLN A 1 339 ? -15.992 31.406 3.975 1 88.62 339 GLN A C 1
ATOM 2569 O O . GLN A 1 339 ? -15.008 32.031 3.568 1 88.62 339 GLN A O 1
ATOM 2574 N N . LEU A 1 340 ? -16.031 30.094 4.273 1 88.44 340 LEU A N 1
ATOM 2575 C CA . LEU A 1 340 ? -14.812 29.297 4.074 1 88.44 340 LEU A CA 1
ATOM 2576 C C . LEU A 1 340 ? -14.461 29.219 2.594 1 88.44 340 LEU A C 1
ATOM 2578 O O . LEU A 1 340 ? -13.281 29.297 2.227 1 88.44 340 LEU A O 1
ATOM 2582 N N . LEU A 1 341 ? -15.438 29.094 1.778 1 86.06 341 LEU A N 1
ATOM 2583 C CA . LEU A 1 341 ? -15.258 28.984 0.334 1 86.06 341 LEU A CA 1
ATOM 2584 C C . LEU A 1 341 ? -14.719 30.297 -0.244 1 86.06 341 LEU A C 1
ATOM 2586 O O . LEU A 1 341 ? -14.023 30.281 -1.261 1 86.06 341 LEU A O 1
ATOM 2590 N N . LEU A 1 342 ? -14.992 31.359 0.439 1 82.5 342 LEU A N 1
ATOM 2591 C CA . LEU A 1 342 ? -14.609 32.688 -0.046 1 82.5 342 LEU A CA 1
ATOM 2592 C C . LEU A 1 342 ? -13.211 33.062 0.437 1 82.5 342 LEU A C 1
ATOM 2594 O O . LEU A 1 342 ? -12.484 33.781 -0.24 1 82.5 342 LEU A O 1
ATOM 2598 N N . ASN A 1 343 ? -12.805 32.531 1.565 1 82.69 343 ASN A N 1
ATOM 2599 C CA . ASN A 1 343 ? -11.609 33 2.238 1 82.69 343 ASN A CA 1
ATOM 2600 C C . ASN A 1 343 ? -10.422 32.094 2.025 1 82.69 343 ASN A C 1
ATOM 2602 O O . ASN A 1 343 ? -9.273 32.469 2.273 1 82.69 343 ASN A O 1
ATOM 2606 N N . ARG A 1 344 ? -10.68 30.875 1.572 1 86.75 344 ARG A N 1
ATOM 2607 C CA . ARG A 1 344 ? -9.625 29.875 1.482 1 86.75 344 ARG A CA 1
ATOM 2608 C C . ARG A 1 344 ? -9.742 29.062 0.198 1 86.75 344 ARG A C 1
ATOM 2610 O O . ARG A 1 344 ? -10.836 28.922 -0.351 1 86.75 344 ARG A O 1
ATOM 2617 N N . ARG A 1 345 ? -8.609 28.688 -0.233 1 93.31 345 ARG A N 1
ATOM 2618 C CA . ARG A 1 345 ? -8.633 27.672 -1.285 1 93.31 345 ARG A CA 1
ATOM 2619 C C . ARG A 1 345 ? -8.922 26.297 -0.709 1 93.31 345 ARG A C 1
ATOM 2621 O O . ARG A 1 345 ? -8.242 25.844 0.215 1 93.31 345 ARG A O 1
ATOM 2628 N N . ILE A 1 346 ? -9.93 25.688 -1.238 1 96.88 346 ILE A N 1
ATO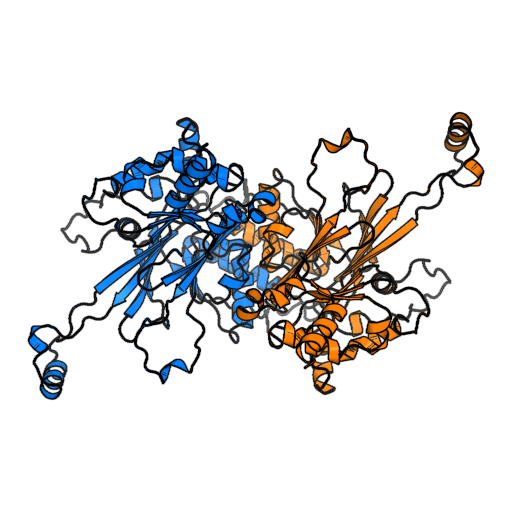M 2629 C CA . ILE A 1 346 ? -10.367 24.391 -0.71 1 96.88 346 ILE A CA 1
ATOM 2630 C C . ILE A 1 346 ? -9.969 23.281 -1.676 1 96.88 346 ILE A C 1
ATOM 2632 O O . ILE A 1 346 ? -10.289 23.328 -2.863 1 96.88 346 ILE A O 1
ATOM 2636 N N . PHE A 1 347 ? -9.258 22.281 -1.136 1 98.5 347 PHE A N 1
ATOM 2637 C CA . PHE A 1 347 ? -8.898 21.094 -1.895 1 98.5 347 PHE A CA 1
ATOM 2638 C C . PHE A 1 347 ? -9.469 19.844 -1.246 1 98.5 347 PHE A C 1
ATOM 2640 O O . PHE A 1 347 ? -9.797 19.844 -0.058 1 98.5 347 PHE A O 1
ATOM 2647 N N . VAL A 1 348 ? -9.656 18.812 -2.051 1 98.81 348 VAL A N 1
ATOM 2648 C CA . VAL A 1 348 ? -10.125 17.531 -1.561 1 98.81 348 VAL A CA 1
ATOM 2649 C C . VAL A 1 348 ? -9.234 16.406 -2.113 1 98.81 348 VAL A C 1
ATOM 2651 O O . VAL A 1 348 ? -8.977 16.359 -3.318 1 98.81 348 VAL A O 1
ATOM 2654 N N . ALA A 1 349 ? -8.734 15.555 -1.222 1 98.75 349 ALA A N 1
ATOM 2655 C CA . ALA A 1 349 ? -8.023 14.359 -1.673 1 98.75 349 ALA A CA 1
ATOM 2656 C C . ALA A 1 349 ? -8.992 13.328 -2.24 1 98.75 349 ALA A C 1
ATOM 2658 O O . ALA A 1 349 ? -9.703 12.656 -1.49 1 98.75 349 ALA A O 1
ATOM 2659 N N . VAL A 1 350 ? -8.938 13.086 -3.557 1 98.56 350 VAL A N 1
ATOM 2660 C CA . VAL A 1 350 ? -10.008 12.297 -4.156 1 98.56 350 VAL A CA 1
ATOM 2661 C C . VAL A 1 350 ? -9.414 11.062 -4.84 1 98.56 350 VAL A C 1
ATOM 2663 O O . VAL A 1 350 ? -10.148 10.266 -5.43 1 98.56 350 VAL A O 1
ATOM 2666 N N . ALA A 1 351 ? -8.125 10.883 -4.781 1 97.62 351 ALA A N 1
ATOM 2667 C CA . ALA A 1 351 ? -7.473 9.789 -5.5 1 97.62 351 ALA A CA 1
ATOM 2668 C C . ALA A 1 351 ? -8.086 8.445 -5.121 1 97.62 351 ALA A C 1
ATOM 2670 O O . ALA A 1 351 ? -8.234 7.562 -5.969 1 97.62 351 ALA A O 1
ATOM 2671 N N . SER A 1 352 ? -8.461 8.266 -3.891 1 97.75 352 SER A N 1
ATOM 2672 C CA . SER A 1 352 ? -8.984 7.004 -3.369 1 97.75 352 SER A CA 1
ATOM 2673 C C . SER A 1 352 ? -10.469 6.855 -3.664 1 97.75 352 SER A C 1
ATOM 2675 O O . SER A 1 352 ? -11.047 5.785 -3.457 1 97.75 352 SER A O 1
ATOM 2677 N N . MET A 1 353 ? -11.117 7.91 -4.188 1 98.06 353 MET A N 1
ATOM 2678 C CA . MET A 1 353 ? -12.578 7.965 -4.297 1 98.06 353 MET A CA 1
ATOM 2679 C C . MET A 1 353 ? -13.023 7.676 -5.727 1 98.06 353 MET A C 1
ATOM 2681 O O . MET A 1 353 ? -14.219 7.543 -5.992 1 98.06 353 MET A O 1
ATOM 2685 N N . LEU A 1 354 ? -12.102 7.52 -6.613 1 97.69 354 LEU A N 1
ATOM 2686 C CA . LEU A 1 354 ? -12.438 7.441 -8.031 1 97.69 354 LEU A CA 1
ATOM 2687 C C . LEU A 1 354 ? -13.078 6.098 -8.359 1 97.69 354 LEU A C 1
ATOM 2689 O O . LEU A 1 354 ? -12.555 5.043 -7.984 1 97.69 354 LEU A O 1
ATOM 2693 N N . SER A 1 355 ? -14.164 6.125 -9.039 1 95.94 355 SER A N 1
ATOM 2694 C CA . SER A 1 355 ? -14.688 4.926 -9.688 1 95.94 355 SER A CA 1
ATOM 2695 C C . SER A 1 355 ? -13.906 4.59 -10.953 1 95.94 355 SER A C 1
ATOM 2697 O O . SER A 1 355 ? -13.188 5.438 -11.484 1 95.94 355 SER A O 1
ATOM 2699 N N . PRO A 1 356 ? -14.109 3.354 -11.398 1 90.75 356 PRO A N 1
ATOM 2700 C CA . PRO A 1 356 ? -13.453 3.018 -12.664 1 90.75 356 PRO A CA 1
ATOM 2701 C C . PRO A 1 356 ? -13.875 3.939 -13.805 1 90.75 356 PRO A C 1
ATOM 2703 O O . PRO A 1 356 ? -13.039 4.348 -14.617 1 90.75 356 PRO A O 1
ATOM 2706 N N . ASP A 1 357 ? -15.109 4.316 -13.859 1 94.75 357 ASP A N 1
ATOM 2707 C CA . ASP A 1 357 ? -15.609 5.207 -14.906 1 94.75 357 ASP A CA 1
ATOM 2708 C C . ASP A 1 357 ? -14.977 6.594 -14.789 1 94.75 357 ASP A C 1
ATOM 2710 O O . ASP A 1 357 ? -14.602 7.191 -15.805 1 94.75 357 ASP A O 1
ATOM 2714 N N . GLU A 1 358 ? -14.836 7.086 -13.609 1 97.31 358 GLU A N 1
ATOM 2715 C CA . GLU A 1 358 ? -14.234 8.398 -13.391 1 97.31 358 GLU A CA 1
ATOM 2716 C C . GLU A 1 358 ? -12.758 8.398 -13.766 1 97.31 358 GLU A C 1
ATOM 2718 O O . GLU A 1 358 ? -12.242 9.383 -14.312 1 97.31 358 GLU A O 1
ATOM 2723 N N . ALA A 1 359 ? -12.109 7.301 -13.461 1 94.56 359 ALA A N 1
ATOM 2724 C CA . ALA A 1 359 ? -10.688 7.188 -13.758 1 94.56 359 ALA A CA 1
ATOM 2725 C C . ALA A 1 359 ? -10.43 7.215 -15.258 1 94.56 359 ALA A C 1
ATOM 2727 O O . ALA A 1 359 ? -9.359 7.645 -15.703 1 94.56 359 ALA A O 1
ATOM 2728 N N . GLU A 1 360 ? -11.391 6.836 -16.047 1 93.44 360 GLU A N 1
ATOM 2729 C CA . GLU A 1 360 ? -11.25 6.785 -17.5 1 93.44 360 GLU A CA 1
ATOM 2730 C C . GLU A 1 360 ? -11.797 8.055 -18.141 1 93.44 360 GLU A C 1
ATOM 2732 O O . GLU A 1 360 ? -11.664 8.242 -19.359 1 93.44 360 GLU A O 1
ATOM 2737 N N . ASP A 1 361 ? -12.422 8.898 -17.328 1 96.31 361 ASP A N 1
ATOM 2738 C CA . ASP A 1 361 ? -12.969 10.156 -17.812 1 96.31 361 ASP A CA 1
ATOM 2739 C C . ASP A 1 361 ? -11.898 11.242 -17.844 1 96.31 361 ASP A C 1
ATOM 2741 O O . ASP A 1 361 ? -11.68 11.938 -16.859 1 96.31 361 ASP A O 1
ATOM 2745 N N . GLY A 1 362 ? -11.32 11.414 -18.938 1 95.12 362 GLY A N 1
ATOM 2746 C CA . GLY A 1 362 ? -10.242 12.375 -19.094 1 95.12 362 GLY A CA 1
ATOM 2747 C C . GLY A 1 362 ? -10.633 13.781 -18.688 1 95.12 362 GLY A C 1
ATOM 2748 O O . GLY A 1 362 ? -9.828 14.516 -18.109 1 95.12 362 GLY A O 1
ATOM 2749 N N . ALA A 1 363 ? -11.828 14.227 -19.031 1 96.12 363 ALA A N 1
ATOM 2750 C CA . ALA A 1 363 ? -12.305 15.562 -18.672 1 96.12 363 ALA A CA 1
ATOM 2751 C C . ALA A 1 363 ? -12.336 15.75 -17.172 1 96.12 363 ALA A C 1
ATOM 2753 O O . ALA A 1 363 ? -12 16.828 -16.656 1 96.12 363 ALA A O 1
ATOM 2754 N N . PHE A 1 364 ? -12.711 14.766 -16.484 1 97.44 364 PHE A N 1
ATOM 2755 C CA . PHE A 1 364 ? -12.766 14.852 -15.031 1 97.44 364 PHE A CA 1
ATOM 2756 C C . PHE A 1 364 ? -11.375 14.734 -14.43 1 97.44 364 PHE A C 1
ATOM 2758 O O . PHE A 1 364 ? -11.008 15.5 -13.531 1 97.44 364 PHE A O 1
ATOM 2765 N N . THR A 1 365 ? -10.609 13.688 -14.914 1 96.75 365 THR A N 1
ATOM 2766 C CA . THR A 1 365 ? -9.297 13.445 -14.32 1 96.75 365 THR A CA 1
ATOM 2767 C C . THR A 1 365 ? -8.359 14.625 -14.562 1 96.75 365 THR A C 1
ATOM 2769 O O . THR A 1 365 ? -7.387 14.812 -13.836 1 96.75 365 THR A O 1
ATOM 2772 N N . ASP A 1 366 ? -8.633 15.445 -15.523 1 96.94 366 ASP A N 1
ATOM 2773 C CA . ASP A 1 366 ? -7.84 16.641 -15.789 1 96.94 366 ASP A CA 1
ATOM 2774 C C . ASP A 1 366 ? -7.953 17.656 -14.648 1 96.94 366 ASP A C 1
ATOM 2776 O O . ASP A 1 366 ? -7.125 18.547 -14.523 1 96.94 366 ASP A O 1
ATOM 2780 N N . LEU A 1 367 ? -9.008 17.547 -13.859 1 98 367 LEU A N 1
ATOM 2781 C CA . LEU A 1 367 ? -9.195 18.438 -12.719 1 98 367 LEU A CA 1
ATOM 2782 C C . LEU A 1 367 ? -8.328 18.016 -11.539 1 98 367 LEU A C 1
ATOM 2784 O O . LEU A 1 367 ? -8.141 18.766 -10.594 1 98 367 LEU A O 1
ATOM 2788 N N . ILE A 1 368 ? -7.895 16.781 -11.594 1 98.31 368 ILE A N 1
ATOM 2789 C CA . ILE A 1 368 ? -7.172 16.219 -10.461 1 98.31 368 ILE A CA 1
ATOM 2790 C C . ILE A 1 368 ? -5.684 16.516 -10.586 1 98.31 368 ILE A C 1
ATOM 2792 O O . ILE A 1 368 ? -5.066 16.203 -11.609 1 98.31 368 ILE A O 1
ATOM 2796 N N . HIS A 1 369 ? -5.176 17.172 -9.547 1 97.62 369 HIS A N 1
ATOM 2797 C CA . HIS A 1 369 ? -3.744 17.453 -9.508 1 97.62 369 HIS A CA 1
ATOM 2798 C C . HIS A 1 369 ? -2.943 16.156 -9.398 1 97.62 369 HIS A C 1
ATOM 2800 O O . HIS A 1 369 ? -3.48 15.117 -9.008 1 97.62 369 HIS A O 1
ATOM 2806 N N . LYS A 1 370 ? -1.691 16.188 -9.711 1 94.94 370 LYS A N 1
ATOM 2807 C CA . LYS A 1 370 ? -0.801 15.023 -9.625 1 94.94 370 LYS A CA 1
ATOM 2808 C C . LYS A 1 370 ? -0.732 14.492 -8.195 1 94.94 370 LYS A C 1
ATOM 2810 O O . LYS A 1 370 ? -0.5 13.305 -7.98 1 94.94 370 LYS A O 1
ATOM 2815 N N . ASP A 1 371 ? -0.99 15.32 -7.242 1 97.75 371 ASP A N 1
ATOM 2816 C CA . ASP A 1 371 ? -0.908 14.914 -5.844 1 97.75 371 ASP A CA 1
ATOM 2817 C C . ASP A 1 371 ? -2.168 14.172 -5.414 1 97.75 371 ASP A C 1
ATOM 2819 O O . ASP A 1 371 ? -2.256 13.688 -4.281 1 97.75 371 ASP A O 1
ATOM 2823 N N . GLY A 1 372 ? -3.15 14.078 -6.25 1 98.06 372 GLY A N 1
ATOM 2824 C CA . GLY A 1 372 ? -4.371 13.344 -5.965 1 98.06 372 GLY A CA 1
ATOM 2825 C C . GLY A 1 372 ? -5.484 14.219 -5.43 1 98.06 372 GLY A C 1
ATOM 2826 O O . GLY A 1 372 ? -6.539 13.719 -5.031 1 98.06 372 GLY A O 1
ATOM 2827 N N . CYS A 1 373 ? -5.301 15.57 -5.441 1 98.69 373 CYS A N 1
ATOM 2828 C CA . CYS A 1 373 ? -6.293 16.484 -4.902 1 98.69 373 CYS A CA 1
ATOM 2829 C C . CYS A 1 373 ? -7.008 17.234 -6.02 1 98.69 373 CYS A C 1
ATOM 2831 O O . CYS A 1 373 ? -6.484 17.344 -7.129 1 98.69 373 CYS A O 1
ATOM 2833 N N . ILE A 1 374 ? -8.164 17.672 -5.727 1 98.5 374 ILE A N 1
ATOM 2834 C CA . ILE A 1 374 ? -8.922 18.531 -6.613 1 98.5 374 ILE A CA 1
ATOM 2835 C C . ILE A 1 374 ? -9.273 19.844 -5.895 1 98.5 374 ILE A C 1
ATOM 2837 O O . ILE A 1 374 ? -9.625 19.828 -4.711 1 98.5 374 ILE A O 1
ATOM 2841 N N . GLU A 1 375 ? -9.078 20.922 -6.582 1 97.75 375 GLU A N 1
ATOM 2842 C CA . GLU A 1 375 ? -9.586 22.188 -6.059 1 97.75 375 GLU A CA 1
ATOM 2843 C C . GLU A 1 375 ? -11.102 22.281 -6.215 1 97.75 375 GLU A C 1
ATOM 2845 O O . GLU A 1 375 ? -11.617 22.188 -7.328 1 97.75 375 GLU A O 1
ATOM 2850 N N . LEU A 1 376 ? -11.781 22.5 -5.164 1 97.75 376 LEU A N 1
ATOM 2851 C CA . LEU A 1 376 ? -13.242 22.422 -5.152 1 97.75 376 LEU A CA 1
ATOM 2852 C C . LEU A 1 376 ? -13.844 23.484 -6.07 1 97.75 376 LEU A C 1
ATOM 2854 O O . LEU A 1 376 ? -14.797 23.203 -6.801 1 97.75 376 LEU A O 1
ATOM 2858 N N . GLU A 1 377 ? -13.336 24.703 -6.074 1 95.62 377 GLU A N 1
ATOM 2859 C CA . GLU A 1 377 ? -13.852 25.766 -6.926 1 95.62 377 GLU A CA 1
ATOM 2860 C C . GLU A 1 377 ? -13.773 25.391 -8.398 1 95.62 377 GLU A C 1
ATOM 2862 O O . GLU A 1 377 ? -14.719 25.625 -9.156 1 95.62 377 GLU A O 1
ATOM 2867 N N . ARG A 1 378 ? -12.68 24.828 -8.781 1 96.38 378 ARG A N 1
ATOM 2868 C CA . ARG A 1 378 ? -12.508 24.406 -10.164 1 96.38 378 ARG A CA 1
ATOM 2869 C C . ARG A 1 378 ? -13.516 23.312 -10.531 1 96.38 378 ARG A C 1
ATOM 2871 O O . ARG A 1 378 ? -14.055 23.312 -11.633 1 96.38 378 ARG A O 1
ATOM 2878 N N . TYR A 1 379 ? -13.734 22.469 -9.641 1 97.88 379 TYR A N 1
ATOM 2879 C CA . TYR A 1 379 ? -14.711 21.422 -9.875 1 97.88 379 TYR A CA 1
ATOM 2880 C C . TYR A 1 379 ? -16.109 22 -10.07 1 97.88 379 TYR A C 1
ATOM 2882 O O . TYR A 1 379 ? -16.812 21.625 -11.008 1 97.88 379 TYR A O 1
ATOM 2890 N N . VAL A 1 380 ? -16.484 22.812 -9.195 1 96.5 380 VAL A N 1
ATOM 2891 C CA . VAL A 1 380 ? -17.812 23.406 -9.25 1 96.5 380 VAL A CA 1
ATOM 2892 C C . VAL A 1 380 ? -18 24.156 -10.57 1 96.5 380 VAL A C 1
ATOM 2894 O O . VAL A 1 380 ? -19.031 24.031 -11.234 1 96.5 380 VAL A O 1
ATOM 2897 N N . LYS A 1 381 ? -17 24.922 -10.969 1 96.12 381 LYS A N 1
ATOM 2898 C CA . LYS A 1 381 ? -17.062 25.641 -12.234 1 96.12 381 LYS A CA 1
ATOM 2899 C C . LYS A 1 381 ? -17.188 24.672 -13.414 1 96.12 381 LYS A C 1
ATOM 2901 O O . LYS A 1 381 ? -17.953 24.922 -14.344 1 96.12 381 LYS A O 1
ATOM 2906 N N . TRP A 1 382 ? -16.391 23.656 -13.344 1 97.06 382 TRP A N 1
ATOM 2907 C CA . TRP A 1 382 ? -16.422 22.641 -14.383 1 97.06 382 TRP A CA 1
ATOM 2908 C C . TRP A 1 382 ? -17.797 22 -14.469 1 97.06 382 TRP A C 1
ATOM 2910 O O . TRP A 1 382 ? -18.359 21.844 -15.562 1 97.06 382 TRP A O 1
ATOM 2920 N N . LYS A 1 383 ? -18.391 21.641 -13.352 1 95.69 383 LYS A N 1
ATOM 2921 C CA . LYS A 1 383 ? -19.703 21.016 -13.305 1 95.69 383 LYS A CA 1
ATOM 2922 C C . LYS A 1 383 ? -20.766 21.953 -13.875 1 95.69 383 LYS A C 1
ATOM 2924 O O . LYS A 1 383 ? -21.641 21.516 -14.633 1 95.69 383 LYS A O 1
ATOM 2929 N N . ASP A 1 384 ? -20.672 23.156 -13.531 1 94.75 384 ASP A N 1
ATOM 2930 C CA . ASP A 1 384 ? -21.625 24.156 -14.023 1 94.75 384 ASP A CA 1
ATOM 2931 C C . ASP A 1 384 ? -21.547 24.297 -15.539 1 94.75 384 ASP A C 1
ATOM 2933 O O . ASP A 1 384 ? -22.547 24.578 -16.203 1 94.75 384 ASP A O 1
ATOM 2937 N N . SER A 1 385 ? -20.375 24.141 -16.094 1 93.31 385 SER A N 1
ATOM 2938 C CA . SER A 1 385 ? -20.188 24.266 -17.531 1 93.31 385 SER A CA 1
ATOM 2939 C C . SER A 1 385 ? -20.828 23.094 -18.281 1 93.31 385 SER A C 1
ATOM 2941 O O . SER A 1 385 ? -21.156 23.219 -19.469 1 93.31 385 SER A O 1
ATOM 2943 N N . LEU A 1 386 ? -20.922 21.953 -17.625 1 90.44 386 LEU A N 1
ATOM 2944 C CA . LEU A 1 386 ? -21.578 20.812 -18.234 1 90.44 386 LEU A CA 1
ATOM 2945 C C . LEU A 1 386 ? -23.078 21.016 -18.312 1 90.44 386 LEU A C 1
ATOM 2947 O O . LEU A 1 386 ? -23.734 20.484 -19.203 1 90.44 386 LEU A O 1
ATOM 2951 N N . ASP A 1 387 ? -23.703 21.688 -17.375 1 83.19 387 ASP A N 1
ATOM 2952 C CA . ASP A 1 387 ? -25.141 21.906 -17.266 1 83.19 387 ASP A CA 1
ATOM 2953 C C . ASP A 1 387 ? -25.578 23.078 -18.109 1 83.19 387 ASP A C 1
ATOM 2955 O O . ASP A 1 387 ? -26.781 23.281 -18.344 1 83.19 387 ASP A O 1
ATOM 2959 N N . SER A 1 388 ? -24.672 23.922 -18.594 1 75.44 388 SER A N 1
ATOM 2960 C CA . SER A 1 388 ? -25.062 25.062 -19.438 1 75.44 388 SER A CA 1
ATOM 2961 C C . SER A 1 388 ? -25.344 24.609 -20.875 1 75.44 388 SER A C 1
ATOM 2963 O O . SER A 1 388 ? -24.547 23.875 -21.469 1 75.44 388 SER A O 1
ATOM 2965 N N . PRO A 1 389 ? -26.656 24.781 -21.469 1 63.28 389 PRO A N 1
ATOM 2966 C CA . PRO A 1 389 ? -27.062 24.453 -22.844 1 63.28 389 PRO A CA 1
ATOM 2967 C C . PRO A 1 389 ? -26.156 25.125 -23.875 1 63.28 389 PRO A C 1
ATOM 2969 O O . PRO A 1 389 ? -25.578 26.188 -23.609 1 63.28 389 PRO A O 1
ATOM 2972 N N . MET B 1 1 ? -3.766 -8.195 -22.047 1 85.56 1 MET B N 1
ATOM 2973 C CA . MET B 1 1 ? -3.57 -8.531 -20.641 1 85.56 1 MET B CA 1
ATOM 2974 C C . MET B 1 1 ? -3.221 -10.008 -20.469 1 85.56 1 MET B C 1
ATOM 2976 O O . MET B 1 1 ? -3.596 -10.836 -21.312 1 85.56 1 MET B O 1
ATOM 2980 N N . VAL B 1 2 ? -2.416 -10.289 -19.484 1 96.5 2 VAL B N 1
ATOM 2981 C CA . VAL B 1 2 ? -2.094 -11.68 -19.188 1 96.5 2 VAL B CA 1
ATOM 2982 C C . VAL B 1 2 ? -3.33 -12.391 -18.625 1 96.5 2 VAL B C 1
ATOM 2984 O O . VAL B 1 2 ? -4.043 -11.844 -17.781 1 96.5 2 VAL B O 1
ATOM 2987 N N . SER B 1 3 ? -3.627 -13.578 -19.203 1 96.75 3 SER B N 1
ATOM 2988 C CA . SER B 1 3 ? -4.832 -14.258 -18.734 1 96.75 3 SER B CA 1
ATOM 2989 C C . SER B 1 3 ? -4.723 -15.766 -18.938 1 96.75 3 SER B C 1
ATOM 2991 O O . SER B 1 3 ? -3.889 -16.234 -19.703 1 96.75 3 SER B O 1
ATOM 2993 N N . SER B 1 4 ? -5.441 -16.484 -18.172 1 96.5 4 SER B N 1
ATOM 2994 C CA . SER B 1 4 ? -5.715 -17.906 -18.344 1 96.5 4 SER B CA 1
ATOM 2995 C C . SER B 1 4 ? -7.125 -18.125 -18.891 1 96.5 4 SER B C 1
ATOM 2997 O O . SER B 1 4 ? -7.742 -17.219 -19.422 1 96.5 4 SER B O 1
ATOM 2999 N N . GLU B 1 5 ? -7.543 -19.359 -18.812 1 94.25 5 GLU B N 1
ATOM 3000 C CA . GLU B 1 5 ? -8.859 -19.688 -19.344 1 94.25 5 GLU B CA 1
ATOM 3001 C C . GLU B 1 5 ? -9.961 -18.938 -18.594 1 94.25 5 GLU B C 1
ATOM 3003 O O . GLU B 1 5 ? -10.867 -18.375 -19.219 1 94.25 5 GLU B O 1
ATOM 3008 N N . HIS B 1 6 ? -9.859 -18.875 -17.281 1 96.25 6 HIS B N 1
ATOM 3009 C CA . HIS B 1 6 ? -10.992 -18.344 -16.516 1 96.25 6 HIS B CA 1
ATOM 3010 C C . HIS B 1 6 ? -10.602 -17.094 -15.75 1 96.25 6 HIS B C 1
ATOM 3012 O O . HIS B 1 6 ? -11.461 -16.438 -15.164 1 96.25 6 HIS B O 1
ATOM 3018 N N . TRP B 1 7 ? -9.273 -16.75 -15.719 1 97.44 7 TRP B N 1
ATOM 3019 C CA . TRP B 1 7 ? -8.82 -15.648 -14.875 1 97.44 7 TRP B CA 1
ATOM 3020 C C . TRP B 1 7 ? -8.008 -14.648 -15.688 1 97.44 7 TRP B C 1
ATOM 3022 O O . TRP B 1 7 ? -7.242 -15.031 -16.578 1 97.44 7 TRP B O 1
ATOM 3032 N N . ASN B 1 8 ? -8.148 -13.406 -15.344 1 97.62 8 ASN B N 1
ATOM 3033 C CA . ASN B 1 8 ? -7.27 -12.336 -15.797 1 97.62 8 ASN B CA 1
ATOM 3034 C C . ASN B 1 8 ? -6.316 -11.883 -14.695 1 97.62 8 ASN B C 1
ATOM 3036 O O . ASN B 1 8 ? -6.695 -11.82 -13.531 1 97.62 8 ASN B O 1
ATOM 3040 N N . VAL B 1 9 ? -5.066 -11.609 -15.078 1 98.5 9 VAL B N 1
ATOM 3041 C CA . VAL B 1 9 ? -4.234 -10.852 -14.148 1 98.5 9 VAL B CA 1
ATOM 3042 C C . VAL B 1 9 ? -4.742 -9.414 -14.047 1 98.5 9 VAL B C 1
ATOM 3044 O O . VAL B 1 9 ? -4.738 -8.68 -15.031 1 98.5 9 VAL B O 1
ATOM 3047 N N . HIS B 1 10 ? -5.195 -9.094 -12.883 1 97.75 10 HIS B N 1
ATOM 3048 C CA . HIS B 1 10 ? -5.73 -7.75 -12.68 1 97.75 10 HIS B CA 1
ATOM 3049 C C . HIS B 1 10 ? -4.617 -6.746 -12.406 1 97.75 10 HIS B C 1
ATOM 3051 O O . HIS B 1 10 ? -4.605 -5.652 -12.977 1 97.75 10 HIS B O 1
ATOM 3057 N N . THR B 1 11 ? -3.734 -7.086 -11.531 1 97.81 11 THR B N 1
ATOM 3058 C CA . THR B 1 11 ? -2.555 -6.273 -11.266 1 97.81 11 THR B CA 1
ATOM 3059 C C . THR B 1 11 ? -1.372 -7.152 -10.859 1 97.81 11 THR B C 1
ATOM 3061 O O . THR B 1 11 ? -1.541 -8.141 -10.148 1 97.81 11 THR B O 1
ATOM 3064 N N . ALA B 1 12 ? -0.234 -6.797 -11.344 1 98.62 12 ALA B N 1
ATOM 3065 C CA . ALA B 1 12 ? 1.034 -7.395 -10.93 1 98.62 12 ALA B CA 1
ATOM 3066 C C . ALA B 1 12 ? 2.041 -6.324 -10.523 1 98.62 12 ALA B C 1
ATOM 3068 O O . ALA B 1 12 ? 2.66 -5.688 -11.383 1 98.62 12 ALA B O 1
ATOM 3069 N N . TRP B 1 13 ? 2.17 -6.078 -9.273 1 98.69 13 TRP B N 1
ATOM 3070 C CA . TRP B 1 13 ? 3.137 -5.129 -8.742 1 98.69 13 TRP B CA 1
ATOM 3071 C C . TRP B 1 13 ? 4.137 -5.824 -7.828 1 98.69 13 TRP B C 1
ATOM 3073 O O . TRP B 1 13 ? 3.754 -6.445 -6.832 1 98.69 13 TRP B O 1
ATOM 3083 N N . SER B 1 14 ? 5.375 -5.777 -8.203 1 98.75 14 SER B N 1
ATOM 3084 C CA . SER B 1 14 ? 6.387 -6.5 -7.441 1 98.75 14 SER B CA 1
ATOM 3085 C C . SER B 1 14 ? 7.758 -5.855 -7.598 1 98.75 14 SER B C 1
ATOM 3087 O O . SER B 1 14 ? 8.18 -5.543 -8.711 1 98.75 14 SER B O 1
ATOM 3089 N N . LEU B 1 15 ? 8.383 -5.574 -6.559 1 98.5 15 LEU B N 1
ATOM 3090 C CA . LEU B 1 15 ? 9.758 -5.102 -6.473 1 98.5 15 LEU B CA 1
ATOM 3091 C C . LEU B 1 15 ? 10.5 -5.773 -5.32 1 98.5 15 LEU B C 1
ATOM 3093 O O . LEU B 1 15 ? 10.062 -5.695 -4.168 1 98.5 15 LEU B O 1
ATOM 3097 N N . ALA B 1 16 ? 11.609 -6.422 -5.672 1 98.12 16 ALA B N 1
ATOM 3098 C CA . ALA B 1 16 ? 12.367 -7.195 -4.688 1 98.12 16 ALA B CA 1
ATOM 3099 C C . ALA B 1 16 ? 12.703 -6.344 -3.465 1 98.12 16 ALA B C 1
ATOM 3101 O O . ALA B 1 16 ? 13.242 -5.242 -3.598 1 98.12 16 ALA B O 1
ATOM 3102 N N . GLY B 1 17 ? 12.359 -6.832 -2.318 1 96.56 17 GLY B N 1
ATOM 3103 C CA . GLY B 1 17 ? 12.695 -6.18 -1.062 1 96.56 17 GLY B CA 1
ATOM 3104 C C . GLY B 1 17 ? 11.742 -5.051 -0.704 1 96.56 17 GLY B C 1
ATOM 3105 O O . GLY B 1 17 ? 11.805 -4.508 0.4 1 96.56 17 GLY B O 1
ATOM 3106 N N . VAL B 1 18 ? 10.773 -4.754 -1.55 1 97.56 18 VAL B N 1
ATOM 3107 C CA . VAL B 1 18 ? 9.945 -3.57 -1.357 1 97.56 18 VAL B CA 1
ATOM 3108 C C . VAL B 1 18 ? 8.484 -3.982 -1.183 1 97.56 18 VAL B C 1
ATOM 3110 O O . VAL B 1 18 ? 7.852 -3.648 -0.178 1 97.56 18 VAL B O 1
ATOM 3113 N N . GLY B 1 19 ? 7.988 -4.691 -2.1 1 98.38 19 GLY B N 1
ATOM 3114 C CA . GLY B 1 19 ? 6.609 -5.148 -2.053 1 98.38 19 GLY B CA 1
ATOM 3115 C C . GLY B 1 19 ? 6.25 -6.078 -3.197 1 98.38 19 GLY B C 1
ATOM 3116 O O . GLY B 1 19 ? 6.758 -5.926 -4.309 1 98.38 19 GLY B O 1
ATOM 3117 N N . THR B 1 20 ? 5.355 -7.039 -2.934 1 98.81 20 THR B N 1
ATOM 3118 C CA . THR B 1 20 ? 4.875 -7.965 -3.953 1 98.81 20 THR B CA 1
ATOM 3119 C C . THR B 1 20 ? 3.404 -8.305 -3.73 1 98.81 20 THR B C 1
ATOM 3121 O O . THR B 1 20 ? 3.01 -8.688 -2.627 1 98.81 20 THR B O 1
ATOM 3124 N N . SER B 1 21 ? 2.617 -8.086 -4.711 1 98.88 21 SER B N 1
ATOM 3125 C CA . SER B 1 21 ? 1.216 -8.492 -4.734 1 98.88 21 SER B CA 1
ATOM 3126 C C . SER B 1 21 ? 0.737 -8.75 -6.16 1 98.88 21 SER B C 1
ATOM 3128 O O . SER B 1 21 ? 0.889 -7.895 -7.035 1 98.88 21 SER B O 1
ATOM 3130 N N . ILE B 1 22 ? 0.239 -9.914 -6.414 1 98.88 22 ILE B N 1
ATOM 3131 C CA . ILE B 1 22 ? -0.354 -10.289 -7.695 1 98.88 22 ILE B CA 1
ATOM 3132 C C . ILE B 1 22 ? -1.842 -10.57 -7.512 1 98.88 22 ILE B C 1
ATOM 3134 O O . ILE B 1 22 ? -2.221 -11.438 -6.719 1 98.88 22 ILE B O 1
ATOM 3138 N N . VAL B 1 23 ? -2.672 -9.859 -8.242 1 98.81 23 VAL B N 1
ATOM 3139 C CA . VAL B 1 23 ? -4.117 -9.977 -8.07 1 98.81 23 VAL B CA 1
ATOM 3140 C C . VAL B 1 23 ? -4.738 -10.555 -9.344 1 98.81 23 VAL B C 1
ATOM 3142 O O . VAL B 1 23 ? -4.453 -10.094 -10.445 1 98.81 23 VAL B O 1
ATOM 3145 N N . LEU B 1 24 ? -5.516 -11.594 -9.18 1 98.69 24 LEU B N 1
ATOM 3146 C CA . LEU B 1 24 ? -6.262 -12.203 -10.281 1 98.69 24 LEU B CA 1
ATOM 3147 C C . LEU B 1 24 ? -7.754 -11.891 -10.156 1 98.69 24 LEU B C 1
ATOM 3149 O O . LEU B 1 24 ? -8.281 -11.781 -9.047 1 98.69 24 LEU B O 1
ATOM 3153 N N . GLU B 1 25 ? -8.359 -11.781 -11.242 1 97.94 25 GLU B N 1
ATOM 3154 C CA . GLU B 1 25 ? -9.797 -11.531 -11.305 1 97.94 25 GLU B CA 1
ATOM 3155 C C . GLU B 1 25 ? -10.492 -12.539 -12.211 1 97.94 25 GLU B C 1
ATOM 3157 O O . GLU B 1 25 ? -10.039 -12.789 -13.328 1 97.94 25 GLU B O 1
ATOM 3162 N N . LEU B 1 26 ? -11.555 -13.102 -11.734 1 97.44 26 LEU B N 1
ATOM 3163 C CA . LEU B 1 26 ? -12.32 -14.062 -12.508 1 97.44 26 LEU B CA 1
ATOM 3164 C C . LEU B 1 26 ? -13.008 -13.391 -13.695 1 97.44 26 LEU B C 1
ATOM 3166 O O . LEU B 1 26 ? -13.57 -12.305 -13.555 1 97.44 26 LEU B O 1
ATOM 3170 N N . LYS B 1 27 ? -12.914 -14.07 -14.859 1 95.31 27 LYS B N 1
ATOM 3171 C CA . LYS B 1 27 ? -13.594 -13.578 -16.047 1 95.31 27 LYS B CA 1
ATOM 3172 C C . LYS B 1 27 ? -15.109 -13.711 -15.922 1 95.31 27 LYS B C 1
ATOM 3174 O O . LYS B 1 27 ? -15.602 -14.57 -15.188 1 95.31 27 LYS B O 1
ATOM 3179 N N . ALA B 1 28 ? -15.82 -12.82 -16.672 1 89 28 ALA B N 1
ATOM 3180 C CA . ALA B 1 28 ? -17.266 -12.984 -16.766 1 89 28 ALA B CA 1
ATOM 3181 C C . ALA B 1 28 ? -17.625 -14.203 -17.609 1 89 28 ALA B C 1
ATOM 3183 O O . ALA B 1 28 ? -17.031 -14.438 -18.672 1 89 28 ALA B O 1
ATOM 3184 N N . PRO B 1 29 ? -18.578 -15.047 -17.109 1 81.94 29 PRO B N 1
ATOM 3185 C CA . PRO B 1 29 ? -18.984 -16.188 -17.938 1 81.94 29 PRO B CA 1
ATOM 3186 C C . PRO B 1 29 ? -19.734 -15.766 -19.203 1 81.94 29 PRO B C 1
ATOM 3188 O O . PRO B 1 29 ? -20.328 -14.688 -19.234 1 81.94 29 PRO B O 1
ATOM 3191 N N . PRO B 1 30 ? -19.469 -16.375 -20.438 1 67 30 PRO B N 1
ATOM 3192 C CA . PRO B 1 30 ? -20.141 -15.992 -21.688 1 67 30 PRO B CA 1
ATOM 3193 C C . PRO B 1 30 ? -21.656 -15.875 -21.547 1 67 30 PRO B C 1
ATOM 3195 O O . PRO B 1 30 ? -22.25 -14.93 -22.062 1 67 30 PRO B O 1
ATOM 3198 N N . GLN B 1 31 ? -22.484 -16.984 -21.641 1 57.5 31 GLN B N 1
ATOM 3199 C CA . GLN B 1 31 ? -23.891 -17.109 -21.969 1 57.5 31 GLN B CA 1
ATOM 3200 C C . GLN B 1 31 ? -24.766 -16.547 -20.844 1 57.5 31 GLN B C 1
ATOM 3202 O O . GLN B 1 31 ? -25.969 -16.797 -20.812 1 57.5 31 GLN B O 1
ATOM 3207 N N . GLN B 1 32 ? -24.344 -15.914 -19.812 1 49.19 32 GLN B N 1
ATOM 3208 C CA . GLN B 1 32 ? -25.531 -15.859 -18.938 1 49.19 32 GLN B CA 1
ATOM 3209 C C . GLN B 1 32 ? -26.609 -14.961 -19.547 1 49.19 32 GLN B C 1
ATOM 3211 O O . GLN B 1 32 ? -26.297 -13.945 -20.172 1 49.19 32 GLN B O 1
ATOM 3216 N N . SER B 1 33 ? -27.719 -15.516 -19.734 1 41.53 33 SER B N 1
ATOM 3217 C CA . SER B 1 33 ? -28.922 -14.828 -20.203 1 41.53 33 SER B CA 1
ATOM 3218 C C . SER B 1 33 ? -29.031 -13.43 -19.609 1 41.53 33 SER B C 1
ATOM 3220 O O . SER B 1 33 ? -28.438 -13.156 -18.547 1 41.53 33 SER B O 1
ATOM 3222 N N . ALA B 1 34 ? -29.766 -12.602 -20.453 1 41.75 34 ALA B N 1
ATOM 3223 C CA . ALA B 1 34 ? -30.109 -11.227 -20.125 1 41.75 34 ALA B CA 1
ATOM 3224 C C . ALA B 1 34 ? -30.422 -11.086 -18.641 1 41.75 34 ALA B C 1
ATOM 3226 O O . ALA B 1 34 ? -30.391 -9.977 -18.094 1 41.75 34 ALA B O 1
ATOM 3227 N N . ALA B 1 35 ? -31.031 -11.953 -18.281 1 43.19 35 ALA B N 1
ATOM 3228 C CA . ALA B 1 35 ? -31.719 -11.773 -17 1 43.19 35 ALA B CA 1
ATOM 3229 C C . ALA B 1 35 ? -30.719 -11.797 -15.852 1 43.19 35 ALA B C 1
ATOM 3231 O O . ALA B 1 35 ? -31 -11.281 -14.766 1 43.19 35 ALA B O 1
ATOM 3232 N N . SER B 1 36 ? -29.688 -12.602 -16.047 1 44.09 36 SER B N 1
ATOM 3233 C CA . SER B 1 36 ? -28.844 -12.609 -14.867 1 44.09 36 SER B CA 1
ATOM 3234 C C . SER B 1 36 ? -27.859 -11.438 -14.875 1 44.09 36 SER B C 1
ATOM 3236 O O . SER B 1 36 ? -26.953 -11.375 -14.047 1 44.09 36 SER B O 1
ATOM 3238 N N . LYS B 1 37 ? -27.844 -10.672 -15.852 1 42 37 LYS B N 1
ATOM 3239 C CA . LYS B 1 37 ? -26.984 -9.492 -15.93 1 42 37 LYS B CA 1
ATOM 3240 C C . LYS B 1 37 ? -27.172 -8.602 -14.703 1 42 37 LYS B C 1
ATOM 3242 O O . LYS B 1 37 ? -26.406 -7.66 -14.5 1 42 37 LYS B O 1
ATOM 3247 N N . LYS B 1 38 ? -28.438 -8.719 -14.258 1 40.75 38 LYS B N 1
ATOM 3248 C CA . LYS B 1 38 ? -28.672 -7.57 -13.391 1 40.75 38 LYS B CA 1
ATOM 3249 C C . LYS B 1 38 ? -27.719 -7.578 -12.195 1 40.75 38 LYS B C 1
ATOM 3251 O O . LYS B 1 38 ? -27.562 -6.57 -11.508 1 40.75 38 LYS B O 1
ATOM 3256 N N . LYS B 1 39 ? -27.609 -8.742 -11.492 1 41.12 39 LYS B N 1
ATOM 3257 C CA . LYS B 1 39 ? -26.938 -8.438 -10.234 1 41.12 39 LYS B CA 1
ATOM 3258 C C . LYS B 1 39 ? -25.438 -8.344 -10.43 1 41.12 39 LYS B C 1
ATOM 3260 O O . LYS B 1 39 ? -24.797 -9.305 -10.859 1 41.12 39 LYS B O 1
ATOM 3265 N N . SER B 1 40 ? -24.859 -7.316 -10.828 1 45.53 40 SER B N 1
ATOM 3266 C CA . SER B 1 40 ? -23.531 -6.73 -10.93 1 45.53 40 SER B CA 1
ATOM 3267 C C . SER B 1 40 ? -22.594 -7.289 -9.867 1 45.53 40 SER B C 1
ATOM 3269 O O . SER B 1 40 ? -22.391 -6.672 -8.82 1 45.53 40 SER B O 1
ATOM 3271 N N . ARG B 1 41 ? -22.766 -8.594 -9.578 1 48.19 41 ARG B N 1
ATOM 3272 C CA . ARG B 1 41 ? -21.953 -9.148 -8.492 1 48.19 41 ARG B CA 1
ATOM 3273 C C . ARG B 1 41 ? -20.469 -8.898 -8.734 1 48.19 41 ARG B C 1
ATOM 3275 O O . ARG B 1 41 ? -20 -8.953 -9.875 1 48.19 41 ARG B O 1
ATOM 3282 N N . SER B 1 42 ? -19.781 -8.164 -7.777 1 59.69 42 SER B N 1
ATOM 3283 C CA . SER B 1 42 ? -18.344 -7.906 -7.691 1 59.69 42 SER B CA 1
ATOM 3284 C C . SER B 1 42 ? -17.547 -9.109 -8.156 1 59.69 42 SER B C 1
ATOM 3286 O O . SER B 1 42 ? -17.812 -10.242 -7.734 1 59.69 42 SER B O 1
ATOM 3288 N N . THR B 1 43 ? -16.812 -9.078 -9.336 1 84.06 43 THR B N 1
ATOM 3289 C CA . THR B 1 43 ? -15.922 -10.078 -9.914 1 84.06 43 THR B CA 1
ATOM 3290 C C . THR B 1 43 ? -14.953 -10.617 -8.859 1 84.06 43 THR B C 1
ATOM 3292 O O . THR B 1 43 ? -14.406 -9.852 -8.062 1 84.06 43 THR B O 1
ATOM 3295 N N . ALA B 1 44 ? -15.023 -11.945 -8.711 1 94.94 44 ALA B N 1
ATOM 3296 C CA . ALA B 1 44 ? -14.188 -12.617 -7.715 1 94.94 44 ALA B CA 1
ATOM 3297 C C . ALA B 1 44 ? -12.711 -12.336 -7.957 1 94.94 44 ALA B C 1
ATOM 3299 O O . ALA B 1 44 ? -12.258 -12.305 -9.102 1 94.94 44 ALA B O 1
ATOM 3300 N N . ARG B 1 45 ? -12.023 -12.047 -6.812 1 98 45 ARG B N 1
ATOM 3301 C CA . ARG B 1 45 ? -10.586 -11.828 -6.902 1 98 45 ARG B CA 1
ATOM 3302 C C . ARG B 1 45 ? -9.836 -12.695 -5.895 1 98 45 ARG B C 1
ATOM 3304 O O . ARG B 1 45 ? -10.375 -13.031 -4.836 1 98 45 ARG B O 1
ATOM 3311 N N . VAL B 1 46 ? -8.688 -13.125 -6.27 1 98.81 46 VAL B N 1
ATOM 3312 C CA . VAL B 1 46 ? -7.723 -13.773 -5.383 1 98.81 46 VAL B CA 1
ATOM 3313 C C . VAL B 1 46 ? -6.359 -13.094 -5.523 1 98.81 46 VAL B C 1
ATOM 3315 O O . VAL B 1 46 ? -6.125 -12.352 -6.477 1 98.81 46 VAL B O 1
ATOM 3318 N N . ALA B 1 47 ? -5.504 -13.328 -4.527 1 98.94 47 ALA B N 1
ATOM 3319 C CA . ALA B 1 47 ? -4.203 -12.672 -4.598 1 98.94 47 ALA B CA 1
ATOM 3320 C C . ALA B 1 47 ? -3.088 -13.625 -4.16 1 98.94 47 ALA B C 1
ATOM 3322 O O . ALA B 1 47 ? -3.305 -14.5 -3.318 1 98.94 47 ALA B O 1
ATOM 3323 N N . PHE B 1 48 ? -1.955 -13.516 -4.832 1 98.94 48 PHE B N 1
ATOM 3324 C CA . PHE B 1 48 ? -0.706 -14.078 -4.336 1 98.94 48 PHE B CA 1
ATOM 3325 C C . PHE B 1 48 ? 0.109 -13.031 -3.594 1 98.94 48 PHE B C 1
ATOM 3327 O O . PHE B 1 48 ? 0.514 -12.023 -4.18 1 98.94 48 PHE B O 1
ATOM 3334 N N . ASP B 1 49 ? 0.324 -13.227 -2.285 1 98.94 49 ASP B N 1
ATOM 3335 C CA . ASP B 1 49 ? 1.05 -12.336 -1.39 1 98.94 49 ASP B CA 1
ATOM 3336 C C . ASP B 1 49 ? 0.386 -10.961 -1.329 1 98.94 49 ASP B C 1
ATOM 3338 O O . ASP B 1 49 ? -0.284 -10.547 -2.277 1 98.94 49 ASP B O 1
ATOM 3342 N N . ILE B 1 50 ? 0.532 -10.305 -0.234 1 98.75 50 ILE B N 1
ATOM 3343 C CA . ILE B 1 50 ? 0.056 -8.945 -0.005 1 98.75 50 ILE B CA 1
ATOM 3344 C C . ILE B 1 50 ? 1.158 -8.117 0.649 1 98.75 50 ILE B C 1
ATOM 3346 O O . ILE B 1 50 ? 1.159 -7.922 1.867 1 98.75 50 ILE B O 1
ATOM 3350 N N . GLY B 1 51 ? 2.088 -7.676 -0.107 1 98.62 51 GLY B N 1
ATOM 3351 C CA . GLY B 1 51 ? 2.939 -6.582 0.327 1 98.62 51 GLY B CA 1
ATOM 3352 C C . GLY B 1 51 ? 2.264 -5.227 0.23 1 98.62 51 GLY B C 1
ATOM 3353 O O . GLY B 1 51 ? 1.166 -5.113 -0.319 1 98.62 51 GLY B O 1
ATOM 3354 N N . ALA B 1 52 ? 2.836 -4.234 0.868 1 98.12 52 ALA B N 1
ATOM 3355 C CA . ALA B 1 52 ? 2.391 -2.869 0.607 1 98.12 52 ALA B CA 1
ATOM 3356 C C . ALA B 1 52 ? 2.854 -2.393 -0.766 1 98.12 52 ALA B C 1
ATOM 3358 O O . ALA B 1 52 ? 4.055 -2.322 -1.032 1 98.12 52 ALA B O 1
ATOM 3359 N N . THR B 1 53 ? 1.885 -2.172 -1.676 1 98.25 53 THR B N 1
ATOM 3360 C CA . THR B 1 53 ? 2.211 -1.855 -3.062 1 98.25 53 THR B CA 1
ATOM 3361 C C . THR B 1 53 ? 1.315 -0.737 -3.588 1 98.25 53 THR B C 1
ATOM 3363 O O . THR B 1 53 ? 0.312 -0.392 -2.959 1 98.25 53 THR B O 1
ATOM 3366 N N . ASP B 1 54 ? 1.664 -0.125 -4.723 1 97.06 54 ASP B N 1
ATOM 3367 C CA . ASP B 1 54 ? 0.842 0.89 -5.375 1 97.06 54 ASP B CA 1
ATOM 3368 C C . ASP B 1 54 ? -0.444 0.282 -5.93 1 97.06 54 ASP B C 1
ATOM 3370 O O . ASP B 1 54 ? -1.329 1.005 -6.391 1 97.06 54 ASP B O 1
ATOM 3374 N N . GLY B 1 55 ? -0.729 -0.905 -5.812 1 94.56 55 GLY B N 1
ATOM 3375 C CA . GLY B 1 55 ? -1.946 -1.581 -6.234 1 94.56 55 GLY B CA 1
ATOM 3376 C C . GLY B 1 55 ? -2.729 -2.176 -5.078 1 94.56 55 GLY B C 1
ATOM 3377 O O . GLY B 1 55 ? -3.504 -3.113 -5.262 1 94.56 55 GLY B O 1
ATOM 3378 N N . PHE B 1 56 ? -2.49 -1.639 -3.92 1 98.12 56 PHE B N 1
ATOM 3379 C CA . PHE B 1 56 ? -3.084 -2.195 -2.711 1 98.12 56 PHE B CA 1
ATOM 3380 C C . PHE B 1 56 ? -4.605 -2.201 -2.807 1 98.12 56 PHE B C 1
ATOM 3382 O O . PHE B 1 56 ? -5.25 -3.182 -2.432 1 98.12 56 PHE B O 1
ATOM 3389 N N . SER B 1 57 ? -5.227 -1.104 -3.279 1 96.81 57 SER B N 1
ATOM 3390 C CA . SER B 1 57 ? -6.68 -1.006 -3.346 1 96.81 57 SER B CA 1
ATOM 3391 C C . SER B 1 57 ? -7.27 -2.113 -4.211 1 96.81 57 SER B C 1
ATOM 3393 O O . SER B 1 57 ? -8.383 -2.586 -3.953 1 96.81 57 SER B O 1
ATOM 3395 N N . GLU B 1 58 ? -6.488 -2.607 -5.18 1 96.38 58 GLU B N 1
ATOM 3396 C CA . GLU B 1 58 ? -6.961 -3.643 -6.094 1 96.38 58 GLU B CA 1
ATOM 3397 C C . GLU B 1 58 ? -6.941 -5.016 -5.43 1 96.38 58 GLU B C 1
ATOM 3399 O O . GLU B 1 58 ? -7.59 -5.953 -5.902 1 96.38 58 GLU B O 1
ATOM 3404 N N . ALA B 1 59 ? -6.203 -5.145 -4.387 1 98.25 59 ALA B N 1
ATOM 3405 C CA . ALA B 1 59 ? -6.086 -6.414 -3.682 1 98.25 59 ALA B CA 1
ATOM 3406 C C . ALA B 1 59 ? -7.184 -6.566 -2.633 1 98.25 59 ALA B C 1
ATOM 3408 O O . ALA B 1 59 ? -7.457 -7.672 -2.164 1 98.25 59 ALA B O 1
ATOM 3409 N N . ILE B 1 60 ? -7.809 -5.48 -2.262 1 98.19 60 ILE B N 1
ATOM 3410 C CA . ILE B 1 60 ? -8.727 -5.441 -1.127 1 98.19 60 ILE B CA 1
ATOM 3411 C C . ILE B 1 60 ? -9.875 -6.418 -1.359 1 98.19 60 ILE B C 1
ATOM 3413 O O . ILE B 1 60 ? -10.266 -7.156 -0.453 1 98.19 60 ILE B O 1
ATOM 3417 N N . PRO B 1 61 ? -10.406 -6.57 -2.604 1 97.62 61 PRO B N 1
ATOM 3418 C CA . PRO B 1 61 ? -11.539 -7.469 -2.818 1 97.62 61 PRO B CA 1
ATOM 3419 C C . PRO B 1 61 ? -11.148 -8.945 -2.787 1 97.62 61 PRO B C 1
ATOM 3421 O O . PRO B 1 61 ? -12.016 -9.82 -2.809 1 97.62 61 PRO B O 1
ATOM 3424 N N . ALA B 1 62 ? -9.891 -9.25 -2.762 1 98.44 62 ALA B N 1
ATOM 3425 C CA . ALA B 1 62 ? -9.469 -10.648 -2.785 1 98.44 62 ALA B CA 1
ATOM 3426 C C . ALA B 1 62 ? -9.984 -11.398 -1.562 1 98.44 62 ALA B C 1
ATOM 3428 O O . ALA B 1 62 ? -9.609 -11.086 -0.429 1 98.44 62 ALA B O 1
ATOM 3429 N N . LYS B 1 63 ? -10.766 -12.391 -1.849 1 97.88 63 LYS B N 1
ATOM 3430 C CA . LYS B 1 63 ? -11.336 -13.219 -0.789 1 97.88 63 LYS B CA 1
ATOM 3431 C C . LYS B 1 63 ? -10.336 -14.25 -0.288 1 97.88 63 LYS B C 1
ATOM 3433 O O . LYS B 1 63 ? -10.344 -14.617 0.889 1 97.88 63 LYS B O 1
ATOM 3438 N N . TYR B 1 64 ? -9.578 -14.773 -1.183 1 98.81 64 TYR B N 1
ATOM 3439 C CA . TYR B 1 64 ? -8.531 -15.742 -0.884 1 98.81 64 TYR B CA 1
ATOM 3440 C C . TYR B 1 64 ? -7.156 -15.18 -1.216 1 98.81 64 TYR B C 1
ATOM 3442 O O . TYR B 1 64 ? -6.953 -14.609 -2.293 1 98.81 64 TYR B O 1
ATOM 3450 N N . VAL B 1 65 ? -6.285 -15.273 -0.253 1 98.94 65 VAL B N 1
ATOM 3451 C CA . VAL B 1 65 ? -4.906 -14.828 -0.427 1 98.94 65 VAL B CA 1
ATOM 3452 C C . VAL B 1 65 ? -3.951 -15.992 -0.165 1 98.94 65 VAL B C 1
ATOM 3454 O O . VAL B 1 65 ? -4.059 -16.672 0.857 1 98.94 65 VAL B O 1
ATOM 3457 N N . PHE B 1 66 ? -3.074 -16.25 -1.096 1 98.94 66 PHE B N 1
ATOM 3458 C CA . PHE B 1 66 ? -2.049 -17.281 -0.97 1 98.94 66 PHE B CA 1
ATOM 3459 C C . PHE B 1 66 ? -0.705 -16.656 -0.6 1 98.94 66 PHE B C 1
ATOM 3461 O O . PHE B 1 66 ? -0.059 -16.031 -1.433 1 98.94 66 PHE B O 1
ATOM 3468 N N . VAL B 1 67 ? -0.28 -16.875 0.62 1 98.94 67 VAL B N 1
ATOM 3469 C CA . VAL B 1 67 ? 0.945 -16.281 1.144 1 98.94 67 VAL B CA 1
ATOM 3470 C C . VAL B 1 67 ? 2.123 -17.219 0.893 1 98.94 67 VAL B C 1
ATOM 3472 O O . VAL B 1 67 ? 2.127 -18.359 1.358 1 98.94 67 VAL B O 1
ATOM 3475 N N . SER B 1 68 ? 3.082 -16.734 0.184 1 98.81 68 SER B N 1
ATOM 3476 C CA . SER B 1 68 ? 4.227 -17.578 -0.142 1 98.81 68 SER B CA 1
ATOM 3477 C C . SER B 1 68 ? 5.145 -17.766 1.062 1 98.81 68 SER B C 1
ATOM 3479 O O . SER B 1 68 ? 5.477 -18.891 1.438 1 98.81 68 SER B O 1
ATOM 3481 N N . HIS B 1 69 ? 5.543 -16.625 1.668 1 98.62 69 HIS B N 1
ATOM 3482 C CA . HIS B 1 69 ? 6.449 -16.672 2.809 1 98.62 69 HIS B CA 1
ATOM 3483 C C . HIS B 1 69 ? 6.344 -15.398 3.646 1 98.62 69 HIS B C 1
ATOM 3485 O O . HIS B 1 69 ? 5.48 -14.562 3.395 1 98.62 69 HIS B O 1
ATOM 3491 N N . GLY B 1 70 ? 7.215 -15.305 4.676 1 98.19 70 GLY B N 1
ATOM 3492 C CA . GLY B 1 70 ? 6.938 -14.344 5.73 1 98.19 70 GLY B CA 1
ATOM 3493 C C . GLY B 1 70 ? 7.746 -13.062 5.602 1 98.19 70 GLY B C 1
ATOM 3494 O O . GLY B 1 70 ? 7.652 -12.172 6.445 1 98.19 70 GLY B O 1
ATOM 3495 N N . HIS B 1 71 ? 8.539 -12.922 4.547 1 97.88 71 HIS B N 1
ATOM 3496 C CA . HIS B 1 71 ? 9.281 -11.672 4.41 1 97.88 71 HIS B CA 1
ATOM 3497 C C . HIS B 1 71 ? 8.344 -10.492 4.242 1 97.88 71 HIS B C 1
ATOM 3499 O O . HIS B 1 71 ? 7.312 -10.602 3.57 1 97.88 71 HIS B O 1
ATOM 3505 N N . VAL B 1 72 ? 8.734 -9.359 4.68 1 97.94 72 VAL B N 1
ATOM 3506 C CA . VAL B 1 72 ? 7.887 -8.18 4.836 1 97.94 72 VAL B CA 1
ATOM 3507 C C . VAL B 1 72 ? 7.406 -7.707 3.465 1 97.94 72 VAL B C 1
ATOM 3509 O O . VAL B 1 72 ? 6.27 -7.254 3.322 1 97.94 72 VAL B O 1
ATOM 3512 N N . ASP B 1 73 ? 8.258 -7.805 2.457 1 97.88 73 ASP B N 1
ATOM 3513 C CA . ASP B 1 73 ? 7.848 -7.316 1.144 1 97.88 73 ASP B CA 1
ATOM 3514 C C . ASP B 1 73 ? 6.766 -8.211 0.54 1 97.88 73 ASP B C 1
ATOM 3516 O O . ASP B 1 73 ? 6.137 -7.848 -0.455 1 97.88 73 ASP B O 1
ATOM 3520 N N . HIS B 1 74 ? 6.398 -9.312 1.125 1 98.81 74 HIS B N 1
ATOM 3521 C CA . HIS B 1 74 ? 5.336 -10.188 0.639 1 98.81 74 HIS B CA 1
ATOM 3522 C C . HIS B 1 74 ? 4.137 -10.172 1.581 1 98.81 74 HIS B C 1
ATOM 3524 O O . HIS B 1 74 ? 3.035 -10.562 1.194 1 98.81 74 HIS B O 1
ATOM 3530 N N . VAL B 1 75 ? 4.332 -9.672 2.828 1 98.75 75 VAL B N 1
ATOM 3531 C CA . VAL B 1 75 ? 3.236 -9.766 3.787 1 98.75 75 VAL B CA 1
ATOM 3532 C C . VAL B 1 75 ? 3.025 -8.414 4.469 1 98.75 75 VAL B C 1
ATOM 3534 O O . VAL B 1 75 ? 2.186 -8.289 5.359 1 98.75 75 VAL B O 1
ATOM 3537 N N . GLY B 1 76 ? 3.756 -7.418 4.094 1 98.31 76 GLY B N 1
ATOM 3538 C CA . GLY B 1 76 ? 3.746 -6.129 4.762 1 98.31 76 GLY B CA 1
ATOM 3539 C C . GLY B 1 76 ? 2.402 -5.43 4.695 1 98.31 76 GLY B C 1
ATOM 3540 O O . GLY B 1 76 ? 2.154 -4.477 5.434 1 98.31 76 GLY B O 1
ATOM 3541 N N . GLY B 1 77 ? 1.48 -5.805 3.857 1 98.62 77 GLY B N 1
ATOM 3542 C CA . GLY B 1 77 ? 0.147 -5.238 3.736 1 98.62 77 GLY B CA 1
ATOM 3543 C C . GLY B 1 77 ? -0.948 -6.184 4.188 1 98.62 77 GLY B C 1
ATOM 3544 O O . GLY B 1 77 ? -2.135 -5.891 4.031 1 98.62 77 GLY B O 1
ATOM 3545 N N . LEU B 1 78 ? -0.609 -7.316 4.762 1 98.62 78 LEU B N 1
ATOM 3546 C CA . LEU B 1 78 ? -1.539 -8.406 5.031 1 98.62 78 LEU B CA 1
ATOM 3547 C C . LEU B 1 78 ? -2.621 -7.973 6.012 1 98.62 78 LEU B C 1
ATOM 3549 O O . LEU B 1 78 ? -3.811 -8.172 5.762 1 98.62 78 LEU B O 1
ATOM 3553 N N . PHE B 1 79 ? -2.27 -7.312 7.094 1 98.38 79 PHE B N 1
ATOM 3554 C CA . PHE B 1 79 ? -3.215 -6.977 8.148 1 98.38 79 PHE B CA 1
ATOM 3555 C C . PHE B 1 79 ? -4.055 -5.766 7.758 1 98.38 79 PHE B C 1
ATOM 3557 O O . PHE B 1 79 ? -5.234 -5.688 8.109 1 98.38 79 PHE B O 1
ATOM 3564 N N . ALA B 1 80 ? -3.412 -4.84 7.059 1 98.62 80 ALA B N 1
ATOM 3565 C CA . ALA B 1 80 ? -4.184 -3.754 6.461 1 98.62 80 ALA B CA 1
ATOM 3566 C C . ALA B 1 80 ? -5.23 -4.293 5.492 1 98.62 80 ALA B C 1
ATOM 3568 O O . ALA B 1 80 ? -6.355 -3.785 5.441 1 98.62 80 ALA B O 1
ATOM 3569 N N . HIS B 1 81 ? -4.828 -5.332 4.738 1 98.81 81 HIS B N 1
ATOM 3570 C CA . HIS B 1 81 ? -5.746 -5.957 3.795 1 98.81 81 HIS B CA 1
ATOM 3571 C C . HIS B 1 81 ? -6.949 -6.559 4.512 1 98.81 81 HIS B C 1
ATOM 3573 O O . HIS B 1 81 ? -8.094 -6.359 4.094 1 98.81 81 HIS B O 1
ATOM 3579 N N . ALA B 1 82 ? -6.703 -7.27 5.527 1 98.69 82 ALA B N 1
ATOM 3580 C CA . ALA B 1 82 ? -7.777 -7.898 6.289 1 98.69 82 ALA B CA 1
ATOM 3581 C C . ALA B 1 82 ? -8.773 -6.859 6.801 1 98.69 82 ALA B C 1
ATOM 3583 O O . ALA B 1 82 ? -9.984 -7.031 6.66 1 98.69 82 ALA B O 1
ATOM 3584 N N . ARG B 1 83 ? -8.219 -5.816 7.371 1 97.19 83 ARG B N 1
ATOM 3585 C CA . ARG B 1 83 ? -9.062 -4.758 7.906 1 97.19 83 ARG B CA 1
ATOM 3586 C C . ARG B 1 83 ? -9.844 -4.066 6.793 1 97.19 83 ARG B C 1
ATOM 3588 O O . ARG B 1 83 ? -11.055 -3.885 6.895 1 97.19 83 ARG B O 1
ATOM 3595 N N . ALA B 1 84 ? -9.18 -3.66 5.754 1 97.94 84 ALA B N 1
ATOM 3596 C CA . ALA B 1 84 ? -9.805 -2.953 4.645 1 97.94 84 ALA B CA 1
ATOM 3597 C C . ALA B 1 84 ? -10.875 -3.816 3.98 1 97.94 84 ALA B C 1
ATOM 3599 O O . ALA B 1 84 ? -11.945 -3.32 3.613 1 97.94 84 ALA B O 1
ATOM 3600 N N . HIS B 1 85 ? -10.555 -5.145 3.801 1 97.81 85 HIS B N 1
ATOM 3601 C CA . HIS B 1 85 ? -11.531 -6.059 3.23 1 97.81 85 HIS B CA 1
ATOM 3602 C C . HIS B 1 85 ? -12.781 -6.141 4.098 1 97.81 85 HIS B C 1
ATOM 3604 O O . HIS B 1 85 ? -13.906 -6.059 3.592 1 97.81 85 HIS B O 1
ATOM 3610 N N . ALA B 1 86 ? -12.609 -6.281 5.375 1 95.75 86 ALA B N 1
ATOM 3611 C CA . ALA B 1 86 ? -13.734 -6.387 6.297 1 95.75 86 ALA B CA 1
ATOM 3612 C C . ALA B 1 86 ? -14.594 -5.125 6.258 1 95.75 86 ALA B C 1
ATOM 3614 O O . ALA B 1 86 ? -15.82 -5.207 6.219 1 95.75 86 ALA B O 1
ATOM 3615 N N . VAL B 1 87 ? -13.938 -3.963 6.246 1 93.69 87 VAL B N 1
ATOM 3616 C CA . VAL B 1 87 ? -14.641 -2.686 6.219 1 93.69 87 VAL B CA 1
ATOM 3617 C C . VAL B 1 87 ? -15.406 -2.543 4.906 1 93.69 87 VAL B C 1
ATOM 3619 O O . VAL B 1 87 ? -16.547 -2.051 4.887 1 93.69 87 VAL B O 1
ATOM 3622 N N . SER B 1 88 ? -14.844 -3.051 3.82 1 94.25 88 SER B N 1
ATOM 3623 C CA . SER B 1 88 ? -15.391 -2.838 2.484 1 94.25 88 SER B CA 1
ATOM 3624 C C . SER B 1 88 ? -16.438 -3.893 2.145 1 94.25 88 SER B C 1
ATOM 3626 O O . SER B 1 88 ? -17.281 -3.682 1.267 1 94.25 88 SER B O 1
ATOM 3628 N N . PHE B 1 89 ? -16.344 -5.039 2.812 1 94.25 89 PHE B N 1
ATOM 3629 C CA . PHE B 1 89 ? -17.219 -6.148 2.436 1 94.25 89 PHE B CA 1
ATOM 3630 C C . PHE B 1 89 ? -18.016 -6.637 3.633 1 94.25 89 PHE B C 1
ATOM 3632 O O . PHE B 1 89 ? -18.125 -7.844 3.863 1 94.25 89 PHE B O 1
ATOM 3639 N N . GLY B 1 90 ? -18.562 -5.711 4.414 1 91.62 90 GLY B N 1
ATOM 3640 C CA . GLY B 1 90 ? -19.578 -5.977 5.422 1 91.62 90 GLY B CA 1
ATOM 3641 C C . GLY B 1 90 ? -19.047 -6.777 6.598 1 91.62 90 GLY B C 1
ATOM 3642 O O . GLY B 1 90 ? -19.781 -7.586 7.18 1 91.62 90 GLY B O 1
ATOM 3643 N N . GLY B 1 91 ? -17.797 -6.672 6.812 1 93.62 91 GLY B N 1
ATOM 3644 C CA . GLY B 1 91 ? -17.234 -7.32 7.984 1 93.62 91 GLY B CA 1
ATOM 3645 C C . GLY B 1 91 ? -16.734 -8.727 7.703 1 93.62 91 GLY B C 1
ATOM 3646 O O . GLY B 1 91 ? -16.281 -9.414 8.617 1 93.62 91 GLY B O 1
ATOM 3647 N N . GLN B 1 92 ? -16.766 -9.164 6.457 1 95.12 92 GLN B N 1
ATOM 3648 C CA . GLN B 1 92 ? -16.328 -10.5 6.098 1 95.12 92 GLN B CA 1
ATOM 3649 C C . GLN B 1 92 ? -14.805 -10.625 6.199 1 95.12 92 GLN B C 1
ATOM 3651 O O . GLN B 1 92 ? -14.078 -9.719 5.781 1 95.12 92 GLN B O 1
ATOM 3656 N N . ALA B 1 93 ? -14.352 -11.695 6.789 1 97.12 93 ALA B N 1
ATOM 3657 C CA . ALA B 1 93 ? -12.914 -11.969 6.895 1 97.12 93 ALA B CA 1
ATOM 3658 C C . ALA B 1 93 ? -12.398 -12.664 5.641 1 97.12 93 ALA B C 1
ATOM 3660 O O . ALA B 1 93 ? -12.984 -13.648 5.18 1 97.12 93 ALA B O 1
ATOM 3661 N N . PRO B 1 94 ? -11.367 -12.18 5.082 1 98.19 94 PRO B N 1
ATOM 3662 C CA . PRO B 1 94 ? -10.727 -12.953 4.016 1 98.19 94 PRO B CA 1
ATOM 3663 C C . PRO B 1 94 ? -10.008 -14.195 4.535 1 98.19 94 PRO B C 1
ATOM 3665 O O . PRO B 1 94 ? -9.773 -14.32 5.742 1 98.19 94 PRO B O 1
ATOM 3668 N N . THR B 1 95 ? -9.734 -15.141 3.635 1 98.81 95 THR B N 1
ATOM 3669 C CA . THR B 1 95 ? -9.008 -16.359 3.971 1 98.81 95 THR B CA 1
ATOM 3670 C C . THR B 1 95 ? -7.566 -16.281 3.463 1 98.81 95 THR B C 1
ATOM 3672 O O . THR B 1 95 ? -7.332 -15.945 2.301 1 98.81 95 THR B O 1
ATOM 3675 N N . TYR B 1 96 ? -6.703 -16.562 4.355 1 98.88 96 TYR B N 1
ATOM 3676 C CA . TYR B 1 96 ? -5.281 -16.578 4.023 1 98.88 96 TYR B CA 1
ATOM 3677 C C . TYR B 1 96 ? -4.715 -17.984 4.156 1 98.88 96 TYR B C 1
ATOM 3679 O O . TYR B 1 96 ? -4.812 -18.609 5.223 1 98.88 96 TYR B O 1
ATOM 3687 N N . PHE B 1 97 ? -4.176 -18.516 3.096 1 98.94 97 PHE B N 1
ATOM 3688 C CA . PHE B 1 97 ? -3.408 -19.75 3.145 1 98.94 97 PHE B CA 1
ATOM 3689 C C . PHE B 1 97 ? -1.929 -19.469 3.371 1 98.94 97 PHE B C 1
ATOM 3691 O O . PHE B 1 97 ? -1.307 -18.734 2.598 1 98.94 97 PHE B O 1
ATOM 3698 N N . VAL B 1 98 ? -1.396 -20 4.426 1 98.81 98 VAL B N 1
ATOM 3699 C CA . VAL B 1 98 ? -0.042 -19.641 4.836 1 98.81 98 VAL B CA 1
ATOM 3700 C C . VAL B 1 98 ? 0.773 -20.906 5.09 1 98.81 98 VAL B C 1
ATOM 3702 O O . VAL B 1 98 ? 0.223 -21.938 5.488 1 98.81 98 VAL B O 1
ATOM 3705 N N . PRO B 1 99 ? 2.096 -20.875 4.797 1 98.5 99 PRO B N 1
ATOM 3706 C CA . PRO B 1 99 ? 2.914 -22.016 5.219 1 98.5 99 PRO B CA 1
ATOM 3707 C C . PRO B 1 99 ? 2.738 -22.359 6.695 1 98.5 99 PRO B C 1
ATOM 3709 O O . PRO B 1 99 ? 2.775 -21.469 7.547 1 98.5 99 PRO B O 1
ATOM 3712 N N . ALA B 1 100 ? 2.584 -23.578 6.938 1 98.31 100 ALA B N 1
ATOM 3713 C CA . ALA B 1 100 ? 2.246 -24.047 8.281 1 98.31 100 ALA B CA 1
ATOM 3714 C C . ALA B 1 100 ? 3.258 -23.547 9.305 1 98.31 100 ALA B C 1
ATOM 3716 O O . ALA B 1 100 ? 2.885 -23.156 10.414 1 98.31 100 ALA B O 1
ATOM 3717 N N . GLN B 1 101 ? 4.504 -23.469 9 1 97.19 101 GLN B N 1
ATOM 3718 C CA . GLN B 1 101 ? 5.582 -23.094 9.914 1 97.19 101 GLN B CA 1
ATOM 3719 C C . GLN B 1 101 ? 5.48 -21.625 10.312 1 97.19 101 GLN B C 1
ATOM 3721 O O . GLN B 1 101 ? 6.07 -21.203 11.312 1 97.19 101 GLN B O 1
ATOM 3726 N N . LEU B 1 102 ? 4.766 -20.844 9.562 1 98.06 102 LEU B N 1
ATOM 3727 C CA . LEU B 1 102 ? 4.727 -19.406 9.789 1 98.06 102 LEU B CA 1
ATOM 3728 C C . LEU B 1 102 ? 3.469 -19 10.555 1 98.06 102 LEU B C 1
ATOM 3730 O O . LEU B 1 102 ? 3.342 -17.859 11 1 98.06 102 LEU B O 1
ATOM 3734 N N . LEU B 1 103 ? 2.523 -19.938 10.719 1 98.25 103 LEU B N 1
ATOM 3735 C CA . LEU B 1 103 ? 1.214 -19.625 11.281 1 98.25 103 LEU B CA 1
ATOM 3736 C C . LEU B 1 103 ? 1.35 -18.969 12.648 1 98.25 103 LEU B C 1
ATOM 3738 O O . LEU B 1 103 ? 0.755 -17.906 12.898 1 98.25 103 LEU B O 1
ATOM 3742 N N . PRO B 1 104 ? 2.23 -19.469 13.594 1 97.75 104 PRO B N 1
ATOM 3743 C CA . PRO B 1 104 ? 2.324 -18.828 14.906 1 97.75 104 PRO B CA 1
ATOM 3744 C C . PRO B 1 104 ? 2.809 -17.375 14.828 1 97.75 104 PRO B C 1
ATOM 3746 O O . PRO B 1 104 ? 2.299 -16.516 15.539 1 97.75 104 PRO B O 1
ATOM 3749 N N . GLN B 1 105 ? 3.752 -17.141 13.961 1 97.25 105 GLN B N 1
ATOM 3750 C CA . GLN B 1 105 ? 4.293 -15.789 13.836 1 97.25 105 GLN B CA 1
ATOM 3751 C C . GLN B 1 105 ? 3.277 -14.844 13.203 1 97.25 105 GLN B C 1
ATOM 3753 O O . GLN B 1 105 ? 3.199 -13.672 13.57 1 97.25 105 GLN B O 1
ATOM 3758 N N . ILE B 1 106 ? 2.535 -15.344 12.242 1 98.31 106 ILE B N 1
ATOM 3759 C CA . ILE B 1 106 ? 1.515 -14.516 11.609 1 98.31 106 ILE B CA 1
ATOM 3760 C C . ILE B 1 106 ? 0.428 -14.172 12.617 1 98.31 106 ILE B C 1
ATOM 3762 O O . ILE B 1 106 ? -0.047 -13.031 12.664 1 98.31 106 ILE B O 1
ATOM 3766 N N . GLU B 1 107 ? 0.026 -15.117 13.438 1 98.12 107 GLU B N 1
ATOM 3767 C CA . GLU B 1 107 ? -0.95 -14.875 14.492 1 98.12 107 GLU B CA 1
ATOM 3768 C C . GLU B 1 107 ? -0.432 -13.852 15.5 1 98.12 107 GLU B C 1
ATOM 3770 O O . GLU B 1 107 ? -1.183 -12.984 15.953 1 98.12 107 GLU B O 1
ATOM 3775 N N . LYS B 1 108 ? 0.85 -13.961 15.828 1 97.75 108 LYS B N 1
ATOM 3776 C CA . LYS B 1 108 ? 1.459 -12.984 16.719 1 97.75 108 LYS B CA 1
ATOM 3777 C C . LYS B 1 108 ? 1.396 -11.578 16.125 1 97.75 108 LYS B C 1
ATOM 3779 O O . LYS B 1 108 ? 1.111 -10.617 16.844 1 97.75 108 LYS B O 1
ATOM 3784 N N . CYS B 1 109 ? 1.709 -11.5 14.883 1 98.06 109 CYS B N 1
ATOM 3785 C CA . CYS B 1 109 ? 1.617 -10.211 14.203 1 98.06 109 CYS B CA 1
ATOM 3786 C C . CYS B 1 109 ? 0.189 -9.68 14.234 1 98.06 109 CYS B C 1
ATOM 3788 O O . CYS B 1 109 ? -0.034 -8.5 14.539 1 98.06 109 CYS B O 1
ATOM 3790 N N . ARG B 1 110 ? -0.776 -10.547 13.875 1 97.81 110 ARG B N 1
ATOM 3791 C CA . ARG B 1 110 ? -2.188 -10.18 13.914 1 97.81 110 ARG B CA 1
ATOM 3792 C C . ARG B 1 110 ? -2.58 -9.648 15.289 1 97.81 110 ARG B C 1
ATOM 3794 O O . ARG B 1 110 ? -3.236 -8.609 15.398 1 97.81 110 ARG B O 1
ATOM 3801 N N . ASP B 1 111 ? -2.18 -10.344 16.312 1 97.31 111 ASP B N 1
ATOM 3802 C CA . ASP B 1 111 ? -2.537 -9.977 17.672 1 97.31 111 ASP B CA 1
ATOM 3803 C C . ASP B 1 111 ? -1.906 -8.641 18.078 1 97.31 111 ASP B C 1
ATOM 3805 O O . ASP B 1 111 ? -2.551 -7.812 18.719 1 97.31 111 ASP B O 1
ATOM 3809 N N . ALA B 1 112 ? -0.647 -8.445 17.719 1 97.56 112 ALA B N 1
ATOM 3810 C CA . ALA B 1 112 ? 0.035 -7.191 18.016 1 97.56 112 ALA B CA 1
ATOM 3811 C C . ALA B 1 112 ? -0.65 -6.016 17.328 1 97.56 112 ALA B C 1
ATOM 3813 O O . ALA B 1 112 ? -0.911 -4.984 17.953 1 97.56 112 ALA B O 1
ATOM 3814 N N . MET B 1 113 ? -0.939 -6.172 16.078 1 97.38 113 MET B N 1
ATOM 3815 C CA . MET B 1 113 ? -1.609 -5.117 15.32 1 97.38 113 MET B CA 1
ATOM 3816 C C . MET B 1 113 ? -2.994 -4.832 15.898 1 97.38 113 MET B C 1
ATOM 3818 O O . MET B 1 113 ? -3.42 -3.68 15.961 1 97.38 113 MET B O 1
ATOM 3822 N N . SER B 1 114 ? -3.674 -5.887 16.281 1 96.62 114 SER B N 1
ATOM 3823 C CA . SER B 1 114 ? -4.992 -5.738 16.891 1 96.62 114 SER B CA 1
ATOM 3824 C C . SER B 1 114 ? -4.914 -4.953 18.188 1 96.62 114 SER B C 1
ATOM 3826 O O . SER B 1 114 ? -5.77 -4.109 18.469 1 96.62 114 SER B O 1
ATOM 3828 N N . SER B 1 115 ? -3.926 -5.277 18.922 1 95.56 115 SER B N 1
ATOM 3829 C CA . SER B 1 115 ? -3.732 -4.578 20.188 1 95.56 115 SER B CA 1
ATOM 3830 C C . SER B 1 115 ? -3.457 -3.096 19.969 1 95.56 115 SER B C 1
ATOM 3832 O O . SER B 1 115 ? -3.975 -2.244 20.688 1 95.56 115 SER B O 1
ATOM 3834 N N . LEU B 1 116 ? -2.668 -2.785 19 1 96.31 116 LEU B N 1
ATOM 3835 C CA . LEU B 1 116 ? -2.365 -1.403 18.656 1 96.31 116 LEU B CA 1
ATOM 3836 C C . LEU B 1 116 ? -3.627 -0.663 18.219 1 96.31 116 LEU B C 1
ATOM 3838 O O . LEU B 1 116 ? -3.867 0.467 18.656 1 96.31 116 LEU B O 1
ATOM 3842 N N . ASP B 1 117 ? -4.387 -1.311 17.469 1 93.5 117 ASP B N 1
ATOM 3843 C CA . ASP B 1 117 ? -5.617 -0.749 16.922 1 93.5 117 ASP B CA 1
ATOM 3844 C C . ASP B 1 117 ? -6.641 -0.493 18.031 1 93.5 117 ASP B C 1
ATOM 3846 O O . ASP B 1 117 ? -7.438 0.442 17.938 1 93.5 117 ASP B O 1
ATOM 3850 N N . ALA B 1 118 ? -6.613 -1.235 19.078 1 91.25 118 ALA B N 1
ATOM 3851 C CA . ALA B 1 118 ? -7.668 -1.248 20.094 1 91.25 118 ALA B CA 1
ATOM 3852 C C . ALA B 1 118 ? -7.289 -0.388 21.297 1 91.25 118 ALA B C 1
ATOM 3854 O O . ALA B 1 118 ? -8.078 -0.233 22.234 1 91.25 118 ALA B O 1
ATOM 3855 N N . VAL B 1 119 ? -6.152 0.172 21.281 1 84.5 119 VAL B N 1
ATOM 3856 C CA . VAL B 1 119 ? -5.73 0.945 22.453 1 84.5 119 VAL B CA 1
ATOM 3857 C C . VAL B 1 119 ? -6.762 2.029 22.75 1 84.5 119 VAL B C 1
ATOM 3859 O O . VAL B 1 119 ? -7.277 2.674 21.844 1 84.5 119 VAL B O 1
ATOM 3862 N N . CYS B 1 120 ? -7.203 2.162 23.984 1 73.75 120 CYS B N 1
ATOM 3863 C CA . CYS B 1 120 ? -8.117 3.207 24.438 1 73.75 120 CYS B CA 1
ATOM 3864 C C . CYS B 1 120 ? -7.59 3.893 25.688 1 73.75 120 CYS B C 1
ATOM 3866 O O . CYS B 1 120 ? -7.25 3.229 26.672 1 73.75 120 CYS B O 1
ATOM 3868 N N . ALA B 1 121 ? -7.211 5.191 25.766 1 59.94 121 ALA B N 1
ATOM 3869 C CA . ALA B 1 121 ? -6.703 5.961 26.906 1 59.94 121 ALA B CA 1
ATOM 3870 C C . ALA B 1 121 ? -7.699 5.965 28.062 1 59.94 121 ALA B C 1
ATOM 3872 O O . ALA B 1 121 ? -7.312 6.098 29.219 1 59.94 121 ALA B O 1
ATOM 3873 N N . THR B 1 122 ? -9.047 6.066 28.016 1 51.25 122 THR B N 1
ATOM 3874 C CA . THR B 1 122 ? -9.992 6.262 29.125 1 51.25 122 THR B CA 1
ATOM 3875 C C . THR B 1 122 ? -10.266 4.941 29.828 1 51.25 122 THR B C 1
ATOM 3877 O O . THR B 1 122 ? -10.992 4.906 30.828 1 51.25 122 THR B O 1
ATOM 3880 N N . SER B 1 123 ? -10.031 3.914 29.328 1 46.09 123 SER B N 1
ATOM 3881 C CA . SER B 1 123 ? -10.5 2.771 30.109 1 46.09 123 SER B CA 1
ATOM 3882 C C . SER B 1 123 ? -9.516 2.428 31.234 1 46.09 123 SER B C 1
ATOM 3884 O O . SER B 1 123 ? -8.367 2.07 30.969 1 46.09 123 SER B O 1
ATOM 3886 N N . ALA B 1 124 ? -9.641 3.158 32.5 1 36.81 124 ALA B N 1
ATOM 3887 C CA . ALA B 1 124 ? -9.039 2.83 33.781 1 36.81 124 ALA B CA 1
ATOM 3888 C C . ALA B 1 124 ? -8.844 1.324 33.938 1 36.81 124 ALA B C 1
ATOM 3890 O O . ALA B 1 124 ? -8.266 0.862 34.906 1 36.81 124 ALA B O 1
ATOM 3891 N N . ASP B 1 125 ? -9.836 0.442 33.688 1 35.62 125 ASP B N 1
ATOM 3892 C CA . ASP B 1 125 ? -9.703 -0.959 34.062 1 35.62 125 ASP B CA 1
ATOM 3893 C C . ASP B 1 125 ? -8.484 -1.599 33.406 1 35.62 125 ASP B C 1
ATOM 3895 O O . ASP B 1 125 ? -8.539 -1.973 32.219 1 35.62 125 ASP B O 1
ATOM 3899 N N . GLU B 1 126 ? -7.32 -1.11 33.719 1 38.34 126 GLU B N 1
ATOM 3900 C CA . GLU B 1 126 ? -6.008 -1.706 33.469 1 38.34 126 GLU B CA 1
ATOM 3901 C C . GLU B 1 126 ? -6.09 -3.23 33.469 1 38.34 126 GLU B C 1
ATOM 3903 O O . GLU B 1 126 ? -5.18 -3.898 32.969 1 38.34 126 GLU B O 1
ATOM 3908 N N . ASN B 1 127 ? -6.66 -3.838 34.625 1 33.5 127 ASN B N 1
ATOM 3909 C CA . ASN B 1 127 ? -6.453 -5.195 35.125 1 33.5 127 ASN B CA 1
ATOM 3910 C C . ASN B 1 127 ? -6.977 -6.234 34.125 1 33.5 127 ASN B C 1
ATOM 3912 O O . ASN B 1 127 ? -6.66 -7.422 34.25 1 33.5 127 ASN B O 1
ATOM 3916 N N . ASP B 1 128 ? -8.461 -6.277 34.062 1 31.52 128 ASP B N 1
ATOM 3917 C CA . ASP B 1 128 ? -8.875 -7.582 33.562 1 31.52 128 ASP B CA 1
ATOM 3918 C C . ASP B 1 128 ? -8.32 -7.832 32.156 1 31.52 128 ASP B C 1
ATOM 3920 O O . ASP B 1 128 ? -8.297 -6.926 31.312 1 31.52 128 ASP B O 1
ATOM 3924 N N . GLY B 1 129 ? -7.309 -8.422 31.844 1 34.66 129 GLY B N 1
ATOM 3925 C CA . GLY B 1 129 ? -6.754 -9.297 30.828 1 34.66 129 GLY B CA 1
ATOM 3926 C C . GLY B 1 129 ? -7.688 -9.5 29.641 1 34.66 129 GLY B C 1
ATOM 3927 O O . GLY B 1 129 ? -7.395 -10.289 28.75 1 34.66 129 GLY B O 1
ATOM 3928 N N . SER B 1 130 ? -8.992 -9.586 30.047 1 33.56 130 SER B N 1
ATOM 3929 C CA . SER B 1 130 ? -9.914 -10.016 29 1 33.56 130 SER B CA 1
ATOM 3930 C C . SER B 1 130 ? -9.906 -9.047 27.812 1 33.56 130 SER B C 1
ATOM 3932 O O . SER B 1 130 ? -10.055 -7.836 28 1 33.56 130 SER B O 1
ATOM 3934 N N . LEU B 1 131 ? -9.055 -9.148 26.938 1 39.53 131 LEU B N 1
ATOM 3935 C CA . LEU B 1 131 ? -9.18 -8.695 25.547 1 39.53 131 LEU B CA 1
ATOM 3936 C C . LEU B 1 131 ? -10.633 -8.406 25.203 1 39.53 131 LEU B C 1
ATOM 3938 O O . LEU B 1 131 ? -11.289 -9.203 24.531 1 39.53 131 LEU B O 1
ATOM 3942 N N . ARG B 1 132 ? -11.516 -8.195 26.234 1 37.28 132 ARG B N 1
ATOM 3943 C CA . ARG B 1 132 ? -12.945 -8.148 25.922 1 37.28 132 ARG B CA 1
ATOM 3944 C C . ARG B 1 132 ? -13.164 -7.781 24.453 1 37.28 132 ARG B C 1
ATOM 3946 O O . ARG B 1 132 ? -13.109 -8.648 23.578 1 37.28 132 ARG B O 1
ATOM 3953 N N . GLY B 1 133 ? -14.023 -6.492 24.172 1 40.34 133 GLY B N 1
ATOM 3954 C CA . GLY B 1 133 ? -14.477 -6.219 22.828 1 40.34 133 GLY B CA 1
ATOM 3955 C C . GLY B 1 133 ? -13.344 -6.109 21.828 1 40.34 133 GLY B C 1
ATOM 3956 O O . GLY B 1 133 ? -13.258 -5.133 21.078 1 40.34 133 GLY B O 1
ATOM 3957 N N . LYS B 1 134 ? -12.195 -6.332 22.141 1 49.62 134 LYS B N 1
ATOM 3958 C CA . LYS B 1 134 ? -10.953 -6.199 21.375 1 49.62 134 LYS B CA 1
ATOM 3959 C C . LYS B 1 134 ? -11.117 -6.73 19.953 1 49.62 134 LYS B C 1
ATOM 3961 O O . LYS B 1 134 ? -11.406 -7.91 19.766 1 49.62 134 LYS B O 1
ATOM 3966 N N . SER B 1 135 ? -11.547 -5.852 19.109 1 64 135 SER B N 1
ATOM 3967 C CA . SER B 1 135 ? -11.867 -6.109 17.703 1 64 135 SER B CA 1
ATOM 3968 C C . SER B 1 135 ? -10.641 -6.59 16.938 1 64 135 SER B C 1
ATOM 3970 O O . SER B 1 135 ? -9.75 -5.801 16.625 1 64 135 SER B O 1
ATOM 3972 N N . LEU B 1 136 ? -10.289 -7.918 17.25 1 75.88 136 LEU B N 1
ATOM 3973 C CA . LEU B 1 136 ? -9.273 -8.578 16.438 1 75.88 136 LEU B CA 1
ATOM 3974 C C . LEU B 1 136 ? -9.531 -8.336 14.945 1 75.88 136 LEU B C 1
ATOM 3976 O O . LEU B 1 136 ? -10.688 -8.305 14.508 1 75.88 136 LEU B O 1
ATOM 3980 N N . ILE B 1 137 ? -8.375 -8.031 14.383 1 93.75 137 ILE B N 1
ATOM 3981 C CA . ILE B 1 137 ? -8.453 -8.047 12.93 1 93.75 137 ILE B CA 1
ATOM 3982 C C . ILE B 1 137 ? -8.977 -9.398 12.453 1 93.75 137 ILE B C 1
ATOM 3984 O O . ILE B 1 137 ? -8.398 -10.438 12.766 1 93.75 137 ILE B O 1
ATOM 3988 N N . LYS B 1 138 ? -10.031 -9.414 11.812 1 94.44 138 LYS B N 1
ATOM 3989 C CA . LYS B 1 138 ? -10.695 -10.633 11.359 1 94.44 138 LYS B CA 1
ATOM 3990 C C . LYS B 1 138 ? -9.953 -11.258 10.18 1 94.44 138 LYS B C 1
ATOM 3992 O O . LYS B 1 138 ? -9.906 -10.68 9.094 1 94.44 138 LYS B O 1
ATOM 3997 N N . MET B 1 139 ? -9.352 -12.422 10.398 1 97.75 139 MET B N 1
ATOM 3998 C CA . MET B 1 139 ? -8.625 -13.195 9.398 1 97.75 139 MET B CA 1
ATOM 3999 C C . MET B 1 139 ? -8.945 -14.68 9.523 1 97.75 139 MET B C 1
ATOM 4001 O O . MET B 1 139 ? -8.93 -15.234 10.617 1 97.75 139 MET B O 1
ATOM 4005 N N . ASN B 1 140 ? -9.32 -15.297 8.469 1 98.38 140 ASN B N 1
ATOM 4006 C CA . ASN B 1 140 ? -9.336 -16.766 8.414 1 98.38 140 ASN B CA 1
ATOM 4007 C C . ASN B 1 140 ? -7.977 -17.312 7.984 1 98.38 140 ASN B C 1
ATOM 4009 O O . ASN B 1 140 ? -7.656 -17.328 6.793 1 98.38 140 ASN B O 1
ATOM 4013 N N . LEU B 1 141 ? -7.195 -17.766 8.961 1 98.62 141 LEU B N 1
ATOM 4014 C CA . LEU B 1 141 ? -5.867 -18.297 8.68 1 98.62 141 LEU B CA 1
ATOM 4015 C C . LEU B 1 141 ? -5.91 -19.812 8.523 1 98.62 141 LEU B C 1
ATOM 4017 O O . LEU B 1 141 ? -6.383 -20.516 9.414 1 98.62 141 LEU B O 1
ATOM 4021 N N . VAL B 1 142 ? -5.453 -20.266 7.375 1 98.75 142 VAL B N 1
ATOM 4022 C CA . VAL B 1 142 ? -5.398 -21.688 7.086 1 98.75 142 VAL B CA 1
ATOM 4023 C C . VAL B 1 142 ? -3.959 -22.109 6.789 1 98.75 142 VAL B C 1
ATOM 4025 O O . VAL B 1 142 ? -3.342 -21.609 5.848 1 98.75 142 VAL B O 1
ATOM 4028 N N . SER B 1 143 ? -3.383 -22.938 7.547 1 98.25 143 SER B N 1
ATOM 4029 C CA . SER B 1 143 ? -2.029 -23.422 7.289 1 98.25 143 SER B CA 1
ATOM 4030 C C . SER B 1 143 ? -2.021 -24.5 6.211 1 98.25 143 SER B C 1
ATOM 4032 O O . SER B 1 143 ? -2.934 -25.328 6.148 1 98.25 143 SER B O 1
ATOM 4034 N N . VAL B 1 144 ? -1.098 -24.469 5.367 1 98.5 144 VAL B N 1
ATOM 4035 C CA . VAL B 1 144 ? -0.958 -25.469 4.305 1 98.5 144 VAL B CA 1
ATOM 4036 C C . VAL B 1 144 ? 0.493 -25.938 4.223 1 98.5 144 VAL B C 1
ATOM 4038 O O . VAL B 1 144 ? 1.407 -25.219 4.648 1 98.5 144 VAL B O 1
ATOM 4041 N N . GLU B 1 145 ? 0.663 -27.125 3.752 1 97.75 145 GLU B N 1
ATOM 4042 C CA . GLU B 1 145 ? 1.953 -27.75 3.479 1 97.75 145 GLU B CA 1
ATOM 4043 C C . GLU B 1 145 ? 2.041 -28.234 2.029 1 97.75 145 GLU B C 1
ATOM 4045 O O . GLU B 1 145 ? 1.058 -28.156 1.289 1 97.75 145 GLU B O 1
ATOM 4050 N N . ASP B 1 146 ? 3.229 -28.625 1.688 1 96.44 146 ASP B N 1
ATOM 4051 C CA . ASP B 1 146 ? 3.453 -29.109 0.326 1 96.44 146 ASP B CA 1
ATOM 4052 C C . ASP B 1 146 ? 2.412 -30.141 -0.071 1 96.44 146 ASP B C 1
ATOM 4054 O O . ASP B 1 146 ? 2.178 -31.109 0.666 1 96.44 146 ASP B O 1
ATOM 4058 N N . GLY B 1 147 ? 1.764 -29.906 -1.153 1 95.56 147 GLY B N 1
ATOM 4059 C CA . GLY B 1 147 ? 0.841 -30.875 -1.7 1 95.56 147 GLY B CA 1
ATOM 4060 C C . GLY B 1 147 ? -0.59 -30.672 -1.241 1 95.56 147 GLY B C 1
ATOM 4061 O O . GLY B 1 147 ? -1.521 -31.234 -1.822 1 95.56 147 GLY B O 1
ATOM 4062 N N . ASP B 1 148 ? -0.831 -29.859 -0.161 1 97.62 148 ASP B N 1
ATOM 4063 C CA . ASP B 1 148 ? -2.188 -29.594 0.312 1 97.62 148 ASP B CA 1
ATOM 4064 C C . ASP B 1 148 ? -3.025 -28.922 -0.768 1 97.62 148 ASP B C 1
ATOM 4066 O O . ASP B 1 148 ? -2.539 -28.031 -1.468 1 97.62 148 ASP B O 1
ATOM 4070 N N . GLU B 1 149 ? -4.211 -29.406 -0.945 1 97.56 149 GLU B N 1
ATOM 4071 C CA . GLU B 1 149 ? -5.176 -28.781 -1.855 1 97.56 149 GLU B CA 1
ATOM 4072 C C . GLU B 1 149 ? -6.312 -28.125 -1.089 1 97.56 149 GLU B C 1
ATOM 4074 O O . GLU B 1 149 ? -6.828 -28.688 -0.12 1 97.56 149 GLU B O 1
ATOM 4079 N N . VAL B 1 150 ? -6.668 -26.938 -1.494 1 98.06 150 VAL B N 1
ATOM 4080 C CA . VAL B 1 150 ? -7.797 -26.234 -0.899 1 98.06 150 VAL B CA 1
ATOM 4081 C C . VAL B 1 150 ? -8.789 -25.828 -1.989 1 98.06 150 VAL B C 1
ATOM 4083 O O . VAL B 1 150 ? -8.391 -25.469 -3.1 1 98.06 150 VAL B O 1
ATOM 4086 N N . GLN B 1 151 ? -10.062 -25.891 -1.636 1 97.56 151 GLN B N 1
ATOM 4087 C CA . GLN B 1 151 ? -11.109 -25.453 -2.555 1 97.56 151 GLN B CA 1
ATOM 4088 C C . GLN B 1 151 ? -11.461 -23.984 -2.344 1 97.56 151 GLN B C 1
ATOM 4090 O O . GLN B 1 151 ? -11.523 -23.516 -1.207 1 97.56 151 GLN B O 1
ATOM 4095 N N . LEU B 1 152 ? -11.586 -23.281 -3.371 1 98.12 152 LEU B N 1
ATOM 4096 C CA . LEU B 1 152 ? -12.031 -21.891 -3.279 1 98.12 152 LEU B CA 1
ATOM 4097 C C . LEU B 1 152 ? -13.555 -21.812 -3.285 1 98.12 152 LEU B C 1
ATOM 4099 O O . LEU B 1 152 ? -14.156 -21.406 -4.285 1 98.12 152 LEU B O 1
ATOM 4103 N N . LYS B 1 153 ? -14.078 -22.047 -2.16 1 96.62 153 LYS B N 1
ATOM 4104 C CA . LYS B 1 153 ? -15.531 -22.109 -2.006 1 96.62 153 LYS B CA 1
ATOM 4105 C C . LYS B 1 153 ? -16.172 -20.766 -2.352 1 96.62 153 LYS B C 1
ATOM 4107 O O . LYS B 1 153 ? -15.648 -19.703 -1.99 1 96.62 153 LYS B O 1
ATOM 4112 N N . GLY B 1 154 ? -17.25 -20.828 -3.055 1 94.19 154 GLY B N 1
ATOM 4113 C CA . GLY B 1 154 ? -17.984 -19.625 -3.385 1 94.19 154 GLY B CA 1
ATOM 4114 C C . GLY B 1 154 ? -17.531 -18.984 -4.684 1 94.19 154 GLY B C 1
ATOM 4115 O O . GLY B 1 154 ? -18.156 -18.016 -5.156 1 94.19 154 GLY B O 1
ATOM 4116 N N . ILE B 1 155 ? -16.469 -19.438 -5.219 1 96.25 155 ILE B N 1
ATOM 4117 C CA . ILE B 1 155 ? -16.016 -18.938 -6.516 1 96.25 155 ILE B CA 1
ATOM 4118 C C . ILE B 1 155 ? -16.25 -20 -7.582 1 96.25 155 ILE B C 1
ATOM 4120 O O . ILE B 1 155 ? -15.672 -21.094 -7.52 1 96.25 155 ILE B O 1
ATOM 4124 N N . GLN B 1 156 ? -17.078 -19.656 -8.57 1 94.25 156 GLN B N 1
ATOM 4125 C CA . GLN B 1 156 ? -17.422 -20.578 -9.641 1 94.25 156 GLN B CA 1
ATOM 4126 C C . GLN B 1 156 ? -17.531 -19.844 -10.977 1 94.25 156 GLN B C 1
ATOM 4128 O O . GLN B 1 156 ? -17.812 -18.656 -11.016 1 94.25 156 GLN B O 1
ATOM 4133 N N . TYR B 1 157 ? -17.156 -20.531 -11.953 1 94.12 157 TYR B N 1
ATOM 4134 C CA . TYR B 1 157 ? -17.406 -20.078 -13.32 1 94.12 157 TYR B CA 1
ATOM 4135 C C . TYR B 1 157 ? -18.531 -20.875 -13.969 1 94.12 157 TYR B C 1
ATOM 4137 O O . TYR B 1 157 ? -18.359 -22.047 -14.297 1 94.12 157 TYR B O 1
ATOM 4145 N N . GLY B 1 158 ? -19.609 -20.25 -14.164 1 88.19 158 GLY B N 1
ATOM 4146 C CA . GLY B 1 158 ? -20.781 -21 -14.562 1 88.19 158 GLY B CA 1
ATOM 4147 C C . GLY B 1 158 ? -21.25 -21.984 -13.508 1 88.19 158 GLY B C 1
ATOM 4148 O O . GLY B 1 158 ? -21.047 -21.766 -12.312 1 88.19 158 GLY B O 1
ATOM 4149 N N . SER B 1 159 ? -21.953 -22.984 -13.961 1 85.69 159 SER B N 1
ATOM 4150 C CA . SER B 1 159 ? -22.5 -23.953 -13.016 1 85.69 159 SER B CA 1
ATOM 4151 C C . SER B 1 159 ? -21.609 -25.188 -12.898 1 85.69 159 SER B C 1
ATOM 4153 O O . SER B 1 159 ? -21.797 -26.016 -12.016 1 85.69 159 SER B O 1
ATOM 4155 N N . LYS B 1 160 ? -20.594 -25.219 -13.625 1 88.62 160 LYS B N 1
ATOM 4156 C CA . LYS B 1 160 ? -19.922 -26.516 -13.727 1 88.62 160 LYS B CA 1
ATOM 4157 C C . LYS B 1 160 ? -18.453 -26.391 -13.305 1 88.62 160 LYS B C 1
ATOM 4159 O O . LYS B 1 160 ? -17.797 -27.406 -13.086 1 88.62 160 LYS B O 1
ATOM 4164 N N . THR B 1 161 ? -17.969 -25.172 -13.242 1 94.94 161 THR B N 1
ATOM 4165 C CA . THR B 1 161 ? -16.531 -25.047 -13.031 1 94.94 161 THR B CA 1
ATOM 4166 C C . THR B 1 161 ? -16.234 -24.453 -11.656 1 94.94 161 THR B C 1
ATOM 4168 O O . THR B 1 161 ? -16.75 -23.391 -11.305 1 94.94 161 THR B O 1
ATOM 4171 N N . SER B 1 162 ? -15.461 -25.188 -10.867 1 96.69 162 SER B N 1
ATOM 4172 C CA . SER B 1 162 ? -14.969 -24.75 -9.57 1 96.69 162 SER B CA 1
ATOM 4173 C C . SER B 1 162 ? -13.461 -24.562 -9.586 1 96.69 162 SER B C 1
ATOM 4175 O O . SER B 1 162 ? -12.797 -24.891 -10.578 1 96.69 162 SER B O 1
ATOM 4177 N N . PHE B 1 163 ? -12.945 -23.984 -8.477 1 98 163 PHE B N 1
ATOM 4178 C CA . PHE B 1 163 ? -11.523 -23.672 -8.453 1 98 163 PHE B CA 1
ATOM 4179 C C . PHE B 1 163 ? -10.867 -24.219 -7.191 1 98 163 PHE B C 1
ATOM 4181 O O . PHE B 1 163 ? -11.516 -24.328 -6.148 1 98 163 PHE B O 1
ATOM 4188 N N . TYR B 1 164 ? -9.586 -24.562 -7.379 1 97.75 164 TYR B N 1
ATOM 4189 C CA . TYR B 1 164 ? -8.789 -25.047 -6.262 1 97.75 164 TYR B CA 1
ATOM 4190 C C . TYR B 1 164 ? -7.371 -24.484 -6.309 1 97.75 164 TYR B C 1
ATOM 4192 O O . TYR B 1 164 ? -6.953 -23.922 -7.324 1 97.75 164 TYR B O 1
ATOM 4200 N N . ALA B 1 165 ? -6.68 -24.547 -5.188 1 98.38 165 ALA B N 1
ATOM 4201 C CA . ALA B 1 165 ? -5.266 -24.203 -5.117 1 98.38 165 ALA B CA 1
ATOM 4202 C C . ALA B 1 165 ? -4.461 -25.297 -4.422 1 98.38 165 ALA B C 1
ATOM 4204 O O . ALA B 1 165 ? -4.965 -25.969 -3.516 1 98.38 165 ALA B O 1
ATOM 4205 N N . ARG B 1 166 ? -3.291 -25.516 -4.898 1 98.06 166 ARG B N 1
ATOM 4206 C CA . ARG B 1 166 ? -2.369 -26.484 -4.293 1 98.06 166 ARG B CA 1
ATOM 4207 C C . ARG B 1 166 ? -1.06 -25.797 -3.898 1 98.06 166 ARG B C 1
ATOM 4209 O O . ARG B 1 166 ? -0.531 -24.984 -4.648 1 98.06 166 ARG B O 1
ATOM 4216 N N . ALA B 1 167 ? -0.624 -26.094 -2.732 1 98.5 167 ALA B N 1
ATOM 4217 C CA . ALA B 1 167 ? 0.661 -25.578 -2.271 1 98.5 167 ALA B CA 1
ATOM 4218 C C . ALA B 1 167 ? 1.817 -26.406 -2.824 1 98.5 167 ALA B C 1
ATOM 4220 O O . ALA B 1 167 ? 1.724 -27.641 -2.916 1 98.5 167 ALA B O 1
ATOM 4221 N N . VAL B 1 168 ? 2.873 -25.781 -3.172 1 97.62 168 VAL B N 1
ATOM 4222 C CA . VAL B 1 168 ? 4.043 -26.422 -3.76 1 97.62 168 VAL B CA 1
ATOM 4223 C C . VAL B 1 168 ? 5.297 -26.016 -2.99 1 97.62 168 VAL B C 1
ATOM 4225 O O . VAL B 1 168 ? 5.578 -24.812 -2.834 1 97.62 168 VAL B O 1
ATOM 4228 N N . GLN B 1 169 ? 6.023 -26.953 -2.545 1 96.81 169 GLN B N 1
ATOM 4229 C CA . GLN B 1 169 ? 7.266 -26.656 -1.844 1 96.81 169 GLN B CA 1
ATOM 4230 C C . GLN B 1 169 ? 8.312 -26.094 -2.797 1 96.81 169 GLN B C 1
ATOM 4232 O O . GLN B 1 169 ? 8.609 -26.688 -3.834 1 96.81 169 GLN B O 1
ATOM 4237 N N . VAL B 1 170 ? 8.836 -24.953 -2.449 1 97.56 170 VAL B N 1
ATOM 4238 C CA . VAL B 1 170 ? 9.977 -24.344 -3.135 1 97.56 170 VAL B CA 1
ATOM 4239 C C . VAL B 1 170 ? 11.094 -24.078 -2.131 1 97.56 170 VAL B C 1
ATOM 4241 O O . VAL B 1 170 ? 11.141 -24.688 -1.06 1 97.56 170 VAL B O 1
ATOM 4244 N N . ASP B 1 171 ? 12.141 -23.234 -2.605 1 96.56 171 ASP B N 1
ATOM 4245 C CA . ASP B 1 171 ? 13.305 -23.078 -1.74 1 96.56 171 ASP B CA 1
ATOM 4246 C C . ASP B 1 171 ? 13.742 -21.609 -1.681 1 96.56 171 ASP B C 1
ATOM 4248 O O . ASP B 1 171 ? 14.203 -21.062 -2.678 1 96.56 171 ASP B O 1
ATOM 4252 N N . HIS B 1 172 ? 13.602 -21.031 -0.525 1 97.25 172 HIS B N 1
ATOM 4253 C CA . HIS B 1 172 ? 13.977 -19.641 -0.322 1 97.25 172 HIS B CA 1
ATOM 4254 C C . HIS B 1 172 ? 15.016 -19.516 0.785 1 97.25 172 HIS B C 1
ATOM 4256 O O . HIS B 1 172 ? 14.828 -18.734 1.729 1 97.25 172 HIS B O 1
ATOM 4262 N N . ALA B 1 173 ? 16.047 -20.312 0.67 1 92.62 173 ALA B N 1
ATOM 4263 C CA . ALA B 1 173 ? 17.25 -20.25 1.478 1 92.62 173 ALA B CA 1
ATOM 4264 C C . ALA B 1 173 ? 16.938 -20.406 2.961 1 92.62 173 ALA B C 1
ATOM 4266 O O . ALA B 1 173 ? 17.375 -19.609 3.783 1 92.62 173 ALA B O 1
ATOM 4267 N N . GLY B 1 174 ? 16.141 -21.344 3.297 1 91.19 174 GLY B N 1
ATOM 4268 C CA . GLY B 1 174 ? 15.906 -21.703 4.688 1 91.19 174 GLY B CA 1
ATOM 4269 C C . GLY B 1 174 ? 14.633 -21.094 5.254 1 91.19 174 GLY B C 1
ATOM 4270 O O . GLY B 1 174 ? 14.102 -21.578 6.25 1 91.19 174 GLY B O 1
ATOM 4271 N N . HIS B 1 175 ? 14.141 -20.031 4.695 1 94.75 175 HIS B N 1
ATOM 4272 C CA . HIS B 1 175 ? 12.875 -19.453 5.133 1 94.75 175 HIS B CA 1
ATOM 4273 C C . HIS B 1 175 ? 11.695 -20.297 4.648 1 94.75 175 HIS B C 1
ATOM 4275 O O . HIS B 1 175 ? 11.633 -20.672 3.477 1 94.75 175 HIS B O 1
ATOM 4281 N N . PRO B 1 176 ? 10.82 -20.672 5.59 1 97.25 176 PRO B N 1
ATOM 4282 C CA . PRO B 1 176 ? 9.641 -21.406 5.117 1 97.25 176 PRO B CA 1
ATOM 4283 C C . PRO B 1 176 ? 8.938 -20.719 3.951 1 97.25 176 PRO B C 1
ATOM 4285 O O . PRO B 1 176 ? 8.641 -19.516 4.031 1 97.25 176 PRO B O 1
ATOM 4288 N N . THR B 1 177 ? 8.789 -21.406 2.885 1 98.06 177 THR B N 1
ATOM 4289 C CA . THR B 1 177 ? 8.258 -20.797 1.668 1 98.06 177 THR B CA 1
ATOM 4290 C C . THR B 1 177 ? 7.473 -21.828 0.85 1 98.06 177 THR B C 1
ATOM 4292 O O . THR B 1 177 ? 7.805 -23.016 0.852 1 98.06 177 THR B O 1
ATOM 4295 N N . LEU B 1 178 ? 6.414 -21.375 0.301 1 98.56 178 LEU B N 1
ATOM 4296 C CA . LEU B 1 178 ? 5.605 -22.172 -0.618 1 98.56 178 LEU B CA 1
ATOM 4297 C C . LEU B 1 178 ? 5.309 -21.391 -1.895 1 98.56 178 LEU B C 1
ATOM 4299 O O . LEU B 1 178 ? 5.18 -20.172 -1.862 1 98.56 178 LEU B O 1
ATOM 4303 N N . GLY B 1 179 ? 5.293 -22.062 -3.014 1 98.69 179 GLY B N 1
ATOM 4304 C CA . GLY B 1 179 ? 4.555 -21.625 -4.184 1 98.69 179 GLY B CA 1
ATOM 4305 C C . GLY B 1 179 ? 3.129 -22.141 -4.219 1 98.69 179 GLY B C 1
ATOM 4306 O O . GLY B 1 179 ? 2.701 -22.859 -3.316 1 98.69 179 GLY B O 1
ATOM 4307 N N . TYR B 1 180 ? 2.408 -21.766 -5.301 1 98.81 180 TYR B N 1
ATOM 4308 C CA . TYR B 1 180 ? 1.016 -22.188 -5.395 1 98.81 180 TYR B CA 1
ATOM 4309 C C . TYR B 1 180 ? 0.623 -22.453 -6.848 1 98.81 180 TYR B C 1
ATOM 4311 O O . TYR B 1 180 ? 1.182 -21.844 -7.766 1 98.81 180 TYR B O 1
ATOM 4319 N N . VAL B 1 181 ? -0.271 -23.375 -6.961 1 97.75 181 VAL B N 1
ATOM 4320 C CA . VAL B 1 181 ? -0.963 -23.625 -8.219 1 97.75 181 VAL B CA 1
ATOM 4321 C C . VAL B 1 181 ? -2.447 -23.312 -8.07 1 97.75 181 VAL B C 1
ATOM 4323 O O . VAL B 1 181 ? -3.072 -23.672 -7.07 1 97.75 181 VAL B O 1
ATOM 4326 N N . LEU B 1 182 ? -2.977 -22.531 -8.969 1 98.44 182 LEU B N 1
ATOM 4327 C CA . LEU B 1 182 ? -4.414 -22.312 -9.078 1 98.44 182 LEU B CA 1
ATOM 4328 C C . LEU B 1 182 ? -4.996 -23.078 -10.258 1 98.44 182 LEU B C 1
ATOM 4330 O O . LEU B 1 182 ? -4.531 -22.922 -11.391 1 98.44 182 LEU B O 1
ATOM 4334 N N . GLY B 1 183 ? -5.945 -23.906 -9.969 1 97.5 183 GLY B N 1
ATOM 4335 C CA . GLY B 1 183 ? -6.52 -24.734 -11.016 1 97.5 183 GLY B CA 1
ATOM 4336 C C . GLY B 1 183 ? -8.039 -24.656 -11.07 1 97.5 183 GLY B C 1
ATOM 4337 O O . GLY B 1 183 ? -8.672 -24.094 -10.172 1 97.5 183 GLY B O 1
ATOM 4338 N N . SER B 1 184 ? -8.586 -25.125 -12.133 1 97.38 184 SER B N 1
ATOM 4339 C CA . SER B 1 184 ? -10.031 -25.266 -12.328 1 97.38 184 SER B CA 1
ATOM 4340 C C . SER B 1 184 ? -10.438 -26.719 -12.484 1 97.38 184 SER B C 1
ATOM 4342 O O . SER B 1 184 ? -9.648 -27.547 -12.953 1 97.38 184 SER B O 1
ATOM 4344 N N . ARG B 1 185 ? -11.539 -27.031 -12.023 1 95.94 185 ARG B N 1
ATOM 4345 C CA . ARG B 1 185 ? -12.18 -28.328 -12.18 1 95.94 185 ARG B CA 1
ATOM 4346 C C . ARG B 1 185 ? -13.57 -28.188 -12.797 1 95.94 185 ARG B C 1
ATOM 4348 O O . ARG B 1 185 ? -14.453 -27.578 -12.203 1 95.94 185 ARG B O 1
ATOM 4355 N N . THR B 1 186 ? -13.711 -28.719 -13.977 1 94.25 186 THR B N 1
ATOM 4356 C CA . THR B 1 186 ? -14.984 -28.672 -14.672 1 94.25 186 THR B CA 1
ATOM 4357 C C . THR B 1 186 ? -15.672 -30.031 -14.664 1 94.25 186 THR B C 1
ATOM 4359 O O . THR B 1 186 ? -15.062 -31.047 -15.039 1 94.25 186 THR B O 1
ATOM 4362 N N . ALA B 1 187 ? -16.922 -30.016 -14.195 1 90.75 187 ALA B N 1
ATOM 4363 C CA . ALA B 1 187 ? -17.688 -31.266 -14.156 1 90.75 187 ALA B CA 1
ATOM 4364 C C . ALA B 1 187 ? -17.844 -31.844 -15.555 1 90.75 187 ALA B C 1
ATOM 4366 O O . ALA B 1 187 ? -18.047 -31.109 -16.531 1 90.75 187 ALA B O 1
ATOM 4367 N N . GLY B 1 188 ? -17.719 -33.094 -15.5 1 86.5 188 GLY B N 1
ATOM 4368 C CA . GLY B 1 188 ? -17.922 -33.781 -16.766 1 86.5 188 GLY B CA 1
ATOM 4369 C C . GLY B 1 188 ? -19.359 -33.75 -17.25 1 86.5 188 GLY B C 1
ATOM 4370 O O . GLY B 1 188 ? -20.297 -33.688 -16.438 1 86.5 188 GLY B O 1
ATOM 4371 N N . GLY B 1 189 ? -19.578 -33.562 -18.484 1 83.06 189 GLY B N 1
ATOM 4372 C CA . GLY B 1 189 ? -20.906 -33.688 -19.062 1 83.06 189 GLY B CA 1
ATOM 4373 C C . GLY B 1 189 ? -21.359 -35.125 -19.188 1 83.06 189 GLY B C 1
ATOM 4374 O O . GLY B 1 189 ? -20.703 -36.031 -18.688 1 83.06 189 GLY B O 1
ATOM 4375 N N . LEU B 1 190 ? -22.547 -35.219 -19.672 1 85.62 190 LEU B N 1
ATOM 4376 C CA . LEU B 1 190 ? -23.094 -36.562 -19.906 1 85.62 190 LEU B CA 1
ATOM 4377 C C . LEU B 1 190 ? -22.172 -37.375 -20.812 1 85.62 190 LEU B C 1
ATOM 4379 O O . LEU B 1 190 ? -21.703 -36.844 -21.844 1 85.62 190 LEU B O 1
ATOM 4383 N N . LYS B 1 191 ? -21.859 -38.531 -20.359 1 88.81 191 LYS B N 1
ATOM 4384 C CA . LYS B 1 191 ? -21.078 -39.438 -21.219 1 88.81 191 LYS B CA 1
ATOM 4385 C C . LYS B 1 191 ? -21.734 -39.594 -22.594 1 88.81 191 LYS B C 1
ATOM 4387 O O . LYS B 1 191 ? -22.953 -39.562 -22.703 1 88.81 191 LYS B O 1
ATOM 4392 N N . PRO B 1 192 ? -20.844 -39.719 -23.562 1 86.5 192 PRO B N 1
ATOM 4393 C CA . PRO B 1 192 ? -21.359 -39.812 -24.938 1 86.5 192 PRO B CA 1
ATOM 4394 C C . PRO B 1 192 ? -22.422 -40.906 -25.094 1 86.5 192 PRO B C 1
ATOM 4396 O O . PRO B 1 192 ? -23.391 -40.719 -25.828 1 86.5 192 PRO B O 1
ATOM 4399 N N . GLU B 1 193 ? -22.297 -41.969 -24.344 1 87.12 193 GLU B N 1
ATOM 4400 C CA . GLU B 1 193 ? -23.188 -43.125 -24.5 1 87.12 193 GLU B CA 1
ATOM 4401 C C . GLU B 1 193 ? -24.578 -42.781 -23.984 1 87.12 193 GLU B C 1
ATOM 4403 O O . GLU B 1 193 ? -25.547 -43.469 -24.359 1 87.12 193 GLU B O 1
ATOM 4408 N N . TYR B 1 194 ? -24.578 -41.75 -23.219 1 89.06 194 TYR B N 1
ATOM 4409 C CA . TYR B 1 194 ? -25.875 -41.469 -22.625 1 89.06 194 TYR B CA 1
ATOM 4410 C C . TYR B 1 194 ? -26.484 -40.219 -23.234 1 89.06 194 TYR B C 1
ATOM 4412 O O . TYR B 1 194 ? -27.594 -39.781 -22.875 1 89.06 194 TYR B O 1
ATOM 4420 N N . ARG B 1 195 ? -25.828 -39.531 -24.172 1 85.62 195 ARG B N 1
ATOM 4421 C CA . ARG B 1 195 ? -26.234 -38.219 -24.719 1 85.62 195 ARG B CA 1
ATOM 4422 C C . ARG B 1 195 ? -27.516 -38.344 -25.531 1 85.62 195 ARG B C 1
ATOM 4424 O O . ARG B 1 195 ? -28.266 -37.375 -25.672 1 85.62 195 ARG B O 1
ATOM 4431 N N . GLN B 1 196 ? -27.812 -39.5 -25.953 1 86.12 196 GLN B N 1
ATOM 4432 C CA . GLN B 1 196 ? -28.984 -39.719 -26.797 1 86.12 196 GLN B CA 1
ATOM 4433 C C . GLN B 1 196 ? -30.219 -40.062 -25.969 1 86.12 196 GLN B C 1
ATOM 4435 O O . GLN B 1 196 ? -31.328 -40.125 -26.5 1 86.12 196 GLN B O 1
ATOM 4440 N N . LEU B 1 197 ? -29.953 -40.25 -24.781 1 85.94 197 LEU B N 1
ATOM 4441 C CA . LEU B 1 197 ? -31.062 -40.656 -23.922 1 85.94 197 LEU B CA 1
ATOM 4442 C C . LEU B 1 197 ? -31.906 -39.469 -23.5 1 85.94 197 LEU B C 1
ATOM 4444 O O . LEU B 1 197 ? -31.391 -38.344 -23.453 1 85.94 197 LEU B O 1
ATOM 4448 N N . ASN B 1 198 ? -33.219 -39.75 -23.422 1 85.88 198 ASN B N 1
ATOM 4449 C CA . ASN B 1 198 ? -34.062 -38.656 -22.969 1 85.88 198 ASN B CA 1
ATOM 4450 C C . ASN B 1 198 ? -33.938 -38.438 -21.469 1 85.88 198 ASN B C 1
ATOM 4452 O O . ASN B 1 198 ? -33.344 -39.219 -20.766 1 85.88 198 ASN B O 1
ATOM 4456 N N . GLY B 1 199 ? -34.438 -37.344 -20.906 1 85.44 199 GLY B N 1
ATOM 4457 C CA . GLY B 1 199 ? -34.312 -36.938 -19.531 1 85.44 199 GLY B CA 1
ATOM 4458 C C . GLY B 1 199 ? -34.844 -37.938 -18.531 1 85.44 199 GLY B C 1
ATOM 4459 O O . GLY B 1 199 ? -34.25 -38.156 -17.484 1 85.44 199 GLY B O 1
ATOM 4460 N N . ALA B 1 200 ? -35.906 -38.562 -18.891 1 87.44 200 ALA B N 1
ATOM 4461 C CA . ALA B 1 200 ? -36.531 -39.562 -18.016 1 87.44 200 ALA B CA 1
ATOM 4462 C C . ALA B 1 200 ? -35.594 -40.781 -17.828 1 87.44 200 ALA B C 1
ATOM 4464 O O . ALA B 1 200 ? -35.438 -41.25 -16.719 1 87.44 200 ALA B O 1
ATOM 4465 N N . ARG B 1 201 ? -35.031 -41.188 -18.922 1 88.38 201 ARG B N 1
ATOM 4466 C CA . ARG B 1 201 ? -34.125 -42.344 -18.875 1 88.38 201 ARG B CA 1
ATOM 4467 C C . ARG B 1 201 ? -32.844 -42 -18.109 1 88.38 201 ARG B C 1
ATOM 4469 O O . ARG B 1 201 ? -32.312 -42.812 -17.359 1 88.38 201 ARG B O 1
ATOM 4476 N N . ILE B 1 202 ? -32.406 -40.75 -18.312 1 89.75 202 ILE B N 1
ATOM 4477 C CA . ILE B 1 202 ? -31.203 -40.281 -17.609 1 89.75 202 ILE B CA 1
ATOM 4478 C C . ILE B 1 202 ? -31.453 -40.281 -16.109 1 89.75 202 ILE B C 1
ATOM 4480 O O . ILE B 1 202 ? -30.609 -40.719 -15.328 1 89.75 202 ILE B O 1
ATOM 4484 N N . ARG B 1 203 ? -32.594 -39.875 -15.758 1 89.44 203 ARG B N 1
ATOM 4485 C CA . ARG B 1 203 ? -32.969 -39.844 -14.352 1 89.44 203 ARG B CA 1
ATOM 4486 C C . ARG B 1 203 ? -33 -41.25 -13.758 1 89.44 203 ARG B C 1
ATOM 4488 O O . ARG B 1 203 ? -32.562 -41.469 -12.625 1 89.44 203 ARG B O 1
ATOM 4495 N N . GLU B 1 204 ? -33.5 -42.094 -14.523 1 88.62 204 GLU B N 1
ATOM 4496 C CA . GLU B 1 204 ? -33.562 -43.5 -14.086 1 88.62 204 GLU B CA 1
ATOM 4497 C C . GLU B 1 204 ? -32.156 -44.094 -13.875 1 88.62 204 GLU B C 1
ATOM 4499 O O . GLU B 1 204 ? -31.938 -44.812 -12.898 1 88.62 204 GLU B O 1
ATOM 4504 N N . LEU B 1 205 ? -31.375 -43.75 -14.812 1 89.88 205 LEU B N 1
ATOM 4505 C CA . LEU B 1 205 ? -30.016 -44.25 -14.734 1 89.88 205 LEU B CA 1
ATOM 4506 C C . LEU B 1 205 ? -29.297 -43.688 -13.508 1 89.88 205 LEU B C 1
ATOM 4508 O O . LEU B 1 205 ? -28.609 -44.406 -12.789 1 89.88 205 LEU B O 1
ATOM 4512 N N . VAL B 1 206 ? -29.5 -42.406 -13.266 1 87.44 206 VAL B N 1
ATOM 4513 C CA . VAL B 1 206 ? -28.875 -41.719 -12.117 1 87.44 206 VAL B CA 1
ATOM 4514 C C . VAL B 1 206 ? -29.406 -42.344 -10.82 1 87.44 206 VAL B C 1
ATOM 4516 O O . VAL B 1 206 ? -28.641 -42.625 -9.898 1 87.44 206 VAL B O 1
ATOM 4519 N N . LYS B 1 207 ? -30.625 -42.656 -10.789 1 89.44 207 LYS B N 1
ATOM 4520 C CA . LYS B 1 207 ? -31.266 -43.25 -9.617 1 89.44 207 LYS B CA 1
ATOM 4521 C C . LYS B 1 207 ? -30.75 -44.656 -9.367 1 89.44 207 LYS B C 1
ATOM 4523 O O . LYS B 1 207 ? -30.672 -45.094 -8.219 1 89.44 207 LYS B O 1
ATOM 4528 N N . SER B 1 208 ? -30.375 -45.281 -10.391 1 90.25 208 SER B N 1
ATOM 4529 C CA . SER B 1 208 ? -29.891 -46.656 -10.289 1 90.25 208 SER B CA 1
ATOM 4530 C C . SER B 1 208 ? -28.406 -46.688 -9.914 1 90.25 208 SER B C 1
ATOM 4532 O O . SER B 1 208 ? -27.828 -47.75 -9.781 1 90.25 208 SER B O 1
ATOM 4534 N N . GLY B 1 209 ? -27.766 -45.469 -9.844 1 87.06 209 GLY B N 1
ATOM 4535 C CA . GLY B 1 209 ? -26.391 -45.406 -9.367 1 87.06 209 GLY B CA 1
ATOM 4536 C C . GLY B 1 209 ? -25.359 -45.406 -10.492 1 87.06 209 GLY B C 1
ATOM 4537 O O . GLY B 1 209 ? -24.172 -45.562 -10.25 1 87.06 209 GLY B O 1
ATOM 4538 N N . VAL B 1 210 ? -25.922 -45.438 -11.758 1 86.88 210 VAL B N 1
ATOM 4539 C CA . VAL B 1 210 ? -25.016 -45.438 -12.906 1 86.88 210 VAL B CA 1
ATOM 4540 C C . VAL B 1 210 ? -24.359 -44.062 -13.055 1 86.88 210 VAL B C 1
ATOM 4542 O O . VAL B 1 210 ? -25.031 -43.031 -12.977 1 86.88 210 VAL B O 1
ATOM 4545 N N . SER B 1 211 ? -23.031 -44.062 -13.156 1 85.25 211 SER B N 1
ATOM 4546 C CA . SER B 1 211 ? -22.312 -42.812 -13.398 1 85.25 211 SER B CA 1
ATOM 4547 C C . SER B 1 211 ? -22.484 -42.344 -14.836 1 85.25 211 SER B C 1
ATOM 4549 O O . SER B 1 211 ? -21.828 -42.875 -15.742 1 85.25 211 SER B O 1
ATOM 4551 N N . ILE B 1 212 ? -23.344 -41.406 -15.062 1 86.94 212 ILE B N 1
ATOM 4552 C CA . ILE B 1 212 ? -23.672 -40.969 -16.422 1 86.94 212 ILE B CA 1
ATOM 4553 C C . ILE B 1 212 ? -22.812 -39.781 -16.812 1 86.94 212 ILE B C 1
ATOM 4555 O O . ILE B 1 212 ? -22.734 -39.438 -18 1 86.94 212 ILE B O 1
ATOM 4559 N N . LYS B 1 213 ? -22.188 -39.188 -15.828 1 87 213 LYS B N 1
ATOM 4560 C CA . LYS B 1 213 ? -21.359 -38.031 -16.109 1 87 213 LYS B CA 1
ATOM 4561 C C . LYS B 1 213 ? -19.891 -38.406 -16.281 1 87 213 LYS B C 1
ATOM 4563 O O . LYS B 1 213 ? -19.422 -39.344 -15.664 1 87 213 LYS B O 1
ATOM 4568 N N . GLY B 1 214 ? -19.25 -37.75 -17.203 1 85.81 214 GLY B N 1
ATOM 4569 C CA . GLY B 1 214 ? -17.812 -37.938 -17.375 1 85.81 214 GLY B CA 1
ATOM 4570 C C . GLY B 1 214 ? -17.016 -37.438 -16.172 1 85.81 214 GLY B C 1
ATOM 4571 O O . GLY B 1 214 ? -17.562 -36.812 -15.273 1 85.81 214 GLY B O 1
ATOM 4572 N N . ASP B 1 215 ? -15.766 -37.906 -16.109 1 87.56 215 ASP B N 1
ATOM 4573 C CA . ASP B 1 215 ? -14.867 -37.469 -15.055 1 87.56 215 ASP B CA 1
ATOM 4574 C C . ASP B 1 215 ? -14.609 -35.969 -15.164 1 87.56 215 ASP B C 1
ATOM 4576 O O . ASP B 1 215 ? -14.555 -35.406 -16.266 1 87.56 215 ASP B O 1
ATOM 4580 N N . PRO B 1 216 ? -14.508 -35.344 -14.078 1 90.75 216 PRO B N 1
ATOM 4581 C CA . PRO B 1 216 ? -14.156 -33.938 -14.117 1 90.75 216 PRO B CA 1
ATOM 4582 C C . PRO B 1 216 ? -12.805 -33.688 -14.797 1 90.75 216 PRO B C 1
ATOM 4584 O O . PRO B 1 216 ? -11.906 -34.531 -14.711 1 90.75 216 PRO B O 1
ATOM 4587 N N . VAL B 1 217 ? -12.719 -32.625 -15.477 1 92 217 VAL B N 1
ATOM 4588 C CA . VAL B 1 217 ? -11.477 -32.219 -16.125 1 92 217 VAL B CA 1
ATOM 4589 C C . VAL B 1 217 ? -10.805 -31.109 -15.32 1 92 217 VAL B C 1
ATOM 4591 O O . VAL B 1 217 ? -11.438 -30.094 -14.992 1 92 217 VAL B O 1
ATOM 4594 N N . GLU B 1 218 ? -9.531 -31.344 -15 1 92.88 218 GLU B N 1
ATOM 4595 C CA . GLU B 1 218 ? -8.766 -30.344 -14.258 1 92.88 218 GLU B CA 1
ATOM 4596 C C . GLU B 1 218 ? -7.793 -29.609 -15.18 1 92.88 218 GLU B C 1
ATOM 4598 O O . GLU B 1 218 ? -7.219 -30.203 -16.094 1 92.88 218 GLU B O 1
ATOM 4603 N N . ARG B 1 219 ? -7.648 -28.391 -14.984 1 93.5 219 ARG B N 1
ATOM 4604 C CA . ARG B 1 219 ? -6.672 -27.562 -15.68 1 93.5 219 ARG B CA 1
ATOM 4605 C C . ARG B 1 219 ? -5.91 -26.672 -14.695 1 93.5 219 ARG B C 1
ATOM 4607 O O . ARG B 1 219 ? -6.5 -26.141 -13.758 1 93.5 219 ARG B O 1
ATOM 4614 N N . VAL B 1 220 ? -4.605 -26.594 -14.906 1 95.44 220 VAL B N 1
ATOM 4615 C CA . VAL B 1 220 ? -3.795 -25.688 -14.109 1 95.44 220 VAL B CA 1
ATOM 4616 C C . VAL B 1 220 ? -3.744 -24.312 -14.789 1 95.44 220 VAL B C 1
ATOM 4618 O O . VAL B 1 220 ? -3.174 -24.172 -15.875 1 95.44 220 VAL B O 1
ATOM 4621 N N . GLU B 1 221 ? -4.328 -23.406 -14.156 1 97.19 221 GLU B N 1
ATOM 4622 C CA . GLU B 1 221 ? -4.469 -22.109 -14.781 1 97.19 221 GLU B CA 1
ATOM 4623 C C . GLU B 1 221 ? -3.264 -21.219 -14.484 1 97.19 221 GLU B C 1
ATOM 4625 O O . GLU B 1 221 ? -2.652 -20.656 -15.398 1 97.19 221 GLU B O 1
ATOM 4630 N N . PHE B 1 222 ? -2.895 -21.172 -13.18 1 98.25 222 PHE B N 1
ATOM 4631 C CA . PHE B 1 222 ? -1.758 -20.344 -12.789 1 98.25 222 PHE B CA 1
ATOM 4632 C C . PHE B 1 222 ? -0.779 -21.141 -11.938 1 98.25 222 PHE B C 1
ATOM 4634 O O . PHE B 1 222 ? -1.188 -21.984 -11.133 1 98.25 222 PHE B O 1
ATOM 4641 N N . GLY B 1 223 ? 0.462 -20.922 -12.125 1 98.31 223 GLY B N 1
ATOM 4642 C CA . GLY B 1 223 ? 1.528 -21.25 -11.195 1 98.31 223 GLY B CA 1
ATOM 4643 C C . GLY B 1 223 ? 2.213 -20.016 -10.617 1 98.31 223 GLY B C 1
ATOM 4644 O O . GLY B 1 223 ? 2.449 -19.047 -11.328 1 98.31 223 GLY B O 1
ATOM 4645 N N . TYR B 1 224 ? 2.496 -20.016 -9.344 1 98.81 224 TYR B N 1
ATOM 4646 C CA . TYR B 1 224 ? 3.164 -18.938 -8.625 1 98.81 224 TYR B CA 1
ATOM 4647 C C . TYR B 1 224 ? 4.34 -19.469 -7.812 1 98.81 224 TYR B C 1
ATOM 4649 O O . TYR B 1 224 ? 4.152 -20.219 -6.855 1 98.81 224 TYR B O 1
ATOM 4657 N N . THR B 1 225 ? 5.512 -19.016 -8.133 1 98.75 225 THR B N 1
ATOM 4658 C CA . THR B 1 225 ? 6.684 -19.641 -7.523 1 98.75 225 THR B CA 1
ATOM 4659 C C . THR B 1 225 ? 6.938 -19.062 -6.137 1 98.75 225 THR B C 1
ATOM 4661 O O . THR B 1 225 ? 7.559 -19.719 -5.293 1 98.75 225 THR B O 1
ATOM 4664 N N . GLY B 1 226 ? 6.434 -17.797 -5.867 1 98.56 226 GLY B N 1
ATOM 4665 C CA . GLY B 1 226 ? 7.02 -17.078 -4.75 1 98.56 226 GLY B CA 1
ATOM 4666 C C . GLY B 1 226 ? 8.492 -16.781 -4.938 1 98.56 226 GLY B C 1
ATOM 4667 O O . GLY B 1 226 ? 9 -16.781 -6.062 1 98.56 226 GLY B O 1
ATOM 4668 N N . ASP B 1 227 ? 9.125 -16.406 -3.861 1 98.5 227 ASP B N 1
ATOM 4669 C CA . ASP B 1 227 ? 10.578 -16.281 -3.898 1 98.5 227 ASP B CA 1
ATOM 4670 C C . ASP B 1 227 ? 11.242 -17.656 -3.75 1 98.5 227 ASP B C 1
ATOM 4672 O O . ASP B 1 227 ? 10.836 -18.453 -2.906 1 98.5 227 ASP B O 1
ATOM 4676 N N . THR B 1 228 ? 12.164 -17.906 -4.598 1 98.38 228 THR B N 1
ATOM 4677 C CA . THR B 1 228 ? 12.789 -19.219 -4.598 1 98.38 228 THR B CA 1
ATOM 4678 C C . THR B 1 228 ? 14.109 -19.203 -5.363 1 98.38 228 THR B C 1
ATOM 4680 O O . THR B 1 228 ? 14.352 -18.297 -6.168 1 98.38 228 THR B O 1
ATOM 4683 N N . CYS B 1 229 ? 14.977 -20.141 -5.082 1 97.12 229 CYS B N 1
ATOM 4684 C CA . CYS B 1 229 ? 16.188 -20.344 -5.871 1 97.12 229 CYS B CA 1
ATOM 4685 C C . CYS B 1 229 ? 16 -21.516 -6.844 1 97.12 229 CYS B C 1
ATOM 4687 O O . CYS B 1 229 ? 14.914 -22.062 -6.957 1 97.12 229 CYS B O 1
ATOM 4689 N N . ALA B 1 230 ? 17.031 -21.812 -7.574 1 95.31 230 ALA B N 1
ATOM 4690 C CA . ALA B 1 230 ? 16.969 -22.812 -8.641 1 95.31 230 ALA B CA 1
ATOM 4691 C C . ALA B 1 230 ? 16.578 -24.188 -8.094 1 95.31 230 ALA B C 1
ATOM 4693 O O . ALA B 1 230 ? 15.789 -24.906 -8.703 1 95.31 230 ALA B O 1
ATOM 4694 N N . ARG B 1 231 ? 17.047 -24.516 -6.93 1 93.81 231 ARG B N 1
ATOM 4695 C CA . ARG B 1 231 ? 16.797 -25.828 -6.324 1 93.81 231 ARG B CA 1
ATOM 4696 C C . ARG B 1 231 ? 15.305 -26.031 -6.07 1 93.81 231 ARG B C 1
ATOM 4698 O O . ARG B 1 231 ? 14.812 -27.156 -6.125 1 93.81 231 ARG B O 1
ATOM 4705 N N . GLY B 1 232 ? 14.633 -24.938 -5.852 1 95.44 232 GLY B N 1
ATOM 4706 C CA . GLY B 1 232 ? 13.219 -25.016 -5.527 1 95.44 232 GLY B CA 1
ATOM 4707 C C . GLY B 1 232 ? 12.344 -25.25 -6.746 1 95.44 232 GLY B C 1
ATOM 4708 O O . GLY B 1 232 ? 11.156 -25.547 -6.613 1 95.44 232 GLY B O 1
ATOM 4709 N N . LEU B 1 233 ? 12.938 -25.188 -7.945 1 96.38 233 LEU B N 1
ATOM 4710 C CA . LEU B 1 233 ? 12.094 -25.219 -9.133 1 96.38 233 LEU B CA 1
ATOM 4711 C C . LEU B 1 233 ? 12.492 -26.344 -10.07 1 96.38 233 LEU B C 1
ATOM 4713 O O . LEU B 1 233 ? 11.742 -26.688 -10.984 1 96.38 233 LEU B O 1
ATOM 4717 N N . VAL B 1 234 ? 13.617 -26.953 -9.844 1 93.62 234 VAL B N 1
ATOM 4718 C CA . VAL B 1 234 ? 14.039 -28.047 -10.703 1 93.62 234 VAL B CA 1
ATOM 4719 C C . VAL B 1 234 ? 13.141 -29.266 -10.469 1 93.62 234 VAL B C 1
ATOM 4721 O O . VAL B 1 234 ? 12.664 -29.484 -9.359 1 93.62 234 VAL B O 1
ATOM 4724 N N . LYS B 1 235 ? 12.945 -29.953 -11.547 1 89.81 235 LYS B N 1
ATOM 4725 C CA . LYS B 1 235 ? 12.109 -31.156 -11.477 1 89.81 235 LYS B CA 1
ATOM 4726 C C . LYS B 1 235 ? 12.648 -32.156 -10.445 1 89.81 235 LYS B C 1
ATOM 4728 O O . LYS B 1 235 ? 13.859 -32.375 -10.375 1 89.81 235 LYS B O 1
ATOM 4733 N N . ARG B 1 236 ? 11.75 -32.531 -9.578 1 76.69 236 ARG B N 1
ATOM 4734 C CA . ARG B 1 236 ? 12.141 -33.469 -8.539 1 76.69 236 ARG B CA 1
ATOM 4735 C C . ARG B 1 236 ? 11.969 -34.906 -9.016 1 76.69 236 ARG B C 1
ATOM 4737 O O . ARG B 1 236 ? 11.023 -35.219 -9.742 1 76.69 236 ARG B O 1
ATOM 4744 N N . GLN B 1 237 ? 13.133 -35.594 -9.023 1 62.91 237 GLN B N 1
ATOM 4745 C CA . GLN B 1 237 ? 13.062 -37 -9.383 1 62.91 237 GLN B CA 1
ATOM 4746 C C . GLN B 1 237 ? 12.117 -37.75 -8.445 1 62.91 237 GLN B C 1
ATOM 4748 O O . GLN B 1 237 ? 12.102 -37.531 -7.238 1 62.91 237 GLN B O 1
ATOM 4753 N N . ALA B 1 238 ? 11 -38.094 -8.867 1 53.12 238 ALA B N 1
ATOM 4754 C CA . ALA B 1 238 ? 10.094 -38.906 -8.078 1 53.12 238 ALA B CA 1
ATOM 4755 C C . ALA B 1 238 ? 10.859 -39.969 -7.289 1 53.12 238 ALA B C 1
ATOM 4757 O O . ALA B 1 238 ? 11.727 -40.656 -7.836 1 53.12 238 ALA B O 1
ATOM 4758 N N . ALA B 1 239 ? 11.164 -39.719 -5.965 1 47.38 239 ALA B N 1
ATOM 4759 C CA . ALA B 1 239 ? 11.711 -40.875 -5.25 1 47.38 239 ALA B CA 1
ATOM 4760 C C . ALA B 1 239 ? 11.016 -42.156 -5.672 1 47.38 239 ALA B C 1
ATOM 4762 O O . ALA B 1 239 ? 9.797 -42.188 -5.812 1 47.38 239 ALA B O 1
ATOM 4763 N N . PRO B 1 240 ? 11.82 -43.062 -6.199 1 41.62 240 PRO B N 1
ATOM 4764 C CA . PRO B 1 240 ? 11.164 -44.344 -6.461 1 41.62 240 PRO B CA 1
ATOM 4765 C C . PRO B 1 240 ? 10.336 -44.812 -5.273 1 41.62 240 PRO B C 1
ATOM 4767 O O . PRO B 1 240 ? 10.836 -44.844 -4.145 1 41.62 240 PRO B O 1
ATOM 4770 N N . THR B 1 241 ? 9.148 -44.312 -5.012 1 40.91 241 THR B N 1
ATOM 4771 C CA . THR B 1 241 ? 8.469 -45.031 -3.951 1 40.91 241 THR B CA 1
ATOM 4772 C C . THR B 1 241 ? 8.617 -46.531 -4.145 1 40.91 241 THR B C 1
ATOM 4774 O O . THR B 1 241 ? 8.781 -47 -5.273 1 40.91 241 THR B O 1
ATOM 4777 N N . GLU B 1 242 ? 8.984 -47.312 -3.027 1 37.78 242 GLU B N 1
ATOM 4778 C CA . GLU B 1 242 ? 8.914 -48.75 -3.211 1 37.78 242 GLU B CA 1
ATOM 4779 C C . GLU B 1 242 ? 7.809 -49.125 -4.195 1 37.78 242 GLU B C 1
ATOM 4781 O O . GLU B 1 242 ? 8.055 -49.844 -5.164 1 37.78 242 GLU B O 1
ATOM 4786 N N . GLU B 1 243 ? 6.594 -49.719 -3.414 1 36.53 243 GLU B N 1
ATOM 4787 C CA . GLU B 1 243 ? 5.488 -50.25 -4.191 1 36.53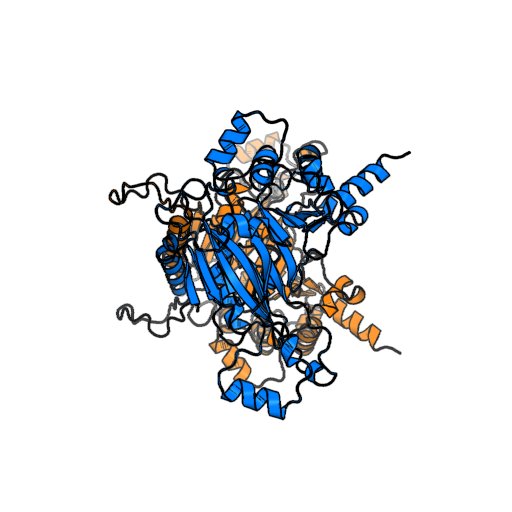 243 GLU B CA 1
ATOM 4788 C C . GLU B 1 243 ? 4.945 -49.25 -5.18 1 36.53 243 GLU B C 1
ATOM 4790 O O . GLU B 1 243 ? 5.109 -48.031 -4.984 1 36.53 243 GLU B O 1
ATOM 4795 N N . GLY B 1 244 ? 4.527 -49.562 -6.379 1 34.91 244 GLY B N 1
ATOM 4796 C CA . GLY B 1 244 ? 3.807 -49.094 -7.559 1 34.91 244 GLY B CA 1
ATOM 4797 C C . GLY B 1 244 ? 2.934 -47.906 -7.297 1 34.91 244 GLY B C 1
ATOM 4798 O O . GLY B 1 244 ? 2.066 -47.562 -8.109 1 34.91 244 GLY B O 1
ATOM 4799 N N . LEU B 1 245 ? 2.592 -47.625 -6.02 1 33.03 245 LEU B N 1
ATOM 4800 C CA . LEU B 1 245 ? 1.479 -46.688 -5.953 1 33.03 245 LEU B CA 1
ATOM 4801 C C . LEU B 1 245 ? 1.931 -45.281 -6.34 1 33.03 245 LEU B C 1
ATOM 4803 O O . LEU B 1 245 ? 2.555 -44.594 -5.539 1 33.03 245 LEU B O 1
ATOM 4807 N N . CYS B 1 246 ? 2.668 -45.125 -7.445 1 34.25 246 CYS B N 1
ATOM 4808 C CA . CYS B 1 246 ? 2.701 -43.781 -8.031 1 34.25 246 CYS B CA 1
ATOM 4809 C C . CYS B 1 246 ? 1.401 -43.031 -7.754 1 34.25 246 CYS B C 1
ATOM 4811 O O . CYS B 1 246 ? 0.33 -43.469 -8.18 1 34.25 246 CYS B O 1
ATOM 4813 N N . SER B 1 247 ? 1.122 -42.594 -6.645 1 36.78 247 SER B N 1
ATOM 4814 C CA . SER B 1 247 ? -0.053 -41.75 -6.703 1 36.78 247 SER B CA 1
ATOM 4815 C C . SER B 1 247 ? -0.127 -41 -8.031 1 36.78 247 SER B C 1
ATOM 4817 O O . SER B 1 247 ? 0.888 -40.5 -8.531 1 36.78 247 SER B O 1
ATOM 4819 N N . ASP B 1 248 ? -0.869 -41.344 -9 1 43.41 248 ASP B N 1
ATOM 4820 C CA . ASP B 1 248 ? -1.253 -40.906 -10.344 1 43.41 248 ASP B CA 1
ATOM 4821 C C . ASP B 1 248 ? -1.064 -39.406 -10.508 1 43.41 248 ASP B C 1
ATOM 4823 O O . ASP B 1 248 ? -1.226 -38.875 -11.609 1 43.41 248 ASP B O 1
ATOM 4827 N N . GLY B 1 249 ? -0.844 -38.5 -9.5 1 55.91 249 GLY B N 1
ATOM 4828 C CA . GLY B 1 249 ? -0.893 -37.094 -9.797 1 55.91 249 GLY B CA 1
ATOM 4829 C C . GLY B 1 249 ? 0.48 -36.438 -9.875 1 55.91 249 GLY B C 1
ATOM 4830 O O . GLY B 1 249 ? 1.451 -37 -9.336 1 55.91 249 GLY B O 1
ATOM 4831 N N . LEU B 1 250 ? 0.92 -35.719 -10.93 1 66.69 250 LEU B N 1
ATOM 4832 C CA . LEU B 1 250 ? 2.141 -34.938 -11.109 1 66.69 250 LEU B CA 1
ATOM 4833 C C . LEU B 1 250 ? 2.539 -34.25 -9.812 1 66.69 250 LEU B C 1
ATOM 4835 O O . LEU B 1 250 ? 1.685 -33.719 -9.094 1 66.69 250 LEU B O 1
ATOM 4839 N N . PRO B 1 251 ? 3.883 -34.531 -9.414 1 79.81 251 PRO B N 1
ATOM 4840 C CA . PRO B 1 251 ? 4.34 -33.75 -8.273 1 79.81 251 PRO B CA 1
ATOM 4841 C C . PRO B 1 251 ? 3.936 -32.281 -8.383 1 79.81 251 PRO B C 1
ATOM 4843 O O . PRO B 1 251 ? 3.807 -31.734 -9.492 1 79.81 251 PRO B O 1
ATOM 4846 N N . PRO B 1 252 ? 3.658 -31.734 -7.305 1 84.12 252 PRO B N 1
ATOM 4847 C CA . PRO B 1 252 ? 3.158 -30.359 -7.316 1 84.12 252 PRO B CA 1
ATOM 4848 C C . PRO B 1 252 ? 4.039 -29.406 -8.133 1 84.12 252 PRO B C 1
ATOM 4850 O O . PRO B 1 252 ? 3.523 -28.547 -8.844 1 84.12 252 PRO B O 1
ATOM 4853 N N . ILE B 1 253 ? 5.289 -29.625 -8.117 1 89.81 253 ILE B N 1
ATOM 4854 C CA . ILE B 1 253 ? 6.199 -28.734 -8.836 1 89.81 253 ILE B CA 1
ATOM 4855 C C . ILE B 1 253 ? 6 -28.906 -10.336 1 89.81 253 ILE B C 1
ATOM 4857 O O . ILE B 1 253 ? 6.086 -27.922 -11.094 1 89.81 253 ILE B O 1
ATOM 4861 N N . ASP B 1 254 ? 5.715 -30.141 -10.773 1 89 254 ASP B N 1
ATOM 4862 C CA . ASP B 1 254 ? 5.469 -30.391 -12.195 1 89 254 ASP B CA 1
ATOM 4863 C C . ASP B 1 254 ? 4.164 -29.75 -12.648 1 89 254 ASP B C 1
ATOM 4865 O O . ASP B 1 254 ? 4.07 -29.25 -13.766 1 89 254 ASP B O 1
ATOM 4869 N N . GLN B 1 255 ? 3.213 -29.781 -11.781 1 89.44 255 GLN B N 1
ATOM 4870 C CA . GLN B 1 255 ? 1.944 -29.125 -12.078 1 89.44 255 GLN B CA 1
ATOM 4871 C C . GLN B 1 255 ? 2.135 -27.625 -12.281 1 89.44 255 GLN B C 1
ATOM 4873 O O . GLN B 1 255 ? 1.544 -27.047 -13.188 1 89.44 255 GLN B O 1
ATOM 4878 N N . MET B 1 256 ? 2.938 -27.031 -11.484 1 94.44 256 MET B N 1
ATOM 4879 C CA . MET B 1 256 ? 3.191 -25.594 -11.578 1 94.44 256 MET B CA 1
ATOM 4880 C C . MET B 1 256 ? 3.715 -25.219 -12.961 1 94.44 256 MET B C 1
ATOM 4882 O O . MET B 1 256 ? 3.26 -24.234 -13.555 1 94.44 256 MET B O 1
ATOM 4886 N N . PHE B 1 257 ? 4.57 -26.047 -13.539 1 93.12 257 PHE B N 1
ATOM 4887 C CA . PHE B 1 257 ? 5.199 -25.734 -14.82 1 93.12 257 PHE B CA 1
ATOM 4888 C C . PHE B 1 257 ? 4.281 -26.109 -15.977 1 93.12 257 PHE B C 1
ATOM 4890 O O . PHE B 1 257 ? 4.551 -25.75 -17.125 1 93.12 257 PHE B O 1
ATOM 4897 N N . SER B 1 258 ? 3.186 -26.766 -15.711 1 90.94 258 SER B N 1
ATOM 4898 C CA . SER B 1 258 ? 2.186 -27.062 -16.734 1 90.94 258 SER B CA 1
ATOM 4899 C C . SER B 1 258 ? 1.113 -25.984 -16.797 1 90.94 258 SER B C 1
ATOM 4901 O O . SER B 1 258 ? 0.19 -26.062 -17.609 1 90.94 258 SER B O 1
ATOM 4903 N N . ALA B 1 259 ? 1.233 -24.969 -15.961 1 95.5 259 ALA B N 1
ATOM 4904 C CA . ALA B 1 259 ? 0.226 -23.906 -15.852 1 95.5 259 ALA B CA 1
ATOM 4905 C C . ALA B 1 259 ? 0.115 -23.125 -17.156 1 95.5 259 ALA B C 1
ATOM 4907 O O . ALA B 1 259 ? 1.099 -22.969 -17.891 1 95.5 259 ALA B O 1
ATOM 4908 N N . GLN B 1 260 ? -1.066 -22.656 -17.422 1 95.88 260 GLN B N 1
ATOM 4909 C CA . GLN B 1 260 ? -1.266 -21.766 -18.562 1 95.88 260 GLN B CA 1
ATOM 4910 C C . GLN B 1 260 ? -0.453 -20.484 -18.406 1 95.88 260 GLN B C 1
ATOM 4912 O O . GLN B 1 260 ? 0.096 -19.969 -19.375 1 95.88 260 GLN B O 1
ATOM 4917 N N . VAL B 1 261 ? -0.388 -19.953 -17.188 1 98 261 VAL B N 1
ATOM 4918 C CA . VAL B 1 261 ? 0.432 -18.797 -16.875 1 98 261 VAL B CA 1
ATOM 4919 C C . VAL B 1 261 ? 1.305 -19.094 -15.656 1 98 261 VAL B C 1
ATOM 4921 O O . VAL B 1 261 ? 0.792 -19.422 -14.578 1 98 261 VAL B O 1
ATOM 4924 N N . LEU B 1 262 ? 2.553 -19.016 -15.836 1 97.75 262 LEU B N 1
ATOM 4925 C CA . LEU B 1 262 ? 3.494 -19.203 -14.734 1 97.75 262 LEU B CA 1
ATOM 4926 C C . LEU B 1 262 ? 4.082 -17.859 -14.289 1 97.75 262 LEU B C 1
ATOM 4928 O O . LEU B 1 262 ? 4.742 -17.172 -15.078 1 97.75 262 LEU B O 1
ATOM 4932 N N . PHE B 1 263 ? 3.799 -17.438 -13.062 1 98.75 263 PHE B N 1
ATOM 4933 C CA . PHE B 1 263 ? 4.543 -16.359 -12.43 1 98.75 263 PHE B CA 1
ATOM 4934 C C . PHE B 1 263 ? 5.852 -16.859 -11.844 1 98.75 263 PHE B C 1
ATOM 4936 O O . PHE B 1 263 ? 5.844 -17.656 -10.891 1 98.75 263 PHE B O 1
ATOM 4943 N N . CYS B 1 264 ? 6.926 -16.391 -12.344 1 98.56 264 CYS B N 1
ATOM 4944 C CA . CYS B 1 264 ? 8.25 -16.875 -11.953 1 98.56 264 CYS B CA 1
ATOM 4945 C C . CYS B 1 264 ? 9.125 -15.734 -11.461 1 98.56 264 CYS B C 1
ATOM 4947 O O . CYS B 1 264 ? 9.367 -14.773 -12.195 1 98.56 264 CYS B O 1
ATOM 4949 N N . GLU B 1 265 ? 9.609 -15.812 -10.234 1 98.12 265 GLU B N 1
ATOM 4950 C CA . GLU B 1 265 ? 10.484 -14.742 -9.758 1 98.12 265 GLU B CA 1
ATOM 4951 C C . GLU B 1 265 ? 11.789 -14.703 -10.547 1 98.12 265 GLU B C 1
ATOM 4953 O O . GLU B 1 265 ? 12.281 -15.734 -10.992 1 98.12 265 GLU B O 1
ATOM 4958 N N . LEU B 1 266 ? 12.273 -13.602 -10.789 1 98.06 266 LEU B N 1
ATOM 4959 C CA . LEU B 1 266 ? 13.547 -13.375 -11.469 1 98.06 266 LEU B CA 1
ATOM 4960 C C . LEU B 1 266 ? 14.242 -12.133 -10.914 1 98.06 266 LEU B C 1
ATOM 4962 O O . LEU B 1 266 ? 14.188 -11.062 -11.531 1 98.06 266 LEU B O 1
ATOM 4966 N N . THR B 1 267 ? 14.969 -12.297 -9.805 1 98 267 THR B N 1
ATOM 4967 C CA . THR B 1 267 ? 15.523 -11.18 -9.047 1 98 267 THR B CA 1
ATOM 4968 C C . THR B 1 267 ? 16.812 -10.672 -9.695 1 98 267 THR B C 1
ATOM 4970 O O . THR B 1 267 ? 17.031 -9.461 -9.789 1 98 267 THR B O 1
ATOM 4973 N N . PHE B 1 268 ? 17.672 -11.617 -10.211 1 97.5 268 PHE B N 1
ATOM 4974 C CA . PHE B 1 268 ? 18.969 -11.242 -10.758 1 97.5 268 PHE B CA 1
ATOM 4975 C C . PHE B 1 268 ? 18.984 -11.398 -12.273 1 97.5 268 PHE B C 1
ATOM 4977 O O . PHE B 1 268 ? 18.719 -12.484 -12.789 1 97.5 268 PHE B O 1
ATOM 4984 N N . LEU B 1 269 ? 19.422 -10.344 -12.984 1 97.12 269 LEU B N 1
ATOM 4985 C CA . LEU B 1 269 ? 19.109 -10.305 -14.414 1 97.12 269 LEU B CA 1
ATOM 4986 C C . LEU B 1 269 ? 20.391 -10.258 -15.242 1 97.12 269 LEU B C 1
ATOM 4988 O O . LEU B 1 269 ? 20.344 -10.422 -16.469 1 97.12 269 LEU B O 1
ATOM 4992 N N . ASP B 1 270 ? 21.531 -10.039 -14.703 1 94.62 270 ASP B N 1
ATOM 4993 C CA . ASP B 1 270 ? 22.734 -9.812 -15.492 1 94.62 270 ASP B CA 1
ATOM 4994 C C . ASP B 1 270 ? 23.375 -11.141 -15.898 1 94.62 270 ASP B C 1
ATOM 4996 O O . ASP B 1 270 ? 24.109 -11.742 -15.109 1 94.62 270 ASP B O 1
ATOM 5000 N N . SER B 1 271 ? 23.234 -11.469 -17.109 1 92.81 271 SER B N 1
ATOM 5001 C CA . SER B 1 271 ? 23.672 -12.766 -17.609 1 92.81 271 SER B CA 1
ATOM 5002 C C . SER B 1 271 ? 25.203 -12.812 -17.75 1 92.81 271 SER B C 1
ATOM 5004 O O . SER B 1 271 ? 25.781 -13.883 -17.891 1 92.81 271 SER B O 1
ATOM 5006 N N . ASN B 1 272 ? 25.797 -11.641 -17.719 1 89.81 272 ASN B N 1
ATOM 5007 C CA . ASN B 1 272 ? 27.234 -11.578 -17.906 1 89.81 272 ASN B CA 1
ATOM 5008 C C . ASN B 1 272 ? 27.984 -11.812 -16.594 1 89.81 272 ASN B C 1
ATOM 5010 O O . ASN B 1 272 ? 29.203 -11.93 -16.594 1 89.81 272 ASN B O 1
ATOM 5014 N N . GLU B 1 273 ? 27.156 -11.883 -15.586 1 82.88 273 GLU B N 1
ATOM 5015 C CA . GLU B 1 273 ? 27.797 -12.117 -14.289 1 82.88 273 GLU B CA 1
ATOM 5016 C C . GLU B 1 273 ? 28.328 -13.539 -14.18 1 82.88 273 GLU B C 1
ATOM 5018 O O . GLU B 1 273 ? 27.844 -14.445 -14.859 1 82.88 273 GLU B O 1
ATOM 5023 N N . ASP B 1 274 ? 29.281 -13.711 -13.414 1 79.19 274 ASP B N 1
ATOM 5024 C CA . ASP B 1 274 ? 29.984 -14.992 -13.328 1 79.19 274 ASP B CA 1
ATOM 5025 C C . ASP B 1 274 ? 29.219 -15.977 -12.453 1 79.19 274 ASP B C 1
ATOM 5027 O O . ASP B 1 274 ? 28.109 -15.688 -12.008 1 79.19 274 ASP B O 1
ATOM 5031 N N . GLU B 1 275 ? 29.781 -17.094 -12.344 1 86.56 275 GLU B N 1
ATOM 5032 C CA . GLU B 1 275 ? 29.188 -18.188 -11.586 1 86.56 275 GLU B CA 1
ATOM 5033 C C . GLU B 1 275 ? 29.016 -17.828 -10.117 1 86.56 275 GLU B C 1
ATOM 5035 O O . GLU B 1 275 ? 28.094 -18.281 -9.453 1 86.56 275 GLU B O 1
ATOM 5040 N N . LEU B 1 276 ? 29.859 -16.984 -9.742 1 87.19 276 LEU B N 1
ATOM 5041 C CA . LEU B 1 276 ? 29.797 -16.547 -8.352 1 87.19 276 LEU B CA 1
ATOM 5042 C C . LEU B 1 276 ? 28.531 -15.75 -8.078 1 87.19 276 LEU B C 1
ATOM 5044 O O . LEU B 1 276 ? 27.922 -15.891 -7.016 1 87.19 276 LEU B O 1
ATOM 5048 N N . ALA B 1 277 ? 28.109 -15.023 -9.086 1 87.31 277 ALA B N 1
ATOM 5049 C CA . ALA B 1 277 ? 26.875 -14.25 -8.945 1 87.31 277 ALA B CA 1
ATOM 5050 C C . ALA B 1 277 ? 25.656 -15.18 -8.883 1 87.31 277 ALA B C 1
ATOM 5052 O O . ALA B 1 277 ? 24.719 -14.922 -8.133 1 87.31 277 ALA B O 1
ATOM 5053 N N . GLN B 1 278 ? 25.703 -16.203 -9.633 1 90.31 278 GLN B N 1
ATOM 5054 C CA . GLN B 1 278 ? 24.641 -17.203 -9.602 1 90.31 278 GLN B CA 1
ATOM 5055 C C . GLN B 1 278 ? 24.578 -17.891 -8.242 1 90.31 278 GLN B C 1
ATOM 5057 O O . GLN B 1 278 ? 23.484 -18.109 -7.703 1 90.31 278 GLN B O 1
ATOM 5062 N N . GLN B 1 279 ? 25.719 -18.188 -7.773 1 91.5 279 GLN B N 1
ATOM 5063 C CA . GLN B 1 279 ? 25.781 -18.844 -6.465 1 91.5 279 GLN B CA 1
ATOM 5064 C C . GLN B 1 279 ? 25.25 -17.906 -5.371 1 91.5 279 GLN B C 1
ATOM 5066 O O . GLN B 1 279 ? 24.578 -18.359 -4.445 1 91.5 279 GLN B O 1
ATOM 5071 N N . LYS B 1 280 ? 25.609 -16.719 -5.523 1 90.94 280 LYS B N 1
ATOM 5072 C CA . LYS B 1 280 ? 25.109 -15.742 -4.555 1 90.94 280 LYS B CA 1
ATOM 5073 C C . LYS B 1 280 ? 23.594 -15.633 -4.605 1 90.94 280 LYS B C 1
ATOM 5075 O O . LYS B 1 280 ? 22.938 -15.508 -3.566 1 90.94 280 LYS B O 1
ATOM 5080 N N . ALA B 1 281 ? 23.047 -15.609 -5.777 1 93.75 281 ALA B N 1
ATOM 5081 C CA . ALA B 1 281 ? 21.594 -15.602 -5.934 1 93.75 281 ALA B CA 1
ATOM 5082 C C . ALA B 1 281 ? 20.953 -16.797 -5.238 1 93.75 281 ALA B C 1
ATOM 5084 O O . ALA B 1 281 ? 19.969 -16.641 -4.5 1 93.75 281 ALA B O 1
ATOM 5085 N N . ASP B 1 282 ? 21.562 -17.938 -5.41 1 92.69 282 ASP B N 1
ATOM 5086 C CA . ASP B 1 282 ? 21.078 -19.172 -4.793 1 92.69 282 ASP B CA 1
ATOM 5087 C C . ASP B 1 282 ? 21.156 -19.094 -3.27 1 92.69 282 ASP B C 1
ATOM 5089 O O . ASP B 1 282 ? 20.219 -19.5 -2.572 1 92.69 282 ASP B O 1
ATOM 5093 N N . GLU B 1 283 ? 22.234 -18.594 -2.807 1 92.62 283 GLU B N 1
ATOM 5094 C CA . GLU B 1 283 ? 22.453 -18.469 -1.368 1 92.62 283 GLU B CA 1
ATOM 5095 C C . GLU B 1 283 ? 21.453 -17.5 -0.741 1 92.62 283 GLU B C 1
ATOM 5097 O O . GLU B 1 283 ? 21.078 -17.656 0.423 1 92.62 283 GLU B O 1
ATOM 5102 N N . ARG B 1 284 ? 20.984 -16.625 -1.523 1 92.94 284 ARG B N 1
ATOM 5103 C CA . ARG B 1 284 ? 20.016 -15.648 -1.042 1 92.94 284 ARG B CA 1
ATOM 5104 C C . ARG B 1 284 ? 18.594 -16.141 -1.295 1 92.94 284 ARG B C 1
ATOM 5106 O O . ARG B 1 284 ? 17.625 -15.445 -0.954 1 92.94 284 ARG B O 1
ATOM 5113 N N . GLY B 1 285 ? 18.484 -17.281 -1.903 1 96.81 285 GLY B N 1
ATOM 5114 C CA . GLY B 1 285 ? 17.172 -17.875 -2.133 1 96.81 285 GLY B CA 1
ATOM 5115 C C . GLY B 1 285 ? 16.438 -17.25 -3.303 1 96.81 285 GLY B C 1
ATOM 5116 O O . GLY B 1 285 ? 15.211 -17.109 -3.273 1 96.81 285 GLY B O 1
ATOM 5117 N N . HIS B 1 286 ? 17.156 -16.781 -4.316 1 98 286 HIS B N 1
ATOM 5118 C CA . HIS B 1 286 ? 16.531 -16.141 -5.465 1 98 286 HIS B CA 1
ATOM 5119 C C . HIS B 1 286 ? 17.062 -16.719 -6.773 1 98 286 HIS B C 1
ATOM 5121 O O . HIS B 1 286 ? 18.031 -17.469 -6.777 1 98 286 HIS B O 1
ATOM 5127 N N . LEU B 1 287 ? 16.453 -16.359 -7.852 1 97.56 287 LEU B N 1
ATOM 5128 C CA . LEU B 1 287 ? 16.812 -16.859 -9.172 1 97.56 287 LEU B CA 1
ATOM 5129 C C . LEU B 1 287 ? 17.688 -15.844 -9.914 1 97.56 287 LEU B C 1
ATOM 5131 O O . LEU B 1 287 ? 17.484 -14.633 -9.797 1 97.56 287 LEU B O 1
ATOM 5135 N N . HIS B 1 288 ? 18.641 -16.391 -10.57 1 97.19 288 HIS B N 1
ATOM 5136 C CA . HIS B 1 288 ? 19.422 -15.688 -11.578 1 97.19 288 HIS B CA 1
ATOM 5137 C C . HIS B 1 288 ? 19 -16.094 -12.984 1 97.19 288 HIS B C 1
ATOM 5139 O O . HIS B 1 288 ? 18.641 -17.234 -13.219 1 97.19 288 HIS B O 1
ATOM 5145 N N . VAL B 1 289 ? 19.031 -15.164 -13.875 1 97.25 289 VAL B N 1
ATOM 5146 C CA . VAL B 1 289 ? 18.547 -15.383 -15.234 1 97.25 289 VAL B CA 1
ATOM 5147 C C . VAL B 1 289 ? 19.25 -16.594 -15.836 1 97.25 289 VAL B C 1
ATOM 5149 O O . VAL B 1 289 ? 18.656 -17.344 -16.609 1 97.25 289 VAL B O 1
ATOM 5152 N N . ASN B 1 290 ? 20.453 -16.906 -15.461 1 95.88 290 ASN B N 1
ATOM 5153 C CA . ASN B 1 290 ? 21.234 -18.016 -16 1 95.88 290 ASN B CA 1
ATOM 5154 C C . ASN B 1 290 ? 20.719 -19.359 -15.477 1 95.88 290 ASN B C 1
ATOM 5156 O O . ASN B 1 290 ? 21.078 -20.406 -16.016 1 95.88 290 ASN B O 1
ATOM 5160 N N . HIS B 1 291 ? 19.875 -19.328 -14.469 1 96.25 291 HIS B N 1
ATOM 5161 C CA . HIS B 1 291 ? 19.312 -20.547 -13.922 1 96.25 291 HIS B CA 1
ATOM 5162 C C . HIS B 1 291 ? 18.172 -21.078 -14.797 1 96.25 291 HIS B C 1
ATOM 5164 O O . HIS B 1 291 ? 17.781 -22.234 -14.688 1 96.25 291 HIS B O 1
ATOM 5170 N N . LEU B 1 292 ? 17.641 -20.266 -15.648 1 96.06 292 LEU B N 1
ATOM 5171 C CA . LEU B 1 292 ? 16.375 -20.547 -16.344 1 96.06 292 LEU B CA 1
ATOM 5172 C C . LEU B 1 292 ? 16.547 -21.719 -17.312 1 96.06 292 LEU B C 1
ATOM 5174 O O . LEU B 1 292 ? 15.641 -22.547 -17.453 1 96.06 292 LEU B O 1
ATOM 5178 N N . GLU B 1 293 ? 17.672 -21.797 -17.953 1 94 293 GLU B N 1
ATOM 5179 C CA . GLU B 1 293 ? 17.875 -22.875 -18.906 1 94 293 GLU B CA 1
ATOM 5180 C C . GLU B 1 293 ? 17.797 -24.234 -18.25 1 94 293 GLU B C 1
ATOM 5182 O O . GLU B 1 293 ? 17.094 -25.125 -18.734 1 94 293 GLU B O 1
ATOM 5187 N N . SER B 1 294 ? 18.516 -24.344 -17.141 1 93.69 294 SER B N 1
ATOM 5188 C CA . SER B 1 294 ? 18.5 -25.625 -16.422 1 93.69 294 SER B CA 1
ATOM 5189 C C . SER B 1 294 ? 17.125 -25.922 -15.859 1 93.69 294 SER B C 1
ATOM 5191 O O . SER B 1 294 ? 16.656 -27.062 -15.922 1 93.69 294 SER B O 1
ATOM 5193 N N . ILE B 1 295 ? 16.422 -24.953 -15.297 1 95.12 295 ILE B N 1
ATOM 5194 C CA . ILE B 1 295 ? 15.117 -25.141 -14.672 1 95.12 295 ILE B CA 1
ATOM 5195 C C . ILE B 1 295 ? 14.094 -25.562 -15.727 1 95.12 295 ILE B C 1
ATOM 5197 O O . ILE B 1 295 ? 13.477 -26.625 -15.602 1 95.12 295 ILE B O 1
ATOM 5201 N N . PHE B 1 296 ? 13.961 -24.828 -16.797 1 93.81 296 PHE B N 1
ATOM 5202 C CA . PHE B 1 296 ? 12.945 -25.109 -17.797 1 93.81 296 PHE B CA 1
ATOM 5203 C C . PHE B 1 296 ? 13.312 -26.344 -18.609 1 93.81 296 PHE B C 1
ATOM 5205 O O . PHE B 1 296 ? 12.438 -27.078 -19.062 1 93.81 296 PHE B O 1
ATOM 5212 N N . GLY B 1 297 ? 14.609 -26.594 -18.766 1 91.44 297 GLY B N 1
ATOM 5213 C CA . GLY B 1 297 ? 15.055 -27.844 -19.375 1 91.44 297 GLY B CA 1
ATOM 5214 C C . GLY B 1 297 ? 14.648 -29.062 -18.578 1 91.44 297 GLY B C 1
ATOM 5215 O O . GLY B 1 297 ? 14.234 -30.078 -19.156 1 91.44 297 GLY B O 1
ATOM 5216 N N . SER B 1 298 ? 14.766 -28.969 -17.281 1 92.31 298 SER B N 1
ATOM 5217 C CA . SER B 1 298 ? 14.438 -30.094 -16.422 1 92.31 298 SER B CA 1
ATOM 5218 C C . SER B 1 298 ? 12.969 -30.469 -16.516 1 92.31 298 SER B C 1
ATOM 5220 O O . SER B 1 298 ? 12.586 -31.609 -16.234 1 92.31 298 SER B O 1
ATOM 5222 N N . HIS B 1 299 ? 12.117 -29.516 -16.906 1 90.75 299 HIS B N 1
ATOM 5223 C CA . HIS B 1 299 ? 10.68 -29.734 -17.047 1 90.75 299 HIS B CA 1
ATOM 5224 C C . HIS B 1 299 ? 10.305 -30 -18.5 1 90.75 299 HIS B C 1
ATOM 5226 O O . HIS B 1 299 ? 9.117 -29.969 -18.859 1 90.75 299 HIS B O 1
ATOM 5232 N N . ASP B 1 300 ? 11.289 -30.141 -19.422 1 87.19 300 ASP B N 1
ATOM 5233 C CA . ASP B 1 300 ? 11.125 -30.453 -20.844 1 87.19 300 ASP B CA 1
ATOM 5234 C C . ASP B 1 300 ? 10.359 -29.344 -21.562 1 87.19 300 ASP B C 1
ATOM 5236 O O . ASP B 1 300 ? 9.477 -29.625 -22.375 1 87.19 300 ASP B O 1
ATOM 5240 N N . LEU B 1 301 ? 10.695 -28.156 -21.172 1 86.75 301 LEU B N 1
ATOM 5241 C CA . LEU B 1 301 ? 9.961 -27.031 -21.734 1 86.75 301 LEU B CA 1
ATOM 5242 C C . LEU B 1 301 ? 10.836 -26.25 -22.719 1 86.75 301 LEU B C 1
ATOM 5244 O O . LEU B 1 301 ? 10.461 -25.156 -23.156 1 86.75 301 LEU B O 1
ATOM 5248 N N . LEU B 1 302 ? 11.992 -26.75 -23 1 86.12 302 LEU B N 1
ATOM 5249 C CA . LEU B 1 302 ? 12.883 -26.094 -23.969 1 86.12 302 LEU B CA 1
ATOM 5250 C C . LEU B 1 302 ? 12.891 -26.828 -25.297 1 86.12 302 LEU B C 1
ATOM 5252 O O . LEU B 1 302 ? 13.516 -26.391 -26.25 1 86.12 302 LEU B O 1
ATOM 5256 N N . ALA B 1 303 ? 12.344 -28 -25.234 1 75.94 303 ALA B N 1
ATOM 5257 C CA . ALA B 1 303 ? 12.305 -28.75 -26.5 1 75.94 303 ALA B CA 1
ATOM 5258 C C . ALA B 1 303 ? 11.375 -28.062 -27.5 1 75.94 303 ALA B C 1
ATOM 5260 O O . ALA B 1 303 ? 10.375 -27.453 -27.125 1 75.94 303 ALA B O 1
ATOM 5261 N N . SER B 1 304 ? 11.945 -27.859 -28.719 1 61.59 304 SER B N 1
ATOM 5262 C CA . SER B 1 304 ? 11.242 -27.203 -29.812 1 61.59 304 SER B CA 1
ATOM 5263 C C . SER B 1 304 ? 9.875 -27.844 -30.047 1 61.59 304 SER B C 1
ATOM 5265 O O . SER B 1 304 ? 9.773 -29.062 -30.156 1 61.59 304 SER B O 1
ATOM 5267 N N . ARG B 1 305 ? 8.938 -27.359 -29.375 1 57.28 305 ARG B N 1
ATOM 5268 C CA . ARG B 1 305 ? 7.625 -27.875 -29.75 1 57.28 305 ARG B CA 1
ATOM 5269 C C . ARG B 1 305 ? 7.137 -27.234 -31.047 1 57.28 305 ARG B C 1
ATOM 5271 O O . ARG B 1 305 ? 7.34 -26.047 -31.266 1 57.28 305 ARG B O 1
ATOM 5278 N N . ALA B 1 306 ? 7.203 -27.953 -32.094 1 49.41 306 ALA B N 1
ATOM 5279 C CA . ALA B 1 306 ? 6.848 -27.578 -33.438 1 49.41 306 ALA B CA 1
ATOM 5280 C C . ALA B 1 306 ? 5.691 -26.578 -33.469 1 49.41 306 ALA B C 1
ATOM 5282 O O . ALA B 1 306 ? 5.637 -25.688 -34.312 1 49.41 306 ALA B O 1
ATOM 5283 N N . GLU B 1 307 ? 4.566 -26.828 -32.969 1 52.34 307 GLU B N 1
ATOM 5284 C CA . GLU B 1 307 ? 3.395 -26.094 -33.406 1 52.34 307 GLU B CA 1
ATOM 5285 C C . GLU B 1 307 ? 3.014 -24.984 -32.438 1 52.34 307 GLU B C 1
ATOM 5287 O O . GLU B 1 307 ? 2.75 -23.859 -32.844 1 52.34 307 GLU B O 1
ATOM 5292 N N . SER B 1 308 ? 2.322 -25.109 -31.344 1 50.44 308 SER B N 1
ATOM 5293 C CA . SER B 1 308 ? 1.457 -24.141 -30.672 1 50.44 308 SER B CA 1
ATOM 5294 C C . SER B 1 308 ? 2.076 -23.656 -29.375 1 50.44 308 SER B C 1
ATOM 5296 O O . SER B 1 308 ? 2.588 -24.453 -28.578 1 50.44 308 SER B O 1
ATOM 5298 N N . VAL B 1 309 ? 2.623 -22.344 -29.422 1 53.09 309 VAL B N 1
ATOM 5299 C CA . VAL B 1 309 ? 2.969 -21.641 -28.188 1 53.09 309 VAL B CA 1
ATOM 5300 C C . VAL B 1 309 ? 1.964 -21.984 -27.094 1 53.09 309 VAL B C 1
ATOM 5302 O O . VAL B 1 309 ? 0.762 -21.75 -27.25 1 53.09 309 VAL B O 1
ATOM 5305 N N . SER B 1 310 ? 2.498 -22.984 -26.109 1 65.19 310 SER B N 1
ATOM 5306 C CA . SER B 1 310 ? 1.566 -23.375 -25.062 1 65.19 310 SER B CA 1
ATOM 5307 C C . SER B 1 310 ? 1.895 -22.688 -23.75 1 65.19 310 SER B C 1
ATOM 5309 O O . SER B 1 310 ? 3 -22.828 -23.219 1 65.19 310 SER B O 1
ATOM 5311 N N . GLY B 1 311 ? 1.213 -21.516 -23.391 1 87.06 311 GLY B N 1
ATOM 5312 C CA . GLY B 1 311 ? 1.213 -20.938 -22.062 1 87.06 311 GLY B CA 1
ATOM 5313 C C . GLY B 1 311 ? 2.039 -19.672 -21.953 1 87.06 311 GLY B C 1
ATOM 5314 O O . GLY B 1 311 ? 2.596 -19.203 -22.953 1 87.06 311 GLY B O 1
ATOM 5315 N N . SER B 1 312 ? 2.078 -18.969 -20.969 1 95.44 312 SER B N 1
ATOM 5316 C CA . SER B 1 312 ? 2.754 -17.703 -20.719 1 95.44 312 SER B CA 1
ATOM 5317 C C . SER B 1 312 ? 3.58 -17.766 -19.438 1 95.44 312 SER B C 1
ATOM 5319 O O . SER B 1 312 ? 3.273 -18.547 -18.531 1 95.44 312 SER B O 1
ATOM 5321 N N . ILE B 1 313 ? 4.699 -17.078 -19.453 1 97.19 313 ILE B N 1
ATOM 5322 C CA . ILE B 1 313 ? 5.496 -16.875 -18.266 1 97.19 313 ILE B CA 1
ATOM 5323 C C . ILE B 1 313 ? 5.535 -15.383 -17.922 1 97.19 313 ILE B C 1
ATOM 5325 O O . ILE B 1 313 ? 5.715 -14.539 -18.812 1 97.19 313 ILE B O 1
ATOM 5329 N N . VAL B 1 314 ? 5.293 -15.031 -16.703 1 98.75 314 VAL B N 1
ATOM 5330 C CA . VAL B 1 314 ? 5.418 -13.664 -16.219 1 98.75 314 VAL B CA 1
ATOM 5331 C C . VAL B 1 314 ? 6.559 -13.578 -15.211 1 98.75 314 VAL B C 1
ATOM 5333 O O . VAL B 1 314 ? 6.477 -14.156 -14.117 1 98.75 314 VAL B O 1
ATOM 5336 N N . PHE B 1 315 ? 7.598 -12.867 -15.578 1 98.75 315 PHE B N 1
ATOM 5337 C CA . PHE B 1 315 ? 8.688 -12.641 -14.633 1 98.75 315 PHE B CA 1
ATOM 5338 C C . PHE B 1 315 ? 8.391 -11.445 -13.742 1 98.75 315 PHE B C 1
ATOM 5340 O O . PHE B 1 315 ? 7.867 -10.43 -14.203 1 98.75 315 PHE B O 1
ATOM 5347 N N . TYR B 1 316 ? 8.641 -11.586 -12.43 1 98.75 316 TYR B N 1
ATO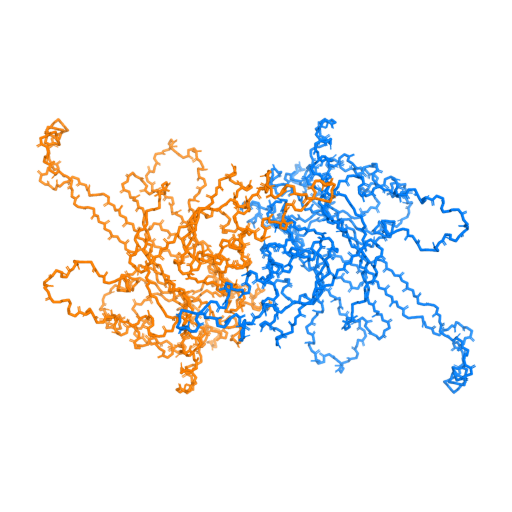M 5348 C CA . TYR B 1 316 ? 8.406 -10.539 -11.438 1 98.75 316 TYR B CA 1
ATOM 5349 C C . TYR B 1 316 ? 9.5 -10.539 -10.383 1 98.75 316 TYR B C 1
ATOM 5351 O O . TYR B 1 316 ? 10.492 -11.266 -10.5 1 98.75 316 TYR B O 1
ATOM 5359 N N . HIS B 1 317 ? 9.383 -9.727 -9.352 1 98.75 317 HIS B N 1
ATOM 5360 C CA . HIS B 1 317 ? 10.281 -9.625 -8.203 1 98.75 317 HIS B CA 1
ATOM 5361 C C . HIS B 1 317 ? 11.672 -9.195 -8.641 1 98.75 317 HIS B C 1
ATOM 5363 O O . HIS B 1 317 ? 12.672 -9.727 -8.148 1 98.75 317 HIS B O 1
ATOM 5369 N N . LEU B 1 318 ? 11.719 -8.305 -9.648 1 98.62 318 LEU B N 1
ATOM 5370 C CA . LEU B 1 318 ? 12.977 -7.758 -10.148 1 98.62 318 LEU B CA 1
ATOM 5371 C C . LEU B 1 318 ? 13.633 -6.859 -9.102 1 98.62 318 LEU B C 1
ATOM 5373 O O . LEU B 1 318 ? 12.938 -6.156 -8.359 1 98.62 318 LEU B O 1
ATOM 5377 N N . SER B 1 319 ? 14.945 -6.855 -9.094 1 97.25 319 SER B N 1
ATOM 5378 C CA . SER B 1 319 ? 15.68 -5.965 -8.203 1 97.25 319 SER B CA 1
ATOM 5379 C C . SER B 1 319 ? 15.672 -4.531 -8.719 1 97.25 319 SER B C 1
ATOM 5381 O O . SER B 1 319 ? 15.812 -4.297 -9.922 1 97.25 319 SER B O 1
ATOM 5383 N N . ALA B 1 320 ? 15.602 -3.637 -7.809 1 97.06 320 ALA B N 1
ATOM 5384 C CA . ALA B 1 320 ? 15.578 -2.217 -8.156 1 97.06 320 ALA B CA 1
ATOM 5385 C C . ALA B 1 320 ? 16.891 -1.788 -8.797 1 97.06 320 ALA B C 1
ATOM 5387 O O . ALA B 1 320 ? 16.953 -0.763 -9.484 1 97.06 320 ALA B O 1
ATOM 5388 N N . LYS B 1 321 ? 17.969 -2.529 -8.648 1 95.56 321 LYS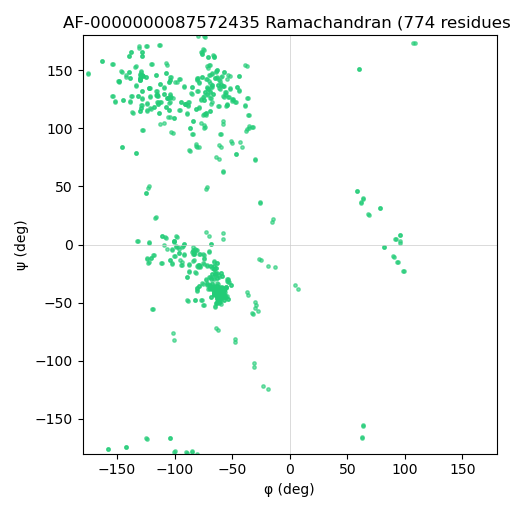 B N 1
ATOM 5389 C CA . LYS B 1 321 ? 19.281 -2.16 -9.195 1 95.56 321 LYS B CA 1
ATOM 5390 C C . LYS B 1 321 ? 19.25 -2.172 -10.727 1 95.56 321 LYS B C 1
ATOM 5392 O O . LYS B 1 321 ? 20.156 -1.618 -11.367 1 95.56 321 LYS B O 1
ATOM 5397 N N . TYR B 1 322 ? 18.25 -2.764 -11.258 1 97.69 322 TYR B N 1
ATOM 5398 C CA . TYR B 1 322 ? 18.172 -2.857 -12.711 1 97.69 322 TYR B CA 1
ATOM 5399 C C . TYR B 1 322 ? 17.219 -1.805 -13.281 1 97.69 322 TYR B C 1
ATOM 5401 O O . TYR B 1 322 ? 16.938 -1.809 -14.477 1 97.69 322 TYR B O 1
ATOM 5409 N N . ARG B 1 323 ? 16.656 -0.93 -12.445 1 97.06 323 ARG B N 1
ATOM 5410 C CA . ARG B 1 323 ? 15.867 0.189 -12.945 1 97.06 323 ARG B CA 1
ATOM 5411 C C . ARG B 1 323 ? 16.688 1.059 -13.898 1 97.06 323 ARG B C 1
ATOM 5413 O O . ARG B 1 323 ? 17.906 1.15 -13.766 1 97.06 323 ARG B O 1
ATOM 5420 N N . PRO B 1 324 ? 16.016 1.665 -14.875 1 98 324 PRO B N 1
ATOM 5421 C CA . PRO B 1 324 ? 14.57 1.71 -15.078 1 98 324 PRO B CA 1
ATOM 5422 C C . PRO B 1 324 ? 14.039 0.491 -15.828 1 98 324 PRO B C 1
ATOM 5424 O O . PRO B 1 324 ? 14.781 -0.466 -16.062 1 98 324 PRO B O 1
ATOM 5427 N N . ALA B 1 325 ? 12.734 0.432 -16.109 1 98.69 325 ALA B N 1
ATOM 5428 C CA . ALA B 1 325 ? 12.047 -0.72 -16.688 1 98.69 325 ALA B CA 1
ATOM 5429 C C . ALA B 1 325 ? 12.719 -1.162 -18 1 98.69 325 ALA B C 1
ATOM 5431 O O . ALA B 1 325 ? 12.977 -2.352 -18.188 1 98.69 325 ALA B O 1
ATOM 5432 N N . ARG B 1 326 ? 13.047 -0.27 -18.844 1 98.31 326 ARG B N 1
ATOM 5433 C CA . ARG B 1 326 ? 13.648 -0.604 -20.141 1 98.31 326 ARG B CA 1
ATOM 5434 C C . ARG B 1 326 ? 14.977 -1.338 -19.953 1 98.31 326 ARG B C 1
ATOM 5436 O O . ARG B 1 326 ? 15.273 -2.289 -20.672 1 98.31 326 ARG B O 1
ATOM 5443 N N . ARG B 1 327 ? 15.766 -0.855 -18.984 1 98.31 327 ARG B N 1
ATOM 5444 C CA . ARG B 1 327 ? 17.047 -1.51 -18.703 1 98.31 327 ARG B CA 1
ATOM 5445 C C . ARG B 1 327 ? 16.828 -2.949 -18.25 1 98.31 327 ARG B C 1
ATOM 5447 O O . ARG B 1 327 ? 17.516 -3.861 -18.703 1 98.31 327 ARG B O 1
ATOM 5454 N N . ALA B 1 328 ? 15.891 -3.141 -17.344 1 98.62 328 ALA B N 1
ATOM 5455 C CA . ALA B 1 328 ? 15.57 -4.484 -16.859 1 98.62 328 ALA B CA 1
ATOM 5456 C C . ALA B 1 328 ? 15.125 -5.383 -18.016 1 98.62 328 ALA B C 1
ATOM 5458 O O . ALA B 1 328 ? 15.547 -6.535 -18.109 1 98.62 328 ALA B O 1
ATOM 5459 N N . LEU B 1 329 ? 14.281 -4.84 -18.844 1 98.62 329 LEU B N 1
ATOM 5460 C CA . LEU B 1 329 ? 13.773 -5.586 -20 1 98.62 329 LEU B CA 1
ATOM 5461 C C . LEU B 1 329 ? 14.914 -5.984 -20.938 1 98.62 329 LEU B C 1
ATOM 5463 O O . LEU B 1 329 ? 14.922 -7.094 -21.469 1 98.62 329 LEU B O 1
ATOM 5467 N N . ASP B 1 330 ? 15.859 -5.113 -21.125 1 98.12 330 ASP B N 1
ATOM 5468 C CA . ASP B 1 330 ? 17.016 -5.422 -21.969 1 98.12 330 ASP B CA 1
ATOM 5469 C C . ASP B 1 330 ? 17.828 -6.578 -21.375 1 98.12 330 ASP B C 1
ATOM 5471 O O . ASP B 1 330 ? 18.25 -7.48 -22.109 1 98.12 330 ASP B O 1
ATOM 5475 N N . PHE B 1 331 ? 18.031 -6.488 -20.078 1 98 331 PHE B N 1
ATOM 5476 C CA . PHE B 1 331 ? 18.766 -7.562 -19.406 1 98 331 PHE B CA 1
ATOM 5477 C C . PHE B 1 331 ? 18.047 -8.898 -19.594 1 98 331 PHE B C 1
ATOM 5479 O O . PHE B 1 331 ? 18.688 -9.914 -19.875 1 98 331 PHE B O 1
ATOM 5486 N N . ILE B 1 332 ? 16.734 -8.898 -19.469 1 98.06 332 ILE B N 1
ATOM 5487 C CA . ILE B 1 332 ? 15.953 -10.117 -19.562 1 98.06 332 ILE B CA 1
ATOM 5488 C C . ILE B 1 332 ? 16 -10.641 -21 1 98.06 332 ILE B C 1
ATOM 5490 O O . ILE B 1 332 ? 16.234 -11.836 -21.219 1 98.06 332 ILE B O 1
ATOM 5494 N N . ALA B 1 333 ? 15.82 -9.773 -21.953 1 96.94 333 ALA B N 1
ATOM 5495 C CA . ALA B 1 333 ? 15.844 -10.156 -23.359 1 96.94 333 ALA B CA 1
ATOM 5496 C C . ALA B 1 333 ? 17.188 -10.797 -23.734 1 96.94 333 ALA B C 1
ATOM 5498 O O . ALA B 1 333 ? 17.234 -11.75 -24.5 1 96.94 333 ALA B O 1
ATOM 5499 N N . GLU B 1 334 ? 18.188 -10.266 -23.172 1 95.75 334 GLU B N 1
ATOM 5500 C CA . GLU B 1 334 ? 19.531 -10.75 -23.469 1 95.75 334 GLU B CA 1
ATOM 5501 C C . GLU B 1 334 ? 19.797 -12.086 -22.781 1 95.75 334 GLU B C 1
ATOM 5503 O O . GLU B 1 334 ? 20.516 -12.938 -23.312 1 95.75 334 GLU B O 1
ATOM 5508 N N . GLY B 1 335 ? 19.266 -12.258 -21.672 1 95.56 335 GLY B N 1
ATOM 5509 C CA . GLY B 1 335 ? 19.656 -13.383 -20.828 1 95.56 335 GLY B CA 1
ATOM 5510 C C . GLY B 1 335 ? 18.766 -14.602 -21.016 1 95.56 335 GLY B C 1
ATOM 5511 O O . GLY B 1 335 ? 19.156 -15.719 -20.656 1 95.56 335 GLY B O 1
ATOM 5512 N N . LEU B 1 336 ? 17.609 -14.516 -21.562 1 95.81 336 LEU B N 1
ATOM 5513 C CA . LEU B 1 336 ? 16.656 -15.617 -21.672 1 95.81 336 LEU B CA 1
ATOM 5514 C C . LEU B 1 336 ? 17.125 -16.641 -22.703 1 95.81 336 LEU B C 1
ATOM 5516 O O . LEU B 1 336 ? 17.672 -16.266 -23.75 1 95.81 336 LEU B O 1
ATOM 5520 N N . PRO B 1 337 ? 16.891 -17.922 -22.422 1 92.62 337 PRO B N 1
ATOM 5521 C CA . PRO B 1 337 ? 17.141 -18.938 -23.453 1 92.62 337 PRO B CA 1
ATOM 5522 C C . PRO B 1 337 ? 16.297 -18.703 -24.703 1 92.62 337 PRO B C 1
ATOM 5524 O O . PRO B 1 337 ? 15.094 -18.469 -24.625 1 92.62 337 PRO B O 1
ATOM 5527 N N . LYS B 1 338 ? 16.875 -18.875 -25.812 1 89.38 338 LYS B N 1
ATOM 5528 C CA . LYS B 1 338 ? 16.219 -18.609 -27.094 1 89.38 338 LYS B CA 1
ATOM 5529 C C . LYS B 1 338 ? 14.984 -19.5 -27.281 1 89.38 338 LYS B C 1
ATOM 5531 O O . LYS B 1 338 ? 13.961 -19.062 -27.797 1 89.38 338 LYS B O 1
ATOM 5536 N N . GLN B 1 339 ? 15.086 -20.703 -26.859 1 88.62 339 GLN B N 1
ATOM 5537 C CA . GLN B 1 339 ? 13.992 -21.656 -27.016 1 88.62 339 GLN B CA 1
ATOM 5538 C C . GLN B 1 339 ? 12.758 -21.203 -26.234 1 88.62 339 GLN B C 1
ATOM 5540 O O . GLN B 1 339 ? 11.625 -21.422 -26.672 1 88.62 339 GLN B O 1
ATOM 5545 N N . LEU B 1 340 ? 13.047 -20.594 -25.062 1 88.5 340 LEU B N 1
ATOM 5546 C CA . LEU B 1 340 ? 11.938 -20.109 -24.25 1 88.5 340 LEU B CA 1
ATOM 5547 C C . LEU B 1 340 ? 11.211 -18.969 -24.953 1 88.5 340 LEU B C 1
ATOM 5549 O O . LEU B 1 340 ? 9.984 -18.891 -24.922 1 88.5 340 LEU B O 1
ATOM 5553 N N . LEU B 1 341 ? 11.93 -18.141 -25.609 1 86.12 341 LEU B N 1
ATOM 5554 C CA . LEU B 1 341 ? 11.383 -17 -26.328 1 86.12 341 LEU B CA 1
ATOM 5555 C C . LEU B 1 341 ? 10.539 -17.453 -27.516 1 86.12 341 LEU B C 1
ATOM 5557 O O . LEU B 1 341 ? 9.594 -16.766 -27.922 1 86.12 341 LEU B O 1
ATOM 5561 N N . LEU B 1 342 ? 10.844 -18.625 -28 1 82.62 342 LEU B N 1
ATOM 5562 C CA . LEU B 1 342 ? 10.172 -19.141 -29.188 1 82.62 342 LEU B CA 1
ATOM 5563 C C . LEU B 1 342 ? 8.922 -19.922 -28.797 1 82.62 342 LEU B C 1
ATOM 5565 O O . LEU B 1 342 ? 7.949 -19.969 -29.562 1 82.62 342 LEU B O 1
ATOM 5569 N N . ASN B 1 343 ? 8.914 -20.5 -27.625 1 82.69 343 ASN B N 1
ATOM 5570 C CA . ASN B 1 343 ? 7.891 -21.484 -27.281 1 82.69 343 ASN B CA 1
ATOM 5571 C C . ASN B 1 343 ? 6.816 -20.875 -26.375 1 82.69 343 ASN B C 1
ATOM 5573 O O . ASN B 1 343 ? 5.742 -21.453 -26.203 1 82.69 343 ASN B O 1
ATOM 5577 N N . ARG B 1 344 ? 7.105 -19.734 -25.797 1 86.88 344 ARG B N 1
ATOM 5578 C CA . ARG B 1 344 ? 6.199 -19.172 -24.797 1 86.88 344 ARG B CA 1
ATOM 5579 C C . ARG B 1 344 ? 6.066 -17.656 -24.969 1 86.88 344 ARG B C 1
ATOM 5581 O O . ARG B 1 344 ? 6.98 -17 -25.484 1 86.88 344 ARG B O 1
ATOM 5588 N N . ARG B 1 345 ? 4.914 -17.25 -24.625 1 93.38 345 ARG B N 1
ATOM 5589 C CA . ARG B 1 345 ? 4.777 -15.797 -24.484 1 93.38 345 ARG B CA 1
ATOM 5590 C C . ARG B 1 345 ? 5.395 -15.32 -23.172 1 93.38 345 ARG B C 1
ATOM 5592 O O . ARG B 1 345 ? 5.055 -15.828 -22.094 1 93.38 345 ARG B O 1
ATOM 5599 N N . ILE B 1 346 ? 6.301 -14.406 -23.297 1 96.88 346 ILE B N 1
ATOM 5600 C CA . ILE B 1 346 ? 7.027 -13.93 -22.125 1 96.88 346 ILE B CA 1
ATOM 5601 C C . ILE B 1 346 ? 6.527 -12.539 -21.734 1 96.88 346 ILE B C 1
ATOM 5603 O O . ILE B 1 346 ? 6.504 -11.625 -22.547 1 96.88 346 ILE B O 1
ATOM 5607 N N . PHE B 1 347 ? 6.133 -12.414 -20.469 1 98.5 347 PHE B N 1
ATOM 5608 C CA . PHE B 1 347 ? 5.734 -11.133 -19.906 1 98.5 347 PHE B CA 1
ATOM 5609 C C . PHE B 1 347 ? 6.625 -10.758 -18.734 1 98.5 347 PHE B C 1
ATOM 5611 O O . PHE B 1 347 ? 7.262 -11.625 -18.125 1 98.5 347 PHE B O 1
ATOM 5618 N N . VAL B 1 348 ? 6.723 -9.469 -18.469 1 98.81 348 VAL B N 1
ATOM 5619 C CA . VAL B 1 348 ? 7.473 -8.961 -17.328 1 98.81 348 VAL B CA 1
ATOM 5620 C C . VAL B 1 348 ? 6.625 -7.945 -16.562 1 98.81 348 VAL B C 1
ATOM 5622 O O . VAL B 1 348 ? 6.055 -7.027 -17.156 1 98.81 348 VAL B O 1
ATOM 5625 N N . ALA B 1 349 ? 6.5 -8.148 -15.242 1 98.75 349 ALA B N 1
ATOM 5626 C CA . ALA B 1 349 ? 5.852 -7.145 -14.406 1 98.75 349 ALA B CA 1
ATOM 5627 C C . ALA B 1 349 ? 6.754 -5.93 -14.219 1 98.75 349 ALA B C 1
ATOM 5629 O O . ALA B 1 349 ? 7.73 -5.984 -13.469 1 98.75 349 ALA B O 1
ATOM 5630 N N . VAL B 1 350 ? 6.363 -4.781 -14.789 1 98.56 350 VAL B N 1
ATOM 5631 C CA . VAL B 1 350 ? 7.32 -3.68 -14.82 1 98.56 350 VAL B CA 1
ATOM 5632 C C . VAL B 1 350 ? 6.73 -2.457 -14.125 1 98.56 350 VAL B C 1
ATOM 5634 O O . VAL B 1 350 ? 7.367 -1.404 -14.055 1 98.56 350 VAL B O 1
ATOM 5637 N N . ALA B 1 351 ? 5.531 -2.57 -13.594 1 97.69 351 ALA B N 1
ATOM 5638 C CA . ALA B 1 351 ? 4.859 -1.418 -13 1 97.69 351 ALA B CA 1
ATOM 5639 C C . ALA B 1 351 ? 5.727 -0.771 -11.93 1 97.69 351 ALA B C 1
ATOM 5641 O O . ALA B 1 351 ? 5.746 0.455 -11.789 1 97.69 351 ALA B O 1
ATOM 5642 N N . SER B 1 352 ? 6.449 -1.536 -11.18 1 97.75 352 SER B N 1
ATOM 5643 C CA . SER B 1 352 ? 7.254 -1.063 -10.055 1 97.75 352 SER B CA 1
ATOM 5644 C C . SER B 1 352 ? 8.609 -0.548 -10.523 1 97.75 352 SER B C 1
ATOM 5646 O O . SER B 1 352 ? 9.352 0.051 -9.742 1 97.75 352 SER B O 1
ATOM 5648 N N . MET B 1 353 ? 8.945 -0.739 -11.812 1 98.06 353 MET B N 1
ATOM 5649 C CA . MET B 1 353 ? 10.297 -0.5 -12.32 1 98.06 353 MET B CA 1
ATOM 5650 C C . MET B 1 353 ? 10.375 0.83 -13.062 1 98.06 353 MET B C 1
ATOM 5652 O O . MET B 1 353 ? 11.461 1.271 -13.445 1 98.06 353 MET B O 1
ATOM 5656 N N . LEU B 1 354 ? 9.281 1.488 -13.211 1 97.75 354 LEU B N 1
ATOM 5657 C CA . LEU B 1 354 ? 9.219 2.664 -14.078 1 97.75 354 LEU B CA 1
ATOM 5658 C C . LEU B 1 354 ? 9.914 3.852 -13.422 1 97.75 354 LEU B C 1
ATOM 5660 O O . LEU B 1 354 ? 9.664 4.164 -12.258 1 97.75 354 LEU B O 1
ATOM 5664 N N . SER B 1 355 ? 10.758 4.492 -14.141 1 95.94 355 SER B N 1
ATOM 5665 C CA . SER B 1 355 ? 11.234 5.812 -13.75 1 95.94 355 SER B CA 1
ATOM 5666 C C . SER B 1 355 ? 10.195 6.887 -14.023 1 95.94 355 SER B C 1
ATOM 5668 O O . SER B 1 355 ? 9.242 6.66 -14.781 1 95.94 355 SER B O 1
ATOM 5670 N N . PRO B 1 356 ? 10.414 8.039 -13.391 1 90.88 356 PRO B N 1
ATOM 5671 C CA . PRO B 1 356 ? 9.492 9.125 -13.703 1 90.88 356 PRO B CA 1
ATOM 5672 C C . PRO B 1 356 ? 9.453 9.469 -15.195 1 90.88 356 PRO B C 1
ATOM 5674 O O . PRO B 1 356 ? 8.383 9.719 -15.75 1 90.88 356 PRO B O 1
ATOM 5677 N N . ASP B 1 357 ? 10.586 9.438 -15.844 1 94.81 357 ASP B N 1
ATOM 5678 C CA . ASP B 1 357 ? 10.656 9.734 -17.266 1 94.81 357 ASP B CA 1
ATOM 5679 C C . ASP B 1 357 ? 9.906 8.688 -18.094 1 94.81 357 ASP B C 1
ATOM 5681 O O . ASP B 1 357 ? 9.195 9.031 -19.031 1 94.81 357 ASP B O 1
ATOM 5685 N N . GLU B 1 358 ? 10.031 7.457 -17.734 1 97.31 358 GLU B N 1
ATOM 5686 C CA . GLU B 1 358 ? 9.344 6.379 -18.453 1 97.31 358 GLU B CA 1
ATOM 5687 C C . GLU B 1 358 ? 7.836 6.469 -18.266 1 97.31 358 GLU B C 1
ATOM 5689 O O . GLU B 1 358 ? 7.074 6.195 -19.188 1 97.31 358 GLU B O 1
ATOM 5694 N N . ALA B 1 359 ? 7.441 6.852 -17.062 1 94.62 359 ALA B N 1
ATOM 5695 C CA . ALA B 1 359 ? 6.02 6.957 -16.766 1 94.62 359 ALA B CA 1
ATOM 5696 C C . ALA B 1 359 ? 5.359 8.055 -17.594 1 94.62 359 ALA B C 1
ATOM 5698 O O . ALA B 1 359 ? 4.168 7.98 -17.891 1 94.62 359 ALA B O 1
ATOM 5699 N N . GLU B 1 360 ? 6.117 9.016 -18.031 1 93.44 360 GLU B N 1
ATOM 5700 C CA . GLU B 1 360 ? 5.594 10.141 -18.812 1 93.44 360 GLU B CA 1
ATOM 5701 C C . GLU B 1 360 ? 5.762 9.898 -20.312 1 93.44 360 GLU B C 1
ATOM 5703 O O . GLU B 1 360 ? 5.277 10.68 -21.125 1 93.44 360 GLU B O 1
ATOM 5708 N N . ASP B 1 361 ? 6.473 8.812 -20.641 1 96.31 361 ASP B N 1
ATOM 5709 C CA . ASP B 1 361 ? 6.691 8.461 -22.031 1 96.31 361 ASP B CA 1
ATOM 5710 C C . ASP B 1 361 ? 5.52 7.652 -22.594 1 96.31 361 ASP B C 1
ATOM 5712 O O . ASP B 1 361 ? 5.492 6.426 -22.469 1 96.31 361 ASP B O 1
ATOM 5716 N N . GLY B 1 362 ? 4.656 8.297 -23.203 1 95.25 362 GLY B N 1
ATOM 5717 C CA . GLY B 1 362 ? 3.457 7.66 -23.719 1 95.25 362 GLY B CA 1
ATOM 5718 C C . GLY B 1 362 ? 3.75 6.516 -24.672 1 95.25 362 GLY B C 1
ATOM 5719 O O . GLY B 1 362 ? 3.045 5.504 -24.672 1 95.25 362 GLY B O 1
ATOM 5720 N N . ALA B 1 363 ? 4.73 6.648 -25.531 1 96.12 363 ALA B N 1
ATOM 5721 C CA . ALA B 1 363 ? 5.098 5.594 -26.469 1 96.12 363 ALA B CA 1
ATOM 5722 C C . ALA B 1 363 ? 5.52 4.328 -25.734 1 96.12 363 ALA B C 1
ATOM 5724 O O . ALA B 1 363 ? 5.199 3.217 -26.172 1 96.12 363 ALA B O 1
ATOM 5725 N N . PHE B 1 364 ? 6.203 4.484 -24.688 1 97.44 364 PHE B N 1
ATOM 5726 C CA . PHE B 1 364 ? 6.641 3.334 -23.906 1 97.44 364 PHE B CA 1
ATOM 5727 C C . PHE B 1 364 ? 5.492 2.766 -23.078 1 97.44 364 PHE B C 1
ATOM 5729 O O . PHE B 1 364 ? 5.285 1.551 -23.047 1 97.44 364 PHE B O 1
ATOM 5736 N N . THR B 1 365 ? 4.766 3.686 -22.375 1 96.81 365 THR B N 1
ATOM 5737 C CA . THR B 1 365 ? 3.711 3.219 -21.484 1 96.81 365 THR B CA 1
ATOM 5738 C C . THR B 1 365 ? 2.598 2.533 -22.266 1 96.81 365 THR B C 1
ATOM 5740 O O . THR B 1 365 ? 1.845 1.728 -21.719 1 96.81 365 THR B O 1
ATOM 5743 N N . ASP B 1 366 ? 2.486 2.781 -23.531 1 96.94 366 ASP B N 1
ATOM 5744 C CA . ASP B 1 366 ? 1.503 2.123 -24.391 1 96.94 366 ASP B CA 1
ATOM 5745 C C . ASP B 1 366 ? 1.796 0.631 -24.516 1 96.94 366 ASP B C 1
ATOM 5747 O O . ASP B 1 366 ? 0.923 -0.148 -24.906 1 96.94 366 ASP B O 1
ATOM 5751 N N . LEU B 1 367 ? 3.023 0.236 -24.25 1 98 367 LEU B N 1
ATOM 5752 C CA . LEU B 1 367 ? 3.396 -1.173 -24.312 1 98 367 LEU B CA 1
ATOM 5753 C C . LEU B 1 367 ? 2.949 -1.908 -23.062 1 98 367 LEU B C 1
ATOM 5755 O O . LEU B 1 367 ? 2.932 -3.141 -23.031 1 98 367 LEU B O 1
ATOM 5759 N N . ILE B 1 368 ? 2.691 -1.15 -22.031 1 98.31 368 ILE B N 1
ATOM 5760 C CA . ILE B 1 368 ? 2.387 -1.749 -20.734 1 98.31 368 ILE B CA 1
ATOM 5761 C C . ILE B 1 368 ? 0.891 -2.045 -20.641 1 98.31 368 ILE B C 1
ATOM 5763 O O . ILE B 1 368 ? 0.062 -1.151 -20.828 1 98.31 368 ILE B O 1
ATOM 5767 N N . HIS B 1 369 ? 0.607 -3.316 -20.391 1 97.62 369 HIS B N 1
ATOM 5768 C CA . HIS B 1 369 ? -0.782 -3.709 -20.188 1 97.62 369 HIS B CA 1
ATOM 5769 C C . HIS B 1 369 ? -1.346 -3.074 -18.906 1 97.62 369 HIS B C 1
ATOM 5771 O O . HIS B 1 369 ? -0.59 -2.645 -18.047 1 97.62 369 HIS B O 1
ATOM 5777 N N . LYS B 1 370 ? -2.635 -3.02 -18.766 1 94.94 370 LYS B N 1
ATOM 5778 C CA . LYS B 1 370 ? -3.307 -2.471 -17.594 1 94.94 370 LYS B CA 1
ATOM 5779 C C . LYS B 1 370 ? -2.912 -3.229 -16.328 1 94.94 370 LYS B C 1
ATOM 5781 O O . LYS B 1 370 ? -2.92 -2.666 -15.234 1 94.94 370 LYS B O 1
ATOM 5786 N N . ASP B 1 371 ? -2.51 -4.445 -16.484 1 97.75 371 ASP B N 1
ATOM 5787 C CA . ASP B 1 371 ? -2.152 -5.262 -15.328 1 97.75 371 ASP B CA 1
ATOM 5788 C C . ASP B 1 371 ? -0.736 -4.949 -14.852 1 97.75 371 ASP B C 1
ATOM 5790 O O . ASP B 1 371 ? -0.28 -5.492 -13.844 1 97.75 371 ASP B O 1
ATOM 5794 N N . GLY B 1 372 ? -0.015 -4.121 -15.547 1 98.06 372 GLY B N 1
ATOM 5795 C CA . GLY B 1 372 ? 1.322 -3.711 -15.148 1 98.06 372 GLY B CA 1
ATOM 5796 C C . GLY B 1 372 ? 2.418 -4.527 -15.805 1 98.06 372 GLY B C 1
ATOM 5797 O O . GLY B 1 372 ? 3.596 -4.371 -15.484 1 98.06 372 GLY B O 1
ATOM 5798 N N . CYS B 1 373 ? 2.062 -5.402 -16.781 1 98.69 373 CYS B N 1
ATOM 5799 C CA . CYS B 1 373 ? 3.035 -6.27 -17.453 1 98.69 373 CYS B CA 1
ATOM 5800 C C . CYS B 1 373 ? 3.311 -5.797 -18.875 1 98.69 373 CYS B C 1
ATOM 5802 O O . CYS B 1 373 ? 2.49 -5.098 -19.469 1 98.69 373 CYS B O 1
ATOM 5804 N N . ILE B 1 374 ? 4.441 -6.137 -19.344 1 98.56 374 ILE B N 1
ATOM 5805 C CA . ILE B 1 374 ? 4.812 -5.91 -20.734 1 98.56 374 ILE B CA 1
ATOM 5806 C C . ILE B 1 374 ? 5.172 -7.238 -21.391 1 98.56 374 ILE B C 1
ATOM 5808 O O . ILE B 1 374 ? 5.828 -8.086 -20.781 1 98.56 374 ILE B O 1
ATOM 5812 N N . GLU B 1 375 ? 4.648 -7.426 -22.578 1 97.75 375 GLU B N 1
ATOM 5813 C CA . GLU B 1 375 ? 5.105 -8.562 -23.375 1 97.75 375 GLU B CA 1
ATOM 5814 C C . GLU B 1 375 ? 6.492 -8.305 -23.953 1 97.75 375 GLU B C 1
ATOM 5816 O O . GLU B 1 375 ? 6.699 -7.328 -24.688 1 97.75 375 GLU B O 1
ATOM 5821 N N . LEU B 1 376 ? 7.41 -9.156 -23.688 1 97.75 376 LEU B N 1
ATOM 5822 C CA . LEU B 1 376 ? 8.812 -8.922 -24.016 1 97.75 376 LEU B CA 1
ATOM 5823 C C . LEU B 1 376 ? 9 -8.82 -25.531 1 97.75 376 LEU B C 1
ATOM 5825 O O . LEU B 1 376 ? 9.742 -7.961 -26 1 97.75 376 LEU B O 1
ATOM 5829 N N . GLU B 1 377 ? 8.352 -9.648 -26.312 1 95.62 377 GLU B N 1
ATOM 5830 C CA . GLU B 1 377 ? 8.469 -9.609 -27.781 1 95.62 377 GLU B CA 1
ATOM 5831 C C . GLU B 1 377 ? 8.047 -8.258 -28.328 1 95.62 377 GLU B C 1
ATOM 5833 O O . GLU B 1 377 ? 8.703 -7.699 -29.203 1 95.62 377 GLU B O 1
ATOM 5838 N N . ARG B 1 378 ? 6.973 -7.766 -27.828 1 96.31 378 ARG B N 1
ATOM 5839 C CA . ARG B 1 378 ? 6.488 -6.461 -28.266 1 96.31 378 ARG B CA 1
ATOM 5840 C C . ARG B 1 378 ? 7.488 -5.359 -27.938 1 96.31 378 ARG B C 1
ATOM 5842 O O . ARG B 1 378 ? 7.703 -4.445 -28.734 1 96.31 378 ARG B O 1
ATOM 5849 N N . TYR B 1 379 ? 8.047 -5.473 -26.828 1 97.88 379 TYR B N 1
ATOM 5850 C CA . TYR B 1 379 ? 9.055 -4.492 -26.422 1 97.88 379 TYR B CA 1
ATOM 5851 C C . TYR B 1 379 ? 10.258 -4.531 -27.359 1 97.88 379 TYR B C 1
ATOM 5853 O O . TYR B 1 379 ? 10.727 -3.484 -27.828 1 97.88 379 TYR B O 1
ATOM 5861 N N . VAL B 1 380 ? 10.734 -5.672 -27.578 1 96.5 380 VAL B N 1
ATOM 5862 C CA . VAL B 1 380 ? 11.914 -5.816 -28.422 1 96.5 380 VAL B CA 1
ATOM 5863 C C . VAL B 1 380 ? 11.625 -5.273 -29.812 1 96.5 380 VAL B C 1
ATOM 5865 O O . VAL B 1 380 ? 12.445 -4.547 -30.391 1 96.5 380 VAL B O 1
ATOM 5868 N N . LYS B 1 381 ? 10.484 -5.57 -30.359 1 96.12 381 LYS B N 1
ATOM 5869 C CA . LYS B 1 381 ? 10.094 -5.059 -31.656 1 96.12 381 LYS B CA 1
ATOM 5870 C C . LYS B 1 381 ? 10.016 -3.535 -31.656 1 96.12 381 LYS B C 1
ATOM 5872 O O . LYS B 1 381 ? 10.461 -2.879 -32.594 1 96.12 381 LYS B O 1
ATOM 5877 N N . TRP B 1 382 ? 9.414 -3.055 -30.625 1 97.06 382 TRP B N 1
ATOM 5878 C CA . TRP B 1 382 ? 9.297 -1.608 -30.469 1 97.06 382 TRP B CA 1
ATOM 5879 C C . TRP B 1 382 ? 10.664 -0.95 -30.406 1 97.06 382 TRP B C 1
ATOM 5881 O O . TRP B 1 382 ? 10.914 0.052 -31.078 1 97.06 382 TRP B O 1
ATOM 5891 N N . LYS B 1 383 ? 11.57 -1.5 -29.625 1 95.62 383 LYS B N 1
ATOM 5892 C CA . LYS B 1 383 ? 12.922 -0.964 -29.5 1 95.62 383 LYS B CA 1
ATOM 5893 C C . LYS B 1 383 ? 13.656 -0.981 -30.828 1 95.62 383 LYS B C 1
ATOM 5895 O O . LYS B 1 383 ? 14.336 -0.016 -31.188 1 95.62 383 LYS B O 1
ATOM 5900 N N . ASP B 1 384 ? 13.5 -2.012 -31.531 1 94.75 384 ASP B N 1
ATOM 5901 C CA . ASP B 1 384 ? 14.141 -2.145 -32.844 1 94.75 384 ASP B CA 1
ATOM 5902 C C . ASP B 1 384 ? 13.625 -1.087 -33.812 1 94.75 384 ASP B C 1
ATOM 5904 O O . ASP B 1 384 ? 14.359 -0.63 -34.688 1 94.75 384 ASP B O 1
ATOM 5908 N N . SER B 1 385 ? 12.398 -0.723 -33.688 1 93.25 385 SER B N 1
ATOM 5909 C CA . SER B 1 385 ? 11.797 0.269 -34.562 1 93.25 385 SER B CA 1
ATOM 5910 C C . SER B 1 385 ? 12.352 1.662 -34.312 1 93.25 385 SER B C 1
ATOM 5912 O O . SER B 1 385 ? 12.32 2.529 -35.188 1 93.25 385 SER B O 1
ATOM 5914 N N . LEU B 1 386 ? 12.773 1.887 -33.094 1 90.31 386 LEU B N 1
ATOM 5915 C CA . LEU B 1 386 ? 13.383 3.17 -32.75 1 90.31 386 LEU B CA 1
ATOM 5916 C C . LEU B 1 386 ? 14.766 3.297 -33.375 1 90.31 386 LEU B C 1
ATOM 5918 O O . LEU B 1 386 ? 15.219 4.406 -33.656 1 90.31 386 LEU B O 1
ATOM 5922 N N . ASP B 1 387 ? 15.531 2.242 -33.5 1 83.44 387 ASP B N 1
ATOM 5923 C CA . ASP B 1 387 ? 16.906 2.221 -34 1 83.44 387 ASP B CA 1
ATOM 5924 C C . ASP B 1 387 ? 16.938 2.178 -35.5 1 83.44 387 ASP B C 1
ATOM 5926 O O . ASP B 1 387 ? 17.984 2.391 -36.125 1 83.44 387 ASP B O 1
ATOM 5930 N N . SER B 1 388 ? 15.828 1.894 -36.188 1 75.75 388 SER B N 1
ATOM 5931 C CA . SER B 1 388 ? 15.82 1.863 -37.625 1 75.75 388 SER B CA 1
ATOM 5932 C C . SER B 1 388 ? 15.758 3.271 -38.219 1 75.75 388 SER B C 1
ATOM 5934 O O . SER B 1 388 ? 14.945 4.09 -37.781 1 75.75 388 SER B O 1
ATOM 5936 N N . PRO B 1 389 ? 16.859 3.771 -39.062 1 63.06 389 PRO B N 1
ATOM 5937 C CA . PRO B 1 389 ? 16.906 5.066 -39.719 1 63.06 389 PRO B CA 1
ATOM 5938 C C . PRO B 1 389 ? 15.68 5.332 -40.594 1 63.06 389 PRO B C 1
ATOM 5940 O O . PRO B 1 389 ? 15.055 4.391 -41.094 1 63.06 389 PRO B O 1
#

Sequence (778 aa):
MVSSEHWNVHTAWSLAGVGTSIVLELKAPPQQSAASKKKSRSTARVAFDIGATDGFSEAIPAKYVFVSHGHVDHVGGLFAHARAHAVSFGGQAPTYFVPAQLLPQIEKCRDAMSSLDAVCATSADENDGSLRGKSLIKMNLVSVEDGDEVQLKGIQYGSKTSFYARAVQVDHAGHPTLGYVLGSRTAGGLKPEYRQLNGARIRELVKSGVSIKGDPVERVEFGYTGDTCARGLVKRQAAPTEEGLCSDGLPPIDQMFSAQVLFCELTFLDSNEDELAQQKADERGHLHVNHLESIFGSHDLLASRAESVSGSIVFYHLSAKYRPARRALDFIAEGLPKQLLLNRRIFVAVASMLSPDEAEDGAFTDLIHKDGCIELERYVKWKDSLDSPMVSSEHWNVHTAWSLAGVGTSIVLELKAPPQQSAASKKKSRSTARVAFDIGATDGFSEAIPAKYVFVSHGHVDHVGGLFAHARAHAVSFGGQAPTYFVPAQLLPQIEKCRDAMSSLDAVCATSADENDGSLRGKSLIKMNLVSVEDGDEVQLKGIQYGSKTSFYARAVQVDHAGHPTLGYVLGSRTAGGLKPEYRQLNGARIRELVKSGVSIKGDPVERVEFGYTGDTCARGLVKRQAAPTEEGLCSDGLPPIDQMFSAQVLFCELTFLDSNEDELAQQKADERGHLHVNHLESIFGSHDLLASRAESVSGSIVFYHLSAKYRPARRALDFIAEGLPKQLLLNRRIFVAVASMLSPDEAEDGAFTDLIHKDGCIELERYVKWKDSLDSP

Radius of gyration: 29.42 Å; Cα contacts (8 Å, |Δi|>4): 1738; chains: 2; bounding box: 72×99×77 Å

=== Feature glossary ===
Feature key, reading from the visual/contextual features back to the raw sequence:

Rendered structure images. Six rendered views show the 3D structure from the faces of a cube — i.e. along ±x, ±y, ±z. Rendering representation is drawn randomly per protein from cartoon (secondary-structure ribbons), sticks (backbone bonds), or molecular surface; coloring is either N→C rainbow (blue at the N-terminus through red at the C-terminus) or one color per chain.

Contact-map, Ramachandran, and PAE plots. The contact map is a binary N×N matrix image: pixel (i, j) is dark where Cα_i and Cα_j are within 8 Å and |i−j|>4. Because the |i−j|>4 filter removes local helical contacts, off-diagonal stripes parallel to the main diagonal indicate parallel β-sheets; stripes perpendicular to it indicate antiparallel β-sheets. The Ramachandran plot scatters every residue's (φ, ψ) pair against the sterically allowed regions. The PAE heatmap renders the predicted-aligned-error matrix.

InterPro / GO / CATH / organism. Database cross-references. InterPro integrates a dozen domain/family signature databases into unified entries with residue-range hits. GO terms attach function/process/location labels with evidence codes. CATH codes position the fold in a four-level structural taxonomy. Organism is the NCBI-taxonomy species name.

Nearest PDB structures. The Foldseek neighbor list gives the closest experimentally determined structures in the PDB, ranked by structural alignment. TM-score near 1 means near-identical fold; near 0.3 means only rough topology match. This is how one finds what a novel AlphaFold prediction most resembles in the solved-structure universe.

Predicted aligned error. PAE(i, j) answers: if I align the predicted and true structures on residue i, how far off (in Å) do I expect residue j to be? A block-diagonal PAE matrix with low values on the blocks and high values off-diagonal is the signature of a multi-domain protein with confidently predicted domains but uncertain inter-domain orientation.

Solvent-accessible surface area. Accessible surface area quantifies burial. A residue with SASA near zero is packed into the hydrophobic core; one with SASA >100 Å² sits on the surface. Computed here via the Shrake–Rupley numerical algorithm with a 1.4 Å probe.

B-factor. B-factor (Debye–Waller factor) reflects atomic displacement in the crystal lattice. It is an experimental observable (units Å²), not a prediction; low values mean the atom is pinned down, high values mean it moves or is heterogeneous across the crystal.

pLDDT. For AlphaFold models, the B-factor field carries pLDDT — the model's own estimate of local accuracy on a 0–100 scale. Regions with pLDDT<50 should be treated as essentially unmodeled; they often correspond to intrinsically disordered segments.

Backbone torsions (φ/ψ). φ (phi) and ψ (psi) are the two rotatable backbone dihedrals per residue: φ is the C(i-1)–N–Cα–C torsion, ψ is the N–Cα–C–N(i+1) torsion, both in degrees on (−180°, 180°]. α-helical residues cluster near (−60°, −45°); β-strand residues near (−120°, +130°). A Ramachandran plot is simply a scatter of (φ, ψ) for every residue.

Radius of gyration, Cα contacts, bounding box. Radius of gyration (Rg) is the root-mean-square distance of Cα atoms from their centroid — a single number for overall size and compactness. A globular domain of N residues has Rg ≈ 2.2·N^0.38 Å; an extended or disordered chain has a much larger Rg. The Cα contact count is the number of residue pairs whose Cα atoms are within 8 Å and are more than four positions apart in sequence — a standard proxy for tertiary packing density. The bounding box is the smallest axis-aligned box enclosing all Cα atoms.

Secondary structure (3-state, P-SEA). Three-state secondary structure (P-SEA) collapses the eight DSSP classes into helix (a), strand (b), and coil (c). P-SEA assigns these from Cα geometry alone — distances and angles — without requiring backbone oxygens, so it works on any Cα trace.

Secondary structure (8-state, DSSP). DSSP 8-state secondary structure assigns each residue one of H (α-helix), G (3₁₀-helix), I (π-helix), E (extended β-strand), B (isolated β-bridge), T (hydrogen-bonded turn), S (bend), or '-' (coil). The assignment is computed from backbone hydrogen-bond geometry via the Kabsch–Sander algorithm.

Foldseek 3Di. A 3Di character summarizes, for each residue, the relative orientation of the Cα frame of its nearest spatial neighbor. Because it encodes fold topology rather than chemistry, 3Di alignments detect remote structural similarity that sequence alignment misses.

mmCIF coordinates. The mmCIF block holds the 3D Cartesian coordinates of each backbone atom (N, Cα, C, O) in ångströms. mmCIF is the PDB's canonical archive format — a tagged-loop text representation of the atomic model.

Sequence. Sequence gives the chain of amino acids in standard one-letter code (A=alanine, C=cysteine, …, Y=tyrosine), read N→C. It is the only feature that is directly encoded by the gene; all structural features are derived from the folded form of this sequence.